Protein AF-0000000066914346 (afdb_homodimer)

Radius of gyration: 29.95 Å; Cα contacts (8 Å, |Δi|>4): 1404; chains: 2; bounding box: 81×107×75 Å

InterPro domains:
  IPR000387 Tyrosine-specific protein phosphatases domain [PS50056] (264-328)
  IPR003595 Protein-tyrosine phosphatase, catalytic [SM00404] (246-338)
  IPR016130 Protein-tyrosine phosphatase, active site [PS00383] (281-291)
  IPR020422 Dual specificity protein phosphatase domain [PS50054] (185-341)
  IPR020422 Dual specificity protein phosphatase domain [SM00195] (200-335)
  IPR029021 Protein-tyrosine phosphatase-like [G3DSA:3.90.190.10] (10-159)
  IPR029021 Protein-tyrosine phosphatase-like [G3DSA:3.90.190.10] (182-338)
  IPR029021 Protein-tyrosine phosphatase-like [SSF52799] (26-168)
  IPR029021 Protein-tyrosine phosphatase-like [SSF52799] (183-325)
  IPR029260 Dual specificity/tyrosine protein phosphatase, N-terminal [PF14671] (24-157)
  IPR050561 Protein Tyrosine Phosphatase [PTHR23339] (77-336)

Secondary structure (DSSP, 8-state):
-----HHHHHHHTTTEEEEEEEETTEEEEEESS--PPPTT-SEEEEEGGGT-----SSS---PPPHHHHHHHHHHHHHHHHH-TTSEEEEEEES-HHHHHHHHHHHHHHHHHTS---HHHHHHHHHTTSS-----BPPTT--TTSPPB-HHHHHHHHHHHHHTTS--TTT--HHHHHHHHSGGGT-EEEEETTTEEEEPPP-SS--BTTBPP--HHHHHHHHHHHT--EEEE-S---S-THHHHTTT-EEEE----TTSPPPHHHHHHHHHHHHH-SSEEEESSSSSHHHHHHHHHHHHHHH---HHHHHHHHHHHSTT-S-THHHHHHHHHHHHHHH--HHHHHTT-GGGG--------------------------------------B---------/-----HHHHHHHTTTEEEEEEEETTEEEEEESS--PPPTT-SEEEEEHHHH-----SSS---PPPHHHHHHHHHHHHHHHHH-TTSEEEEEEES-HHHHHHHHHHHHHHHHHTS---HHHHHHHHHTTSS-----BPPTT--TTSPPB-HHHHHHHHHHHHHTTS--TTT--HHHHHHHHSGGGT-EEEEETTTEEEEPPP-SS--BTTBPP--HHHHHHHHHHHT--EEEE-S---S-THHHHTTT-EEEE----TTSPPPHHHHHHHHHHHHH-SSEEEESSSSSHHHHHHHHHHHHHHH---HHHHHHHHHHHSTT-S-THHHHHHHHHHHHHHH--HHHHHTT-GGGG------------------------------------B-----------

Organism: Strongyloides stercoralis (NCBI:txid6248)

pLDDT: mean 84.62, std 23.32, range [18.34, 98.88]

Solvent-accessible surface area (backbone atoms only — not comparable to full-atom values): 44022 Å² total; per-residue (Å²): 128,85,72,68,58,75,62,57,47,62,78,35,49,92,39,44,76,44,78,38,77,73,50,95,51,35,30,41,33,30,19,72,56,93,70,77,56,53,75,82,42,54,47,37,60,45,47,46,65,56,65,46,70,65,86,46,50,52,81,17,72,46,65,57,29,50,62,49,44,50,53,43,45,49,35,52,50,38,53,54,66,73,41,77,83,28,34,38,30,50,25,32,52,79,36,67,70,45,45,39,45,48,49,48,53,54,42,47,45,40,38,72,76,66,65,45,54,67,70,59,44,51,45,56,76,48,63,79,71,77,67,82,66,67,56,40,46,38,34,63,66,47,86,85,27,56,62,47,40,66,67,37,50,51,34,8,56,50,52,29,49,74,71,57,44,40,46,97,86,71,47,60,56,33,63,40,56,52,25,40,32,70,67,58,48,25,27,28,58,60,34,67,77,37,36,27,35,21,32,48,63,35,81,74,49,66,53,89,80,24,48,31,46,18,50,83,37,45,33,52,49,34,58,53,67,55,40,39,29,36,40,35,30,43,86,84,85,70,67,67,61,59,36,39,56,76,64,20,43,79,44,79,55,66,55,66,85,67,42,70,77,56,54,62,52,54,28,51,50,47,41,48,58,71,75,45,70,12,36,37,28,20,21,73,72,24,21,35,59,28,36,47,54,53,39,51,43,45,21,42,75,66,65,46,59,40,58,31,44,51,27,28,44,23,26,58,42,70,57,31,36,22,34,58,30,46,48,48,42,52,67,42,34,70,41,48,41,63,59,48,71,65,40,33,76,65,57,48,47,74,62,64,57,74,80,72,79,74,76,75,77,79,78,70,76,75,70,79,78,70,79,67,80,76,69,82,71,76,76,77,71,72,76,57,65,54,70,73,61,17,44,70,80,80,77,78,79,80,74,136,129,85,70,68,58,74,63,57,48,63,78,34,50,90,40,44,76,44,80,38,76,73,50,95,52,33,31,42,33,30,20,72,55,93,71,76,56,52,74,82,42,51,48,38,60,46,47,47,65,54,66,44,69,66,86,44,48,53,78,17,75,47,65,58,29,51,62,50,43,50,55,44,45,47,35,51,52,40,51,53,66,72,41,76,83,28,35,39,30,49,26,34,53,81,37,68,68,46,44,41,45,48,50,48,52,56,41,46,43,40,40,72,76,66,65,45,56,67,68,60,45,50,43,56,75,47,63,80,70,76,65,82,67,67,57,41,46,40,34,63,67,47,86,85,27,57,61,46,40,66,67,37,48,52,34,9,56,50,52,30,49,75,72,56,43,41,46,97,86,71,46,59,54,33,62,41,56,52,25,41,32,71,66,57,48,25,27,29,60,61,35,68,77,38,36,28,36,20,33,46,63,35,81,74,50,65,54,87,81,25,50,31,45,19,50,82,37,45,34,52,50,35,57,52,68,55,43,39,30,36,39,34,31,42,85,84,84,71,68,66,60,59,35,39,57,78,63,20,43,78,44,81,57,66,57,64,86,67,41,69,76,56,56,63,52,52,28,50,50,46,40,48,58,72,73,46,71,12,34,36,29,20,21,74,73,22,23,33,61,28,36,47,54,53,40,52,44,46,21,41,76,68,64,45,58,38,59,32,43,49,26,28,43,23,25,60,42,70,58,33,36,24,34,58,30,48,49,48,42,51,70,41,35,70,41,48,43,63,58,46,72,64,39,33,76,65,58,48,47,73,61,66,56,74,80,72,78,73,76,73,77,80,79,70,76,76,70,78,77,71,78,69,77,77,68,82,71,76,78,79,71,73,76,56,66,53,71,70,62,13,45,74,80,79,78,77,79,78,74,135

Structure (mmCIF, N/CA/C/O backbone):
data_AF-0000000066914346-model_v1
#
loop_
_entity.id
_entity.type
_entity.pdbx_description
1 polymer protein-tyrosine-phosphatase
#
loop_
_atom_site.group_PDB
_atom_site.id
_atom_site.type_symbol
_atom_site.label_atom_id
_atom_site.label_alt_id
_atom_site.label_comp_id
_atom_site.label_asym_id
_atom_site.label_entity_id
_atom_site.label_seq_id
_atom_site.pdbx_PDB_ins_code
_atom_site.Cartn_x
_atom_site.Cartn_y
_atom_site.Cartn_z
_atom_site.occupancy
_atom_site.B_iso_or_equiv
_atom_site.auth_seq_id
_atom_site.auth_comp_id
_atom_site.auth_asym_id
_atom_site.auth_atom_id
_atom_site.pdbx_PDB_model_num
ATOM 1 N N . MET A 1 1 ? -37.125 17.734 10.055 1 25.98 1 MET A N 1
ATOM 2 C CA . MET A 1 1 ? -36.719 16.469 10.648 1 25.98 1 MET A CA 1
ATOM 3 C C . MET A 1 1 ? -37.25 15.289 9.828 1 25.98 1 MET A C 1
ATOM 5 O O . MET A 1 1 ? -38.438 14.977 9.875 1 25.98 1 MET A O 1
ATOM 9 N N . ARG A 1 2 ? -36.719 15.102 8.688 1 34.88 2 ARG A N 1
ATOM 10 C CA . ARG A 1 2 ? -37.312 14.07 7.848 1 34.88 2 ARG A CA 1
ATOM 11 C C . ARG A 1 2 ? -37.344 12.727 8.57 1 34.88 2 ARG A C 1
ATOM 13 O O . ARG A 1 2 ? -36.344 12.297 9.133 1 34.88 2 ARG A O 1
ATOM 20 N N . HIS A 1 3 ? -38.5 12.328 8.891 1 36.78 3 HIS A N 1
ATOM 21 C CA . HIS A 1 3 ? -38.938 11.117 9.578 1 36.78 3 HIS A CA 1
ATOM 22 C C . HIS A 1 3 ? -38.312 9.875 8.93 1 36.78 3 HIS A C 1
ATOM 24 O O . HIS A 1 3 ? -38.312 9.758 7.699 1 36.78 3 HIS A O 1
ATOM 30 N N . LEU A 1 4 ? -37.344 9.32 9.648 1 48.59 4 LEU A N 1
ATOM 31 C CA . LEU A 1 4 ? -36.969 7.973 9.234 1 48.59 4 LEU A CA 1
ATOM 32 C C . LEU A 1 4 ? -38.188 7.172 8.797 1 48.59 4 LEU A C 1
ATOM 34 O O . LEU A 1 4 ? -39.25 7.293 9.391 1 48.59 4 LEU A O 1
ATOM 38 N N . PRO A 1 5 ? -38.125 6.711 7.668 1 46.81 5 PRO A N 1
ATOM 39 C CA . PRO A 1 5 ? -39.281 5.852 7.391 1 46.81 5 PRO A CA 1
ATOM 40 C C . PRO A 1 5 ? -39.656 4.945 8.562 1 46.81 5 PRO A C 1
ATOM 42 O O . PRO A 1 5 ? -38.781 4.555 9.336 1 46.81 5 PRO A O 1
ATOM 45 N N . LYS A 1 6 ? -40.812 4.824 8.938 1 43.81 6 LYS A N 1
ATOM 46 C CA . LYS A 1 6 ? -41.406 3.998 9.992 1 43.81 6 LYS A CA 1
ATOM 47 C C . LYS A 1 6 ? -40.625 2.701 10.172 1 43.81 6 LYS A C 1
ATOM 49 O O . LYS A 1 6 ? -40.375 2.264 11.297 1 43.81 6 LYS A O 1
ATOM 54 N N . ARG A 1 7 ? -40.125 2.164 9.164 1 45.09 7 ARG A N 1
ATOM 55 C CA . ARG A 1 7 ? -39.562 0.82 9.188 1 45.09 7 ARG A CA 1
ATOM 56 C C . ARG A 1 7 ? -38.094 0.853 9.625 1 45.09 7 ARG A C 1
ATOM 58 O O . ARG A 1 7 ? -37.594 -0.137 10.141 1 45.09 7 ARG A O 1
ATOM 65 N N . ILE A 1 8 ? -37.438 1.872 9.383 1 55.59 8 ILE A N 1
ATOM 66 C CA . ILE A 1 8 ? -36.094 1.991 9.953 1 55.59 8 ILE A CA 1
ATOM 67 C C . ILE A 1 8 ? -36.188 1.985 11.477 1 55.59 8 ILE A C 1
ATOM 69 O O . ILE A 1 8 ? -35.312 1.458 12.164 1 55.59 8 ILE A O 1
ATOM 73 N N . THR A 1 9 ? -37.344 2.428 11.953 1 52.31 9 THR A N 1
ATOM 74 C CA . THR A 1 9 ? -37.625 2.414 13.383 1 52.31 9 THR A CA 1
ATOM 75 C C . THR A 1 9 ? -37.625 0.985 13.922 1 52.31 9 THR A C 1
ATOM 77 O O . THR A 1 9 ? -37.25 0.741 15.062 1 52.31 9 THR A O 1
ATOM 80 N N . GLU A 1 10 ? -38.188 0.129 13.164 1 52.47 10 GLU A N 1
ATOM 81 C CA . GLU A 1 10 ? -38.281 -1.245 13.648 1 52.47 10 GLU A CA 1
ATOM 82 C C . GLU A 1 10 ? -36.906 -1.889 13.766 1 52.47 10 GLU A C 1
ATOM 84 O O . GLU A 1 10 ? -36.625 -2.646 14.703 1 52.47 10 GLU A O 1
ATOM 89 N N . VAL A 1 11 ? -36.188 -1.912 12.766 1 53.28 11 VAL A N 1
ATOM 90 C CA . VAL A 1 11 ? -34.844 -2.51 12.805 1 53.28 11 VAL A CA 1
ATOM 91 C C . VAL A 1 11 ? -34 -1.811 13.867 1 53.28 11 VAL A C 1
ATOM 93 O O . VAL A 1 11 ? -33.219 -2.457 14.578 1 53.28 11 VAL A O 1
ATOM 96 N N . THR A 1 12 ? -34.219 -0.454 14.047 1 54.03 12 THR A N 1
ATOM 97 C CA . THR A 1 12 ? -33.438 0.45 14.883 1 54.03 12 THR A CA 1
ATOM 98 C C . THR A 1 12 ? -33.906 0.385 16.328 1 54.03 12 THR A C 1
ATOM 100 O O . THR A 1 12 ? -33.344 1.046 17.203 1 54.03 12 THR A O 1
ATOM 103 N N . ASN A 1 13 ? -35 -0.116 16.453 1 55.69 13 ASN A N 1
ATOM 104 C CA . ASN A 1 13 ? -35.531 0.028 17.812 1 55.69 13 ASN A CA 1
ATOM 105 C C . ASN A 1 13 ? -34.469 -0.352 18.859 1 55.69 13 ASN A C 1
ATOM 107 O O . ASN A 1 13 ? -34.188 0.417 19.781 1 55.69 13 ASN A O 1
ATOM 111 N N . GLN A 1 14 ? -34.344 -1.681 19.109 1 55.19 14 GLN A N 1
ATOM 112 C CA . GLN A 1 14 ? -33.781 -2.014 20.422 1 55.19 14 GLN A CA 1
ATOM 113 C C . GLN A 1 14 ? -32.281 -1.701 20.469 1 55.19 14 GLN A C 1
ATOM 115 O O . GLN A 1 14 ? -31.75 -1.419 21.547 1 55.19 14 GLN A O 1
ATOM 120 N N . ALA A 1 15 ? -31.609 -1.451 19.281 1 63.91 15 ALA A N 1
ATOM 121 C CA . ALA A 1 15 ? -30.172 -1.398 19.469 1 63.91 15 ALA A CA 1
ATOM 122 C C . ALA A 1 15 ? -29.594 -0.084 18.938 1 63.91 15 ALA A C 1
ATOM 124 O O . ALA A 1 15 ? -28.391 0.178 19.078 1 63.91 15 ALA A O 1
ATOM 125 N N . VAL A 1 16 ? -30.641 0.809 18.531 1 75.56 16 VAL A N 1
ATOM 126 C CA . VAL A 1 16 ? -30.109 2.016 17.906 1 75.56 16 VAL A CA 1
ATOM 127 C C . VAL A 1 16 ? -30.078 3.152 18.938 1 75.56 16 VAL A C 1
ATOM 129 O O . VAL A 1 16 ? -31.078 3.412 19.609 1 75.56 16 VAL A O 1
ATOM 132 N N . HIS A 1 17 ? -28.969 3.793 19.047 1 78.31 17 HIS A N 1
ATOM 133 C CA . HIS A 1 17 ? -28.781 4.953 19.906 1 78.31 17 HIS A CA 1
ATOM 134 C C . HIS A 1 17 ? -29.031 6.25 19.141 1 78.31 17 HIS A C 1
ATOM 136 O O . HIS A 1 17 ? -29.578 7.207 19.703 1 78.31 17 HIS A O 1
ATOM 142 N N . GLU A 1 18 ? -28.656 6.258 17.906 1 86.06 18 GLU A N 1
ATOM 143 C CA . GLU A 1 18 ? -28.766 7.461 17.094 1 86.06 18 GLU A CA 1
ATOM 144 C C . GLU A 1 18 ? -28.844 7.117 15.609 1 86.06 18 GLU A C 1
ATOM 146 O O . GLU A 1 18 ? -28.203 6.16 15.156 1 86.06 18 GLU A O 1
ATOM 151 N N . VAL A 1 19 ? -29.719 7.82 14.891 1 91 19 VAL A N 1
ATOM 152 C CA . VAL A 1 19 ? -29.75 7.723 13.438 1 91 19 VAL A CA 1
ATOM 153 C C . VAL A 1 19 ? -29.844 9.117 12.828 1 91 19 VAL A C 1
ATOM 155 O O . VAL A 1 19 ? -30.703 9.914 13.188 1 91 19 VAL A O 1
ATOM 158 N N . ILE A 1 20 ? -28.922 9.43 12.016 1 94.31 20 ILE A N 1
ATOM 159 C CA . ILE A 1 20 ? -28.875 10.695 11.289 1 94.31 20 ILE A CA 1
ATOM 160 C C . ILE A 1 20 ? -29.016 10.43 9.789 1 94.31 20 ILE A C 1
ATOM 162 O O . ILE A 1 20 ? -28.25 9.648 9.219 1 94.31 20 ILE A O 1
ATOM 166 N N . THR A 1 21 ? -30 11.055 9.109 1 95.25 21 THR A N 1
ATOM 167 C CA . THR A 1 21 ? -30.125 10.953 7.656 1 95.25 21 THR A CA 1
ATOM 168 C C . THR A 1 21 ? -29.094 11.836 6.965 1 95.25 21 THR A C 1
ATOM 170 O O . THR A 1 21 ? -29.109 13.062 7.121 1 95.25 21 THR A O 1
ATOM 173 N N . LEU A 1 22 ? -28.219 11.234 6.254 1 97.44 22 LEU A N 1
ATOM 174 C CA . LEU A 1 22 ? -27.203 11.977 5.523 1 97.44 22 LEU A CA 1
ATOM 175 C C . LEU A 1 22 ? -27.734 12.438 4.168 1 97.44 22 LEU A C 1
ATOM 177 O O . LEU A 1 22 ? -27.594 13.609 3.814 1 97.44 22 LEU A O 1
ATOM 181 N N . MET A 1 23 ? -28.312 11.617 3.434 1 96.81 23 MET A N 1
ATOM 182 C CA . MET A 1 23 ? -28.969 11.773 2.139 1 96.81 23 MET A CA 1
ATOM 183 C C . MET A 1 23 ? -29.938 10.625 1.885 1 96.81 23 MET A C 1
ATOM 185 O O . MET A 1 23 ? -30.047 9.695 2.691 1 96.81 23 MET A O 1
ATOM 189 N N . PRO A 1 24 ? -30.703 10.656 0.828 1 96.31 24 PRO A N 1
ATOM 190 C CA . PRO A 1 24 ? -31.656 9.57 0.604 1 96.31 24 PRO A CA 1
ATOM 191 C C . PRO A 1 24 ? -31 8.195 0.601 1 96.31 24 PRO A C 1
ATOM 193 O O . PRO A 1 24 ? -30.062 7.953 -0.162 1 96.31 24 PRO A O 1
ATOM 196 N N . ARG A 1 25 ? -31.375 7.316 1.498 1 96.44 25 ARG A N 1
ATOM 197 C CA . ARG A 1 25 ? -31.016 5.91 1.614 1 96.44 25 ARG A CA 1
ATOM 198 C C . ARG A 1 25 ? -29.656 5.746 2.285 1 96.44 25 ARG A C 1
ATOM 200 O O . ARG A 1 25 ? -29.125 4.641 2.344 1 96.44 25 ARG A O 1
ATOM 207 N N . LEU A 1 26 ? -28.984 6.809 2.703 1 97.88 26 LEU A N 1
ATOM 208 C CA . LEU A 1 26 ? -27.703 6.73 3.385 1 97.88 26 LEU A CA 1
ATOM 209 C C . LEU A 1 26 ? -27.766 7.387 4.762 1 97.88 26 LEU A C 1
ATOM 211 O O . LEU A 1 26 ? -28.203 8.531 4.883 1 97.88 26 LEU A O 1
ATOM 215 N N . TYR A 1 27 ? -27.344 6.656 5.797 1 96.25 27 TYR A N 1
ATOM 216 C CA . TYR A 1 27 ? -27.516 7.086 7.18 1 96.25 27 TYR A CA 1
ATOM 217 C C . TYR A 1 27 ? -26.219 6.938 7.969 1 96.25 27 TYR A C 1
ATOM 219 O O . TYR A 1 27 ? -25.375 6.109 7.633 1 96.25 27 TYR A O 1
ATOM 227 N N . PHE A 1 28 ? -26.062 7.82 8.953 1 96.81 28 PHE A N 1
ATOM 228 C CA . PHE A 1 28 ? -25.109 7.652 10.047 1 96.81 28 PHE A CA 1
ATOM 229 C C . PHE A 1 28 ? -25.812 7.145 11.297 1 96.81 28 PHE A C 1
ATOM 231 O O . PHE A 1 28 ? -26.797 7.73 11.742 1 96.81 28 PHE A O 1
ATOM 238 N N . SER A 1 29 ? -25.25 5.969 11.883 1 93.88 29 SER A N 1
ATOM 239 C CA . SER A 1 29 ? -25.969 5.438 13.039 1 93.88 29 SER A CA 1
ATOM 240 C C . SER A 1 29 ? -24.984 4.902 14.086 1 93.88 29 SER A C 1
ATOM 242 O O . SER A 1 29 ? -23.875 4.5 13.75 1 93.88 29 SER A O 1
ATOM 244 N N . VAL A 1 30 ? -25.406 4.973 15.328 1 94.12 30 VAL A N 1
ATOM 245 C CA . VAL A 1 30 ? -24.688 4.422 16.484 1 94.12 30 VAL A CA 1
ATOM 246 C C . VAL A 1 30 ? -25.531 3.316 17.125 1 94.12 30 VAL A C 1
ATOM 248 O O . VAL A 1 30 ? -26.703 3.527 17.453 1 94.12 30 VAL A O 1
ATOM 251 N N . PHE A 1 31 ? -24.891 2.127 17.25 1 92.25 31 PHE A N 1
ATOM 252 C CA . PHE A 1 31 ? -25.609 0.979 17.797 1 92.25 31 PHE A CA 1
ATOM 253 C C . PHE A 1 31 ? -25 0.526 19.109 1 92.25 31 PHE A C 1
ATOM 255 O O . PHE A 1 31 ? -23.781 0.668 19.312 1 92.25 31 PHE A O 1
ATOM 262 N N . GLY A 1 32 ? -25.844 -0.033 19.969 1 89.12 32 GLY A N 1
ATOM 263 C CA . GLY A 1 32 ? -25.359 -0.619 21.203 1 89.12 32 GLY A CA 1
ATOM 264 C C . GLY A 1 32 ? -24.688 -1.965 21 1 89.12 32 GLY A C 1
ATOM 265 O O . GLY A 1 32 ? -23.812 -2.346 21.781 1 89.12 32 GLY A O 1
ATOM 266 N N . THR A 1 33 ? -25.188 -2.705 20.062 1 88.19 33 THR A N 1
ATOM 267 C CA . THR A 1 33 ? -24.641 -4.008 19.719 1 88.19 33 THR A CA 1
ATOM 268 C C . THR A 1 33 ? -24.453 -4.137 18.203 1 88.19 33 THR A C 1
ATOM 270 O O . THR A 1 33 ? -25.062 -3.393 17.438 1 88.19 33 THR A O 1
ATOM 273 N N . LYS A 1 34 ? -23.594 -5.043 17.891 1 87.62 34 LYS A N 1
ATOM 274 C CA . LYS A 1 34 ? -23.359 -5.273 16.469 1 87.62 34 LYS A CA 1
ATOM 275 C C . LYS A 1 34 ? -24.594 -5.879 15.797 1 87.62 34 LYS A C 1
ATOM 277 O O . LYS A 1 34 ? -25.219 -6.781 16.344 1 87.62 34 LYS A O 1
ATOM 282 N N . ILE A 1 35 ? -24.922 -5.242 14.68 1 84.88 35 ILE A N 1
ATOM 283 C CA . ILE A 1 35 ? -26.047 -5.727 13.883 1 84.88 35 ILE A CA 1
ATOM 284 C C . ILE A 1 35 ? -25.531 -6.238 12.539 1 84.88 35 ILE A C 1
ATOM 286 O O . ILE A 1 35 ? -24.625 -5.648 11.945 1 84.88 35 ILE A O 1
ATOM 290 N N . THR A 1 36 ? -26.094 -7.34 12.086 1 83.31 36 THR A N 1
ATOM 291 C CA . THR A 1 36 ? -25.672 -7.898 10.805 1 83.31 36 THR A CA 1
ATOM 292 C C . THR A 1 36 ? -26.688 -7.586 9.719 1 83.31 36 THR A C 1
ATOM 294 O O . THR A 1 36 ? -27.875 -7.453 9.992 1 83.31 36 THR A O 1
ATOM 297 N N . THR A 1 37 ? -26.219 -7.402 8.555 1 87.06 37 THR A N 1
ATOM 298 C CA . THR A 1 37 ? -27.078 -7.211 7.383 1 87.06 37 THR A CA 1
ATOM 299 C C . THR A 1 37 ? -27.906 -8.461 7.109 1 87.06 37 THR A C 1
ATOM 301 O O . THR A 1 37 ? -27.375 -9.57 7.082 1 87.06 37 THR A O 1
ATOM 304 N N . ASP A 1 38 ? -29.125 -8.227 6.961 1 82.88 38 ASP A N 1
ATOM 305 C CA . ASP A 1 38 ? -30.016 -9.367 6.75 1 82.88 38 ASP A CA 1
ATOM 306 C C . ASP A 1 38 ? -29.984 -9.828 5.293 1 82.88 38 ASP A C 1
ATOM 308 O O . ASP A 1 38 ? -29.453 -9.125 4.43 1 82.88 38 ASP A O 1
ATOM 312 N N . SER A 1 39 ? -30.578 -10.992 4.996 1 86.75 39 SER A N 1
ATOM 313 C CA . SER A 1 39 ? -30.5 -11.648 3.693 1 86.75 39 SER A CA 1
ATOM 314 C C . SER A 1 39 ? -31.328 -10.898 2.65 1 86.75 39 SER A C 1
ATOM 316 O O . SER A 1 39 ? -31.047 -11 1.451 1 86.75 39 SER A O 1
ATOM 318 N N . LYS A 1 40 ? -32.281 -10.133 3.072 1 88 40 LYS A N 1
ATOM 319 C CA . LYS A 1 40 ? -33.125 -9.398 2.133 1 88 40 LYS A CA 1
ATOM 320 C C . LYS A 1 40 ? -32.469 -8.086 1.71 1 88 40 LYS A C 1
ATOM 322 O O . LYS A 1 40 ? -32.906 -7.461 0.736 1 88 40 LYS A O 1
ATOM 327 N N . LEU A 1 41 ? -31.453 -7.637 2.371 1 90.62 41 LEU A N 1
ATOM 328 C CA . LEU A 1 41 ? -30.625 -6.469 2.088 1 90.62 41 LEU A CA 1
ATOM 329 C C . LEU A 1 41 ? -31.453 -5.191 2.141 1 90.62 41 LEU A C 1
ATOM 331 O O . LEU A 1 41 ? -31.156 -4.223 1.437 1 90.62 41 LEU A O 1
ATOM 335 N N . LYS A 1 42 ? -32.531 -5.223 2.875 1 90.75 42 LYS A N 1
ATOM 336 C CA . LYS A 1 42 ? -33.281 -3.984 3.053 1 90.75 42 LYS A CA 1
ATOM 337 C C . LYS A 1 42 ? -32.438 -2.936 3.779 1 90.75 42 LYS A C 1
ATOM 339 O O . LYS A 1 42 ? -32.5 -1.751 3.441 1 90.75 42 LYS A O 1
ATOM 344 N N . TYR A 1 43 ? -31.781 -3.42 4.777 1 92.44 43 TYR A N 1
ATOM 345 C CA . TYR A 1 43 ? -30.859 -2.592 5.547 1 92.44 43 TYR A CA 1
ATOM 346 C C . TYR A 1 43 ? -29.453 -3.166 5.508 1 92.44 43 TYR A C 1
ATOM 348 O O . TYR A 1 43 ? -29.234 -4.328 5.863 1 92.44 43 TYR A O 1
ATOM 356 N N . ILE A 1 44 ? -28.531 -2.4 5.039 1 95.06 44 ILE A N 1
ATOM 357 C CA . ILE A 1 44 ? -27.141 -2.795 4.973 1 95.06 44 ILE A CA 1
ATOM 358 C C . ILE A 1 44 ? -26.328 -1.99 5.984 1 95.06 44 ILE A C 1
ATOM 360 O O . ILE A 1 44 ? -26.391 -0.758 6 1 95.06 44 ILE A O 1
ATOM 364 N N . PHE A 1 45 ? -25.609 -2.656 6.824 1 94.94 45 PHE A N 1
ATOM 365 C CA . PHE A 1 45 ? -24.859 -2.01 7.887 1 94.94 45 PHE A CA 1
ATOM 366 C C . PHE A 1 45 ? -23.359 -2.133 7.637 1 94.94 45 PHE A C 1
ATOM 368 O O . PHE A 1 45 ? -22.828 -3.24 7.547 1 94.94 45 PHE A O 1
ATOM 375 N N . LEU A 1 46 ? -22.672 -1.033 7.469 1 96.44 46 LEU A N 1
ATOM 376 C CA . LEU A 1 46 ? -21.219 -0.977 7.34 1 96.44 46 LEU A CA 1
ATOM 377 C C . LEU A 1 46 ? -20.578 -0.413 8.602 1 96.44 46 LEU A C 1
ATOM 379 O O . LEU A 1 46 ? -20.484 0.806 8.758 1 96.44 46 LEU A O 1
ATOM 383 N N . PHE A 1 47 ? -20.203 -1.256 9.508 1 95.31 47 PHE A N 1
ATOM 384 C CA . PHE A 1 47 ? -19.484 -0.825 10.703 1 95.31 47 PHE A CA 1
ATOM 385 C C . PHE A 1 47 ? -18.062 -0.376 10.352 1 95.31 47 PHE A C 1
ATOM 387 O O . PHE A 1 47 ? -17.297 -1.138 9.766 1 95.31 47 PHE A O 1
ATOM 394 N N . ILE A 1 48 ? -17.719 0.812 10.766 1 96.12 48 ILE A N 1
ATOM 395 C CA . ILE A 1 48 ? -16.469 1.396 10.289 1 96.12 48 ILE A CA 1
ATOM 396 C C . ILE A 1 48 ? -15.281 0.581 10.812 1 96.12 48 ILE A C 1
ATOM 398 O O . ILE A 1 48 ? -14.242 0.486 10.148 1 96.12 48 ILE A O 1
ATOM 402 N N . ASN A 1 49 ? -15.43 -0.04 11.969 1 92.38 49 ASN A N 1
ATOM 403 C CA . ASN A 1 49 ? -14.328 -0.781 12.57 1 92.38 49 ASN A CA 1
ATOM 404 C C . ASN A 1 49 ? -14 -2.043 11.781 1 92.38 49 ASN A C 1
ATOM 406 O O . ASN A 1 49 ? -12.938 -2.639 11.961 1 92.38 49 ASN A O 1
ATOM 410 N N . ASP A 1 50 ? -14.922 -2.461 10.906 1 90.88 50 ASP A N 1
ATOM 411 C CA . ASP A 1 50 ? -14.656 -3.604 10.039 1 90.88 50 ASP A CA 1
ATOM 412 C C . ASP A 1 50 ? -13.789 -3.197 8.844 1 90.88 50 ASP A C 1
ATOM 414 O O . ASP A 1 50 ? -13.188 -4.051 8.195 1 90.88 50 ASP A O 1
ATOM 418 N N . HIS A 1 51 ? -13.75 -1.902 8.586 1 92.88 51 HIS A N 1
ATOM 419 C CA . HIS A 1 51 ? -13.211 -1.482 7.293 1 92.88 51 HIS A CA 1
ATOM 420 C C . HIS A 1 51 ? -12.094 -0.462 7.465 1 92.88 51 HIS A C 1
ATOM 422 O O . HIS A 1 51 ? -11.406 -0.12 6.504 1 92.88 51 HIS A O 1
ATOM 428 N N . THR A 1 52 ? -11.961 0.08 8.648 1 92.19 52 THR A N 1
ATOM 429 C CA . THR A 1 52 ? -10.953 1.107 8.891 1 92.19 52 THR A CA 1
ATOM 430 C C . THR A 1 52 ? -10.141 0.782 10.141 1 92.19 52 THR A C 1
ATOM 432 O O . THR A 1 52 ? -10.57 -0.015 10.977 1 92.19 52 THR A O 1
ATOM 435 N N . GLN A 1 53 ? -8.992 1.383 10.109 1 88.19 53 GLN A N 1
ATOM 436 C CA . GLN A 1 53 ? -8.117 1.224 11.266 1 88.19 53 GLN A CA 1
ATOM 437 C C . GLN A 1 53 ? -7.305 2.49 11.523 1 88.19 53 GLN A C 1
ATOM 439 O O . GLN A 1 53 ? -6.93 3.193 10.578 1 88.19 53 GLN A O 1
ATOM 444 N N . TYR A 1 54 ? -7.121 2.783 12.797 1 92.69 54 TYR A N 1
ATOM 445 C CA . TYR A 1 54 ? -6.219 3.836 13.25 1 92.69 54 TYR A CA 1
ATOM 446 C C . TYR A 1 54 ? -5.254 3.311 14.312 1 92.69 54 TYR A C 1
ATOM 448 O O . TYR A 1 54 ? -5.68 2.707 15.297 1 92.69 54 TYR A O 1
ATOM 456 N N . VAL A 1 55 ? -4.008 3.492 14.062 1 88.5 55 VAL A N 1
ATOM 457 C CA . VAL A 1 55 ? -2.996 3.074 15.023 1 88.5 55 VAL A CA 1
ATOM 458 C C . VAL A 1 55 ? -2.584 4.262 15.891 1 88.5 55 VAL A C 1
ATOM 460 O O . VAL A 1 55 ? -1.924 5.188 15.414 1 88.5 55 VAL A O 1
ATOM 463 N N . PRO A 1 56 ? -2.885 4.207 17.188 1 92.5 56 PRO A N 1
ATOM 464 C CA . PRO A 1 56 ? -2.611 5.348 18.062 1 92.5 56 PRO A CA 1
ATOM 465 C C . PRO A 1 56 ? -1.128 5.496 18.391 1 92.5 56 PRO A C 1
ATOM 467 O O . PRO A 1 56 ? -0.401 4.5 18.438 1 92.5 56 PRO A O 1
ATOM 470 N N . PHE A 1 57 ? -0.71 6.703 18.594 1 92.81 57 PHE A N 1
ATOM 471 C CA . PHE A 1 57 ? 0.621 7.008 19.094 1 92.81 57 PHE A CA 1
ATOM 472 C C . PHE A 1 57 ? 0.609 7.094 20.625 1 92.81 57 PHE A C 1
ATOM 474 O O . PHE A 1 57 ? 1.598 6.754 21.281 1 92.81 57 PHE A O 1
ATOM 481 N N . ALA A 1 58 ? -0.346 7.559 21.141 1 93.44 58 ALA A N 1
ATOM 482 C CA . ALA A 1 58 ? -0.657 7.656 22.562 1 93.44 58 ALA A CA 1
ATOM 483 C C . ALA A 1 58 ? -2.148 7.449 22.812 1 93.44 58 ALA A C 1
ATOM 485 O O . ALA A 1 58 ? -2.689 6.379 22.547 1 93.44 58 ALA A O 1
ATOM 486 N N . ASP A 1 59 ? -2.859 8.508 23.203 1 93.44 59 ASP A N 1
ATOM 487 C CA . ASP A 1 59 ? -4.293 8.391 23.453 1 93.44 59 ASP A CA 1
ATOM 488 C C . ASP A 1 59 ? -5.102 8.859 22.25 1 93.44 59 ASP A C 1
ATOM 490 O O . ASP A 1 59 ? -6.336 8.859 22.281 1 93.44 59 ASP A O 1
ATOM 494 N N . ASP A 1 60 ? -4.371 9.305 21.219 1 95.5 60 ASP A N 1
ATOM 495 C CA . ASP A 1 60 ? -5.066 9.711 20 1 95.5 60 ASP A CA 1
ATOM 496 C C . ASP A 1 60 ? -5.781 8.523 19.359 1 95.5 60 ASP A C 1
ATOM 498 O O . ASP A 1 60 ? -5.402 7.367 19.578 1 95.5 60 ASP A O 1
ATOM 502 N N . PHE A 1 61 ? -6.828 8.797 18.578 1 96.25 61 PHE A N 1
ATOM 503 C CA . PHE A 1 61 ? -7.66 7.703 18.078 1 96.25 61 PHE A CA 1
ATOM 504 C C . PHE A 1 61 ? -8.156 8 16.672 1 96.25 61 PHE A C 1
ATOM 506 O O . PHE A 1 61 ? -9.008 7.289 16.141 1 96.25 61 PHE A O 1
ATOM 513 N N . GLY A 1 62 ? -7.633 9.039 16.062 1 96.44 62 GLY A N 1
ATOM 514 C CA . GLY A 1 62 ? -8.039 9.469 14.742 1 96.44 62 GLY A CA 1
ATOM 515 C C . GLY A 1 62 ? -7.594 10.883 14.414 1 96.44 62 GLY A C 1
ATOM 516 O O . GLY A 1 62 ? -6.797 11.477 15.148 1 96.44 62 GLY A O 1
ATOM 517 N N . PRO A 1 63 ? -8.195 11.445 13.398 1 97.94 63 PRO A N 1
ATOM 518 C CA . PRO A 1 63 ? -9.117 10.812 12.445 1 97.94 63 PRO A CA 1
ATOM 519 C C . PRO A 1 63 ? -8.438 9.734 11.602 1 97.94 63 PRO A C 1
ATOM 521 O O . PRO A 1 63 ? -7.211 9.633 11.594 1 97.94 63 PRO A O 1
ATOM 524 N N . ILE A 1 64 ? -9.266 8.891 10.938 1 97.12 64 ILE A N 1
ATOM 525 C CA . ILE A 1 64 ? -8.766 7.914 9.984 1 97.12 64 ILE A CA 1
ATOM 526 C C . ILE A 1 64 ? -8.023 8.625 8.852 1 97.12 64 ILE A C 1
ATOM 528 O O . ILE A 1 64 ? -8.492 9.656 8.352 1 97.12 64 ILE A O 1
ATOM 532 N N . ASP A 1 65 ? -6.906 8.125 8.523 1 95.62 65 ASP A N 1
ATOM 533 C CA . ASP A 1 65 ? -6.07 8.797 7.535 1 95.62 65 ASP A CA 1
ATOM 534 C C . ASP A 1 65 ? -6.766 8.836 6.176 1 95.62 65 ASP A C 1
ATOM 536 O O . ASP A 1 65 ? -7.754 8.133 5.949 1 95.62 65 ASP A O 1
ATOM 540 N N . ILE A 1 66 ? -6.234 9.594 5.277 1 96.25 66 ILE A N 1
ATOM 541 C CA . ILE A 1 66 ? -6.879 9.938 4.012 1 96.25 66 ILE A CA 1
ATOM 542 C C . ILE A 1 66 ? -7.078 8.672 3.178 1 96.25 66 ILE A C 1
ATOM 544 O O . ILE A 1 66 ? -8.133 8.484 2.57 1 96.25 66 ILE A O 1
ATOM 548 N N . THR A 1 67 ? -6.109 7.801 3.143 1 92.69 67 THR A N 1
ATOM 549 C CA . THR A 1 67 ? -6.234 6.605 2.316 1 92.69 67 THR A CA 1
ATOM 550 C C . THR A 1 67 ? -7.27 5.652 2.904 1 92.69 67 THR A C 1
ATOM 552 O O . THR A 1 67 ? -8.07 5.062 2.17 1 92.69 67 THR A O 1
ATOM 555 N N . GLY A 1 68 ? -7.23 5.469 4.227 1 92.62 68 GLY A N 1
ATOM 556 C CA . GLY A 1 68 ? -8.266 4.688 4.879 1 92.62 68 GLY A CA 1
ATOM 557 C C . GLY A 1 68 ? -9.664 5.238 4.645 1 92.62 68 GLY A C 1
ATOM 558 O O . GLY A 1 68 ? -10.609 4.477 4.438 1 92.62 68 GLY A O 1
ATOM 559 N N . THR A 1 69 ? -9.742 6.516 4.676 1 96.44 69 THR A N 1
ATOM 560 C CA . THR A 1 69 ? -11.016 7.176 4.426 1 96.44 69 THR A CA 1
ATOM 561 C C . THR A 1 69 ? -11.492 6.906 3 1 96.44 69 THR A C 1
ATOM 563 O O . THR A 1 69 ? -12.633 6.492 2.789 1 96.44 69 THR A O 1
ATOM 566 N N . ILE A 1 70 ? -10.656 7.113 2.049 1 94.38 70 ILE A N 1
ATOM 567 C CA . ILE A 1 70 ? -11.031 6.969 0.646 1 94.38 70 ILE A CA 1
ATOM 568 C C . ILE A 1 70 ? -11.461 5.527 0.375 1 94.38 70 ILE A C 1
ATOM 570 O O . ILE A 1 70 ? -12.477 5.293 -0.285 1 94.38 70 ILE A O 1
ATOM 574 N N . LYS A 1 71 ? -10.766 4.598 0.896 1 91.88 71 LYS A N 1
ATOM 575 C CA . LYS A 1 71 ? -11.094 3.189 0.699 1 91.88 71 LYS A CA 1
ATOM 576 C C . LYS A 1 71 ? -12.469 2.857 1.273 1 91.88 71 LYS A C 1
ATOM 578 O O . LYS A 1 71 ? -13.258 2.166 0.635 1 91.88 71 LYS A O 1
ATOM 583 N N . PHE A 1 72 ? -12.648 3.307 2.457 1 96.38 72 PHE A N 1
ATOM 584 C CA . PHE A 1 72 ? -13.945 3.061 3.068 1 96.38 72 PHE A CA 1
ATOM 585 C C . PHE A 1 72 ? -15.062 3.713 2.256 1 96.38 72 PHE A C 1
ATOM 587 O O . PHE A 1 72 ? -16.125 3.117 2.055 1 96.38 72 PHE A O 1
ATOM 594 N N . LEU A 1 73 ? -14.844 4.895 1.792 1 97.5 73 LEU A N 1
ATOM 595 C CA . LEU A 1 73 ? -15.867 5.609 1.034 1 97.5 73 LEU A CA 1
ATOM 596 C C . LEU A 1 73 ? -16.141 4.918 -0.299 1 97.5 73 LEU A C 1
ATOM 598 O O . LEU A 1 73 ? -17.266 4.934 -0.795 1 97.5 73 LEU A O 1
ATOM 602 N N . GLN A 1 74 ? -15.141 4.34 -0.849 1 94.75 74 GLN A N 1
ATOM 603 C CA . GLN A 1 74 ? -15.344 3.564 -2.068 1 94.75 74 GLN A CA 1
ATOM 604 C C . GLN A 1 74 ? -16.281 2.387 -1.824 1 94.75 74 GLN A C 1
ATOM 606 O O . GLN A 1 74 ? -17.109 2.061 -2.676 1 94.75 74 GLN A O 1
ATOM 611 N N . ILE A 1 75 ? -16.141 1.763 -0.704 1 96.75 75 ILE A N 1
ATOM 612 C CA . ILE A 1 75 ? -17.031 0.669 -0.331 1 96.75 75 ILE A CA 1
ATOM 613 C C . ILE A 1 75 ? -18.469 1.189 -0.193 1 96.75 75 ILE A C 1
ATOM 615 O O . ILE A 1 75 ? -19.406 0.603 -0.74 1 96.75 75 ILE A O 1
ATOM 619 N N . VAL A 1 76 ? -18.578 2.262 0.522 1 98.25 76 VAL A N 1
ATOM 620 C CA . VAL A 1 76 ? -19.891 2.865 0.721 1 98.25 76 VAL A CA 1
ATOM 621 C C . VAL A 1 76 ? -20.531 3.178 -0.632 1 98.25 76 VAL A C 1
ATOM 623 O O . VAL A 1 76 ? -21.688 2.826 -0.879 1 98.25 76 VAL A O 1
ATOM 626 N N . LYS A 1 77 ? -19.781 3.809 -1.489 1 97.62 77 LYS A N 1
ATOM 627 C CA . LYS A 1 77 ? -20.281 4.207 -2.799 1 97.62 77 LYS A CA 1
ATOM 628 C C . LYS A 1 77 ? -20.672 2.992 -3.631 1 97.62 77 LYS A C 1
ATOM 630 O O . LYS A 1 77 ? -21.719 2.986 -4.273 1 97.62 77 LYS A O 1
ATOM 635 N N . ALA A 1 78 ? -19.844 1.985 -3.619 1 96.44 78 ALA A N 1
ATOM 636 C CA . ALA A 1 78 ? -20.109 0.768 -4.379 1 96.44 78 ALA A CA 1
ATOM 637 C C . ALA A 1 78 ? -21.391 0.092 -3.893 1 96.44 78 ALA A C 1
ATOM 639 O O . ALA A 1 78 ? -22.234 -0.299 -4.699 1 96.44 78 ALA A O 1
ATOM 640 N N . MET A 1 79 ? -21.531 -0.015 -2.57 1 96.88 79 MET A N 1
ATOM 641 C CA . MET A 1 79 ? -22.719 -0.637 -1.985 1 96.88 79 MET A CA 1
ATOM 642 C C . MET A 1 79 ? -23.969 0.19 -2.273 1 96.88 79 MET A C 1
ATOM 644 O O . MET A 1 79 ? -25.016 -0.359 -2.615 1 96.88 79 MET A O 1
ATOM 648 N N . TYR A 1 80 ? -23.781 1.461 -2.16 1 97.56 80 TYR A N 1
ATOM 649 C CA . TYR A 1 80 ? -24.875 2.381 -2.414 1 97.56 80 TYR A CA 1
ATOM 650 C C . TYR A 1 80 ? -25.375 2.264 -3.854 1 97.56 80 TYR A C 1
ATOM 652 O O . TYR A 1 80 ? -26.578 2.279 -4.109 1 97.56 80 TYR A O 1
ATOM 660 N N . ASN A 1 81 ? -24.453 2.148 -4.816 1 96.75 81 ASN A N 1
ATOM 661 C CA . ASN A 1 81 ? -24.766 2.102 -6.242 1 96.75 81 ASN A CA 1
ATOM 662 C C . ASN A 1 81 ? -25.344 0.745 -6.645 1 96.75 81 ASN A C 1
ATOM 664 O O . ASN A 1 81 ? -26.234 0.667 -7.484 1 96.75 81 ASN A O 1
ATOM 668 N N . LYS A 1 82 ? -24.844 -0.267 -6.094 1 96.19 82 LYS A N 1
ATOM 669 C CA . LYS A 1 82 ? -25.219 -1.617 -6.492 1 96.19 82 LYS A CA 1
ATOM 670 C C . LYS A 1 82 ? -26.609 -1.975 -5.953 1 96.19 82 LYS A C 1
ATOM 672 O O . LYS A 1 82 ? -27.406 -2.602 -6.648 1 96.19 82 LYS A O 1
ATOM 677 N N . PHE A 1 83 ? -26.875 -1.577 -4.727 1 96.81 83 PHE A N 1
ATOM 678 C CA . PHE A 1 83 ? -28.125 -1.96 -4.082 1 96.81 83 PHE A CA 1
ATOM 679 C C . PHE A 1 83 ? -29.078 -0.766 -3.973 1 96.81 83 PHE A C 1
ATOM 681 O O . PHE A 1 83 ? -29.266 -0.223 -2.885 1 96.81 83 PHE A O 1
ATOM 688 N N . THR A 1 84 ? -29.812 -0.485 -5 1 95.56 84 THR A N 1
ATOM 689 C CA . THR A 1 84 ? -30.578 0.748 -5.188 1 95.56 84 THR A CA 1
ATOM 690 C C . THR A 1 84 ? -31.844 0.732 -4.348 1 95.56 84 THR A C 1
ATOM 692 O O . THR A 1 84 ? -32.469 1.775 -4.133 1 95.56 84 THR A O 1
ATOM 695 N N . ASN A 1 85 ? -32.219 -0.42 -3.824 1 94.5 85 ASN A N 1
ATOM 696 C CA . ASN A 1 85 ? -33.438 -0.518 -3.049 1 94.5 85 ASN A CA 1
ATOM 697 C C . ASN A 1 85 ? -33.156 -0.669 -1.558 1 94.5 85 ASN A C 1
ATOM 699 O O . ASN A 1 85 ? -34.062 -0.88 -0.762 1 94.5 85 ASN A O 1
ATOM 703 N N . SER A 1 86 ? -31.875 -0.558 -1.208 1 95.75 86 SER A N 1
ATOM 704 C CA . SER A 1 86 ? -31.469 -0.774 0.179 1 95.75 86 SER A CA 1
ATOM 705 C C . SER A 1 86 ? -31.188 0.547 0.883 1 95.75 86 SER A C 1
ATOM 707 O O . SER A 1 86 ? -30.922 1.56 0.231 1 95.75 86 SER A O 1
ATOM 709 N N . HIS A 1 87 ? -31.406 0.525 2.193 1 95.19 87 HIS A N 1
ATOM 710 C CA . HIS A 1 87 ? -30.922 1.587 3.07 1 95.19 87 HIS A CA 1
ATOM 711 C C . HIS A 1 87 ? -29.562 1.244 3.652 1 95.19 87 HIS A C 1
ATOM 713 O O . HIS A 1 87 ? -29.391 0.19 4.27 1 95.19 87 HIS A O 1
ATOM 719 N N . LEU A 1 88 ? -28.625 2.078 3.369 1 96.81 88 LEU A N 1
ATOM 720 C CA . LEU A 1 88 ? -27.234 1.836 3.773 1 96.81 88 LEU A CA 1
ATOM 721 C C . LEU A 1 88 ? -26.891 2.654 5.012 1 96.81 88 LEU A C 1
ATOM 723 O O . LEU A 1 88 ? -27.172 3.852 5.07 1 96.81 88 LEU A O 1
ATOM 727 N N . PHE A 1 89 ? -26.266 2.033 6.031 1 95.94 89 PHE A N 1
ATOM 728 C CA . PHE A 1 89 ? -25.891 2.678 7.285 1 95.94 89 PHE A CA 1
ATOM 729 C C . PHE A 1 89 ? -24.391 2.658 7.473 1 95.94 89 PHE A C 1
ATOM 731 O O . PHE A 1 89 ? -23.766 1.589 7.508 1 95.94 89 PHE A O 1
ATOM 738 N N . ILE A 1 90 ? -23.75 3.84 7.516 1 97.88 90 ILE A N 1
ATOM 739 C CA . ILE A 1 90 ? -22.422 3.973 8.078 1 97.88 90 ILE A CA 1
ATOM 740 C C . ILE A 1 90 ? -22.5 3.979 9.602 1 97.88 90 ILE A C 1
ATOM 742 O O . ILE A 1 90 ? -23.062 4.898 10.195 1 97.88 90 ILE A O 1
ATOM 746 N N . CYS A 1 91 ? -21.953 2.996 10.258 1 95.12 91 CYS A N 1
ATOM 747 C CA . CYS A 1 91 ? -22.328 2.906 11.656 1 95.12 91 CYS A CA 1
ATOM 748 C C . CYS A 1 91 ? -21.156 2.48 12.523 1 95.12 91 CYS A C 1
ATOM 750 O O . CYS A 1 91 ? -20.109 2.09 12 1 95.12 91 CYS A O 1
ATOM 752 N N . CYS A 1 92 ? -21.25 2.66 13.805 1 96 92 CYS A N 1
ATOM 753 C CA . CYS A 1 92 ? -20.297 2.258 14.844 1 96 92 CYS A CA 1
ATOM 754 C C . CYS A 1 92 ? -21.031 1.823 16.109 1 96 92 CYS A C 1
ATOM 756 O O . CYS A 1 92 ? -22.25 1.959 16.203 1 96 92 CYS A O 1
ATOM 758 N N . LEU A 1 93 ? -20.266 1.184 16.969 1 93.62 93 LEU A N 1
ATOM 759 C CA . LEU A 1 93 ? -20.797 0.898 18.297 1 93.62 93 LEU A CA 1
ATOM 760 C C . LEU A 1 93 ? -20.781 2.146 19.172 1 93.62 93 LEU A C 1
ATOM 762 O O . LEU A 1 93 ? -20.219 3.172 18.781 1 93.62 93 LEU A O 1
ATOM 766 N N . ASN A 1 94 ? -21.391 1.985 20.328 1 91.75 94 ASN A N 1
ATOM 767 C CA . ASN A 1 94 ? -21.547 3.148 21.203 1 91.75 94 ASN A CA 1
ATOM 768 C C . ASN A 1 94 ? -20.25 3.457 21.953 1 9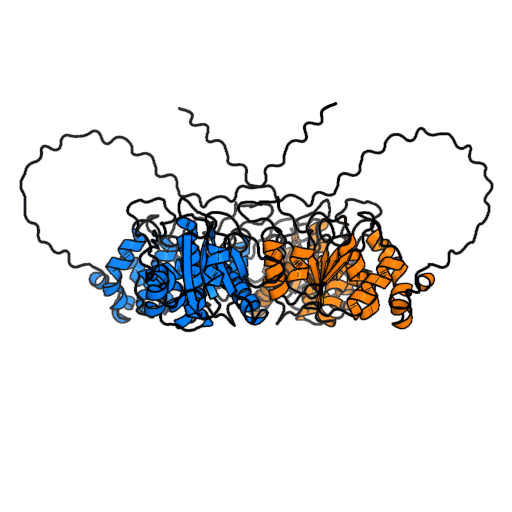1.75 94 ASN A C 1
ATOM 770 O O . ASN A 1 94 ? -20.156 3.189 23.156 1 91.75 94 ASN A O 1
ATOM 774 N N . SER A 1 95 ? -19.312 4.004 21.266 1 94.12 95 SER A N 1
ATOM 775 C CA . SER A 1 95 ? -18.047 4.527 21.734 1 94.12 95 SER A CA 1
ATOM 776 C C . SER A 1 95 ? -17.828 5.973 21.297 1 94.12 95 SER A C 1
ATOM 778 O O . SER A 1 95 ? -18.047 6.301 20.125 1 94.12 95 SER A O 1
ATOM 780 N N . GLU A 1 96 ? -17.453 6.77 22.25 1 95.62 96 GLU A N 1
ATOM 781 C CA . GLU A 1 96 ? -17.266 8.18 21.938 1 95.62 96 GLU A CA 1
ATOM 782 C C . GLU A 1 96 ? -16.219 8.359 20.828 1 95.62 96 GLU A C 1
ATOM 784 O O . GLU A 1 96 ? -16.391 9.219 19.953 1 95.62 96 GLU A O 1
ATOM 789 N N . LYS A 1 97 ? -15.164 7.57 20.906 1 96.94 97 LYS A N 1
ATOM 790 C CA . LYS A 1 97 ? -14.094 7.656 19.922 1 96.94 97 LYS A CA 1
ATOM 791 C C . LYS A 1 97 ? -14.586 7.227 18.531 1 96.94 97 LYS A C 1
ATOM 793 O O . LYS A 1 97 ? -14.344 7.922 17.547 1 96.94 97 LYS A O 1
ATOM 798 N N . GLU A 1 98 ? -15.344 6.148 18.484 1 96.19 98 GLU A N 1
ATOM 799 C CA . GLU A 1 98 ? -15.836 5.637 17.219 1 96.19 98 GLU A CA 1
ATOM 800 C C . GLU A 1 98 ? -16.922 6.539 16.641 1 96.19 98 GLU A C 1
ATOM 802 O O . GLU A 1 98 ? -17.031 6.688 15.414 1 96.19 98 GLU A O 1
ATOM 807 N N . ARG A 1 99 ? -17.656 7.098 17.547 1 96.81 99 ARG A N 1
ATOM 808 C CA . ARG A 1 99 ? -18.719 8.008 17.125 1 96.81 99 ARG A CA 1
ATOM 809 C C . ARG A 1 99 ? -18.141 9.188 16.344 1 96.81 99 ARG A C 1
ATOM 811 O O . ARG A 1 99 ? -18.656 9.555 15.281 1 96.81 99 ARG A O 1
ATOM 818 N N . LEU A 1 100 ? -17.078 9.781 16.844 1 98.38 100 LEU A N 1
ATOM 819 C CA . LEU A 1 100 ? -16.453 10.906 16.156 1 98.38 100 LEU A CA 1
ATOM 820 C C . LEU A 1 100 ? -15.844 10.469 14.836 1 98.38 100 LEU A C 1
ATOM 822 O O . LEU A 1 100 ? -16.031 11.125 13.812 1 98.38 100 LEU A O 1
ATOM 826 N N . ASN A 1 101 ? -15.141 9.359 14.82 1 98.62 101 ASN A N 1
ATOM 827 C CA . ASN A 1 101 ? -14.562 8.844 13.578 1 98.62 101 ASN A CA 1
ATOM 828 C C . ASN A 1 101 ? -15.641 8.547 12.539 1 98.62 101 ASN A C 1
ATOM 830 O O . ASN A 1 101 ? -15.453 8.82 11.352 1 98.62 101 ASN A O 1
ATOM 834 N N . THR A 1 102 ? -16.719 7.98 12.992 1 98.5 102 THR A N 1
ATOM 835 C CA . THR A 1 102 ? -17.812 7.664 12.078 1 98.5 102 THR A CA 1
ATOM 836 C C . THR A 1 102 ? -18.422 8.938 11.5 1 98.5 102 THR A C 1
ATOM 838 O O . THR A 1 102 ? -18.719 9.008 10.305 1 98.5 102 THR A O 1
ATOM 841 N N . ALA A 1 103 ? -18.578 9.906 12.375 1 98.44 103 ALA A N 1
ATOM 842 C CA . ALA A 1 103 ? -19.109 11.195 11.914 1 98.44 103 ALA A CA 1
ATOM 843 C C . ALA A 1 103 ? -18.188 11.82 10.867 1 98.44 103 ALA A C 1
ATOM 845 O O . ALA A 1 103 ? -18.656 12.352 9.859 1 98.44 103 ALA A O 1
ATOM 846 N N . VAL A 1 104 ? -16.906 11.734 11.102 1 98.88 104 VAL A N 1
ATOM 847 C CA . VAL A 1 104 ? -15.938 12.297 10.164 1 98.88 104 VAL A CA 1
ATOM 848 C C . VAL A 1 104 ? -16.016 11.562 8.828 1 98.88 104 VAL A C 1
ATOM 850 O O . VAL A 1 104 ? -16.016 12.188 7.766 1 98.88 104 VAL A O 1
ATOM 853 N N . LEU A 1 105 ? -16.141 10.234 8.852 1 98.81 105 LEU A N 1
ATOM 854 C CA . LEU A 1 105 ? -16.234 9.445 7.629 1 98.81 105 LEU A CA 1
ATOM 855 C C . LEU A 1 105 ? -17.531 9.75 6.879 1 98.81 105 LEU A C 1
ATOM 857 O O . LEU A 1 105 ? -17.516 9.906 5.656 1 98.81 105 LEU A O 1
ATOM 861 N N . ALA A 1 106 ? -18.594 9.867 7.605 1 98.75 106 ALA A N 1
ATOM 862 C CA . ALA A 1 106 ? -19.875 10.219 7 1 98.75 106 ALA A CA 1
ATOM 863 C C . ALA A 1 106 ? -19.828 11.609 6.363 1 98.75 106 ALA A C 1
ATOM 865 O O . ALA A 1 106 ? -20.281 11.797 5.234 1 98.75 106 ALA A O 1
ATOM 866 N N . GLY A 1 107 ? -19.266 12.523 7.117 1 98.81 107 GLY A N 1
ATOM 867 C CA . GLY A 1 107 ? -19.109 13.867 6.586 1 98.81 107 GLY A CA 1
ATOM 868 C C . GLY A 1 107 ? -18.203 13.93 5.371 1 98.81 107 GLY A C 1
ATOM 869 O O . GLY A 1 107 ? -18.484 14.664 4.422 1 98.81 107 GLY A O 1
ATOM 870 N N . ALA A 1 108 ? -17.125 13.172 5.402 1 98.81 108 ALA A N 1
ATOM 871 C CA . ALA A 1 108 ? -16.203 13.109 4.266 1 98.81 108 ALA A CA 1
ATOM 872 C C . ALA A 1 108 ? -16.922 12.625 3.008 1 98.81 108 ALA A C 1
ATOM 874 O O . ALA A 1 108 ? -16.672 13.125 1.91 1 98.81 108 ALA A O 1
ATOM 875 N N . TYR A 1 109 ? -17.828 11.609 3.162 1 98.69 109 TYR A N 1
ATOM 876 C CA . TYR A 1 109 ? -18.594 11.125 2.016 1 98.69 109 TYR A CA 1
ATOM 877 C C . TYR A 1 109 ? -19.391 12.258 1.39 1 98.69 109 TYR A C 1
ATOM 879 O O . TYR A 1 109 ? -19.391 12.438 0.169 1 98.69 109 TYR A O 1
ATOM 887 N N . LEU A 1 110 ? -20.078 13.047 2.219 1 98.75 110 LEU A N 1
ATOM 888 C CA . LEU A 1 110 ? -20.938 14.133 1.745 1 98.75 110 LEU A CA 1
ATOM 889 C C . LEU A 1 110 ? -20.109 15.227 1.082 1 98.75 110 LEU A C 1
ATOM 891 O O . LEU A 1 110 ? -20.5 15.781 0.059 1 98.75 110 LEU A O 1
ATOM 895 N N . ILE A 1 111 ? -18.953 15.484 1.647 1 98.56 111 ILE A N 1
ATOM 896 C CA . ILE A 1 111 ? -18.094 16.531 1.127 1 98.56 111 ILE A CA 1
ATOM 897 C C . ILE A 1 111 ? -17.484 16.094 -0.198 1 98.56 111 ILE A C 1
ATOM 899 O O . ILE A 1 111 ? -17.5 16.844 -1.181 1 98.56 111 ILE A O 1
ATOM 903 N N . LEU A 1 112 ? -17 14.891 -0.273 1 97.44 112 LEU A N 1
ATOM 904 C CA . LEU A 1 112 ? -16.141 14.477 -1.384 1 97.44 112 LEU A CA 1
ATOM 905 C C . LEU A 1 112 ? -16.984 13.93 -2.537 1 97.44 112 LEU A C 1
ATOM 907 O O . LEU A 1 112 ? -16.656 14.156 -3.705 1 97.44 112 LEU A O 1
ATOM 911 N N . TYR A 1 113 ? -18 13.164 -2.256 1 97.06 113 TYR A N 1
ATOM 912 C CA . TYR A 1 113 ? -18.781 12.539 -3.32 1 97.06 113 TYR A CA 1
ATOM 913 C C . TYR A 1 113 ? -20 13.383 -3.672 1 97.06 113 TYR A C 1
ATOM 915 O O . TYR A 1 113 ? -20.375 13.484 -4.84 1 97.06 113 TYR A O 1
ATOM 923 N N . GLU A 1 114 ? -20.625 14.016 -2.68 1 97.44 114 GLU A N 1
ATOM 924 C CA . GLU A 1 114 ? -21.859 14.766 -2.926 1 97.44 114 GLU A CA 1
ATOM 925 C C . GLU A 1 114 ? -21.578 16.25 -3.068 1 97.44 114 GLU A C 1
ATOM 927 O O . GLU A 1 114 ? -22.484 17.047 -3.359 1 97.44 114 GLU A O 1
ATOM 932 N N . ARG A 1 115 ? -20.391 16.766 -2.799 1 96.88 115 ARG A N 1
ATOM 933 C CA . ARG A 1 115 ? -19.922 18.125 -2.982 1 96.88 115 ARG A CA 1
ATOM 934 C C . ARG A 1 115 ? -20.734 19.109 -2.135 1 96.88 115 ARG A C 1
ATOM 936 O O . ARG A 1 115 ? -21.062 20.203 -2.586 1 96.88 115 ARG A O 1
ATOM 943 N N . MET A 1 116 ? -21.125 18.656 -0.979 1 97.94 116 MET A N 1
ATOM 944 C CA . MET A 1 116 ? -21.828 19.516 -0.039 1 97.94 116 MET A CA 1
ATOM 945 C C . MET A 1 116 ? -20.859 20.453 0.687 1 97.94 116 MET A C 1
ATOM 947 O O . MET A 1 116 ? -19.734 20.062 0.975 1 97.94 116 MET A O 1
ATOM 951 N N . ASN A 1 117 ? -21.328 21.609 0.965 1 97.62 117 ASN A N 1
ATOM 952 C CA . ASN A 1 117 ? -20.484 22.531 1.711 1 97.62 117 ASN A CA 1
ATOM 953 C C . ASN A 1 117 ? -20.328 22.109 3.166 1 97.62 117 ASN A C 1
ATOM 955 O O . ASN A 1 117 ? -21.234 21.5 3.738 1 97.62 117 ASN A O 1
ATOM 959 N N . ILE A 1 118 ? -19.219 22.453 3.732 1 98.25 118 ILE A N 1
ATOM 960 C CA . ILE A 1 118 ? -18.828 21.953 5.043 1 98.25 118 ILE A CA 1
ATOM 961 C C . ILE A 1 118 ? -19.844 22.406 6.094 1 98.25 118 ILE A C 1
ATOM 963 O O . ILE A 1 118 ? -20.125 21.672 7.051 1 98.25 118 ILE A O 1
ATOM 967 N N . ASP A 1 119 ? -20.375 23.609 6.031 1 98.12 119 ASP A N 1
ATOM 968 C CA . ASP A 1 119 ? -21.344 24.094 7.012 1 98.12 119 ASP A CA 1
ATOM 969 C C . ASP A 1 119 ? -22.625 23.25 7 1 98.12 119 ASP A C 1
ATOM 971 O O . ASP A 1 119 ? -23.172 22.938 8.055 1 98.12 119 ASP A O 1
ATOM 975 N N . ASP A 1 120 ? -23.094 22.906 5.812 1 98.31 120 ASP A N 1
ATOM 976 C CA . ASP A 1 120 ? -24.266 22.047 5.684 1 98.31 120 ASP A CA 1
ATOM 977 C C . ASP A 1 120 ? -23.984 20.656 6.262 1 98.31 120 ASP A C 1
ATOM 979 O O . ASP A 1 120 ? -24.828 20.094 6.965 1 98.31 120 ASP A O 1
ATOM 983 N N . VAL A 1 121 ? -22.844 20.141 5.957 1 98.56 121 VAL A N 1
ATOM 984 C CA . VAL A 1 121 ? -22.453 18.812 6.449 1 98.56 121 VAL A CA 1
ATOM 985 C C . VAL A 1 121 ? -22.406 18.828 7.977 1 98.56 121 VAL A C 1
ATOM 987 O O . VAL A 1 121 ? -22.922 17.922 8.633 1 98.56 121 VAL A O 1
ATOM 990 N N . TYR A 1 122 ? -21.766 19.875 8.492 1 97.88 122 TYR A N 1
ATOM 991 C CA . TYR A 1 122 ? -21.656 20.016 9.945 1 97.88 122 TYR A CA 1
ATOM 992 C C . TYR A 1 122 ? -23.047 20.094 10.586 1 97.88 122 TYR A C 1
ATOM 994 O O . TYR A 1 122 ? -23.281 19.469 11.625 1 97.88 122 TYR A O 1
ATOM 1002 N N . ASN A 1 123 ? -23.938 20.781 9.977 1 97.19 123 ASN A N 1
ATOM 1003 C CA . ASN A 1 123 ? -25.297 20.906 10.484 1 97.19 123 ASN A CA 1
ATOM 1004 C C . ASN A 1 123 ? -26.031 19.578 10.469 1 97.19 123 ASN A C 1
ATOM 1006 O O . ASN A 1 123 ? -26.766 19.25 11.406 1 97.19 123 ASN A O 1
ATOM 1010 N N . ILE A 1 124 ? -25.828 18.828 9.461 1 97.25 124 ILE A N 1
ATOM 1011 C CA . ILE A 1 124 ? -26.469 17.516 9.352 1 97.25 124 ILE A CA 1
ATOM 1012 C C . ILE A 1 124 ? -25.984 16.609 10.484 1 97.25 124 ILE A C 1
ATOM 1014 O O . ILE A 1 124 ? -26.797 15.938 11.125 1 97.25 124 ILE A O 1
ATOM 1018 N N . LEU A 1 125 ? -24.734 16.688 10.773 1 97.44 125 LEU A N 1
ATOM 1019 C CA . LEU A 1 125 ? -24.125 15.758 11.719 1 97.44 125 LEU A CA 1
ATOM 1020 C C . LEU A 1 125 ? -24.406 16.188 13.156 1 97.44 125 LEU A C 1
ATOM 1022 O O . LEU A 1 125 ? -24.203 15.406 14.094 1 97.44 125 LEU A O 1
ATOM 1026 N N . THR A 1 126 ? -24.906 17.453 13.32 1 95.25 126 THR A N 1
ATOM 1027 C CA . THR A 1 126 ? -25.062 17.938 14.68 1 95.25 126 THR A CA 1
ATOM 1028 C C . THR A 1 126 ? -26.516 18.328 14.961 1 95.25 126 THR A C 1
ATOM 1030 O O . THR A 1 126 ? -26.859 18.703 16.078 1 95.25 126 THR A O 1
ATOM 1033 N N . ASN A 1 127 ? -27.391 18.297 14.031 1 86.56 127 ASN A N 1
ATOM 1034 C CA . ASN A 1 127 ? -28.734 18.859 14.109 1 86.56 127 ASN A CA 1
ATOM 1035 C C . ASN A 1 127 ? -29.641 18.047 15.031 1 86.56 127 ASN A C 1
ATOM 1037 O O . ASN A 1 127 ? -30.625 18.562 15.57 1 86.56 127 ASN A O 1
ATOM 1041 N N . SER A 1 128 ? -29.391 16.766 15.211 1 75.5 128 SER A N 1
ATOM 1042 C CA . SER A 1 128 ? -30.297 15.938 16 1 75.5 128 SER A CA 1
ATOM 1043 C C . SER A 1 128 ? -30.344 16.406 17.453 1 75.5 128 SER A C 1
ATOM 1045 O O . SER A 1 128 ? -31.312 16.125 18.172 1 75.5 128 SER A O 1
ATOM 1047 N N . GLY A 1 129 ? -29.422 17.141 17.906 1 74.44 129 GLY A N 1
ATOM 1048 C CA . GLY A 1 129 ? -29.344 17.625 19.281 1 74.44 129 GLY A CA 1
ATOM 1049 C C . GLY A 1 129 ? -29.031 16.516 20.281 1 74.44 129 GLY A C 1
ATOM 1050 O O . GLY A 1 129 ? -28.703 16.797 21.438 1 74.44 129 GLY A O 1
ATOM 1051 N N . THR A 1 130 ? -29.094 15.273 19.891 1 80.75 130 THR A N 1
ATOM 1052 C CA . THR A 1 130 ? -28.906 14.172 20.828 1 80.75 130 THR A CA 1
ATOM 1053 C C . THR A 1 130 ? -27.516 13.586 20.703 1 80.75 130 THR A C 1
ATOM 1055 O O . THR A 1 130 ? -27.031 12.906 21.609 1 80.75 130 THR A O 1
ATOM 1058 N N . ILE A 1 131 ? -26.906 13.914 19.656 1 87.5 131 ILE A N 1
ATOM 1059 C CA . ILE A 1 131 ? -25.594 13.312 19.469 1 87.5 131 ILE A CA 1
ATOM 1060 C C . ILE A 1 131 ? -24.516 14.305 19.859 1 87.5 131 ILE A C 1
ATOM 1062 O O . ILE A 1 131 ? -24.609 15.508 19.594 1 87.5 131 ILE A O 1
ATOM 1066 N N . ASN A 1 132 ? -23.578 13.859 20.625 1 92.06 132 ASN A N 1
ATOM 1067 C CA . ASN A 1 132 ? -22.422 14.656 21.047 1 92.06 132 ASN A CA 1
ATOM 1068 C C . ASN A 1 132 ? -21.109 14.047 20.578 1 92.06 132 ASN A C 1
ATOM 1070 O O . ASN A 1 132 ? -20.984 12.82 20.484 1 92.06 132 ASN A O 1
ATOM 1074 N N . TYR A 1 133 ? -20.25 14.906 20.25 1 96.81 133 TYR A N 1
ATOM 1075 C CA . TYR A 1 133 ? -18.938 14.469 19.812 1 96.81 133 TYR A CA 1
ATOM 1076 C C . TYR A 1 133 ? -17.844 15 20.734 1 96.81 133 TYR A C 1
ATOM 1078 O O . TYR A 1 133 ? -17.891 16.156 21.172 1 96.81 133 TYR A O 1
ATOM 1086 N N . ILE A 1 134 ? -16.906 14.195 21.031 1 97.44 134 ILE A N 1
ATOM 1087 C CA . ILE A 1 134 ? -15.688 14.648 21.688 1 97.44 134 ILE A CA 1
ATOM 1088 C C . ILE A 1 134 ? -14.75 15.266 20.656 1 97.44 134 ILE A C 1
ATOM 1090 O O . ILE A 1 134 ? -15.172 15.594 19.547 1 97.44 134 ILE A O 1
ATOM 1094 N N . ASN A 1 135 ? -13.492 15.586 21.109 1 97.56 135 ASN A N 1
ATOM 1095 C CA . ASN A 1 135 ? -12.477 16.125 20.203 1 97.56 135 ASN A CA 1
ATOM 1096 C C . ASN A 1 135 ? -11.328 15.133 20 1 97.56 135 ASN A C 1
ATOM 1098 O O . ASN A 1 135 ? -11.062 14.305 20.875 1 97.56 135 ASN A O 1
ATOM 1102 N N . PHE A 1 136 ? -10.781 15.156 18.859 1 97.69 136 PHE A N 1
ATOM 1103 C CA . PHE A 1 136 ? -9.57 14.375 18.656 1 97.69 136 PHE A CA 1
ATOM 1104 C C . PHE A 1 136 ? -8.43 14.898 19.5 1 97.69 136 PHE A C 1
ATOM 1106 O O . PHE A 1 136 ? -8.266 16.109 19.672 1 97.69 136 PHE A O 1
ATOM 1113 N N . LEU A 1 137 ? -7.625 13.977 19.922 1 95.06 137 LEU A N 1
ATOM 1114 C CA . LEU A 1 137 ? -6.523 14.297 20.828 1 95.06 137 LEU A CA 1
ATOM 1115 C C . LEU A 1 137 ? -5.203 14.367 20.062 1 95.06 137 LEU A C 1
ATOM 1117 O O . LEU A 1 137 ? -5.043 13.719 19.031 1 95.06 137 LEU A O 1
ATOM 1121 N N . ASP A 1 138 ? -4.355 15.125 20.641 1 88.75 138 ASP A N 1
ATOM 1122 C CA . ASP A 1 138 ? -2.979 15.219 20.172 1 88.75 138 ASP A CA 1
ATOM 1123 C C . ASP A 1 138 ? -2.219 13.922 20.406 1 88.75 138 ASP A C 1
ATOM 1125 O O . ASP A 1 138 ? -2.482 13.211 21.375 1 88.75 138 ASP A O 1
ATOM 1129 N N . ALA A 1 139 ? -1.202 13.664 19.562 1 92.06 139 ALA A N 1
ATOM 1130 C CA . ALA A 1 139 ? -0.469 12.398 19.641 1 92.06 139 ALA A CA 1
ATOM 1131 C C . ALA A 1 139 ? 0.555 12.43 20.766 1 92.06 139 ALA A C 1
ATOM 1133 O O . ALA A 1 139 ? 1.167 11.414 21.094 1 92.06 139 ALA A O 1
ATOM 1134 N N . SER A 1 140 ? 0.939 13.547 21.484 1 88.75 140 SER A N 1
ATOM 1135 C CA . SER A 1 140 ? 1.938 13.672 22.547 1 88.75 140 SER A CA 1
ATOM 1136 C C . SER A 1 140 ? 1.321 13.438 23.922 1 88.75 140 SER A C 1
ATOM 1138 O O . SER A 1 140 ? 2.037 13.352 24.922 1 88.75 140 SER A O 1
ATOM 1140 N N . ASN A 1 141 ? 0.26 13.234 24.25 1 80.62 141 ASN A N 1
ATOM 1141 C CA . ASN A 1 141 ? -0.427 13.125 25.531 1 80.62 141 ASN A CA 1
ATOM 1142 C C . ASN A 1 141 ? -0.382 14.445 26.297 1 80.62 141 ASN A C 1
ATOM 1144 O O . ASN A 1 141 ? -0.572 14.469 27.516 1 80.62 141 ASN A O 1
ATOM 1148 N N . ASP A 1 142 ? 0.004 15.508 25.703 1 87.38 142 ASP A N 1
ATOM 1149 C CA . ASP A 1 142 ? -0.02 16.844 26.312 1 87.38 142 ASP A CA 1
ATOM 1150 C C . ASP A 1 142 ? -1.454 17.312 26.531 1 87.38 142 ASP A C 1
ATOM 1152 O O . ASP A 1 142 ? -2.184 17.578 25.578 1 87.38 142 ASP A O 1
ATOM 1156 N N . SER A 1 143 ? -1.838 17.438 27.75 1 84.75 143 SER A N 1
ATOM 1157 C CA . SER A 1 143 ? -3.209 17.797 28.094 1 84.75 143 SER A CA 1
ATOM 1158 C C . SER A 1 143 ? -3.543 19.203 27.625 1 84.75 143 SER A C 1
ATOM 1160 O O . SER A 1 143 ? -4.715 19.547 27.422 1 84.75 143 SER A O 1
ATOM 1162 N N . GLY A 1 144 ? -2.566 20.078 27.5 1 87.44 144 GLY A N 1
ATOM 1163 C CA . GLY A 1 144 ? -2.791 21.453 27.078 1 87.44 144 GLY A CA 1
ATOM 1164 C C . GLY A 1 144 ? -2.793 21.625 25.562 1 87.44 144 GLY A C 1
ATOM 1165 O O . GLY A 1 144 ? -3.025 22.719 25.062 1 87.44 144 GLY A O 1
ATOM 1166 N N . ALA A 1 145 ? -2.58 20.547 24.906 1 92.56 145 ALA A N 1
ATOM 1167 C CA . ALA A 1 145 ? -2.516 20.625 23.453 1 92.56 145 ALA A CA 1
ATOM 1168 C C . ALA A 1 145 ? -3.891 20.906 22.859 1 92.56 145 ALA A C 1
ATOM 1170 O O . ALA A 1 145 ? -4.914 20.547 23.438 1 92.56 145 ALA A O 1
ATOM 1171 N N . TRP A 1 146 ? -3.867 21.625 21.75 1 94.88 146 TRP A N 1
ATOM 1172 C CA . TRP A 1 146 ? -5.086 21.891 21 1 94.88 146 TRP A CA 1
ATOM 1173 C C . TRP A 1 146 ? -5.805 20.609 20.625 1 94.88 146 TRP A C 1
ATOM 1175 O O . TRP A 1 146 ? -5.172 19.625 20.219 1 94.88 146 TRP A O 1
ATOM 1185 N N . LYS A 1 147 ? -7.078 20.609 20.875 1 96.56 147 LYS A N 1
ATOM 1186 C CA . LYS A 1 147 ? -7.922 19.469 20.5 1 96.56 147 LYS A CA 1
ATOM 1187 C C . LYS A 1 147 ? -8.734 19.766 19.25 1 96.56 147 LYS A C 1
ATOM 1189 O O . LYS A 1 147 ? -9.312 20.859 19.125 1 96.56 147 LYS A O 1
ATOM 1194 N N . MET A 1 148 ? -8.781 18.859 18.344 1 97.75 148 MET A N 1
ATOM 1195 C CA . MET A 1 148 ? -9.398 19.094 17.047 1 97.75 148 MET A CA 1
ATOM 1196 C C . MET A 1 148 ? -10.867 18.672 17.062 1 97.75 148 MET A C 1
ATOM 1198 O O . MET A 1 148 ? -11.164 17.5 17.281 1 97.75 148 MET A O 1
ATOM 1202 N N . ASP A 1 149 ? -11.734 19.562 16.797 1 97.94 149 ASP A N 1
ATOM 1203 C CA . ASP A 1 149 ? -13.156 19.25 16.797 1 97.94 149 ASP A CA 1
ATOM 1204 C C . ASP A 1 149 ? -13.609 18.703 15.453 1 97.94 149 ASP A C 1
ATOM 1206 O O . ASP A 1 149 ? -12.812 18.625 14.516 1 97.94 149 ASP A O 1
ATOM 1210 N N . LEU A 1 150 ? -14.844 18.297 15.398 1 98.62 150 LEU A N 1
ATOM 1211 C CA . LEU A 1 150 ? -15.422 17.656 14.219 1 98.62 150 LEU A CA 1
ATOM 1212 C C . LEU A 1 150 ? -15.305 18.562 13 1 98.62 150 LEU A C 1
ATOM 1214 O O . LEU A 1 150 ? -14.859 18.125 11.938 1 98.62 150 LEU A O 1
ATOM 1218 N N . LYS A 1 151 ? -15.641 19.828 13.148 1 98.5 151 LYS A N 1
ATOM 1219 C CA . LYS A 1 151 ? -15.633 20.75 12.008 1 98.5 151 LYS A CA 1
ATOM 1220 C C . LYS A 1 151 ? -14.219 20.938 11.469 1 98.5 151 LYS A C 1
ATOM 1222 O O . LYS A 1 151 ? -14.016 20.969 10.258 1 98.5 151 LYS A O 1
ATOM 1227 N N . SER A 1 152 ? -13.289 21.094 12.375 1 98.31 152 SER A N 1
ATOM 1228 C CA . SER A 1 152 ? -11.898 21.219 11.961 1 98.31 152 SER A CA 1
ATOM 1229 C C . SER A 1 152 ? -11.438 19.984 11.195 1 98.31 152 SER A C 1
ATOM 1231 O O . SER A 1 152 ? -10.773 20.094 10.172 1 98.31 152 SER A O 1
ATOM 1233 N N . ALA A 1 153 ? -11.797 18.812 11.695 1 98.75 153 ALA A N 1
ATOM 1234 C CA . ALA A 1 153 ? -11.422 17.578 11.016 1 98.75 153 ALA A CA 1
ATOM 1235 C C . ALA A 1 153 ? -11.984 17.531 9.602 1 98.75 153 ALA A C 1
ATOM 1237 O O . ALA A 1 153 ? -11.273 17.172 8.656 1 98.75 153 ALA A O 1
ATOM 1238 N N . LEU A 1 154 ? -13.211 17.922 9.43 1 98.88 154 LEU A N 1
ATOM 1239 C CA . LEU A 1 154 ? -13.859 17.922 8.125 1 98.88 154 LEU A CA 1
ATOM 1240 C C . LEU A 1 154 ? -13.18 18.922 7.195 1 98.88 154 LEU A C 1
ATOM 1242 O O . LEU A 1 154 ? -13.094 18.703 5.988 1 98.88 154 LEU A O 1
ATOM 1246 N N . SER A 1 155 ? -12.711 20 7.801 1 98.75 155 SER A N 1
ATOM 1247 C CA . SER A 1 155 ? -12.07 21.031 6.992 1 98.75 155 SER A CA 1
ATOM 1248 C C . SER A 1 155 ? -10.797 20.5 6.332 1 98.75 155 SER A C 1
ATOM 1250 O O . SER A 1 155 ? -10.383 21 5.285 1 98.75 155 SER A O 1
ATOM 1252 N N . GLY A 1 156 ? -10.156 19.5 6.93 1 98.56 156 GLY A N 1
ATOM 1253 C CA . GLY A 1 156 ? -9.008 18.859 6.309 1 98.56 156 GLY A CA 1
ATOM 1254 C C . GLY A 1 156 ? -9.32 18.281 4.945 1 98.56 156 GLY A C 1
ATOM 1255 O O . GLY A 1 156 ? -8.516 18.391 4.02 1 98.56 156 GLY A O 1
ATOM 1256 N N . PHE A 1 157 ? -10.477 17.656 4.844 1 98.25 157 PHE A N 1
ATOM 1257 C CA . PHE A 1 157 ? -10.898 17.094 3.562 1 98.25 157 PHE A CA 1
ATOM 1258 C C . PHE A 1 157 ? -11.164 18.203 2.551 1 98.25 157 PHE A C 1
ATOM 1260 O O . PHE A 1 157 ? -10.82 18.062 1.375 1 98.25 157 PHE A O 1
ATOM 1267 N N . VAL A 1 158 ? -11.742 19.281 3.016 1 98.19 158 VAL A N 1
ATOM 1268 C CA . VAL A 1 158 ? -12.094 20.391 2.141 1 98.19 158 VAL A CA 1
ATOM 1269 C C . VAL A 1 158 ? -10.82 21 1.54 1 98.19 158 VAL A C 1
ATOM 1271 O O . VAL A 1 158 ? -10.711 21.141 0.32 1 98.19 158 VAL A O 1
ATOM 1274 N N . VAL A 1 159 ? -9.859 21.281 2.34 1 97.81 159 VAL A N 1
ATOM 1275 C CA . VAL A 1 159 ? -8.656 21.953 1.866 1 97.81 159 VAL A CA 1
ATOM 1276 C C . VAL A 1 159 ? -7.824 20.984 1.019 1 97.81 159 VAL A C 1
ATOM 1278 O O . VAL A 1 159 ? -7.254 21.375 -0.002 1 97.81 159 VAL A O 1
ATOM 1281 N N . GLY A 1 160 ? -7.746 19.703 1.487 1 97 160 GLY A N 1
ATOM 1282 C CA . GLY A 1 160 ? -7.027 18.719 0.689 1 97 160 GLY A CA 1
ATOM 1283 C C . GLY A 1 160 ? -7.578 18.578 -0.717 1 97 160 GLY A C 1
ATOM 1284 O O . GLY A 1 160 ? -6.812 18.469 -1.68 1 97 160 GLY A O 1
ATOM 1285 N N . PHE A 1 161 ? -8.867 18.578 -0.788 1 95.38 161 PHE A N 1
ATOM 1286 C CA . PHE A 1 161 ? -9.539 18.422 -2.072 1 95.38 161 PHE A CA 1
ATOM 1287 C C . PHE A 1 161 ? -9.445 19.688 -2.9 1 95.38 161 PHE A C 1
ATOM 1289 O O . PHE A 1 161 ? -9.117 19.641 -4.086 1 95.38 161 PHE A O 1
ATOM 1296 N N . GLN A 1 162 ? -9.703 20.812 -2.297 1 95.75 162 GLN A N 1
ATOM 1297 C CA . GLN A 1 162 ? -9.758 22.109 -2.965 1 95.75 162 GLN A CA 1
ATOM 1298 C C . GLN A 1 162 ? -8.406 22.469 -3.58 1 95.75 162 GLN A C 1
ATOM 1300 O O . GLN A 1 162 ? -8.344 22.969 -4.707 1 95.75 162 GLN A O 1
ATOM 1305 N N . TYR A 1 163 ? -7.359 22.203 -2.883 1 96.19 163 TYR A N 1
ATOM 1306 C CA . TYR A 1 163 ? -6.039 22.625 -3.332 1 96.19 163 TYR A CA 1
ATOM 1307 C C . TYR A 1 163 ? -5.285 21.469 -3.975 1 96.19 163 TYR A C 1
ATOM 1309 O O . TYR A 1 163 ? -4.074 21.547 -4.188 1 96.19 163 TYR A O 1
ATOM 1317 N N . GLN A 1 164 ? -5.977 20.312 -4.16 1 94.06 164 GLN A N 1
ATOM 1318 C CA . GLN A 1 164 ? -5.484 19.172 -4.906 1 94.06 164 GLN A CA 1
ATOM 1319 C C . GLN A 1 164 ? -4.273 18.547 -4.223 1 94.06 164 GLN A C 1
ATOM 1321 O O . GLN A 1 164 ? -3.309 18.156 -4.883 1 94.06 164 GLN A O 1
ATOM 1326 N N . PHE A 1 165 ? -4.379 18.672 -2.881 1 95.62 165 PHE A N 1
ATOM 1327 C CA . PHE A 1 165 ? -3.4 17.859 -2.162 1 95.62 165 PHE A CA 1
ATOM 1328 C C . PHE A 1 165 ? -3.674 16.375 -2.357 1 95.62 165 PHE A C 1
ATOM 1330 O O . PHE A 1 165 ? -2.777 15.547 -2.189 1 95.62 165 PHE A O 1
ATOM 1337 N N . PHE A 1 166 ? -4.949 16.016 -2.617 1 91.69 166 PHE A N 1
ATOM 1338 C CA . PHE A 1 166 ? -5.379 14.703 -3.07 1 91.69 166 PHE A CA 1
ATOM 1339 C C . PHE A 1 166 ? -6.566 14.82 -4.016 1 91.69 166 PHE A C 1
ATOM 1341 O O . PHE A 1 166 ? -7.16 15.891 -4.148 1 91.69 166 PHE A O 1
ATOM 1348 N N . SER A 1 167 ? -6.746 13.766 -4.742 1 88.19 167 SER A N 1
ATOM 1349 C CA . SER A 1 167 ? -7.953 13.648 -5.555 1 88.19 167 SER A CA 1
ATOM 1350 C C . SER A 1 167 ? -8.523 12.234 -5.5 1 88.19 167 SER A C 1
ATOM 1352 O O . SER A 1 167 ? -7.797 11.281 -5.227 1 88.19 167 SER A O 1
ATOM 1354 N N . LEU A 1 168 ? -9.789 12.148 -5.668 1 83.62 168 LEU A N 1
ATOM 1355 C CA . LEU A 1 168 ? -10.43 10.836 -5.648 1 83.62 168 LEU A CA 1
ATOM 1356 C C . LEU A 1 168 ? -10.047 10.023 -6.879 1 83.62 168 LEU A C 1
ATOM 1358 O O . LEU A 1 168 ? -10.078 8.789 -6.848 1 83.62 168 LEU A O 1
ATOM 1362 N N . SER A 1 169 ? -9.625 10.672 -7.941 1 75.81 169 SER A N 1
ATOM 1363 C CA . SER A 1 169 ? -9.344 10 -9.203 1 75.81 169 SER A CA 1
ATOM 1364 C C . SER A 1 169 ? -7.844 9.789 -9.398 1 75.81 169 SER A C 1
ATOM 1366 O O . SER A 1 169 ? -7.426 8.852 -10.078 1 75.81 169 SER A O 1
ATOM 1368 N N . SER A 1 170 ? -7.059 10.664 -8.852 1 68.88 170 SER A N 1
ATOM 1369 C CA . SER A 1 170 ? -5.648 10.648 -9.234 1 68.88 170 SER A CA 1
ATOM 1370 C C . SER A 1 170 ? -4.746 10.484 -8.016 1 68.88 170 SER A C 1
ATOM 1372 O O . SER A 1 170 ? -3.523 10.422 -8.148 1 68.88 170 SER A O 1
ATOM 1374 N N . PHE A 1 171 ? -5.359 10.391 -6.918 1 72.88 171 PHE A N 1
ATOM 1375 C CA . PHE A 1 171 ? -4.523 10.266 -5.734 1 72.88 171 PHE A CA 1
ATOM 1376 C C . PHE A 1 171 ? -3.742 8.961 -5.758 1 72.88 171 PHE A C 1
ATOM 1378 O O . PHE A 1 171 ? -4.324 7.887 -5.934 1 72.88 171 PHE A O 1
ATOM 1385 N N . ASN A 1 172 ? -2.402 9.148 -5.664 1 71.62 172 ASN A N 1
ATOM 1386 C CA . ASN A 1 172 ? -1.564 7.957 -5.625 1 71.62 172 ASN A CA 1
ATOM 1387 C C . ASN A 1 172 ? -1.57 7.312 -4.238 1 71.62 172 ASN A C 1
ATOM 1389 O O . ASN A 1 172 ? -0.62 7.473 -3.473 1 71.62 172 ASN A O 1
ATOM 1393 N N . ILE A 1 173 ? -2.635 6.602 -3.955 1 73.88 173 ILE A N 1
ATOM 1394 C CA . ILE A 1 173 ? -2.867 5.969 -2.66 1 73.88 173 ILE A CA 1
ATOM 1395 C C . ILE A 1 173 ? -1.703 5.039 -2.326 1 73.88 173 ILE A C 1
ATOM 1397 O O . ILE A 1 173 ? -1.274 4.961 -1.172 1 73.88 173 ILE A O 1
ATOM 1401 N N . TYR A 1 174 ? -1.191 4.535 -3.357 1 70.62 174 TYR A N 1
ATOM 1402 C CA . TYR A 1 174 ? -0.127 3.557 -3.16 1 70.62 174 TYR A CA 1
ATOM 1403 C C . TYR A 1 174 ? 1.126 4.219 -2.6 1 70.62 174 TYR A C 1
ATOM 1405 O O . TYR A 1 174 ? 1.658 3.787 -1.575 1 70.62 174 TYR A O 1
ATOM 1413 N N . GLU A 1 175 ? 1.539 5.168 -3.35 1 76.94 175 GLU A N 1
ATOM 1414 C CA . GLU A 1 175 ? 2.748 5.867 -2.926 1 76.94 175 GLU A CA 1
ATOM 1415 C C . GLU A 1 175 ? 2.605 6.406 -1.506 1 76.94 175 GLU A C 1
ATOM 1417 O O . GLU A 1 175 ? 3.529 6.293 -0.697 1 76.94 175 GLU A O 1
ATOM 1422 N N . HIS A 1 176 ? 1.452 6.82 -1.252 1 83.25 176 HIS A N 1
ATOM 1423 C CA . HIS A 1 176 ? 1.191 7.414 0.055 1 83.25 176 HIS A CA 1
ATOM 1424 C C . HIS A 1 176 ? 1.227 6.359 1.156 1 83.25 176 HIS A C 1
ATOM 1426 O O . HIS A 1 176 ? 1.92 6.531 2.162 1 83.25 176 HIS A O 1
ATOM 1432 N N . ASP A 1 177 ? 0.551 5.25 0.985 1 84.31 177 ASP A N 1
ATOM 1433 C CA . ASP A 1 177 ? 0.432 4.223 2.016 1 84.31 177 ASP A CA 1
ATOM 1434 C C . ASP A 1 177 ? 1.726 3.422 2.145 1 84.31 177 ASP A C 1
ATOM 1436 O O . ASP A 1 177 ? 2.199 3.17 3.254 1 84.31 177 ASP A O 1
ATOM 1440 N N . HIS A 1 178 ? 2.238 3.025 1.022 1 84.69 178 HIS A N 1
ATOM 1441 C CA . HIS A 1 178 ? 3.41 2.158 1.02 1 84.69 178 HIS A CA 1
ATOM 1442 C C . HIS A 1 178 ? 4.609 2.848 1.664 1 84.69 178 HIS A C 1
ATOM 1444 O O . HIS A 1 178 ? 5.176 2.34 2.635 1 84.69 178 HIS A O 1
ATOM 1450 N N . TYR A 1 179 ? 4.934 3.957 1.169 1 90.06 179 TYR A N 1
ATOM 1451 C CA . TYR A 1 179 ? 6.137 4.633 1.652 1 90.06 179 TYR A CA 1
ATOM 1452 C C . TYR A 1 179 ? 5.879 5.301 2.996 1 90.06 179 TYR A C 1
ATOM 1454 O O . TYR A 1 179 ? 6.82 5.695 3.689 1 90.06 179 TYR A O 1
ATOM 1462 N N . GLY A 1 180 ? 4.605 5.406 3.316 1 91.19 180 GLY A N 1
ATOM 1463 C CA . GLY A 1 180 ? 4.262 5.938 4.625 1 91.19 180 GLY A CA 1
ATOM 1464 C C . GLY A 1 180 ? 4.586 4.98 5.758 1 91.19 180 GLY A C 1
ATOM 1465 O O . GLY A 1 180 ? 4.668 5.391 6.918 1 91.19 180 GLY A O 1
ATOM 1466 N N . LEU A 1 181 ? 4.703 3.748 5.422 1 86.25 181 LEU A N 1
ATOM 1467 C CA . LEU A 1 181 ? 5.055 2.744 6.422 1 86.25 181 LEU A CA 1
ATOM 1468 C C . LEU A 1 181 ? 6.523 2.855 6.816 1 86.25 181 LEU A C 1
ATOM 1470 O O . LEU A 1 181 ? 7.379 3.102 5.965 1 86.25 181 LEU A O 1
ATOM 1474 N N . VAL A 1 182 ? 6.754 2.568 8.023 1 86.31 182 VAL A N 1
ATOM 1475 C CA . VAL A 1 182 ? 8.109 2.664 8.555 1 86.31 182 VAL A CA 1
ATOM 1476 C C . VAL A 1 182 ? 9.031 1.708 7.805 1 86.31 182 VAL A C 1
ATOM 1478 O O . VAL A 1 182 ? 10.188 2.033 7.535 1 86.31 182 VAL A O 1
ATOM 1481 N N . GLN A 1 183 ? 8.531 0.622 7.316 1 83.31 183 GLN A N 1
ATOM 1482 C CA . GLN A 1 183 ? 9.312 -0.419 6.664 1 83.31 183 GLN A CA 1
ATOM 1483 C C . GLN A 1 183 ? 9.766 0.026 5.277 1 83.31 183 GLN A C 1
ATOM 1485 O O . GLN A 1 183 ? 10.727 -0.524 4.727 1 83.31 183 GLN A O 1
ATOM 1490 N N . TYR A 1 184 ? 9.117 1.024 4.773 1 86.25 184 TYR A N 1
ATOM 1491 C CA . TYR A 1 184 ? 9.367 1.308 3.363 1 86.25 184 TYR A CA 1
ATOM 1492 C C . TYR A 1 184 ? 9.828 2.75 3.172 1 86.25 184 TYR A C 1
ATOM 1494 O O . TYR A 1 184 ? 9.93 3.229 2.039 1 86.25 184 TYR A O 1
ATOM 1502 N N . GLY A 1 185 ? 10.086 3.432 4.297 1 89.44 185 GLY A N 1
ATOM 1503 C CA . GLY A 1 185 ? 10.648 4.762 4.145 1 89.44 185 GLY A CA 1
ATOM 1504 C C . GLY A 1 185 ? 10.141 5.75 5.18 1 89.44 185 GLY A C 1
ATOM 1505 O O . GLY A 1 185 ? 10.82 6.727 5.504 1 89.44 185 GLY A O 1
ATOM 1506 N N . ASP A 1 186 ? 8.906 5.535 5.656 1 93.75 186 ASP A N 1
ATOM 1507 C CA . ASP A 1 186 ? 8.266 6.422 6.621 1 93.75 186 ASP A CA 1
ATOM 1508 C C . ASP A 1 186 ? 8.188 7.852 6.086 1 93.75 186 ASP A C 1
ATOM 1510 O O . ASP A 1 186 ? 8.641 8.789 6.738 1 93.75 186 ASP A O 1
ATOM 1514 N N . LEU A 1 187 ? 7.648 7.969 4.91 1 96.81 187 LEU A N 1
ATOM 1515 C CA . LEU A 1 187 ? 7.551 9.258 4.238 1 96.81 187 LEU A CA 1
ATOM 1516 C C . LEU A 1 187 ? 6.188 9.422 3.578 1 96.81 187 LEU A C 1
ATOM 1518 O O . LEU A 1 187 ? 5.578 8.445 3.143 1 96.81 187 LEU A O 1
ATOM 1522 N N . ASN A 1 188 ? 5.656 10.648 3.574 1 97.31 188 ASN A N 1
ATOM 1523 C CA . ASN A 1 188 ? 4.395 10.992 2.926 1 97.31 188 ASN A CA 1
ATOM 1524 C C . ASN A 1 188 ? 4.484 12.336 2.211 1 97.31 188 ASN A C 1
ATOM 1526 O O . ASN A 1 188 ? 5 13.312 2.768 1 97.31 188 ASN A O 1
ATOM 1530 N N . TRP A 1 189 ? 3.986 12.375 1.004 1 96.69 189 TRP A N 1
ATOM 1531 C CA . TRP A 1 189 ? 3.715 13.672 0.396 1 96.69 189 TRP A CA 1
ATOM 1532 C C . TRP A 1 189 ? 2.564 14.383 1.108 1 96.69 189 TRP A C 1
ATOM 1534 O O . TRP A 1 189 ? 1.463 13.836 1.211 1 96.69 189 TRP A O 1
ATOM 1544 N N . ILE A 1 190 ? 2.842 15.516 1.665 1 97.88 190 ILE A N 1
ATOM 1545 C CA . ILE A 1 190 ? 1.786 16.344 2.238 1 97.88 190 ILE A CA 1
ATOM 1546 C C . ILE A 1 190 ? 1.165 17.219 1.15 1 97.88 190 ILE A C 1
ATOM 1548 O O . ILE A 1 190 ? -0.058 17.359 1.085 1 97.88 190 ILE A O 1
ATOM 1552 N N . ILE A 1 191 ? 1.981 17.828 0.433 1 97.44 191 ILE A N 1
ATOM 1553 C CA . ILE A 1 191 ? 1.643 18.4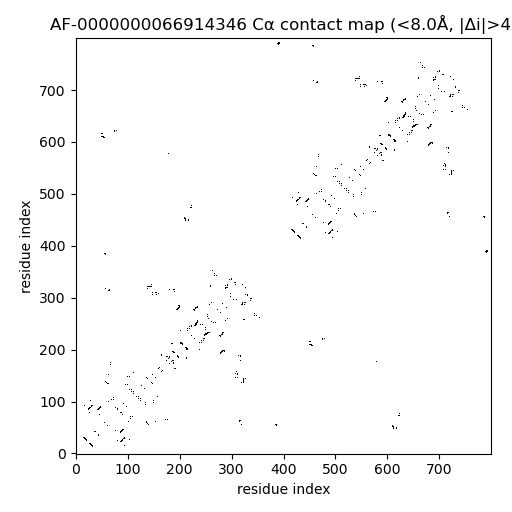84 -0.821 1 97.44 191 ILE A CA 1
ATOM 1554 C C . ILE A 1 191 ? 2.363 17.797 -1.979 1 97.44 191 ILE A C 1
ATOM 1556 O O . ILE A 1 191 ? 3.586 17.906 -2.107 1 97.44 191 ILE A O 1
ATOM 1560 N N . PRO A 1 192 ? 1.605 17.094 -2.818 1 95.25 192 PRO A N 1
ATOM 1561 C CA . PRO A 1 192 ? 2.229 16.297 -3.873 1 95.25 192 PRO A CA 1
ATOM 1562 C C . PRO A 1 192 ? 3.246 17.094 -4.691 1 95.25 192 PRO A C 1
ATOM 1564 O O . PRO A 1 192 ? 2.957 18.203 -5.133 1 95.25 192 PRO A O 1
ATOM 1567 N N . ASP A 1 193 ? 4.504 16.516 -4.848 1 94.81 193 ASP A N 1
ATOM 1568 C CA . ASP A 1 193 ? 5.602 17.016 -5.676 1 94.81 193 ASP A CA 1
ATOM 1569 C C . ASP A 1 193 ? 6.18 18.297 -5.105 1 94.81 193 ASP A C 1
ATOM 1571 O O . ASP A 1 193 ? 6.941 19 -5.781 1 94.81 193 ASP A O 1
ATOM 1575 N N . LYS A 1 194 ? 5.758 18.703 -3.928 1 98.12 194 LYS A N 1
ATOM 1576 C CA . LYS A 1 194 ? 6.246 19.969 -3.375 1 98.12 194 LYS A CA 1
ATOM 1577 C C . LYS A 1 194 ? 6.812 19.766 -1.973 1 98.12 194 LYS A C 1
ATOM 1579 O O . LYS A 1 194 ? 7.945 20.172 -1.692 1 98.12 194 LYS A O 1
ATOM 1584 N N . LEU A 1 195 ? 6.02 19.188 -1.065 1 98.69 195 LEU A N 1
ATOM 1585 C CA . LEU A 1 195 ? 6.465 19.016 0.312 1 98.69 195 LEU A CA 1
ATOM 1586 C C . LEU A 1 195 ? 6.223 17.594 0.79 1 98.69 195 LEU A C 1
ATOM 1588 O O . LEU A 1 195 ? 5.082 17.125 0.798 1 98.69 195 LEU A O 1
ATOM 1592 N N . MET A 1 196 ? 7.293 16.969 1.189 1 98.44 196 MET A N 1
ATOM 1593 C CA . MET A 1 196 ? 7.273 15.617 1.74 1 98.44 196 MET A CA 1
ATOM 1594 C C . MET A 1 196 ? 7.754 15.609 3.188 1 98.44 196 MET A C 1
ATOM 1596 O O . MET A 1 196 ? 8.727 16.297 3.527 1 98.44 196 MET A O 1
ATOM 1600 N N . ALA A 1 197 ? 6.965 14.938 4.043 1 98.69 197 ALA A N 1
ATOM 1601 C CA . ALA A 1 197 ? 7.402 14.703 5.418 1 98.69 197 ALA A CA 1
ATOM 1602 C C . ALA A 1 197 ? 7.98 13.297 5.574 1 98.69 197 ALA A C 1
ATOM 1604 O O . ALA A 1 197 ? 7.434 12.328 5.039 1 98.69 197 ALA A O 1
ATOM 1605 N N . PHE A 1 198 ? 9.102 13.188 6.266 1 97.88 198 PHE A N 1
ATOM 1606 C CA . PHE A 1 198 ? 9.641 11.852 6.512 1 97.88 198 PHE A CA 1
ATOM 1607 C C . PHE A 1 198 ? 10.422 11.812 7.824 1 97.88 198 PHE A C 1
ATOM 1609 O O . PHE A 1 198 ? 10.688 12.859 8.422 1 97.88 198 PHE A O 1
ATOM 1616 N N . ALA A 1 199 ? 10.648 10.648 8.336 1 96.44 199 ALA A N 1
ATOM 1617 C CA . ALA A 1 199 ? 11.422 10.445 9.562 1 96.44 199 ALA A CA 1
ATOM 1618 C C . ALA A 1 199 ? 12.922 10.508 9.281 1 96.44 199 ALA A C 1
ATOM 1620 O O . ALA A 1 199 ? 13.359 10.273 8.148 1 96.44 199 ALA A O 1
ATOM 1621 N N . LYS A 1 200 ? 13.617 10.742 10.297 1 95.5 200 LYS A N 1
ATOM 1622 C CA . LYS A 1 200 ? 15.07 10.844 10.18 1 95.5 200 LYS A CA 1
ATOM 1623 C C . LYS A 1 200 ? 15.672 9.555 9.625 1 95.5 200 LYS A C 1
ATOM 1625 O O . LYS A 1 200 ? 15.344 8.461 10.086 1 95.5 200 LYS A O 1
ATOM 1630 N N . PRO A 1 201 ? 16.547 9.711 8.609 1 94.38 201 PRO A N 1
ATOM 1631 C CA . PRO A 1 201 ? 17.266 8.531 8.133 1 94.38 201 PRO A CA 1
ATOM 1632 C C . PRO A 1 201 ? 18.047 7.828 9.234 1 94.38 201 PRO A C 1
ATOM 1634 O O . PRO A 1 201 ? 18.609 8.484 10.109 1 94.38 201 PRO A O 1
ATOM 1637 N N . SER A 1 202 ? 18.062 6.531 9.203 1 89 202 SER A N 1
ATOM 1638 C CA . SER A 1 202 ? 18.766 5.758 10.211 1 89 202 SER A CA 1
ATOM 1639 C C . SER A 1 202 ? 19.422 4.523 9.602 1 89 202 SER A C 1
ATOM 1641 O O . SER A 1 202 ? 18.859 3.885 8.719 1 89 202 SER A O 1
ATOM 1643 N N . GLU A 1 203 ? 20.625 4.172 10.109 1 84.62 203 GLU A N 1
ATOM 1644 C CA . GLU A 1 203 ? 21.328 2.971 9.68 1 84.62 203 GLU A CA 1
ATOM 1645 C C . GLU A 1 203 ? 20.953 1.771 10.547 1 84.62 203 GLU A C 1
ATOM 1647 O O . GLU A 1 203 ? 21.234 0.627 10.188 1 84.62 203 GLU A O 1
ATOM 1652 N N . GLU A 1 204 ? 20.453 1.854 11.609 1 70.81 204 GLU A N 1
ATOM 1653 C CA . GLU A 1 204 ? 20.359 0.822 12.633 1 70.81 204 GLU A CA 1
ATOM 1654 C C . GLU A 1 204 ? 19 0.131 12.602 1 70.81 204 GLU A C 1
ATOM 1656 O O . GLU A 1 204 ? 18.875 -1.013 13.047 1 70.81 204 GLU A O 1
ATOM 1661 N N . THR A 1 205 ? 18.156 0.62 11.992 1 62.47 205 THR A N 1
ATOM 1662 C CA . THR A 1 205 ? 16.859 0.063 12.344 1 62.47 205 THR A CA 1
ATOM 1663 C C . THR A 1 205 ? 16.406 -0.958 11.305 1 62.47 205 THR A C 1
ATOM 1665 O O . THR A 1 205 ? 16.234 -0.623 10.125 1 62.47 205 THR A O 1
ATOM 1668 N N . PHE A 1 206 ? 16.75 -2.322 11.727 1 63.16 206 PHE A N 1
ATOM 1669 C CA . PHE A 1 206 ? 16.062 -3.373 10.977 1 63.16 206 PHE A CA 1
ATOM 1670 C C . PHE A 1 206 ? 14.711 -3.695 11.609 1 63.16 206 PHE A C 1
ATOM 1672 O O . PHE A 1 206 ? 14.617 -3.873 12.828 1 63.16 206 PHE A O 1
ATOM 1679 N N . ILE A 1 207 ? 13.703 -3.377 10.914 1 62.47 207 ILE A N 1
ATOM 1680 C CA . ILE A 1 207 ? 12.367 -3.729 11.375 1 62.47 207 ILE A CA 1
ATOM 1681 C C . ILE A 1 207 ? 11.883 -4.988 10.656 1 62.47 207 ILE A C 1
ATOM 1683 O O . ILE A 1 207 ? 11.648 -4.969 9.445 1 62.47 207 ILE A O 1
ATOM 1687 N N . ASP A 1 208 ? 11.664 -6.109 11.32 1 62.22 208 ASP A N 1
ATOM 1688 C CA . ASP A 1 208 ? 11.016 -7.328 10.852 1 62.22 208 ASP A CA 1
ATOM 1689 C C . ASP A 1 208 ? 11.539 -7.738 9.477 1 62.22 208 ASP A C 1
ATOM 1691 O O . ASP A 1 208 ? 10.758 -7.98 8.555 1 62.22 208 ASP A O 1
ATOM 1695 N N . HIS A 1 209 ? 12.836 -7.621 9.203 1 68.69 209 HIS A N 1
ATOM 1696 C CA . HIS A 1 209 ? 13.445 -8.133 7.977 1 68.69 209 HIS A CA 1
ATOM 1697 C C . HIS A 1 209 ? 13.523 -7.043 6.91 1 68.69 209 HIS A C 1
ATOM 1699 O O . HIS A 1 209 ? 13.93 -7.312 5.773 1 68.69 209 HIS A O 1
ATOM 1705 N N . TYR A 1 210 ? 13.141 -5.895 7.398 1 78.12 210 TYR A N 1
ATOM 1706 C CA . TYR A 1 210 ? 13.227 -4.816 6.418 1 78.12 210 TYR A CA 1
ATOM 1707 C C . TYR A 1 210 ? 14.5 -3.998 6.621 1 78.12 210 TYR A C 1
ATOM 1709 O O . TYR A 1 210 ? 14.922 -3.771 7.754 1 78.12 210 TYR A O 1
ATOM 1717 N N . PRO A 1 211 ? 15.031 -3.635 5.531 1 82.88 211 PRO A N 1
ATOM 1718 C CA . PRO A 1 211 ? 16.219 -2.787 5.648 1 82.88 211 PRO A CA 1
ATOM 1719 C C . PRO A 1 211 ? 15.922 -1.444 6.312 1 82.88 211 PRO A C 1
ATOM 1721 O O . PRO A 1 211 ? 14.789 -0.972 6.277 1 82.88 211 PRO A O 1
ATOM 1724 N N . PRO A 1 212 ? 16.938 -0.929 6.98 1 87.81 212 PRO A N 1
ATOM 1725 C CA . PRO A 1 212 ? 16.75 0.397 7.574 1 87.81 212 PRO A CA 1
ATOM 1726 C C . PRO A 1 212 ? 16.516 1.482 6.527 1 87.81 212 PRO A C 1
ATOM 1728 O O . PRO A 1 212 ? 16.891 1.315 5.363 1 87.81 212 PRO A O 1
ATOM 1731 N N . ASN A 1 213 ? 15.859 2.512 6.988 1 92.56 213 ASN A N 1
ATOM 1732 C CA . ASN A 1 213 ? 15.711 3.688 6.141 1 92.56 213 ASN A CA 1
ATOM 1733 C C . ASN A 1 213 ? 16.969 4.543 6.141 1 92.56 213 ASN A C 1
ATOM 1735 O O . ASN A 1 213 ? 16.953 5.691 6.594 1 92.56 213 ASN A O 1
ATOM 1739 N N . SER A 1 214 ? 18.031 3.953 5.586 1 92.88 214 SER A N 1
ATOM 1740 C CA . SER A 1 214 ? 19.344 4.609 5.5 1 92.88 214 SER A CA 1
ATOM 1741 C C . SER A 1 214 ? 19.391 5.594 4.336 1 92.88 214 SER A C 1
ATOM 1743 O O . SER A 1 214 ? 18.562 5.531 3.43 1 92.88 214 SER A O 1
ATOM 1745 N N . PRO A 1 215 ? 20.391 6.512 4.391 1 93.31 215 PRO A N 1
ATOM 1746 C CA . PRO A 1 215 ? 20.562 7.387 3.229 1 93.31 215 PRO A CA 1
ATOM 1747 C C . PRO A 1 215 ? 20.781 6.609 1.934 1 93.31 215 PRO A C 1
ATOM 1749 O O . PRO A 1 215 ? 20.328 7.035 0.867 1 93.31 215 PRO A O 1
ATOM 1752 N N . ALA A 1 216 ? 21.453 5.469 2.033 1 90.94 216 ALA A N 1
ATOM 1753 C CA . ALA A 1 216 ? 21.703 4.645 0.853 1 90.94 216 ALA A CA 1
ATOM 1754 C C . ALA A 1 216 ? 20.391 4.195 0.207 1 90.94 216 ALA A C 1
ATOM 1756 O O . ALA A 1 216 ? 20.312 4.07 -1.017 1 90.94 216 ALA A O 1
ATOM 1757 N N . ARG A 1 217 ? 19.422 3.955 0.997 1 93.12 217 ARG A N 1
ATOM 1758 C CA . ARG A 1 217 ? 18.094 3.559 0.525 1 93.12 217 ARG A CA 1
ATOM 1759 C C . ARG A 1 217 ? 17.297 4.773 0.088 1 93.12 217 ARG A C 1
ATOM 1761 O O . ARG A 1 217 ? 16.703 4.773 -0.993 1 93.12 217 ARG A O 1
ATOM 1768 N N . LEU A 1 218 ? 17.344 5.82 0.856 1 96.5 218 LEU A N 1
ATOM 1769 C CA . LEU A 1 218 ? 16.438 6.953 0.686 1 96.5 218 LEU A CA 1
ATOM 1770 C C . LEU A 1 218 ? 16.906 7.855 -0.452 1 96.5 218 LEU A C 1
ATOM 1772 O O . LEU A 1 218 ? 16.094 8.43 -1.17 1 96.5 218 LEU A O 1
ATOM 1776 N N . ALA A 1 219 ? 18.203 7.988 -0.654 1 96.69 219 ALA A N 1
ATOM 1777 C CA . ALA A 1 219 ? 18.703 8.945 -1.637 1 96.69 219 ALA A CA 1
ATOM 1778 C C . ALA A 1 219 ? 18.234 8.578 -3.045 1 96.69 219 ALA A C 1
ATOM 1780 O O . ALA A 1 219 ? 17.641 9.406 -3.74 1 96.69 219 ALA A O 1
ATOM 1781 N N . PRO A 1 220 ? 18.438 7.297 -3.469 1 96.12 220 PRO A N 1
ATOM 1782 C CA . PRO A 1 220 ? 17.922 6.93 -4.789 1 96.12 220 PRO A CA 1
ATOM 1783 C C . PRO A 1 220 ? 16.406 7.074 -4.887 1 96.12 220 PRO A C 1
ATOM 1785 O O . PRO A 1 220 ? 15.883 7.434 -5.949 1 96.12 220 PRO A O 1
ATOM 1788 N N . LEU A 1 221 ? 15.742 6.766 -3.799 1 95.81 221 LEU A N 1
ATOM 1789 C CA . LEU A 1 221 ? 14.297 6.93 -3.768 1 95.81 221 LEU A CA 1
ATOM 1790 C C . LEU A 1 221 ? 13.906 8.391 -3.973 1 95.81 221 LEU A C 1
ATOM 1792 O O . LEU A 1 221 ? 12.977 8.688 -4.723 1 95.81 221 LEU A O 1
ATOM 1796 N N . PHE A 1 222 ? 14.641 9.312 -3.322 1 97.88 222 PHE A N 1
ATOM 1797 C CA . PHE A 1 222 ? 14.359 10.742 -3.43 1 97.88 222 PHE A CA 1
ATOM 1798 C C . PHE A 1 222 ? 14.672 11.25 -4.832 1 97.88 222 PHE A C 1
ATOM 1800 O O . PHE A 1 222 ? 13.969 12.117 -5.355 1 97.88 222 PHE A O 1
ATOM 1807 N N . VAL A 1 223 ? 15.742 10.711 -5.445 1 97.06 223 VAL A N 1
ATOM 1808 C CA . VAL A 1 223 ? 16.016 11.023 -6.844 1 97.06 223 VAL A CA 1
ATOM 1809 C C . VAL A 1 223 ? 14.828 10.617 -7.711 1 97.06 223 VAL A C 1
ATOM 1811 O O . VAL A 1 223 ? 14.375 11.391 -8.555 1 97.06 223 VAL A O 1
ATOM 1814 N N . THR A 1 224 ? 14.297 9.445 -7.43 1 95.31 224 THR A N 1
ATOM 1815 C CA . THR A 1 224 ? 13.164 8.898 -8.172 1 95.31 224 THR A CA 1
ATOM 1816 C C . THR A 1 224 ? 11.938 9.789 -8.008 1 95.31 224 THR A C 1
ATOM 1818 O O . THR A 1 224 ? 11.172 9.977 -8.953 1 95.31 224 THR A O 1
ATOM 1821 N N . PHE A 1 225 ? 11.766 10.383 -6.789 1 95.44 225 PHE A N 1
ATOM 1822 C CA . PHE A 1 225 ? 10.602 11.203 -6.477 1 95.44 225 PHE A CA 1
ATOM 1823 C C . PHE A 1 225 ? 10.812 12.641 -6.93 1 95.44 225 PHE A C 1
ATOM 1825 O O . PHE A 1 225 ? 9.891 13.461 -6.848 1 95.44 225 PHE A O 1
ATOM 1832 N N . GLY A 1 226 ? 12.039 13.016 -7.363 1 96.81 226 GLY A N 1
ATOM 1833 C CA . GLY A 1 226 ? 12.328 14.359 -7.832 1 96.81 226 GLY A CA 1
ATOM 1834 C C . GLY A 1 226 ? 12.562 15.344 -6.707 1 96.81 226 GLY A C 1
ATOM 1835 O O . GLY A 1 226 ? 12.336 16.547 -6.871 1 96.81 226 GLY A O 1
ATOM 1836 N N . VAL A 1 227 ? 12.961 14.859 -5.57 1 98.12 227 VAL A N 1
ATOM 1837 C CA . VAL A 1 227 ? 13.273 15.719 -4.438 1 98.12 227 VAL A CA 1
ATOM 1838 C C . VAL A 1 227 ? 14.523 16.547 -4.746 1 98.12 227 VAL A C 1
ATOM 1840 O O . VAL A 1 227 ? 15.531 16.016 -5.195 1 98.12 227 VAL A O 1
ATOM 1843 N N . THR A 1 228 ? 14.398 17.859 -4.461 1 98.56 228 THR A N 1
ATOM 1844 C CA . THR A 1 228 ? 15.508 18.734 -4.797 1 98.56 228 THR A CA 1
ATOM 1845 C C . THR A 1 228 ? 16.234 19.203 -3.537 1 98.56 228 THR A C 1
ATOM 1847 O O . THR A 1 228 ? 17.359 19.672 -3.604 1 98.56 228 THR A O 1
ATOM 1850 N N . ALA A 1 229 ? 15.562 19.078 -2.414 1 98.81 229 ALA A N 1
ATOM 1851 C CA . ALA A 1 229 ? 16.188 19.562 -1.177 1 98.81 229 ALA A CA 1
ATOM 1852 C C . ALA A 1 229 ? 15.633 18.797 0.031 1 98.81 229 ALA A C 1
ATOM 1854 O O . ALA A 1 229 ? 14.484 18.359 0.027 1 98.81 229 ALA A O 1
ATOM 1855 N N . ILE A 1 230 ? 16.531 18.672 1.018 1 98.69 230 ILE A N 1
ATOM 1856 C CA . ILE A 1 230 ? 16.156 18.141 2.324 1 98.69 230 ILE A CA 1
ATOM 1857 C C . ILE A 1 230 ? 16.312 19.219 3.385 1 98.69 230 ILE A C 1
ATOM 1859 O O . ILE A 1 230 ? 17.297 19.953 3.391 1 98.69 230 ILE A O 1
ATOM 1863 N N . VAL A 1 231 ? 15.289 19.391 4.223 1 98.75 231 VAL A N 1
ATOM 1864 C CA . VAL A 1 231 ? 15.375 20.266 5.395 1 98.75 231 VAL A CA 1
ATOM 1865 C C . VAL A 1 231 ? 15.344 19.422 6.664 1 98.75 231 VAL A C 1
ATOM 1867 O O . VAL A 1 231 ? 14.359 18.719 6.926 1 98.75 231 VAL A O 1
ATOM 1870 N N . GLN A 1 232 ? 16.375 19.5 7.359 1 98.19 232 GLN A N 1
ATOM 1871 C CA . GLN A 1 232 ? 16.5 18.797 8.633 1 98.19 232 GLN A CA 1
ATOM 1872 C C . GLN A 1 232 ? 16.266 19.734 9.805 1 98.19 232 GLN A C 1
ATOM 1874 O O . GLN A 1 232 ? 16.859 20.812 9.883 1 98.19 232 GLN A O 1
ATOM 1879 N N . THR A 1 233 ? 15.383 19.281 10.773 1 97.81 233 THR A N 1
ATOM 1880 C CA . THR A 1 233 ? 15.031 20.203 11.852 1 97.81 233 THR A CA 1
ATOM 1881 C C . THR A 1 233 ? 15.516 19.656 13.195 1 97.81 233 THR A C 1
ATOM 1883 O O . THR A 1 233 ? 15.219 20.234 14.242 1 97.81 233 THR A O 1
ATOM 1886 N N . ASN A 1 234 ? 16.141 18.469 13.273 1 95.69 234 ASN A N 1
ATOM 1887 C CA . ASN A 1 234 ? 16.734 17.891 14.469 1 95.69 234 ASN A CA 1
ATOM 1888 C C . ASN A 1 234 ? 18.25 17.781 14.336 1 95.69 234 ASN A C 1
ATOM 1890 O O . ASN A 1 234 ? 18.844 18.281 13.383 1 95.69 234 ASN A O 1
ATOM 1894 N N . GLU A 1 235 ? 18.859 17.203 15.344 1 90.38 235 GLU A N 1
ATOM 1895 C CA . GLU A 1 235 ? 20.297 17 15.281 1 90.38 235 GLU A CA 1
ATOM 1896 C C . GLU A 1 235 ? 20.672 15.969 14.227 1 90.38 235 GLU A C 1
ATOM 1898 O O . GLU A 1 235 ? 19.969 14.984 14.031 1 90.38 235 GLU A O 1
ATOM 1903 N N . ARG A 1 236 ? 21.797 16.203 13.609 1 81 236 ARG A N 1
ATOM 1904 C CA . ARG A 1 236 ? 22.266 15.367 12.516 1 81 236 ARG A CA 1
ATOM 1905 C C . ARG A 1 236 ? 22.891 14.078 13.039 1 81 236 ARG A C 1
ATOM 1907 O O . ARG A 1 236 ? 23.656 14.109 14.008 1 81 236 ARG A O 1
ATOM 1914 N N . ASP A 1 237 ? 22.5 13 12.352 1 86.56 237 ASP A N 1
ATOM 1915 C CA . ASP A 1 237 ? 23.109 11.719 12.703 1 86.56 237 ASP A CA 1
ATOM 1916 C C . ASP A 1 237 ? 23.5 10.938 11.453 1 86.56 237 ASP A C 1
ATOM 1918 O O . ASP A 1 237 ? 23.688 9.727 11.508 1 86.56 237 ASP A O 1
ATOM 1922 N N . TYR A 1 238 ? 23.5 11.562 10.297 1 92.88 238 TYR A N 1
ATOM 1923 C CA . TYR A 1 238 ? 23.953 10.945 9.055 1 92.88 238 TYR A CA 1
ATOM 1924 C C . TYR A 1 238 ? 24.781 11.93 8.227 1 92.88 238 TYR A C 1
ATOM 1926 O O . TYR A 1 238 ? 24.812 13.125 8.523 1 92.88 238 TYR A O 1
ATOM 1934 N N . ASP A 1 239 ? 25.547 11.453 7.246 1 93.31 239 ASP A N 1
ATOM 1935 C CA . ASP A 1 239 ? 26.359 12.281 6.371 1 93.31 239 ASP A CA 1
ATOM 1936 C C . ASP A 1 239 ? 25.516 12.922 5.27 1 93.31 239 ASP A C 1
ATOM 1938 O O . ASP A 1 239 ? 24.953 12.219 4.43 1 93.31 239 ASP A O 1
ATOM 1942 N N . THR A 1 240 ? 25.469 14.266 5.234 1 94.94 240 THR A N 1
ATOM 1943 C CA . THR A 1 240 ? 24.656 14.977 4.258 1 94.94 240 THR A CA 1
ATOM 1944 C C . THR A 1 240 ? 25.125 14.688 2.838 1 94.94 240 THR A C 1
ATOM 1946 O O . THR A 1 240 ? 24.359 14.82 1.88 1 94.94 240 THR A O 1
ATOM 1949 N N . LEU A 1 241 ? 26.359 14.258 2.695 1 94.81 241 LEU A N 1
ATOM 1950 C CA . LEU A 1 241 ? 26.922 13.961 1.382 1 94.81 241 LEU A CA 1
ATOM 1951 C C . LEU A 1 241 ? 26.188 12.781 0.736 1 94.81 241 LEU A C 1
ATOM 1953 O O . LEU A 1 241 ? 26.156 12.672 -0.491 1 94.81 241 LEU A O 1
ATOM 1957 N N . ASP A 1 242 ? 25.609 12.008 1.59 1 94.19 242 ASP A N 1
ATOM 1958 C CA . ASP A 1 242 ? 24.875 10.852 1.086 1 94.19 242 ASP A CA 1
ATOM 1959 C C . ASP A 1 242 ? 23.703 11.281 0.209 1 94.19 242 ASP A C 1
ATOM 1961 O O . ASP A 1 242 ? 23.234 10.516 -0.629 1 94.19 242 ASP A O 1
ATOM 1965 N N . PHE A 1 243 ? 23.266 12.539 0.374 1 96.75 243 PHE A N 1
ATOM 1966 C CA . PHE A 1 243 ? 22.172 13.078 -0.427 1 96.75 243 PHE A CA 1
ATOM 1967 C C . PHE A 1 243 ? 22.703 14.117 -1.42 1 96.75 243 PHE A C 1
ATOM 1969 O O . PHE A 1 243 ? 22.297 14.125 -2.584 1 96.75 243 PHE A O 1
ATOM 1976 N N . THR A 1 244 ? 23.625 14.922 -0.998 1 97.19 244 THR A N 1
ATOM 1977 C CA . THR A 1 244 ? 24.031 16.062 -1.812 1 97.19 244 THR A CA 1
ATOM 1978 C C . THR A 1 244 ? 24.797 15.594 -3.049 1 97.19 244 THR A C 1
ATOM 1980 O O . THR A 1 244 ? 24.75 16.25 -4.098 1 97.19 244 THR A O 1
ATOM 1983 N N . LYS A 1 245 ? 25.469 14.516 -2.961 1 94.62 245 LYS A N 1
ATOM 1984 C CA . LYS A 1 245 ? 26.172 14 -4.125 1 94.62 245 LYS A CA 1
ATOM 1985 C C . LYS A 1 245 ? 25.219 13.672 -5.262 1 94.62 245 LYS A C 1
ATOM 1987 O O . LYS A 1 245 ? 25.609 13.68 -6.434 1 94.62 245 LYS A O 1
ATOM 1992 N N . PHE A 1 246 ? 24 13.398 -4.945 1 95.81 246 PHE A N 1
ATOM 1993 C CA . PHE A 1 246 ? 23 13.078 -5.953 1 95.81 246 PHE A CA 1
ATOM 1994 C C . PHE A 1 246 ? 22.266 14.336 -6.398 1 95.81 246 PHE A C 1
ATOM 1996 O O . PHE A 1 246 ? 21.219 14.258 -7.062 1 95.81 246 PHE A O 1
ATOM 2003 N N . GLY A 1 247 ? 22.656 15.539 -5.949 1 95.38 247 GLY A N 1
ATOM 2004 C CA . GLY A 1 247 ? 22.062 16.797 -6.375 1 95.38 247 GLY A CA 1
ATOM 2005 C C . GLY A 1 247 ? 20.922 17.25 -5.484 1 95.38 247 GLY A C 1
ATOM 2006 O O . GLY A 1 247 ? 20.156 18.141 -5.852 1 95.38 247 GLY A O 1
ATOM 2007 N N . ILE A 1 248 ? 20.812 16.641 -4.355 1 97.88 248 ILE A N 1
ATOM 2008 C CA . ILE A 1 248 ? 19.781 17.016 -3.398 1 97.88 248 ILE A CA 1
ATOM 2009 C C . ILE A 1 248 ? 20.359 17.953 -2.348 1 97.88 248 ILE A C 1
ATOM 2011 O O . ILE A 1 248 ? 21.172 17.531 -1.513 1 97.88 248 ILE A O 1
ATOM 2015 N N . LYS A 1 249 ? 19.922 19.188 -2.367 1 98.5 249 LYS A N 1
ATOM 2016 C CA . LYS A 1 249 ? 20.438 20.156 -1.401 1 98.5 249 LYS A CA 1
ATOM 2017 C C . LYS A 1 249 ? 20.016 19.797 0.019 1 98.5 249 LYS A C 1
ATOM 2019 O O . LYS A 1 249 ? 19.016 19.109 0.218 1 98.5 249 LYS A O 1
ATOM 2024 N N . HIS A 1 250 ? 20.875 20.203 0.943 1 98.12 250 HIS A N 1
ATOM 2025 C CA . HIS A 1 250 ? 20.594 19.875 2.336 1 98.12 250 HIS A CA 1
ATOM 2026 C C . HIS A 1 250 ? 20.656 21.109 3.221 1 98.12 250 HIS A C 1
ATOM 2028 O O . HIS A 1 250 ? 21.672 21.812 3.229 1 98.12 250 HIS A O 1
ATOM 2034 N N . TYR A 1 251 ? 19.562 21.422 3.926 1 98.19 251 TYR A N 1
ATOM 2035 C CA . TYR A 1 251 ? 19.469 22.562 4.836 1 98.19 251 TYR A CA 1
ATOM 2036 C C . TYR A 1 251 ? 19.234 22.094 6.27 1 98.19 251 TYR A C 1
ATOM 2038 O O . TYR A 1 251 ? 18.578 21.078 6.492 1 98.19 251 TYR A O 1
ATOM 2046 N N . THR A 1 252 ? 19.781 22.828 7.191 1 97.12 252 THR A N 1
ATOM 2047 C CA . THR A 1 252 ? 19.609 22.5 8.602 1 97.12 252 THR A CA 1
ATOM 2048 C C . THR A 1 252 ? 18.953 23.656 9.352 1 97.12 252 THR A C 1
ATOM 2050 O O . THR A 1 252 ? 19.469 24.781 9.359 1 97.12 252 THR A O 1
ATOM 2053 N N . LEU A 1 253 ? 17.797 23.391 9.914 1 97.5 253 LEU A N 1
ATOM 2054 C CA . LEU A 1 253 ? 17.062 24.297 10.781 1 97.5 253 LEU A CA 1
ATOM 2055 C C . LEU A 1 253 ? 16.75 23.625 12.125 1 97.5 253 LEU A C 1
ATOM 2057 O O . LEU A 1 253 ? 15.594 23.391 12.445 1 97.5 253 LEU A O 1
ATOM 2061 N N . THR A 1 254 ? 17.734 23.484 12.969 1 96.81 254 THR A N 1
ATOM 2062 C CA . THR A 1 254 ? 17.594 22.703 14.188 1 96.81 254 THR A CA 1
ATOM 2063 C C . THR A 1 254 ? 16.984 23.531 15.312 1 96.81 254 THR A C 1
ATOM 2065 O O . THR A 1 254 ? 17.469 24.641 15.594 1 96.81 254 THR A O 1
ATOM 2068 N N . PHE A 1 255 ? 15.922 23.094 15.906 1 96.56 255 PHE A N 1
ATOM 2069 C CA . PHE A 1 255 ? 15.344 23.688 17.094 1 96.56 255 PHE A CA 1
ATOM 2070 C C . PHE A 1 255 ? 14.773 22.625 18.031 1 96.56 255 PHE A C 1
ATOM 2072 O O . PHE A 1 255 ? 14.742 21.453 17.672 1 96.56 255 PHE A O 1
ATOM 2079 N N . GLU A 1 256 ? 14.359 22.953 19.203 1 95.62 256 GLU A N 1
ATOM 2080 C CA . GLU A 1 256 ? 14.039 22.031 20.281 1 95.62 256 GLU A CA 1
ATOM 2081 C C . GLU A 1 256 ? 12.812 21.203 19.953 1 95.62 256 GLU A C 1
ATOM 2083 O O . GLU A 1 256 ? 11.812 21.719 19.438 1 95.62 256 GLU A O 1
ATOM 2088 N N . ASP A 1 257 ? 12.883 19.875 20.281 1 93.12 257 ASP A N 1
ATOM 2089 C CA . ASP A 1 257 ? 11.789 18.938 20.062 1 93.12 257 ASP A CA 1
ATOM 2090 C C . ASP A 1 257 ? 10.523 19.391 20.781 1 93.12 257 ASP A C 1
ATOM 2092 O O . ASP A 1 257 ? 10.594 19.969 21.875 1 93.12 257 ASP A O 1
ATOM 2096 N N . MET A 1 258 ? 9.344 19.203 20.125 1 91.88 258 MET A N 1
ATOM 2097 C CA . MET A 1 258 ? 8.023 19.422 20.688 1 91.88 258 MET A CA 1
ATOM 2098 C C . MET A 1 258 ? 7.77 20.906 20.938 1 91.88 258 MET A C 1
ATOM 2100 O O . MET A 1 258 ? 6.863 21.266 21.688 1 91.88 258 MET A O 1
ATOM 2104 N N . THR A 1 259 ? 8.617 21.75 20.328 1 94.31 259 THR A N 1
ATOM 2105 C CA . THR A 1 259 ? 8.445 23.188 20.453 1 94.31 259 THR A CA 1
ATOM 2106 C C . THR A 1 259 ? 8.164 23.828 19.094 1 94.31 259 THR A C 1
ATOM 2108 O O . THR A 1 259 ? 8.234 23.156 18.062 1 94.31 259 THR A O 1
ATOM 2111 N N . GLU A 1 260 ? 7.715 25.094 19.156 1 95.75 260 GLU A N 1
ATOM 2112 C CA . GLU A 1 260 ? 7.512 25.859 17.922 1 95.75 260 GLU A CA 1
ATOM 2113 C C . GLU A 1 260 ? 8.836 26.391 17.375 1 95.75 260 GLU A C 1
ATOM 2115 O O . GLU A 1 260 ? 9.797 26.578 18.125 1 95.75 260 GLU A O 1
ATOM 2120 N N . PRO A 1 261 ? 8.906 26.609 16.094 1 97.75 261 PRO A N 1
ATOM 2121 C CA . PRO A 1 261 ? 10.141 27.141 15.508 1 97.75 261 PRO A CA 1
ATOM 2122 C C . PRO A 1 261 ? 10.352 28.625 15.82 1 97.75 261 PRO A C 1
ATOM 2124 O O . PRO A 1 261 ? 9.383 29.375 15.922 1 97.75 261 PRO A O 1
ATOM 2127 N N . PRO A 1 262 ? 11.602 29.047 15.945 1 96.94 262 PRO A N 1
ATOM 2128 C CA . PRO A 1 262 ? 11.859 30.484 15.961 1 96.94 262 PRO A CA 1
ATOM 2129 C C . PRO A 1 262 ? 11.438 31.172 14.672 1 96.94 262 PRO A C 1
ATOM 2131 O O . PRO A 1 262 ? 11.422 30.547 13.602 1 96.94 262 PRO A O 1
ATOM 2134 N N . SER A 1 263 ? 11.156 32.469 14.797 1 97.25 263 SER A N 1
ATOM 2135 C CA . SER A 1 263 ? 10.664 33.25 13.664 1 97.25 263 SER A CA 1
ATOM 2136 C C . SER A 1 263 ? 11.648 33.219 12.5 1 97.25 263 SER A C 1
ATOM 2138 O O . SER A 1 263 ? 11.242 33.156 11.336 1 97.25 263 SER A O 1
ATOM 2140 N N . GLU A 1 264 ? 12.867 33.188 12.828 1 97.25 264 GLU A N 1
ATOM 2141 C CA . GLU A 1 264 ? 13.906 33.156 11.805 1 97.25 264 GLU A CA 1
ATOM 2142 C C . GLU A 1 264 ? 13.82 31.875 10.977 1 97.25 264 GLU A C 1
ATOM 2144 O O . GLU A 1 264 ? 14.023 31.906 9.758 1 97.25 264 GLU A O 1
ATOM 2149 N N . TYR A 1 265 ? 13.547 30.781 11.609 1 97.94 265 TYR A N 1
ATOM 2150 C CA . TYR A 1 265 ? 13.5 29.5 10.922 1 97.94 265 TYR A CA 1
ATOM 2151 C C . TYR A 1 265 ? 12.234 29.391 10.078 1 97.94 265 TYR A C 1
ATOM 2153 O O . TYR A 1 265 ? 12.234 28.734 9.031 1 97.94 265 TYR A O 1
ATOM 2161 N N . VAL A 1 266 ? 11.172 30.016 10.547 1 98.62 266 VAL A N 1
ATOM 2162 C CA . VAL A 1 266 ? 9.961 30.062 9.734 1 98.62 266 VAL A CA 1
ATOM 2163 C C . VAL A 1 266 ? 10.266 30.766 8.406 1 98.62 266 VAL A C 1
ATOM 2165 O O . VAL A 1 266 ? 9.953 30.234 7.34 1 98.62 266 VAL A O 1
ATOM 2168 N N . LEU A 1 267 ? 10.922 31.938 8.477 1 98.62 267 LEU A N 1
ATOM 2169 C CA . LEU A 1 267 ? 11.227 32.719 7.289 1 98.62 267 LEU A CA 1
ATOM 2170 C C . LEU A 1 267 ? 12.211 31.984 6.391 1 98.62 267 LEU A C 1
ATOM 2172 O O . LEU A 1 267 ? 12.062 31.984 5.164 1 98.62 267 LEU A O 1
ATOM 2176 N N . GLN A 1 268 ? 13.195 31.344 6.98 1 98.62 268 GLN A N 1
ATOM 2177 C CA . GLN A 1 268 ? 14.172 30.594 6.203 1 98.62 268 GLN A CA 1
ATOM 2178 C C . GLN A 1 268 ? 13.508 29.422 5.48 1 98.62 268 GLN A C 1
ATOM 2180 O O . GLN A 1 268 ? 13.82 29.141 4.32 1 98.62 268 GLN A O 1
ATOM 2185 N N . PHE A 1 269 ? 12.711 28.719 6.219 1 98.81 269 PHE A N 1
ATOM 2186 C CA . PHE A 1 269 ? 12.008 27.594 5.605 1 98.81 269 PHE A CA 1
ATOM 2187 C C . PHE A 1 269 ? 11.164 28.062 4.43 1 98.81 269 PHE A C 1
ATOM 2189 O O . PHE A 1 269 ? 11.156 27.438 3.369 1 98.81 269 PHE A O 1
ATOM 2196 N N . LEU A 1 270 ? 10.406 29.141 4.641 1 98.81 270 LEU A N 1
ATOM 2197 C CA . LEU A 1 270 ? 9.57 29.688 3.568 1 98.81 270 LEU A CA 1
ATOM 2198 C C . LEU A 1 270 ? 10.422 30.094 2.377 1 98.81 270 LEU A C 1
ATOM 2200 O O . LEU A 1 270 ? 10.016 29.938 1.226 1 98.81 270 LEU A O 1
ATOM 2204 N N . LYS A 1 271 ? 11.578 30.641 2.627 1 98.69 271 LYS A N 1
ATOM 2205 C CA . LYS A 1 271 ? 12.5 31 1.554 1 98.69 271 LYS A CA 1
ATOM 2206 C C . LYS A 1 271 ? 12.938 29.766 0.772 1 98.69 271 LYS A C 1
ATOM 2208 O O . LYS A 1 271 ? 12.938 29.766 -0.46 1 98.69 271 LYS A O 1
ATOM 2213 N N . ILE A 1 272 ? 13.312 28.703 1.488 1 98.69 272 ILE A N 1
ATOM 2214 C CA . ILE A 1 272 ? 13.703 27.453 0.86 1 98.69 272 ILE A CA 1
ATOM 2215 C C . ILE A 1 272 ? 12.562 26.922 -0.008 1 98.69 272 ILE A C 1
ATOM 2217 O O . ILE A 1 272 ? 12.781 26.5 -1.143 1 98.69 272 ILE A O 1
ATOM 2221 N N . CYS A 1 273 ? 11.328 27 0.533 1 98.56 273 CYS A N 1
ATOM 2222 C CA . CYS A 1 273 ? 10.156 26.531 -0.193 1 98.56 273 CYS A CA 1
ATOM 2223 C C . CYS A 1 273 ? 9.945 27.328 -1.47 1 98.56 273 CYS A C 1
ATOM 2225 O O . CYS A 1 273 ? 9.469 26.797 -2.473 1 98.56 273 CYS A O 1
ATOM 2227 N N . ASN A 1 274 ? 10.266 28.594 -1.399 1 97.25 274 ASN A N 1
ATOM 2228 C CA . ASN A 1 274 ? 10.109 29.453 -2.568 1 97.25 274 ASN A CA 1
ATOM 2229 C C . ASN A 1 274 ? 11.156 29.156 -3.631 1 97.25 274 ASN A C 1
ATOM 2231 O O . ASN A 1 274 ? 10.898 29.297 -4.828 1 97.25 274 ASN A O 1
ATOM 2235 N N . GLU A 1 275 ? 12.305 28.734 -3.258 1 97.62 275 GLU A N 1
ATOM 2236 C CA . GLU A 1 275 ? 13.438 28.562 -4.16 1 97.62 275 GLU A CA 1
ATOM 2237 C C . GLU A 1 275 ? 13.492 27.141 -4.711 1 97.62 275 GLU A C 1
ATOM 2239 O O . GLU A 1 275 ? 13.953 26.922 -5.836 1 97.62 275 GLU A O 1
ATOM 2244 N N . GLU A 1 276 ? 13.117 26.141 -3.895 1 98.12 276 GLU A N 1
ATOM 2245 C CA . GLU A 1 276 ? 13.234 24.734 -4.27 1 98.12 276 GLU A CA 1
ATOM 2246 C C . GLU A 1 276 ? 11.906 24.188 -4.77 1 98.12 276 GLU A C 1
ATOM 2248 O O . GLU A 1 276 ? 10.844 24.562 -4.273 1 98.12 276 GLU A O 1
ATOM 2253 N N . LYS A 1 277 ? 11.992 23.344 -5.68 1 97.62 277 LYS A N 1
ATOM 2254 C CA . LYS A 1 277 ? 10.797 22.781 -6.32 1 97.62 277 LYS A CA 1
ATOM 2255 C C . LYS A 1 277 ? 10.133 21.734 -5.434 1 97.62 277 LYS A C 1
ATOM 2257 O O . LYS A 1 277 ? 8.914 21.75 -5.254 1 97.62 277 LYS A O 1
ATOM 2262 N N . SER A 1 278 ? 10.891 20.781 -4.938 1 98.5 278 SER A N 1
ATOM 2263 C CA . SER A 1 278 ? 10.391 19.641 -4.164 1 98.5 278 SER A CA 1
ATOM 2264 C C . SER A 1 278 ? 11.25 19.391 -2.932 1 98.5 278 SER A C 1
ATOM 2266 O O . SER A 1 278 ? 12.438 19.078 -3.049 1 98.5 278 SER A O 1
ATOM 2268 N N . ILE A 1 279 ? 10.625 19.484 -1.764 1 98.88 279 ILE A N 1
ATOM 2269 C CA . ILE A 1 279 ? 11.383 19.531 -0.522 1 98.88 279 ILE A CA 1
ATOM 2270 C C . ILE A 1 279 ? 10.93 18.391 0.398 1 98.88 279 ILE A C 1
ATOM 2272 O O . ILE A 1 279 ? 9.727 18.219 0.619 1 98.88 279 ILE A O 1
ATOM 2276 N N . ALA A 1 280 ? 11.859 17.594 0.87 1 98.81 280 ALA A N 1
ATOM 2277 C CA . ALA A 1 280 ? 11.609 16.641 1.943 1 98.81 280 ALA A CA 1
ATOM 2278 C C . ALA A 1 280 ? 12.055 17.188 3.291 1 98.81 280 ALA A C 1
ATOM 2280 O O . ALA A 1 280 ? 13.203 17.641 3.441 1 98.81 280 ALA A O 1
ATOM 2281 N N . VAL A 1 281 ? 11.125 17.219 4.266 1 98.81 281 VAL A N 1
ATOM 2282 C CA . VAL A 1 281 ? 11.391 17.797 5.578 1 98.81 281 VAL A CA 1
ATOM 2283 C C . VAL A 1 281 ? 11.352 16.688 6.641 1 98.81 281 VAL A C 1
ATOM 2285 O O . VAL A 1 281 ? 10.453 15.844 6.633 1 98.81 281 VAL A O 1
ATOM 2288 N N . HIS A 1 282 ? 12.398 16.688 7.484 1 98 282 HIS A N 1
ATOM 2289 C CA . HIS A 1 282 ? 12.336 15.68 8.539 1 98 282 HIS A CA 1
ATOM 2290 C C . HIS A 1 282 ? 12.844 16.234 9.859 1 98 282 HIS A C 1
ATOM 2292 O O . HIS A 1 282 ? 13.547 17.25 9.891 1 98 282 HIS A O 1
ATOM 2298 N N . CYS A 1 283 ? 12.367 15.727 10.906 1 96.94 283 CYS A N 1
ATOM 2299 C CA . CYS A 1 283 ? 12.961 15.781 12.242 1 96.94 283 CYS A CA 1
ATOM 2300 C C . CYS A 1 283 ? 13.297 14.383 12.742 1 96.94 283 CYS A C 1
ATOM 2302 O O . CYS A 1 283 ? 13.914 13.586 12.031 1 96.94 283 CYS A O 1
ATOM 2304 N N . LYS A 1 284 ? 12.938 14.039 13.984 1 94.19 284 LYS A N 1
ATOM 2305 C CA . LYS A 1 284 ? 13.18 12.68 14.445 1 94.19 284 LYS A CA 1
ATOM 2306 C C . LYS A 1 284 ? 12.141 11.711 13.898 1 94.19 284 LYS A C 1
ATOM 2308 O O . LYS A 1 284 ? 12.484 10.695 13.289 1 94.19 284 LYS A O 1
ATOM 2313 N N . SER A 1 285 ? 10.883 12.023 14.039 1 94.44 285 SER A N 1
ATOM 2314 C CA . SER A 1 285 ? 9.781 11.164 13.609 1 94.44 285 SER A CA 1
ATOM 2315 C C . SER A 1 285 ? 9.07 11.75 12.391 1 94.44 285 SER A C 1
ATOM 2317 O O . SER A 1 285 ? 8.203 11.094 11.805 1 94.44 285 SER A O 1
ATOM 2319 N N . GLY A 1 286 ? 9.453 12.945 11.977 1 96.75 286 GLY A N 1
ATOM 2320 C CA . GLY A 1 286 ? 8.805 13.586 10.844 1 96.75 286 GLY A CA 1
ATOM 2321 C C . GLY A 1 286 ? 7.375 14.008 11.141 1 96.75 286 GLY A C 1
ATOM 2322 O O . GLY A 1 286 ? 6.523 14.008 10.25 1 96.75 286 GLY A O 1
ATOM 2323 N N . LEU A 1 287 ? 7.078 14.383 12.43 1 97.12 287 LEU A N 1
ATOM 2324 C CA . LEU A 1 287 ? 5.699 14.664 12.812 1 97.12 287 LEU A CA 1
ATOM 2325 C C . LEU A 1 287 ? 5.566 16.094 13.352 1 97.12 287 LEU A C 1
ATOM 2327 O O . LEU A 1 287 ? 4.949 16.938 12.711 1 97.12 287 LEU A O 1
ATOM 2331 N N . GLY A 1 288 ? 6.168 16.391 14.477 1 96.88 288 GLY A N 1
ATOM 2332 C CA . GLY A 1 288 ? 5.977 17.641 15.18 1 96.88 288 GLY A CA 1
ATOM 2333 C C . GLY A 1 288 ? 6.617 18.828 14.484 1 96.88 288 GLY A C 1
ATOM 2334 O O . GLY A 1 288 ? 5.941 19.578 13.766 1 96.88 288 GLY A O 1
ATOM 2335 N N . ARG A 1 289 ? 7.988 18.938 14.617 1 97.69 289 ARG A N 1
ATOM 2336 C CA . ARG A 1 289 ? 8.727 20.047 14.023 1 97.69 289 ARG A CA 1
ATOM 2337 C C . ARG A 1 289 ? 8.5 20.109 12.516 1 97.69 289 ARG A C 1
ATOM 2339 O O . ARG A 1 289 ? 8.258 21.172 11.961 1 97.69 289 ARG A O 1
ATOM 2346 N N . THR A 1 290 ? 8.484 18.875 11.906 1 98.44 290 THR A N 1
ATOM 2347 C CA . THR A 1 290 ? 8.273 18.734 10.469 1 98.44 290 THR A CA 1
ATOM 2348 C C . THR A 1 290 ? 6.902 19.281 10.078 1 98.44 290 THR A C 1
ATOM 2350 O O . THR A 1 290 ? 6.805 20.141 9.195 1 98.44 290 THR A O 1
ATOM 2353 N N . GLY A 1 291 ? 5.898 18.812 10.789 1 98.56 291 GLY A N 1
ATOM 2354 C CA . GLY A 1 291 ? 4.543 19.234 10.484 1 98.56 291 GLY A CA 1
ATOM 2355 C C . GLY A 1 291 ? 4.328 20.719 10.695 1 98.56 291 GLY A C 1
ATOM 2356 O O . GLY A 1 291 ? 3.617 21.375 9.914 1 98.56 291 GLY A O 1
ATOM 2357 N N . THR A 1 292 ? 4.938 21.281 11.688 1 98.62 292 THR A N 1
ATOM 2358 C CA . THR A 1 292 ? 4.766 22.688 12.016 1 98.62 292 THR A CA 1
ATOM 2359 C C . THR A 1 292 ? 5.277 23.578 10.883 1 98.62 292 THR A C 1
ATOM 2361 O O . THR A 1 292 ? 4.59 24.516 10.453 1 98.62 292 THR A O 1
ATOM 2364 N N . LEU A 1 293 ? 6.418 23.266 10.367 1 98.88 293 LEU A N 1
ATOM 2365 C CA . LEU A 1 293 ? 6.977 24.062 9.281 1 98.88 293 LEU A CA 1
ATOM 2366 C C . LEU A 1 293 ? 6.145 23.906 8.008 1 98.88 293 LEU A C 1
ATOM 2368 O O . LEU A 1 293 ? 5.922 24.891 7.289 1 98.88 293 LEU A O 1
ATOM 2372 N N . ILE A 1 294 ? 5.699 22.719 7.754 1 98.88 294 ILE A N 1
ATOM 2373 C CA . ILE A 1 294 ? 4.883 22.484 6.57 1 98.88 294 ILE A CA 1
ATOM 2374 C C . ILE A 1 294 ? 3.59 23.281 6.664 1 98.88 294 ILE A C 1
ATOM 2376 O O . ILE A 1 294 ? 3.162 23.906 5.68 1 98.88 294 ILE A O 1
ATOM 2380 N N . VAL A 1 295 ? 3.012 23.344 7.82 1 98.88 295 VAL A N 1
ATOM 2381 C CA . VAL A 1 295 ? 1.791 24.125 8.016 1 98.88 295 VAL A CA 1
ATOM 2382 C C . VAL A 1 295 ? 2.084 25.609 7.805 1 98.88 295 VAL A C 1
ATOM 2384 O O . VAL A 1 295 ? 1.273 26.328 7.223 1 98.88 295 VAL A O 1
ATOM 2387 N N . CYS A 1 296 ? 3.244 26.094 8.297 1 98.88 296 CYS A N 1
ATOM 2388 C CA . CYS A 1 296 ? 3.615 27.484 8.047 1 98.88 296 CYS A CA 1
ATOM 2389 C C . CYS A 1 296 ? 3.598 27.797 6.559 1 98.88 296 CYS A C 1
ATOM 2391 O O . CYS A 1 296 ? 3.086 28.844 6.141 1 98.88 296 CYS A O 1
ATOM 2393 N N . TYR A 1 297 ? 4.125 26.938 5.805 1 98.88 297 TYR A N 1
ATOM 2394 C CA . TYR A 1 297 ? 4.121 27.125 4.359 1 98.88 297 TYR A CA 1
ATOM 2395 C C . TYR A 1 297 ? 2.695 27.156 3.818 1 98.88 297 TYR A C 1
ATOM 2397 O O . TYR A 1 297 ? 2.354 27.984 2.982 1 98.88 297 TYR A O 1
ATOM 2405 N N . MET A 1 298 ? 1.882 26.172 4.242 1 98.75 298 MET A N 1
ATOM 2406 C CA . MET A 1 298 ? 0.506 26.078 3.764 1 98.75 298 MET A CA 1
ATOM 2407 C C . MET A 1 298 ? -0.262 27.375 4.066 1 98.75 298 MET A C 1
ATOM 2409 O O . MET A 1 298 ? -0.998 27.875 3.217 1 98.75 298 MET A O 1
ATOM 2413 N N . ILE A 1 299 ? -0.09 27.875 5.273 1 98.75 299 ILE A N 1
ATOM 2414 C CA . ILE A 1 299 ? -0.737 29.109 5.672 1 98.75 299 ILE A CA 1
ATOM 2415 C C . ILE A 1 299 ? -0.277 30.25 4.758 1 98.75 299 ILE A C 1
ATOM 2417 O O . ILE A 1 299 ? -1.101 31 4.223 1 98.75 299 ILE A O 1
ATOM 2421 N N . TRP A 1 300 ? 0.993 30.359 4.59 1 98.75 300 TRP A N 1
ATOM 2422 C CA . TRP A 1 300 ? 1.561 31.469 3.824 1 98.75 300 TRP A CA 1
ATOM 2423 C C . TRP A 1 300 ? 1.146 31.375 2.359 1 98.75 300 TRP A C 1
ATOM 2425 O O . TRP A 1 300 ? 0.7 32.375 1.777 1 98.75 300 TRP A O 1
ATOM 2435 N N . LYS A 1 301 ? 1.247 30.203 1.763 1 98.56 301 LYS A N 1
ATOM 2436 C CA . LYS A 1 301 ? 1.076 30.031 0.323 1 98.56 301 LYS A CA 1
ATOM 2437 C C . LYS A 1 301 ? -0.4 30.047 -0.062 1 98.56 301 LYS A C 1
ATOM 2439 O O . LYS A 1 301 ? -0.775 30.641 -1.072 1 98.56 301 LYS A O 1
ATOM 2444 N N . PHE A 1 302 ? -1.263 29.422 0.792 1 98.12 302 PHE A N 1
ATOM 2445 C CA . PHE A 1 302 ? -2.639 29.188 0.369 1 98.12 302 PHE A CA 1
ATOM 2446 C C . PHE A 1 302 ? -3.609 30 1.215 1 98.12 302 PHE A C 1
ATOM 2448 O O . PHE A 1 302 ? -4.812 30.016 0.952 1 98.12 302 PHE A O 1
ATOM 2455 N N . LYS A 1 303 ? -3.115 30.672 2.209 1 98.06 303 LYS A N 1
ATOM 2456 C CA . LYS A 1 303 ? -3.93 31.5 3.09 1 98.06 303 LYS A CA 1
ATOM 2457 C C . LYS A 1 303 ? -5.047 30.688 3.74 1 98.06 303 LYS A C 1
ATOM 2459 O O . LYS A 1 303 ? -6.188 31.156 3.822 1 98.06 303 LYS A O 1
ATOM 2464 N N . ILE A 1 304 ? -4.688 29.469 4.141 1 97.75 304 ILE A N 1
ATOM 2465 C CA . ILE A 1 304 ? -5.609 28.547 4.789 1 97.75 304 ILE A CA 1
ATOM 2466 C C . ILE A 1 304 ? -5.473 28.656 6.309 1 97.75 304 ILE A C 1
ATOM 2468 O O . ILE A 1 304 ? -4.363 28.781 6.832 1 97.75 304 ILE A O 1
ATOM 2472 N N . LYS A 1 305 ? -6.59 28.625 6.98 1 98.06 305 LYS A N 1
ATOM 2473 C CA . LYS A 1 305 ? -6.559 28.641 8.438 1 98.06 305 LYS A CA 1
ATOM 2474 C C . LYS A 1 305 ? -5.73 27.484 8.992 1 98.06 305 LYS A C 1
ATOM 2476 O O . LYS A 1 305 ? -5.73 26.391 8.43 1 98.06 305 LYS A O 1
ATOM 2481 N N . ALA A 1 306 ? -5.105 27.75 10.148 1 98.5 306 ALA A N 1
ATOM 2482 C CA . ALA A 1 306 ? -4.184 26.797 10.75 1 98.5 306 ALA A CA 1
ATOM 2483 C C . ALA A 1 306 ? -4.895 25.484 11.078 1 98.5 306 ALA A C 1
ATOM 2485 O O . ALA A 1 306 ? -4.344 24.406 10.867 1 98.5 306 ALA A O 1
ATOM 2486 N N . GLU A 1 307 ? -6.125 25.594 11.57 1 98.31 307 GLU A N 1
ATOM 2487 C CA . GLU A 1 307 ? -6.883 24.406 11.961 1 98.31 307 GLU A CA 1
ATOM 2488 C C . GLU A 1 307 ? -7.082 23.453 10.781 1 98.31 307 GLU A C 1
ATOM 2490 O O . GLU A 1 307 ? -6.914 22.25 10.922 1 98.31 307 GLU A O 1
ATOM 2495 N N . ALA A 1 308 ? -7.367 24.016 9.656 1 98.69 308 ALA A N 1
ATOM 2496 C CA . ALA A 1 308 ? -7.602 23.219 8.453 1 98.69 308 ALA A CA 1
ATOM 2497 C C . ALA A 1 308 ? -6.301 22.609 7.938 1 98.69 308 ALA A C 1
ATOM 2499 O O . ALA A 1 308 ? -6.289 21.469 7.457 1 98.69 308 ALA A O 1
ATOM 2500 N N . CYS A 1 309 ? -5.238 23.359 8.055 1 98.69 309 CYS A N 1
ATOM 2501 C CA . CYS A 1 309 ? -3.936 22.844 7.645 1 98.69 309 CYS A CA 1
ATOM 2502 C C . CYS A 1 309 ? -3.521 21.656 8.508 1 98.69 309 CYS A C 1
ATOM 2504 O O . CYS A 1 309 ? -3.059 20.641 7.984 1 98.69 309 CYS A O 1
ATOM 2506 N N . ILE A 1 310 ? -3.68 21.828 9.805 1 98.62 310 ILE A N 1
ATOM 2507 C CA . ILE A 1 310 ? -3.318 20.781 10.742 1 98.62 310 ILE A CA 1
ATOM 2508 C C . ILE A 1 310 ? -4.188 19.547 10.492 1 98.62 310 ILE A C 1
ATOM 2510 O O . ILE A 1 310 ? -3.691 18.422 10.5 1 98.62 310 ILE A O 1
ATOM 2514 N N . ALA A 1 311 ? -5.477 19.781 10.258 1 98.69 311 ALA A N 1
ATOM 2515 C CA . ALA A 1 311 ? -6.391 18.688 9.984 1 98.69 311 ALA A CA 1
ATOM 2516 C C . ALA A 1 311 ? -5.953 17.906 8.742 1 98.69 311 ALA A C 1
ATOM 2518 O O . ALA A 1 311 ? -5.891 16.672 8.766 1 98.69 311 ALA A O 1
ATOM 2519 N N . TRP A 1 312 ? -5.586 18.609 7.691 1 98.5 312 TRP A N 1
ATOM 2520 C CA . TRP A 1 312 ? -5.117 17.938 6.484 1 98.5 312 TRP A CA 1
ATOM 2521 C C . TRP A 1 312 ? -3.842 17.156 6.758 1 98.5 312 TRP A C 1
ATOM 2523 O O . TRP A 1 312 ? -3.707 16 6.328 1 98.5 312 TRP A O 1
ATOM 2533 N N . LEU A 1 313 ? -2.998 17.797 7.391 1 98.44 313 LEU A N 1
ATOM 2534 C CA . LEU A 1 313 ? -1.729 17.141 7.688 1 98.44 313 LEU A CA 1
ATOM 2535 C C . LEU A 1 313 ? -1.951 15.852 8.469 1 98.44 313 LEU A C 1
ATOM 2537 O O . LEU A 1 313 ? -1.287 14.844 8.219 1 98.44 313 LEU A O 1
ATOM 2541 N N . ARG A 1 314 ? -2.877 15.867 9.406 1 98.19 314 ARG A N 1
ATOM 2542 C CA . ARG A 1 314 ? -3.143 14.688 10.227 1 98.19 314 ARG A CA 1
ATOM 2543 C C . ARG A 1 314 ? -3.889 13.625 9.438 1 98.19 314 ARG A C 1
ATOM 2545 O O . ARG A 1 314 ? -3.832 12.438 9.773 1 98.19 314 ARG A O 1
ATOM 2552 N N . LEU A 1 315 ? -4.602 14.023 8.383 1 97.81 315 LEU A N 1
ATOM 2553 C CA . LEU A 1 315 ? -5.156 13.047 7.457 1 97.81 315 LEU A CA 1
ATOM 2554 C C . LEU A 1 315 ? -4.059 12.406 6.613 1 97.81 315 LEU A C 1
ATOM 2556 O O . LEU A 1 315 ? -4.074 11.195 6.375 1 97.81 315 LEU A O 1
ATOM 2560 N N . ALA A 1 316 ? -3.119 13.188 6.234 1 97.38 316 ALA A N 1
ATOM 2561 C CA . ALA A 1 316 ? -2.068 12.75 5.316 1 97.38 316 ALA A CA 1
ATOM 2562 C C . ALA A 1 316 ? -0.968 12 6.062 1 97.38 316 ALA A C 1
ATOM 2564 O O . ALA A 1 316 ? -0.36 11.078 5.52 1 97.38 316 ALA A O 1
ATOM 2565 N N . ARG A 1 317 ? -0.703 12.406 7.223 1 97.56 317 ARG A N 1
ATOM 2566 C CA . ARG A 1 317 ? 0.329 11.844 8.086 1 97.56 317 ARG A CA 1
ATOM 2567 C C . ARG A 1 317 ? -0.094 11.891 9.547 1 97.56 317 ARG A C 1
ATOM 2569 O O . ARG A 1 317 ? 0.295 12.797 10.281 1 97.56 317 ARG A O 1
ATOM 2576 N N . PRO A 1 318 ? -0.796 10.891 9.992 1 97.06 318 PRO A N 1
ATOM 2577 C CA . PRO A 1 318 ? -1.338 10.859 11.359 1 97.06 318 PRO A CA 1
ATOM 2578 C C . PRO A 1 318 ? -0.279 11.148 12.422 1 97.06 318 PRO A C 1
ATOM 2580 O O . PRO A 1 318 ? 0.855 10.672 12.305 1 97.06 318 PRO A O 1
ATOM 2583 N N . GLY A 1 319 ? -0.713 11.914 13.438 1 96.25 319 GLY A N 1
ATOM 2584 C CA . GLY A 1 319 ? 0.164 12.219 14.555 1 96.25 319 GLY A CA 1
ATOM 2585 C C . GLY A 1 319 ? 0.946 13.508 14.367 1 96.25 319 GLY A C 1
ATOM 2586 O O . GLY A 1 319 ? 1.701 13.914 15.25 1 96.25 319 GLY A O 1
ATOM 2587 N N . SER A 1 320 ? 0.716 14.227 13.312 1 97.44 320 SER A N 1
ATOM 2588 C CA . SER A 1 320 ? 1.498 15.414 12.984 1 97.44 320 SER A CA 1
ATOM 2589 C C . SER A 1 320 ? 1.098 16.594 13.852 1 97.44 320 SER A C 1
ATOM 2591 O O . SER A 1 320 ? -0.064 16.719 14.25 1 97.44 320 SER A O 1
ATOM 2593 N N . VAL A 1 321 ? 2.072 17.516 14.039 1 97.19 321 VAL A N 1
ATOM 2594 C CA . VAL A 1 321 ? 1.912 18.734 14.828 1 97.19 321 VAL A CA 1
ATOM 2595 C C . VAL A 1 321 ? 1.503 18.375 16.25 1 97.19 321 VAL A C 1
ATOM 2597 O O . VAL A 1 321 ? 0.366 17.969 16.5 1 97.19 321 VAL A O 1
ATOM 2600 N N . LEU A 1 322 ? 2.363 18.641 17.141 1 91.94 322 LEU A N 1
ATOM 2601 C CA . LEU A 1 322 ? 2.225 18.094 18.484 1 91.94 322 LEU A CA 1
ATOM 2602 C C . LEU A 1 322 ? 2.299 19.203 19.531 1 91.94 322 LEU A C 1
ATOM 2604 O O . LEU A 1 322 ? 2.857 20.281 19.266 1 91.94 322 LEU A O 1
ATOM 2608 N N . THR A 1 323 ? 1.759 18.906 20.656 1 91.38 323 THR A N 1
ATOM 2609 C CA . THR A 1 323 ? 1.931 19.688 21.859 1 91.38 323 THR A CA 1
ATOM 2610 C C . THR A 1 323 ? 1.48 21.125 21.641 1 91.38 323 THR A C 1
ATOM 2612 O O . THR A 1 323 ? 0.326 21.375 21.281 1 91.38 323 THR A O 1
ATOM 2615 N N . VAL A 1 324 ? 2.416 22.062 21.938 1 93 324 VAL A N 1
ATOM 2616 C CA . VAL A 1 324 ? 2.102 23.484 21.891 1 93 324 VAL A CA 1
ATOM 2617 C C . VAL A 1 324 ? 2.086 23.969 20.453 1 93 324 VAL A C 1
ATOM 2619 O O . VAL A 1 324 ? 1.593 25.062 20.156 1 93 324 VAL A O 1
ATOM 2622 N N . GLN A 1 325 ? 2.537 23.188 19.562 1 96 325 GLN A N 1
ATOM 2623 C CA . GLN A 1 325 ? 2.756 23.594 18.172 1 96 325 GLN A CA 1
ATOM 2624 C C . GLN A 1 325 ? 1.444 23.969 17.5 1 96 325 GLN A C 1
ATOM 2626 O O . GLN A 1 325 ? 1.378 24.969 16.781 1 96 325 GLN A O 1
ATOM 2631 N N . ALA A 1 326 ? 0.444 23.219 17.766 1 96.94 326 ALA A N 1
ATOM 2632 C CA . ALA A 1 326 ? -0.844 23.484 17.125 1 96.94 326 ALA A CA 1
ATOM 2633 C C . ALA A 1 326 ? -1.398 24.844 17.578 1 96.94 326 ALA A C 1
ATOM 2635 O O . ALA A 1 326 ? -1.817 25.656 16.75 1 96.94 326 ALA A O 1
ATOM 2636 N N . ALA A 1 327 ? -1.396 25.047 18.859 1 96.44 327 ALA A N 1
ATOM 2637 C CA . ALA A 1 327 ? -1.89 26.312 19.391 1 96.44 327 ALA A CA 1
ATOM 2638 C C . ALA A 1 327 ? -1.071 27.484 18.875 1 96.44 327 ALA A C 1
ATOM 2640 O O . ALA A 1 327 ? -1.618 28.547 18.578 1 96.44 327 ALA A O 1
ATOM 2641 N N . TRP A 1 328 ? 0.171 27.281 18.812 1 97.5 328 TRP A N 1
ATOM 2642 C CA . TRP A 1 328 ? 1.053 28.312 18.297 1 97.5 328 TRP A CA 1
ATOM 2643 C C . TRP A 1 328 ? 0.692 28.656 16.859 1 97.5 328 TRP A C 1
ATOM 2645 O O . TRP A 1 328 ? 0.6 29.844 16.5 1 97.5 328 TRP A O 1
ATOM 2655 N N . LEU A 1 329 ? 0.488 27.656 16 1 98.44 329 LEU A N 1
ATOM 2656 C CA . LEU A 1 329 ? 0.132 27.859 14.609 1 98.44 329 LEU A CA 1
ATOM 2657 C C . LEU A 1 329 ? -1.168 28.641 14.484 1 98.44 329 LEU A C 1
ATOM 2659 O O . LEU A 1 329 ? -1.279 29.547 13.648 1 98.44 329 LEU A O 1
ATOM 2663 N N . ILE A 1 330 ? -2.115 28.281 15.312 1 97.88 330 ILE A N 1
ATOM 2664 C CA . ILE A 1 330 ? -3.41 28.953 15.305 1 97.88 330 ILE A CA 1
ATOM 2665 C C . ILE A 1 330 ? -3.234 30.422 15.672 1 97.88 330 ILE A C 1
ATOM 2667 O O . ILE A 1 330 ? -3.807 31.297 15.031 1 97.88 330 ILE A O 1
ATOM 2671 N N . LYS A 1 331 ? -2.418 30.656 16.641 1 97.31 331 LYS A N 1
ATOM 2672 C CA . LYS A 1 331 ? -2.137 32.031 17.094 1 97.31 331 LYS A CA 1
ATOM 2673 C C . LYS A 1 331 ? -1.391 32.812 16.016 1 97.31 331 LYS A C 1
ATOM 2675 O O . LYS A 1 331 ? -1.668 33.969 15.797 1 97.31 331 LYS A O 1
ATOM 2680 N N . MET A 1 332 ? -0.489 32.188 15.297 1 98 332 MET A N 1
ATOM 2681 C CA . MET A 1 332 ? 0.432 32.875 14.375 1 98 332 MET A CA 1
ATOM 2682 C C . MET A 1 332 ? -0.197 33.031 13 1 98 332 MET A C 1
ATOM 2684 O O . MET A 1 332 ? 0.346 33.719 12.141 1 98 332 MET A O 1
ATOM 2688 N N . TYR A 1 333 ? -1.371 32.438 12.766 1 98.06 333 TYR A N 1
ATOM 2689 C CA . TYR A 1 333 ? -2.004 32.406 11.453 1 98.06 333 TYR A CA 1
ATOM 2690 C C . TYR A 1 333 ? -2.072 33.781 10.82 1 98.06 333 TYR A C 1
ATOM 2692 O O . TYR A 1 333 ? -1.598 33.969 9.703 1 98.06 333 TYR A O 1
ATOM 2700 N N . PRO A 1 334 ? -2.594 34.844 11.5 1 97.88 334 PRO A N 1
ATOM 2701 C CA . PRO A 1 334 ? -2.721 36.125 10.828 1 97.88 334 PRO A CA 1
ATOM 2702 C C . PRO A 1 334 ? -1.374 36.719 10.414 1 97.88 334 PRO A C 1
ATOM 2704 O O . PRO A 1 334 ? -1.272 37.375 9.367 1 97.88 334 PRO A O 1
ATOM 2707 N N . LEU A 1 335 ? -0.355 36.5 11.195 1 98.31 335 LEU A N 1
ATOM 2708 C CA . LEU A 1 335 ? 0.965 37.062 10.914 1 98.31 335 LEU A CA 1
ATOM 2709 C C . LEU A 1 335 ? 1.626 36.312 9.75 1 98.31 335 LEU A C 1
ATOM 2711 O O . LEU A 1 335 ? 2.17 36.969 8.844 1 98.31 335 LEU A O 1
ATOM 2715 N N . ILE A 1 336 ? 1.54 35 9.75 1 98.56 336 ILE A N 1
ATOM 2716 C CA . ILE A 1 336 ? 2.17 34.188 8.711 1 98.56 336 ILE A CA 1
ATOM 2717 C C . ILE A 1 336 ? 1.46 34.438 7.379 1 98.56 336 ILE A C 1
ATOM 2719 O O . ILE A 1 336 ? 2.107 34.594 6.34 1 98.56 336 ILE A O 1
ATOM 2723 N N . ALA A 1 337 ? 0.138 34.469 7.418 1 98.44 337 ALA A N 1
ATOM 2724 C CA . ALA A 1 337 ? -0.664 34.688 6.215 1 98.44 337 ALA A CA 1
ATOM 2725 C C . ALA A 1 337 ? -0.359 36.031 5.578 1 98.44 337 ALA A C 1
ATOM 2727 O O . ALA A 1 337 ? -0.495 36.219 4.363 1 98.44 337 ALA A O 1
ATOM 2728 N N . ALA A 1 338 ? 0.123 37 6.352 1 98.12 338 ALA A N 1
ATOM 2729 C CA . ALA A 1 338 ? 0.314 38.344 5.879 1 98.12 338 ALA A CA 1
ATOM 2730 C C . ALA A 1 338 ? 1.729 38.562 5.348 1 98.12 338 ALA A C 1
ATOM 2732 O O . ALA A 1 338 ? 2.027 39.594 4.734 1 98.12 338 ALA A O 1
ATOM 2733 N N . LEU A 1 339 ? 2.588 37.594 5.559 1 98.31 339 LEU A N 1
ATOM 2734 C CA . LEU A 1 339 ? 3.967 37.75 5.105 1 98.31 339 LEU A CA 1
ATOM 2735 C C . LEU A 1 339 ? 4.023 37.969 3.6 1 98.31 339 LEU A C 1
ATOM 2737 O O . LEU A 1 339 ? 3.297 37.312 2.84 1 98.31 339 LEU A O 1
ATOM 2741 N N . THR A 1 340 ? 4.875 38.969 3.162 1 98.06 340 THR A N 1
ATOM 2742 C CA . THR A 1 340 ? 5.164 39.188 1.749 1 98.06 340 THR A CA 1
ATOM 2743 C C . THR A 1 340 ? 6.457 38.469 1.348 1 98.06 340 THR A C 1
ATOM 2745 O O . THR A 1 340 ? 7.23 38.062 2.207 1 98.06 340 THR A O 1
ATOM 2748 N N . LEU A 1 341 ? 6.645 38.312 0.057 1 97.62 341 LEU A N 1
ATOM 2749 C CA . LEU A 1 341 ? 7.887 37.75 -0.44 1 97.62 341 LEU A CA 1
ATOM 2750 C C . LEU A 1 341 ? 9.094 38.562 0.017 1 97.62 341 LEU A C 1
ATOM 2752 O O . LEU A 1 341 ? 10.164 38 0.274 1 97.62 341 LEU A O 1
ATOM 2756 N N . GLU A 1 342 ? 8.93 39.844 0.092 1 97.5 342 GLU A N 1
ATOM 2757 C CA . GLU A 1 342 ? 10 40.719 0.547 1 97.5 342 GLU A CA 1
ATOM 2758 C C . GLU A 1 342 ? 10.352 40.469 2.008 1 97.5 342 GLU A C 1
ATOM 2760 O O . GLU A 1 342 ? 11.523 40.5 2.383 1 97.5 342 GLU A O 1
ATOM 2765 N N . ASP A 1 343 ? 9.312 40.219 2.811 1 98.06 343 ASP A N 1
ATOM 2766 C CA . ASP A 1 343 ? 9.555 39.875 4.211 1 98.06 343 ASP A CA 1
ATOM 2767 C C . ASP A 1 343 ? 10.398 38.625 4.34 1 98.06 343 ASP A C 1
ATOM 2769 O O . ASP A 1 343 ? 11.305 38.562 5.172 1 98.06 343 ASP A O 1
ATOM 2773 N N . ILE A 1 344 ? 10.086 37.625 3.5 1 98.12 344 ILE A N 1
ATOM 2774 C CA . ILE A 1 344 ? 10.75 36.312 3.525 1 98.12 344 ILE A CA 1
ATOM 2775 C C . ILE A 1 344 ? 12.18 36.438 3.023 1 98.12 344 ILE A C 1
ATOM 2777 O O . ILE A 1 344 ? 13.125 36 3.684 1 98.12 344 ILE A O 1
ATOM 2781 N N . GLU A 1 345 ? 12.398 37.188 1.93 1 96.88 345 GLU A N 1
ATOM 2782 C CA . GLU A 1 345 ? 13.711 37.344 1.312 1 96.88 345 GLU A CA 1
ATOM 2783 C C . GLU A 1 345 ? 14.656 38.125 2.217 1 96.88 345 GLU A C 1
ATOM 2785 O O . GLU A 1 345 ? 15.852 37.875 2.256 1 96.88 345 GLU A O 1
ATOM 2790 N N . ASN A 1 346 ? 14.055 39.062 2.971 1 96.31 346 ASN A N 1
ATOM 2791 C CA . ASN A 1 346 ? 14.867 39.938 3.801 1 96.31 346 ASN A CA 1
ATOM 2792 C C . ASN A 1 346 ? 14.938 39.438 5.242 1 96.31 346 ASN A C 1
ATOM 2794 O O . ASN A 1 346 ? 15.523 40.125 6.105 1 96.31 346 ASN A O 1
ATOM 2798 N N . ASN A 1 347 ? 14.359 38.344 5.492 1 95.62 347 ASN A N 1
ATOM 2799 C CA . ASN A 1 347 ? 14.336 37.75 6.832 1 95.62 347 ASN A CA 1
ATOM 2800 C C . ASN A 1 347 ? 13.789 38.75 7.859 1 95.62 347 ASN A C 1
ATOM 2802 O O . ASN A 1 347 ? 14.43 39 8.875 1 95.62 347 ASN A O 1
ATOM 2806 N N . ASN A 1 348 ? 12.656 39.344 7.594 1 95.94 348 ASN A N 1
ATOM 2807 C CA . ASN A 1 348 ? 12.039 40.312 8.469 1 95.94 348 ASN A CA 1
ATOM 2808 C C . ASN A 1 348 ? 11.328 39.656 9.648 1 95.94 348 ASN A C 1
ATOM 2810 O O . ASN A 1 348 ? 10.102 39.594 9.695 1 95.94 348 ASN A O 1
ATOM 2814 N N . VAL A 1 349 ? 11.992 39.312 10.648 1 95.5 349 VAL A N 1
ATOM 2815 C CA . VAL A 1 349 ? 11.516 38.531 11.789 1 95.5 349 VAL A CA 1
ATOM 2816 C C . VAL A 1 349 ? 10.484 39.344 12.57 1 95.5 349 VAL A C 1
ATOM 2818 O O . VAL A 1 349 ? 9.617 38.781 13.25 1 95.5 349 VAL A O 1
ATOM 2821 N N . GLY A 1 350 ? 10.523 40.656 12.5 1 94.88 350 GLY A N 1
ATOM 2822 C CA . GLY A 1 350 ? 9.602 41.531 13.195 1 94.88 350 GLY A CA 1
ATOM 2823 C C . GLY A 1 350 ? 8.156 41.312 12.789 1 94.88 350 GLY A C 1
ATOM 2824 O O . GLY A 1 350 ? 7.238 41.594 13.57 1 94.88 350 GLY A O 1
ATOM 2825 N N . LYS A 1 351 ? 7.941 40.781 11.625 1 95.56 351 LYS A N 1
ATOM 2826 C CA . LYS A 1 351 ? 6.598 40.562 11.094 1 95.56 351 LYS A CA 1
ATOM 2827 C C . LYS A 1 351 ? 5.918 39.375 11.797 1 95.56 351 LYS A C 1
ATOM 2829 O O . LYS A 1 351 ? 4.703 39.219 11.703 1 95.56 351 LYS A O 1
ATOM 2834 N N . LEU A 1 352 ? 6.707 38.625 12.531 1 96.25 352 LEU A N 1
ATOM 2835 C CA . LEU A 1 352 ? 6.156 37.438 13.203 1 96.25 352 LEU A CA 1
ATOM 2836 C C . LEU A 1 352 ? 6.129 37.656 14.719 1 96.25 352 LEU A C 1
ATOM 2838 O O . LEU A 1 352 ? 5.93 36.688 15.469 1 96.25 352 LEU A O 1
ATOM 2842 N N . LYS A 1 353 ? 6.352 38.844 15.203 1 89.62 353 LYS A N 1
ATOM 2843 C CA . LYS A 1 353 ? 6.285 39.156 16.625 1 89.62 353 LYS A CA 1
ATOM 2844 C C . LYS A 1 353 ? 4.875 39.594 17.031 1 89.62 353 LYS A C 1
ATOM 2846 O O . LYS A 1 353 ? 4.223 40.344 16.297 1 89.62 353 LYS A O 1
ATOM 2851 N N . THR A 1 354 ? 4.27 38.781 17.859 1 76.25 354 THR A N 1
ATOM 2852 C CA . THR A 1 354 ? 2.943 39.125 18.359 1 76.25 354 THR A CA 1
ATOM 2853 C C . THR A 1 354 ? 3.01 40.375 19.266 1 76.25 354 THR A C 1
ATOM 2855 O O . THR A 1 354 ? 3.99 40.562 19.984 1 76.25 354 THR A O 1
ATOM 2858 N N . ALA A 1 355 ? 2.24 41.469 19.016 1 56.34 355 ALA A N 1
ATOM 2859 C CA . ALA A 1 355 ? 2.18 42.656 19.844 1 56.34 355 ALA A CA 1
ATOM 2860 C C . ALA A 1 355 ? 2.02 42.312 21.312 1 56.34 355 ALA A C 1
ATOM 2862 O O . ALA A 1 355 ? 1.141 41.531 21.672 1 56.34 355 ALA A O 1
ATOM 2863 N N . THR A 1 356 ? 3.051 42.094 21.969 1 49.41 356 THR A N 1
ATOM 2864 C CA . THR A 1 356 ? 2.936 41.969 23.422 1 49.41 356 THR A CA 1
ATOM 2865 C C . THR A 1 356 ? 1.982 43.031 23.984 1 49.41 356 THR A C 1
ATOM 2867 O O . THR A 1 356 ? 2.197 44.219 23.797 1 49.41 356 THR A O 1
ATOM 2870 N N . THR A 1 357 ? 0.65 42.812 24.125 1 41.78 357 THR A N 1
ATOM 2871 C CA . THR A 1 357 ? -0.112 43.688 24.984 1 41.78 357 THR A CA 1
ATOM 2872 C C . THR A 1 357 ? 0.588 43.906 26.328 1 41.78 357 THR A C 1
ATOM 2874 O O . THR A 1 357 ? 0.744 42.938 27.094 1 41.78 357 THR A O 1
ATOM 2877 N N . THR A 1 358 ? 1.48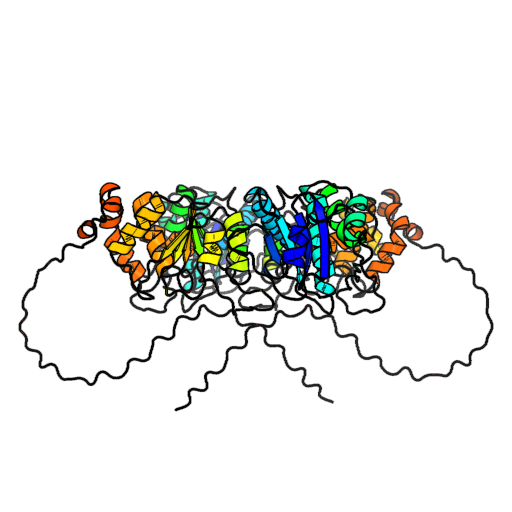5 44.719 26.516 1 38.03 358 THR A N 1
ATOM 2878 C CA . THR A 1 358 ? 2.105 45.188 27.75 1 38.03 358 THR A CA 1
ATOM 2879 C C . THR A 1 358 ? 1.046 45.594 28.781 1 38.03 358 THR A C 1
ATOM 2881 O O . THR A 1 358 ? 0.708 46.781 28.891 1 38.03 358 THR A O 1
ATOM 2884 N N . GLN A 1 359 ? -0.273 45.188 28.828 1 34.72 359 GLN A N 1
ATOM 2885 C CA . GLN A 1 359 ? -0.941 45.719 30.016 1 34.72 359 GLN A CA 1
ATOM 2886 C C . GLN A 1 359 ? -0.325 45.125 31.297 1 34.72 359 GLN A C 1
ATOM 2888 O O . GLN A 1 359 ? -0.545 43.969 31.625 1 34.72 359 GLN A O 1
ATOM 2893 N N . GLY A 1 360 ? 0.924 45.406 31.609 1 32.97 360 GLY A N 1
ATOM 2894 C CA . GLY A 1 360 ? 1.604 45.125 32.875 1 32.97 360 GLY A CA 1
ATOM 2895 C C . GLY A 1 360 ? 0.873 45.656 34.094 1 32.97 360 GLY A C 1
ATOM 2896 O O . GLY A 1 360 ? 0.991 46.844 34.406 1 32.97 360 GLY A O 1
ATOM 2897 N N . ARG A 1 361 ? -0.514 45.438 34.344 1 34.19 361 ARG A N 1
ATOM 2898 C CA . ARG A 1 361 ? -0.928 45.812 35.688 1 34.19 361 ARG A CA 1
ATOM 2899 C C . ARG A 1 361 ? -0.067 45.125 36.75 1 34.19 361 ARG A C 1
ATOM 2901 O O . ARG A 1 361 ? 0.076 43.875 36.719 1 34.19 361 ARG A O 1
ATOM 2908 N N . LYS A 1 362 ? 0.79 45.844 37.469 1 34.44 362 LYS A N 1
ATOM 2909 C CA . LYS A 1 362 ? 1.687 45.656 38.594 1 34.44 362 LYS A CA 1
ATOM 2910 C C . LYS A 1 362 ? 0.926 45.094 39.812 1 34.44 362 LYS A C 1
ATOM 2912 O O . LYS A 1 362 ? 0.261 45.875 40.5 1 34.44 362 LYS A O 1
ATOM 2917 N N . SER A 1 363 ? 0.093 44.062 39.781 1 27 363 SER A N 1
ATOM 2918 C CA . SER A 1 363 ? -0.356 43.656 41.094 1 27 363 SER A CA 1
ATOM 2919 C C . SER A 1 363 ? 0.814 43.188 41.969 1 27 363 SER A C 1
ATOM 2921 O O . SER A 1 363 ? 1.603 42.344 41.531 1 27 363 SER A O 1
ATOM 2923 N N . SER A 1 364 ? 1.299 43.969 42.969 1 27.55 364 SER A N 1
ATOM 2924 C CA . SER A 1 364 ? 2.371 44 43.938 1 27.55 364 SER A CA 1
ATOM 2925 C C . SER A 1 364 ? 2.264 42.812 44.906 1 27.55 364 SER A C 1
ATOM 2927 O O . SER A 1 364 ? 2.979 42.75 45.906 1 27.55 364 SER A O 1
ATOM 2929 N N . PHE A 1 365 ? 1.243 42.031 44.844 1 26.5 365 PHE A N 1
ATOM 2930 C CA . PHE A 1 365 ? 1.264 41.312 46.094 1 26.5 365 PHE A CA 1
ATOM 2931 C C . PHE A 1 365 ? 2.504 40.438 46.219 1 26.5 365 PHE A C 1
ATOM 2933 O O . PHE A 1 365 ? 2.842 39.719 45.281 1 26.5 365 PHE A O 1
ATOM 2940 N N . PRO A 1 366 ? 3.4 40.812 47.125 1 25.52 366 PRO A N 1
ATOM 2941 C CA . PRO A 1 366 ? 4.68 40.125 47.375 1 25.52 366 PRO A CA 1
ATOM 2942 C C . PRO A 1 366 ? 4.508 38.656 47.75 1 25.52 366 PRO A C 1
ATOM 2944 O O . PRO A 1 366 ? 3.895 38.375 48.781 1 25.52 366 PRO A O 1
ATOM 2947 N N . ILE A 1 367 ? 3.863 37.906 46.969 1 22.39 367 ILE A N 1
ATOM 2948 C CA . ILE A 1 367 ? 3.752 36.594 47.594 1 22.39 367 ILE A CA 1
ATOM 2949 C C . ILE A 1 367 ? 5.145 36 47.844 1 22.39 367 ILE A C 1
ATOM 2951 O O . ILE A 1 367 ? 6.012 36.062 46.969 1 22.39 367 ILE A O 1
ATOM 2955 N N . LYS A 1 368 ? 5.469 35.906 49.094 1 25.81 368 LYS A N 1
ATOM 2956 C CA . LYS A 1 368 ? 6.645 35.25 49.688 1 25.81 368 LYS A CA 1
ATOM 2957 C C . LYS A 1 368 ? 6.914 33.938 49 1 25.81 368 LYS A C 1
ATOM 2959 O O . LYS A 1 368 ? 6.008 33.094 48.844 1 25.81 368 LYS A O 1
ATOM 2964 N N . SER A 1 369 ? 7.965 33.844 48 1 20.55 369 SER A N 1
ATOM 2965 C CA . SER A 1 369 ? 8.516 32.75 47.188 1 20.55 369 SER A CA 1
ATOM 2966 C C . SER A 1 369 ? 8.781 31.516 48.031 1 20.55 369 SER A C 1
ATOM 2968 O O . SER A 1 369 ? 9.703 31.484 48.844 1 20.55 369 SER A O 1
ATOM 2970 N N . THR A 1 370 ? 7.719 31.094 48.75 1 23.77 370 THR A N 1
ATOM 2971 C CA . THR A 1 370 ? 8.172 29.875 49.438 1 23.77 370 THR A CA 1
ATOM 2972 C C . THR A 1 370 ? 8.844 28.922 48.438 1 23.77 370 THR A C 1
ATOM 2974 O O . THR A 1 370 ? 8.305 28.656 47.375 1 23.77 370 THR A O 1
ATOM 2977 N N . THR A 1 371 ? 10.109 28.734 48.625 1 22.64 371 THR A N 1
ATOM 2978 C CA . THR A 1 371 ? 11.133 27.922 47.969 1 22.64 371 THR A CA 1
ATOM 2979 C C . THR A 1 371 ? 10.664 26.484 47.781 1 22.64 371 THR A C 1
ATOM 2981 O O . THR A 1 371 ? 10.547 25.734 48.75 1 22.64 371 THR A O 1
ATOM 2984 N N . ILE A 1 372 ? 9.43 26.359 47.25 1 23.53 372 ILE A N 1
ATOM 2985 C CA . ILE A 1 372 ? 9.133 24.922 47.188 1 23.53 372 ILE A CA 1
ATOM 2986 C C . ILE A 1 372 ? 10.164 24.203 46.344 1 23.53 372 ILE A C 1
ATOM 2988 O O . ILE A 1 372 ? 10.562 24.703 45.281 1 23.53 372 ILE A O 1
ATOM 2992 N N . SER A 1 373 ? 10.914 23.328 47 1 22.73 373 SER A N 1
ATOM 2993 C CA . SER A 1 373 ? 11.922 22.406 46.5 1 22.73 373 SER A CA 1
ATOM 2994 C C . SER A 1 373 ? 11.438 21.672 45.25 1 22.73 373 SER A C 1
ATOM 2996 O O . SER A 1 373 ? 10.305 21.188 45.219 1 22.73 373 SER A O 1
ATOM 2998 N N . THR A 1 374 ? 11.891 22.141 44.094 1 22.31 374 THR A N 1
ATOM 2999 C CA . THR A 1 374 ? 11.617 21.766 42.719 1 22.31 374 THR A CA 1
ATOM 3000 C C . THR A 1 374 ? 11.836 20.266 42.531 1 22.31 374 THR A C 1
ATOM 3002 O O . THR A 1 374 ? 12.961 19.781 42.625 1 22.31 374 THR A O 1
ATOM 3005 N N . SER A 1 375 ? 10.938 19.5 43.125 1 21.03 375 SER A N 1
ATOM 3006 C CA . SER A 1 375 ? 11.156 18.078 42.844 1 21.03 375 SER A CA 1
ATOM 3007 C C . SER A 1 375 ? 11.281 17.812 41.375 1 21.03 375 SER A C 1
ATOM 3009 O O . SER A 1 375 ? 10.688 18.531 40.562 1 21.03 375 SER A O 1
ATOM 3011 N N . LYS A 1 376 ? 12.328 16.969 41.031 1 24.77 376 LYS A N 1
ATOM 3012 C CA . LYS A 1 376 ? 12.875 16.453 39.781 1 24.77 376 LYS A CA 1
ATOM 3013 C C . LYS A 1 376 ? 11.781 15.898 38.875 1 24.77 376 LYS A C 1
ATOM 3015 O O . LYS A 1 376 ? 11.094 14.938 39.25 1 24.77 376 LYS A O 1
ATOM 3020 N N . GLY A 1 377 ? 10.984 16.781 38.219 1 22.64 377 GLY A N 1
ATOM 3021 C CA . GLY A 1 377 ? 9.945 16.328 37.312 1 22.64 377 GLY A CA 1
ATOM 3022 C C . GLY A 1 377 ? 10.414 15.258 36.344 1 22.64 377 GLY A C 1
ATOM 3023 O O . GLY A 1 377 ? 11.586 15.242 35.969 1 22.64 377 GLY A O 1
ATOM 3024 N N . SER A 1 378 ? 9.75 14.148 36.438 1 25.92 378 SER A N 1
ATOM 3025 C CA . SER A 1 378 ? 10.023 12.93 35.688 1 25.92 378 SER A CA 1
ATOM 3026 C C . SER A 1 378 ? 10.117 13.211 34.188 1 25.92 378 SER A C 1
ATOM 3028 O O . SER A 1 378 ? 9.367 14.031 33.656 1 25.92 378 SER A O 1
ATOM 3030 N N . PRO A 1 379 ? 11.289 12.977 33.594 1 26.08 379 PRO A N 1
ATOM 3031 C CA . PRO A 1 379 ? 11.602 13.141 32.188 1 26.08 379 PRO A CA 1
ATOM 3032 C C . PRO A 1 379 ? 10.508 12.594 31.266 1 26.08 379 PRO A C 1
ATOM 3034 O O . PRO A 1 379 ? 9.922 11.547 31.547 1 26.08 379 PRO A O 1
ATOM 3037 N N . ILE A 1 380 ? 9.82 13.438 30.688 1 27.77 380 ILE A N 1
ATOM 3038 C CA . ILE A 1 380 ? 8.812 13.102 29.688 1 27.77 380 ILE A CA 1
ATOM 3039 C C . ILE A 1 380 ? 9.359 12.047 28.734 1 27.77 380 ILE A C 1
ATOM 3041 O O . ILE A 1 380 ? 10.414 12.234 28.141 1 27.77 380 ILE A O 1
ATOM 3045 N N . LYS A 1 381 ? 8.992 10.852 28.875 1 30.91 381 LYS A N 1
ATOM 3046 C CA . LYS A 1 381 ? 9.344 9.734 28 1 30.91 381 LYS A CA 1
ATOM 3047 C C . LYS A 1 381 ? 9.086 10.078 26.531 1 30.91 381 LYS A C 1
ATOM 3049 O O . LYS A 1 381 ? 8.047 10.633 26.188 1 30.91 381 LYS A O 1
ATOM 3054 N N . PRO A 1 382 ? 10.078 10.234 25.781 1 30.39 382 PRO A N 1
ATOM 3055 C CA . PRO A 1 382 ? 9.922 10.477 24.344 1 30.39 382 PRO A CA 1
ATOM 3056 C C . PRO A 1 382 ? 8.82 9.617 23.734 1 30.39 382 PRO A C 1
ATOM 3058 O O . PRO A 1 382 ? 8.617 8.469 24.141 1 30.39 382 PRO A O 1
ATOM 3061 N N . LEU A 1 383 ? 7.863 10.258 23.203 1 34.06 383 LEU A N 1
ATOM 3062 C CA . LEU A 1 383 ? 6.738 9.586 22.562 1 34.06 383 LEU A CA 1
ATOM 3063 C C . LEU A 1 383 ? 7.219 8.516 21.594 1 34.06 383 LEU A C 1
ATOM 3065 O O . LEU A 1 383 ? 7.891 8.82 20.594 1 34.06 383 LEU A O 1
ATOM 3069 N N . GLU A 1 384 ? 7.547 7.469 22.156 1 34.75 384 GLU A N 1
ATOM 3070 C CA . GLU A 1 384 ? 7.906 6.418 21.203 1 34.75 384 GLU A CA 1
ATOM 3071 C C . GLU A 1 384 ? 6.75 6.113 20.25 1 34.75 384 GLU A C 1
ATOM 3073 O O . GLU A 1 384 ? 5.602 5.988 20.688 1 34.75 384 GLU A O 1
ATOM 3078 N N . LYS A 1 385 ? 6.891 6.559 19.125 1 39.16 385 LYS A N 1
ATOM 3079 C CA . LYS A 1 385 ? 5.898 6.148 18.141 1 39.16 385 LYS A CA 1
ATOM 3080 C C . LYS A 1 385 ? 5.445 4.711 18.375 1 39.16 385 LYS A C 1
ATOM 3082 O O . LYS A 1 385 ? 6.266 3.834 18.656 1 39.16 385 LYS A O 1
ATOM 3087 N N . PRO A 1 386 ? 4.188 4.531 18.812 1 29.3 386 PRO A N 1
ATOM 3088 C CA . PRO A 1 386 ? 3.682 3.186 19.094 1 29.3 386 PRO A CA 1
ATOM 3089 C C . PRO A 1 386 ? 4.297 2.125 18.188 1 29.3 386 PRO A C 1
ATOM 3091 O O . PRO A 1 386 ? 4.297 2.281 16.953 1 29.3 386 PRO A O 1
ATOM 3094 N N . ARG A 1 387 ? 5.289 1.483 18.844 1 29.23 387 ARG A N 1
ATOM 3095 C CA . ARG A 1 387 ? 5.914 0.348 18.172 1 29.23 387 ARG A CA 1
ATOM 3096 C C . ARG A 1 387 ? 4.883 -0.728 17.844 1 29.23 387 ARG A C 1
ATOM 3098 O O . ARG A 1 387 ? 4.109 -1.143 18.703 1 29.23 387 ARG A O 1
ATOM 3105 N N . THR A 1 388 ? 4.504 -0.838 16.797 1 25.3 388 THR A N 1
ATOM 3106 C CA . THR A 1 388 ? 3.6 -1.906 16.391 1 25.3 388 THR A CA 1
ATOM 3107 C C . THR A 1 388 ? 4.09 -3.258 16.906 1 25.3 388 THR A C 1
ATOM 3109 O O . THR A 1 388 ? 5.238 -3.637 16.656 1 25.3 388 THR A O 1
ATOM 3112 N N . ARG A 1 389 ? 3.57 -3.682 18.094 1 24.38 389 ARG A N 1
ATOM 3113 C CA . ARG A 1 389 ? 3.809 -4.941 18.781 1 24.38 389 ARG A CA 1
ATOM 3114 C C . ARG A 1 389 ? 3.91 -6.102 17.797 1 24.38 389 ARG A C 1
ATOM 3116 O O . ARG A 1 389 ? 2.988 -6.34 17.016 1 24.38 389 ARG A O 1
ATOM 3123 N N . LEU A 1 390 ? 5.105 -6.488 17.75 1 24.36 390 LEU A N 1
ATOM 3124 C CA . LEU A 1 390 ? 5.512 -7.602 16.891 1 24.36 390 LEU A CA 1
ATOM 3125 C C . LEU A 1 390 ? 5.035 -8.93 17.469 1 24.36 390 LEU A C 1
ATOM 3127 O O . LEU A 1 390 ? 4.914 -9.078 18.688 1 24.36 390 LEU A O 1
ATOM 3131 N N . ARG A 1 391 ? 4.57 -9.914 16.688 1 22.67 391 ARG A N 1
ATOM 3132 C CA . ARG A 1 391 ? 4.051 -11.25 16.969 1 22.67 391 ARG A CA 1
ATOM 3133 C C . ARG A 1 391 ? 5.047 -12.062 17.781 1 22.67 391 ARG A C 1
ATOM 3135 O O . ARG A 1 391 ? 6.18 -12.281 17.359 1 22.67 391 ARG A O 1
ATOM 3142 N N . LYS A 1 392 ? 4.918 -12.07 19.172 1 23.03 392 LYS A N 1
ATOM 3143 C CA . LYS A 1 392 ? 5.672 -13.062 19.938 1 23.03 392 LYS A CA 1
ATOM 3144 C C . LYS A 1 392 ? 5.371 -14.477 19.438 1 23.03 392 LYS A C 1
ATOM 3146 O O . LYS A 1 392 ? 4.207 -14.859 19.297 1 23.03 392 LYS A O 1
ATOM 3151 N N . ALA A 1 393 ? 6.41 -15.266 19.141 1 21.84 393 ALA A N 1
ATOM 3152 C CA . ALA A 1 393 ? 6.426 -16.688 18.781 1 21.84 393 ALA A CA 1
ATOM 3153 C C . ALA A 1 393 ? 6.105 -17.562 20 1 21.84 393 ALA A C 1
ATOM 3155 O O . ALA A 1 393 ? 6.762 -17.453 21.031 1 21.84 393 ALA A O 1
ATOM 3156 N N . LYS A 1 394 ? 4.859 -17.922 20.281 1 22.34 394 LYS A N 1
ATOM 3157 C CA . LYS A 1 394 ? 4.531 -18.922 21.297 1 22.34 394 LYS A CA 1
ATOM 3158 C C . LYS A 1 394 ? 5.504 -20.094 21.25 1 22.34 394 LYS A C 1
ATOM 3160 O O . LYS A 1 394 ? 5.836 -20.578 20.172 1 22.34 394 LYS A O 1
ATOM 3165 N N . ASN A 1 395 ? 6.191 -20.297 22.406 1 21.27 395 ASN A N 1
ATOM 3166 C CA . ASN A 1 395 ? 6.992 -21.453 22.812 1 21.27 395 ASN A CA 1
ATOM 3167 C C . ASN A 1 395 ? 6.172 -22.734 22.797 1 21.27 395 ASN A C 1
ATOM 3169 O O . ASN A 1 395 ? 5.129 -22.828 23.438 1 21.27 395 ASN A O 1
ATOM 3173 N N . ALA A 1 396 ? 6.234 -23.609 21.828 1 23.83 396 ALA A N 1
ATOM 3174 C CA . ALA A 1 396 ? 5.738 -24.969 21.891 1 23.83 396 ALA A CA 1
ATOM 3175 C C . ALA A 1 396 ? 6.383 -25.734 23.047 1 23.83 396 ALA A C 1
ATOM 3177 O O . ALA A 1 396 ? 7.598 -25.938 23.062 1 23.83 396 ALA A O 1
ATOM 3178 N N . SER A 1 397 ? 5.922 -25.469 24.344 1 19.88 397 SER A N 1
ATOM 3179 C CA . SER A 1 397 ? 6.219 -26.578 25.25 1 19.88 397 SER A CA 1
ATOM 3180 C C . SER A 1 397 ? 5.895 -27.922 24.594 1 19.88 397 SER A C 1
ATOM 3182 O O . SER A 1 397 ? 4.781 -28.125 24.109 1 19.88 397 SER A O 1
ATOM 3184 N N . ILE A 1 398 ? 6.902 -28.719 24.141 1 21.88 398 ILE A N 1
ATOM 3185 C CA . ILE A 1 398 ? 7.086 -30.109 23.719 1 21.88 398 ILE A CA 1
ATOM 3186 C C . ILE A 1 398 ? 6.637 -31.047 24.828 1 21.88 398 ILE A C 1
ATOM 3188 O O . ILE A 1 398 ? 7.355 -31.25 25.812 1 21.88 398 ILE A O 1
ATOM 3192 N N . GLY A 1 399 ? 5.543 -30.719 25.641 1 18.34 399 GLY A N 1
ATOM 3193 C CA . GLY A 1 399 ? 5.352 -31.844 26.562 1 18.34 399 GLY A CA 1
ATOM 3194 C C . GLY A 1 399 ? 5.27 -33.188 25.859 1 18.34 399 GLY A C 1
ATOM 3195 O O . GLY A 1 399 ? 5.047 -33.25 24.641 1 18.34 399 GLY A O 1
ATOM 3196 N N . SER A 1 400 ? 5.148 -34.438 26.766 1 20.39 400 SER A N 1
ATOM 3197 C CA . SER A 1 400 ? 4.945 -35.875 26.781 1 20.39 400 SER A CA 1
ATOM 3198 C C . SER A 1 400 ? 3.654 -36.25 26.062 1 20.39 400 SER A C 1
ATOM 3200 O O . SER A 1 400 ? 2.67 -35.531 26.109 1 20.39 400 SER A O 1
ATOM 3202 N N . MET B 1 1 ? 32.781 -10.469 -25.984 1 26.52 1 MET B N 1
ATOM 3203 C CA . MET B 1 1 ? 33.031 -10.18 -24.562 1 26.52 1 MET B CA 1
ATOM 3204 C C . MET B 1 1 ? 33.344 -8.703 -24.359 1 26.52 1 MET B C 1
ATOM 3206 O O . MET B 1 1 ? 34.438 -8.242 -24.672 1 26.52 1 MET B O 1
ATOM 3210 N N . ARG B 1 2 ? 32.375 -7.891 -24.516 1 34.97 2 ARG B N 1
ATOM 3211 C CA . ARG B 1 2 ? 32.719 -6.473 -24.453 1 34.97 2 ARG B CA 1
ATOM 3212 C C . ARG B 1 2 ? 33.375 -6.121 -23.125 1 34.97 2 ARG B C 1
ATOM 3214 O O . ARG B 1 2 ? 32.875 -6.5 -22.062 1 34.97 2 ARG B O 1
ATOM 3221 N N . HIS B 1 3 ? 34.625 -5.848 -23.219 1 36.88 3 HIS B N 1
ATOM 3222 C CA . HIS B 1 3 ? 35.562 -5.484 -22.172 1 36.88 3 HIS B CA 1
ATOM 3223 C C . HIS B 1 3 ? 35.031 -4.348 -21.312 1 36.88 3 HIS B C 1
ATOM 3225 O O . HIS B 1 3 ? 34.469 -3.375 -21.828 1 36.88 3 HIS B O 1
ATOM 3231 N N . LEU B 1 4 ? 34.656 -4.715 -20.078 1 48.5 4 LEU B N 1
ATOM 3232 C CA . LEU B 1 4 ? 34.469 -3.637 -19.125 1 48.5 4 LEU B CA 1
ATOM 3233 C C . LEU B 1 4 ? 35.5 -2.533 -19.328 1 48.5 4 LEU B C 1
ATOM 3235 O O . LEU B 1 4 ? 36.656 -2.814 -19.609 1 48.5 4 LEU B O 1
ATOM 3239 N N . PRO B 1 5 ? 35.031 -1.424 -19.531 1 46.72 5 PRO B N 1
ATOM 3240 C CA . PRO B 1 5 ? 36.094 -0.407 -19.594 1 46.72 5 PRO B CA 1
ATOM 3241 C C . PRO B 1 5 ? 37.156 -0.6 -18.516 1 46.72 5 PRO B C 1
ATOM 3243 O O . PRO B 1 5 ? 36.875 -1.109 -17.438 1 46.72 5 PRO B O 1
ATOM 3246 N N . LYS B 1 6 ? 38.375 -0.529 -18.797 1 43.81 6 LYS B N 1
ATOM 3247 C CA . LYS B 1 6 ? 39.562 -0.642 -17.953 1 43.81 6 LYS B CA 1
ATOM 3248 C C . LYS B 1 6 ? 39.281 -0.113 -16.547 1 43.81 6 LYS B C 1
ATOM 3250 O O . LYS B 1 6 ? 39.719 -0.712 -15.562 1 43.81 6 LYS B O 1
ATOM 3255 N N . ARG B 1 7 ? 38.531 0.868 -16.438 1 45.16 7 ARG B N 1
ATOM 3256 C CA . ARG B 1 7 ? 38.375 1.586 -15.18 1 45.16 7 ARG B CA 1
ATOM 3257 C C . ARG B 1 7 ? 37.344 0.911 -14.289 1 45.16 7 ARG B C 1
ATOM 3259 O O . ARG B 1 7 ? 37.375 1.048 -13.062 1 45.16 7 ARG B O 1
ATOM 3266 N N . ILE B 1 8 ? 36.406 0.289 -14.82 1 55.47 8 ILE B N 1
ATOM 3267 C CA . ILE B 1 8 ? 35.531 -0.504 -13.984 1 55.47 8 ILE B CA 1
ATOM 3268 C C . ILE B 1 8 ? 36.312 -1.599 -13.273 1 55.47 8 ILE B C 1
ATOM 3270 O O . ILE B 1 8 ? 36 -1.955 -12.133 1 55.47 8 ILE B O 1
ATOM 3274 N N . THR B 1 9 ? 37.375 -1.985 -13.898 1 52.22 9 THR B N 1
ATOM 3275 C CA . THR B 1 9 ? 38.312 -2.961 -13.32 1 52.22 9 THR B CA 1
ATOM 3276 C C . THR B 1 9 ? 38.906 -2.432 -12.023 1 52.22 9 THR B C 1
ATOM 3278 O O . THR B 1 9 ? 39.156 -3.195 -11.094 1 52.22 9 THR B O 1
ATOM 3281 N N . GLU B 1 10 ? 39.219 -1.212 -12.039 1 52.41 10 GLU B N 1
ATOM 3282 C CA . GLU B 1 10 ? 39.875 -0.655 -10.852 1 52.41 10 GLU B CA 1
ATOM 3283 C C . GLU B 1 10 ? 38.906 -0.629 -9.664 1 52.41 10 GLU B C 1
ATOM 3285 O O . GLU B 1 10 ? 39.312 -0.896 -8.531 1 52.41 10 GLU B O 1
ATOM 3290 N N . VAL B 1 11 ? 37.812 -0.018 -9.805 1 53.25 11 VAL B N 1
ATOM 3291 C CA . VAL B 1 11 ? 36.875 0.046 -8.703 1 53.25 11 VAL B CA 1
ATOM 3292 C C . VAL B 1 11 ? 36.469 -1.366 -8.273 1 53.25 11 VAL B C 1
ATOM 3294 O O . VAL B 1 11 ? 36.312 -1.639 -7.082 1 53.25 11 VAL B O 1
ATOM 3297 N N . THR B 1 12 ? 36.406 -2.336 -9.273 1 54.12 12 THR B N 1
ATOM 3298 C CA . THR B 1 12 ? 35.906 -3.701 -9.133 1 54.12 12 THR B CA 1
ATOM 3299 C C . THR B 1 12 ? 37.031 -4.621 -8.617 1 54.12 12 THR B C 1
ATOM 3301 O O . THR B 1 12 ? 36.781 -5.809 -8.383 1 54.12 12 THR B O 1
ATOM 3304 N N . ASN B 1 13 ? 38.125 -4.18 -8.727 1 55.62 13 ASN B N 1
ATOM 3305 C CA . ASN B 1 13 ? 39.156 -5.152 -8.438 1 55.62 13 ASN B CA 1
ATOM 3306 C C . ASN B 1 13 ? 38.906 -5.883 -7.121 1 55.62 13 ASN B C 1
ATOM 3308 O O . ASN B 1 13 ? 38.938 -7.113 -7.074 1 55.62 13 ASN B O 1
ATOM 3312 N N . GLN B 1 14 ? 39.156 -5.184 -6.004 1 55.06 14 GLN B N 1
ATOM 3313 C CA . GLN B 1 14 ? 39.406 -6.02 -4.832 1 55.06 14 GLN B CA 1
ATOM 3314 C C . GLN B 1 14 ? 38.094 -6.617 -4.312 1 55.06 14 GLN B C 1
ATOM 3316 O O . GLN B 1 14 ? 38.094 -7.699 -3.721 1 55.06 14 GLN B O 1
ATOM 3321 N N . ALA B 1 15 ? 36.906 -6.082 -4.766 1 63.91 15 ALA B N 1
ATOM 3322 C CA . ALA B 1 15 ? 35.75 -6.59 -4.023 1 63.91 15 ALA B CA 1
ATOM 3323 C C . ALA B 1 15 ? 34.719 -7.195 -4.969 1 63.91 15 ALA B C 1
ATOM 3325 O O . ALA B 1 15 ? 33.719 -7.746 -4.52 1 63.91 15 ALA B O 1
ATOM 3326 N N . VAL B 1 16 ? 35.219 -7.242 -6.324 1 75.88 16 VAL B N 1
ATOM 3327 C CA . VAL B 1 16 ? 34.188 -7.695 -7.25 1 75.88 16 VAL B CA 1
ATOM 3328 C C . VAL B 1 16 ? 34.375 -9.18 -7.562 1 75.88 16 VAL B C 1
ATOM 3330 O O . VAL B 1 16 ? 35.5 -9.602 -7.91 1 75.88 16 VAL B O 1
ATOM 3333 N N . HIS B 1 17 ? 33.344 -9.93 -7.43 1 78.44 17 HIS B N 1
ATOM 3334 C CA . HIS B 1 17 ? 33.312 -11.352 -7.762 1 78.44 17 HIS B CA 1
ATOM 3335 C C . HIS B 1 17 ? 32.875 -11.578 -9.203 1 78.44 17 HIS B C 1
ATOM 3337 O O . HIS B 1 17 ? 33.375 -12.469 -9.883 1 78.44 17 HIS B O 1
ATOM 3343 N N . GLU B 1 18 ? 31.969 -10.766 -9.625 1 86 18 GLU B N 1
ATOM 3344 C CA . GLU B 1 18 ? 31.391 -10.922 -10.961 1 86 18 GLU B CA 1
ATOM 3345 C C . GLU B 1 18 ? 30.828 -9.602 -11.477 1 86 18 GLU B C 1
ATOM 3347 O O . GLU B 1 18 ? 30.297 -8.805 -10.703 1 86 18 GLU B O 1
ATOM 3352 N N . VAL B 1 19 ? 31.078 -9.328 -12.766 1 90.94 19 VAL B N 1
ATOM 3353 C CA . VAL B 1 19 ? 30.438 -8.195 -13.422 1 90.94 19 VAL B CA 1
ATOM 3354 C C . VAL B 1 19 ? 29.891 -8.633 -14.789 1 90.94 19 VAL B C 1
ATOM 3356 O O . VAL B 1 19 ? 30.625 -9.211 -15.594 1 90.94 19 VAL B O 1
ATOM 3359 N N . ILE B 1 20 ? 28.656 -8.445 -14.977 1 94.31 20 ILE B N 1
ATOM 3360 C CA . ILE B 1 20 ? 28 -8.742 -16.234 1 94.31 20 ILE B CA 1
ATOM 3361 C C . ILE B 1 20 ? 27.469 -7.445 -16.859 1 94.31 20 ILE B C 1
ATOM 3363 O O . ILE B 1 20 ? 26.719 -6.707 -16.203 1 94.31 20 ILE B O 1
ATOM 3367 N N . THR B 1 21 ? 27.828 -7.129 -18.109 1 95.19 21 THR B N 1
ATOM 3368 C CA . THR B 1 21 ? 27.266 -5.977 -18.812 1 95.19 21 THR B CA 1
ATOM 3369 C C . THR B 1 21 ? 25.859 -6.277 -19.312 1 95.19 21 THR B C 1
ATOM 3371 O O . THR B 1 21 ? 25.656 -7.18 -20.125 1 95.19 21 THR B O 1
ATOM 3374 N N . LEU B 1 22 ? 24.922 -5.566 -18.812 1 97.38 22 LEU B N 1
ATOM 3375 C CA . LEU B 1 22 ? 23.531 -5.746 -19.234 1 97.38 22 LEU B CA 1
ATOM 3376 C C . LEU B 1 22 ? 23.234 -4.93 -20.484 1 97.38 22 LEU B C 1
ATOM 3378 O O . LEU B 1 22 ? 22.688 -5.457 -21.453 1 97.38 22 LEU B O 1
ATOM 3382 N N . MET B 1 23 ? 23.578 -3.73 -20.531 1 96.81 23 MET B N 1
ATOM 3383 C CA . MET B 1 23 ? 23.484 -2.729 -21.594 1 96.81 23 MET B CA 1
ATOM 3384 C C . MET B 1 23 ? 24.453 -1.582 -21.328 1 96.81 23 MET B C 1
ATOM 3386 O O . MET B 1 23 ? 25.141 -1.557 -20.312 1 96.81 23 MET B O 1
ATOM 3390 N N . PRO B 1 24 ? 24.578 -0.662 -22.234 1 96.25 24 PRO B N 1
ATOM 3391 C CA . PRO B 1 24 ? 25.547 0.419 -22.016 1 96.25 24 PRO B CA 1
ATOM 3392 C C . PRO B 1 24 ? 25.312 1.157 -20.703 1 96.25 24 PRO B C 1
ATOM 3394 O O . PRO B 1 24 ? 24.203 1.654 -20.453 1 96.25 24 PRO B O 1
ATOM 3397 N N . ARG B 1 25 ? 26.25 1.145 -19.797 1 96.38 25 ARG B N 1
ATOM 3398 C CA . ARG B 1 25 ? 26.328 1.882 -18.531 1 96.38 25 ARG B CA 1
ATOM 3399 C C . ARG B 1 25 ? 25.531 1.183 -17.438 1 96.38 25 ARG B C 1
ATOM 3401 O O . ARG B 1 25 ? 25.344 1.729 -16.359 1 96.38 25 ARG B O 1
ATOM 3408 N N . LEU B 1 26 ? 24.906 0.041 -17.688 1 97.88 26 LEU B N 1
ATOM 3409 C CA . LEU B 1 26 ? 24.156 -0.706 -16.688 1 97.88 26 LEU B CA 1
ATOM 3410 C C . LEU B 1 26 ? 24.719 -2.113 -16.531 1 97.88 26 LEU B C 1
ATOM 3412 O O . LEU B 1 26 ? 24.875 -2.842 -17.516 1 97.88 26 LEU B O 1
ATOM 3416 N N . TYR B 1 27 ? 25.016 -2.498 -15.281 1 96.19 27 TYR B N 1
ATOM 3417 C CA . TYR B 1 27 ? 25.719 -3.742 -15 1 96.19 27 TYR B CA 1
ATOM 3418 C C . TYR B 1 27 ? 25.031 -4.523 -13.883 1 96.19 27 TYR B C 1
ATOM 3420 O O . TYR B 1 27 ? 24.344 -3.938 -13.047 1 96.19 27 TYR B O 1
ATOM 3428 N N . PHE B 1 28 ? 25.156 -5.848 -13.969 1 96.81 28 PHE B N 1
ATOM 3429 C CA . PHE B 1 28 ? 24.906 -6.754 -12.859 1 96.81 28 PHE B CA 1
ATOM 3430 C C . PHE B 1 28 ? 26.219 -7.176 -12.195 1 96.81 28 PHE B C 1
ATOM 3432 O O . PHE B 1 28 ? 27.141 -7.641 -12.875 1 96.81 28 PHE B O 1
ATOM 3439 N N . SER B 1 29 ? 26.281 -6.969 -10.781 1 93.81 29 SER B N 1
ATOM 3440 C CA . SER B 1 29 ? 27.562 -7.309 -10.156 1 93.81 29 SER B CA 1
ATOM 3441 C C . SER B 1 29 ? 27.344 -7.949 -8.789 1 93.81 29 SER B C 1
ATOM 3443 O O . SER B 1 29 ? 26.328 -7.715 -8.141 1 93.81 29 SER B O 1
ATOM 3445 N N . VAL B 1 30 ? 28.266 -8.82 -8.422 1 94.06 30 VAL B N 1
ATOM 3446 C CA . VAL B 1 30 ? 28.344 -9.461 -7.113 1 94.06 30 VAL B CA 1
ATOM 3447 C C . VAL B 1 30 ? 29.625 -9.023 -6.395 1 94.06 30 VAL B C 1
ATOM 3449 O O . VAL B 1 30 ? 30.719 -9.141 -6.938 1 94.06 30 VAL B O 1
ATOM 3452 N N . PHE B 1 31 ? 29.422 -8.492 -5.164 1 92.19 31 PHE B N 1
ATOM 3453 C CA . PHE B 1 31 ? 30.562 -7.98 -4.402 1 92.19 31 PHE B CA 1
ATOM 3454 C C . PHE B 1 31 ? 30.766 -8.797 -3.129 1 92.19 31 PHE B C 1
ATOM 3456 O O . PHE B 1 31 ? 29.797 -9.32 -2.561 1 92.19 31 PHE B O 1
ATOM 3463 N N . GLY B 1 32 ? 32.031 -8.859 -2.703 1 89.06 32 GLY B N 1
ATOM 3464 C CA . GLY B 1 32 ? 32.312 -9.5 -1.436 1 89.06 32 GLY B CA 1
ATOM 3465 C C . GLY B 1 32 ? 31.969 -8.648 -0.233 1 89.06 32 GLY B C 1
ATOM 3466 O O . GLY B 1 32 ? 31.672 -9.172 0.842 1 89.06 32 GLY B O 1
ATOM 3467 N N . THR B 1 33 ? 32.125 -7.363 -0.401 1 88.25 33 THR B N 1
ATOM 3468 C CA . THR B 1 33 ? 31.797 -6.406 0.647 1 88.25 33 THR B CA 1
ATOM 3469 C C . THR B 1 33 ? 30.953 -5.266 0.086 1 88.25 33 THR B C 1
ATOM 3471 O O . THR B 1 33 ? 30.922 -5.039 -1.125 1 88.25 33 THR B O 1
ATOM 3474 N N . LYS B 1 34 ? 30.281 -4.645 0.99 1 87.69 34 LYS B N 1
ATOM 3475 C CA . LYS B 1 34 ? 29.469 -3.51 0.57 1 87.69 34 LYS B CA 1
ATOM 3476 C C . LYS B 1 34 ? 30.344 -2.354 0.09 1 87.69 34 LYS B C 1
ATOM 3478 O O . LYS B 1 34 ? 31.359 -2.033 0.713 1 87.69 34 LYS B O 1
ATOM 3483 N N . ILE B 1 35 ? 29.938 -1.876 -1.073 1 85 35 ILE B N 1
ATOM 3484 C CA . ILE B 1 35 ? 30.625 -0.724 -1.654 1 85 35 ILE B CA 1
ATOM 3485 C C . ILE B 1 35 ? 29.672 0.469 -1.697 1 85 35 ILE B C 1
ATOM 3487 O O . ILE B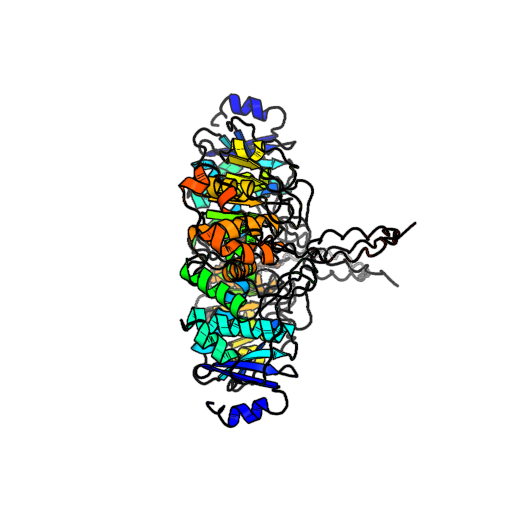 1 35 ? 28.484 0.312 -1.974 1 85 35 ILE B O 1
ATOM 3491 N N . THR B 1 36 ? 30.188 1.642 -1.385 1 83.44 36 THR B N 1
ATOM 3492 C CA . THR B 1 36 ? 29.359 2.838 -1.402 1 83.44 36 THR B CA 1
ATOM 3493 C C . THR B 1 36 ? 29.625 3.668 -2.652 1 83.44 36 THR B C 1
ATOM 3495 O O . THR B 1 36 ? 30.75 3.66 -3.18 1 83.44 36 THR B O 1
ATOM 3498 N N . THR B 1 37 ? 28.641 4.285 -3.133 1 87.06 37 THR B N 1
ATOM 3499 C CA . THR B 1 37 ? 28.75 5.219 -4.25 1 87.06 37 THR B CA 1
ATOM 3500 C C . THR B 1 37 ? 29.609 6.418 -3.865 1 87.06 37 THR B C 1
ATOM 3502 O O . THR B 1 37 ? 29.406 7.027 -2.812 1 87.06 37 THR B O 1
ATOM 3505 N N . ASP B 1 38 ? 30.531 6.652 -4.691 1 82.75 38 ASP B N 1
ATOM 3506 C CA . ASP B 1 38 ? 31.453 7.746 -4.379 1 82.75 38 ASP B CA 1
ATOM 3507 C C . ASP B 1 38 ? 30.828 9.094 -4.75 1 82.75 38 ASP B C 1
ATOM 3509 O O . ASP B 1 38 ? 29.812 9.148 -5.434 1 82.75 38 ASP B O 1
ATOM 3513 N N . SER B 1 39 ? 31.484 10.195 -4.344 1 86.75 39 SER B N 1
ATOM 3514 C CA . SER B 1 39 ? 30.953 11.547 -4.473 1 86.75 39 SER B CA 1
ATOM 3515 C C . SER B 1 39 ? 30.984 12.016 -5.922 1 86.75 39 SER B C 1
ATOM 3517 O O . SER B 1 39 ? 30.203 12.898 -6.312 1 86.75 39 SER B O 1
ATOM 3519 N N . LYS B 1 40 ? 31.797 11.445 -6.727 1 88.06 40 LYS B N 1
ATOM 3520 C CA . LYS B 1 40 ? 31.891 11.859 -8.125 1 88.06 40 LYS B CA 1
ATOM 3521 C C . LYS B 1 40 ? 30.844 11.164 -8.977 1 88.06 40 LYS B C 1
ATOM 3523 O O . LYS B 1 40 ? 30.594 11.57 -10.117 1 88.06 40 LYS B O 1
ATOM 3528 N N . LEU B 1 41 ? 30.188 10.156 -8.5 1 90.75 41 LEU B N 1
ATOM 3529 C CA . LEU B 1 41 ? 29.078 9.422 -9.094 1 90.75 41 LEU B CA 1
ATOM 3530 C C . LEU B 1 41 ? 29.516 8.75 -10.391 1 90.75 41 LEU B C 1
ATOM 3532 O O . LEU B 1 41 ? 28.703 8.57 -11.305 1 90.75 41 LEU B O 1
ATOM 3536 N N . LYS B 1 42 ? 30.781 8.477 -10.508 1 90.81 42 LYS B N 1
ATOM 3537 C CA . LYS B 1 42 ? 31.219 7.727 -11.688 1 90.81 42 LYS B CA 1
ATOM 3538 C C . LYS B 1 42 ? 30.609 6.324 -11.695 1 90.81 42 LYS B C 1
ATOM 3540 O O . LYS B 1 42 ? 30.219 5.82 -12.75 1 90.81 42 LYS B O 1
ATOM 3545 N N . TYR B 1 43 ? 30.656 5.758 -10.539 1 92.44 43 TYR B N 1
ATOM 3546 C CA . TYR B 1 43 ? 30.047 4.449 -10.328 1 92.44 43 TYR B CA 1
ATOM 3547 C C . TYR B 1 43 ? 28.953 4.52 -9.258 1 92.44 43 TYR B C 1
ATOM 3549 O O . TYR B 1 43 ? 29.219 4.953 -8.133 1 92.44 43 TYR B O 1
ATOM 3557 N N . ILE B 1 44 ? 27.781 4.156 -9.617 1 95.12 44 ILE B N 1
ATOM 3558 C CA . ILE B 1 44 ? 26.641 4.137 -8.695 1 95.12 44 ILE B CA 1
ATOM 3559 C C . ILE B 1 44 ? 26.25 2.691 -8.398 1 95.12 44 ILE B C 1
ATOM 3561 O O . ILE B 1 44 ? 26.016 1.902 -9.32 1 95.12 44 ILE B O 1
ATOM 3565 N N . PHE B 1 45 ? 26.203 2.348 -7.16 1 94.94 45 PHE B N 1
ATOM 3566 C CA . PHE B 1 45 ? 25.906 0.979 -6.75 1 94.94 45 PHE B CA 1
ATOM 3567 C C . PHE B 1 45 ? 24.547 0.895 -6.07 1 94.94 45 PHE B C 1
ATOM 3569 O O . PHE B 1 45 ? 24.312 1.548 -5.051 1 94.94 45 PHE B O 1
ATOM 3576 N N . LEU B 1 46 ? 23.625 0.156 -6.629 1 96.5 46 LEU B N 1
ATOM 3577 C CA . LEU B 1 46 ? 22.312 -0.116 -6.051 1 96.5 46 LEU B CA 1
ATOM 3578 C C . LEU B 1 46 ? 22.234 -1.549 -5.535 1 96.5 46 LEU B C 1
ATOM 3580 O O . LEU B 1 46 ? 21.938 -2.471 -6.293 1 96.5 46 LEU B O 1
ATOM 3584 N N . PHE B 1 47 ? 22.531 -1.754 -4.289 1 95.31 47 PHE B N 1
ATOM 3585 C CA . PHE B 1 47 ? 22.391 -3.068 -3.672 1 95.31 47 PHE B CA 1
ATOM 3586 C C . PHE B 1 47 ? 20.922 -3.428 -3.508 1 95.31 47 PHE B C 1
ATOM 3588 O O . PHE B 1 47 ? 20.156 -2.686 -2.879 1 95.31 47 PHE B O 1
ATOM 3595 N N . ILE B 1 48 ? 20.547 -4.586 -3.996 1 96.12 48 ILE B N 1
ATOM 3596 C CA . ILE B 1 48 ? 19.125 -4.906 -4.066 1 96.12 48 ILE B CA 1
ATOM 3597 C C . ILE B 1 48 ? 18.547 -5.031 -2.654 1 96.12 48 ILE B C 1
ATOM 3599 O O . ILE B 1 48 ? 17.375 -4.723 -2.42 1 96.12 48 ILE B O 1
ATOM 3603 N N . ASN B 1 49 ? 19.359 -5.434 -1.7 1 92.44 49 ASN B N 1
ATOM 3604 C CA . ASN B 1 49 ? 18.875 -5.652 -0.34 1 92.44 49 ASN B CA 1
ATOM 3605 C C . ASN B 1 49 ? 18.531 -4.34 0.349 1 92.44 49 ASN B C 1
ATOM 3607 O O . ASN B 1 49 ? 17.844 -4.332 1.379 1 92.44 49 ASN B O 1
ATOM 3611 N N . ASP B 1 50 ? 19 -3.223 -0.219 1 91 50 ASP B N 1
ATOM 3612 C CA . ASP B 1 50 ? 18.625 -1.915 0.314 1 91 50 ASP B CA 1
ATOM 3613 C C . ASP B 1 50 ? 17.234 -1.506 -0.156 1 91 50 ASP B C 1
ATOM 3615 O O . ASP B 1 50 ? 16.609 -0.62 0.432 1 91 50 ASP B O 1
ATOM 3619 N N . HIS B 1 51 ? 16.766 -2.164 -1.204 1 92.94 51 HIS B N 1
ATOM 3620 C CA . HIS B 1 51 ? 15.602 -1.618 -1.89 1 92.94 51 HIS B CA 1
ATOM 3621 C C . HIS B 1 51 ? 14.492 -2.662 -2.012 1 92.94 51 HIS B C 1
ATOM 3623 O O . HIS B 1 51 ? 13.367 -2.338 -2.404 1 92.94 51 HIS B O 1
ATOM 3629 N N . THR B 1 52 ? 14.82 -3.893 -1.767 1 92.25 52 THR B N 1
ATOM 3630 C CA . THR B 1 52 ? 13.844 -4.965 -1.918 1 92.25 52 THR B CA 1
ATOM 3631 C C . THR B 1 52 ? 13.82 -5.852 -0.678 1 92.25 52 THR B C 1
ATOM 3633 O O . THR B 1 52 ? 14.766 -5.852 0.113 1 92.25 52 THR B O 1
ATOM 3636 N N . GLN B 1 53 ? 12.688 -6.492 -0.594 1 88.25 53 GLN B N 1
ATOM 3637 C CA . GLN B 1 53 ? 12.531 -7.438 0.508 1 88.25 53 GLN B CA 1
ATOM 3638 C C . GLN B 1 53 ? 11.664 -8.625 0.093 1 88.25 53 GLN B C 1
ATOM 3640 O O . GLN B 1 53 ? 10.742 -8.477 -0.703 1 88.25 53 GLN B O 1
ATOM 3645 N N . TYR B 1 54 ? 12.047 -9.781 0.603 1 92.69 54 TYR B N 1
ATOM 3646 C CA . TYR B 1 54 ? 11.25 -11 0.485 1 92.69 54 TYR B CA 1
ATOM 3647 C C . TYR B 1 54 ? 11.055 -11.656 1.846 1 92.69 54 TYR B C 1
ATOM 3649 O O . TYR B 1 54 ? 12.023 -11.891 2.574 1 92.69 54 TYR B O 1
ATOM 3657 N N . VAL B 1 55 ? 9.836 -11.891 2.176 1 88.69 55 VAL B N 1
ATOM 3658 C CA . VAL B 1 55 ? 9.531 -12.555 3.436 1 88.69 55 VAL B CA 1
ATOM 3659 C C . VAL B 1 55 ? 9.32 -14.047 3.189 1 88.69 55 VAL B C 1
ATOM 3661 O O . VAL B 1 55 ? 8.32 -14.453 2.584 1 88.69 55 VAL B O 1
ATOM 3664 N N . PRO B 1 56 ? 10.203 -14.891 3.719 1 92.56 56 PRO B N 1
ATOM 3665 C CA . PRO B 1 56 ? 10.117 -16.328 3.445 1 92.56 56 PRO B CA 1
ATOM 3666 C C . PRO B 1 56 ? 8.977 -17 4.203 1 92.56 56 PRO B C 1
ATOM 3668 O O . PRO B 1 56 ? 8.617 -16.578 5.301 1 92.56 56 PRO B O 1
ATOM 3671 N N . PHE B 1 57 ? 8.43 -18.016 3.617 1 92.75 57 PHE B N 1
ATOM 3672 C CA . PHE B 1 57 ? 7.473 -18.906 4.277 1 92.75 57 PHE B CA 1
ATOM 3673 C C . PHE B 1 57 ? 8.188 -20.062 4.961 1 92.75 57 PHE B C 1
ATOM 3675 O O . PHE B 1 57 ? 7.742 -20.531 6.008 1 92.75 57 PHE B O 1
ATOM 3682 N N . ALA B 1 58 ? 9.133 -20.531 4.418 1 93.44 58 ALA B N 1
ATOM 3683 C CA . ALA B 1 58 ? 10.055 -21.547 4.906 1 93.44 58 ALA B CA 1
ATOM 3684 C C . ALA B 1 58 ? 11.484 -21.266 4.469 1 93.44 58 ALA B C 1
ATOM 3686 O O . ALA B 1 58 ? 12.062 -20.25 4.859 1 93.44 58 ALA B O 1
ATOM 3687 N N . ASP B 1 59 ? 12.016 -22.047 3.541 1 93.44 59 ASP B N 1
ATOM 3688 C CA . ASP B 1 59 ? 13.383 -21.828 3.072 1 93.44 59 ASP B CA 1
ATOM 3689 C C . ASP B 1 59 ? 13.391 -21.062 1.75 1 93.44 59 ASP B C 1
ATOM 3691 O O . ASP B 1 59 ? 14.453 -20.797 1.191 1 93.44 59 ASP B O 1
ATOM 3695 N N . ASP B 1 60 ? 12.18 -20.781 1.27 1 95.56 60 ASP B N 1
ATOM 3696 C CA . ASP B 1 60 ? 12.094 -19.984 0.047 1 95.56 60 ASP B CA 1
ATOM 3697 C C . ASP B 1 60 ? 12.672 -18.578 0.259 1 95.56 60 ASP B C 1
ATOM 3699 O O . ASP B 1 60 ? 12.711 -18.078 1.385 1 95.56 60 ASP B O 1
ATOM 3703 N N . PHE B 1 61 ? 13.141 -17.953 -0.82 1 96.25 61 PHE B N 1
ATOM 3704 C CA . PHE B 1 61 ? 13.867 -16.688 -0.663 1 96.25 61 PHE B CA 1
ATOM 3705 C C . PHE B 1 61 ? 13.547 -15.734 -1.811 1 96.25 61 PHE B C 1
ATOM 3707 O O . PHE B 1 61 ? 14.195 -14.695 -1.954 1 96.25 61 PHE B O 1
ATOM 3714 N N . GLY B 1 62 ? 12.578 -16.078 -2.607 1 96.5 62 GLY B N 1
ATOM 3715 C CA . GLY B 1 62 ? 12.195 -15.297 -3.771 1 96.5 62 GLY B CA 1
ATOM 3716 C C . GLY B 1 62 ? 11.344 -16.078 -4.758 1 96.5 62 GLY B C 1
ATOM 3717 O O . GLY B 1 62 ? 10.875 -17.172 -4.453 1 96.5 62 GLY B O 1
ATOM 3718 N N . PRO B 1 63 ? 11.242 -15.547 -5.949 1 97.94 63 PRO B N 1
ATOM 3719 C CA . PRO B 1 63 ? 11.719 -14.234 -6.387 1 97.94 63 PRO B CA 1
ATOM 3720 C C . PRO B 1 63 ? 10.992 -13.086 -5.695 1 97.94 63 PRO B C 1
ATOM 3722 O O . PRO B 1 63 ? 9.969 -13.297 -5.047 1 97.94 63 PRO B O 1
ATOM 3725 N N . ILE B 1 64 ? 11.578 -11.867 -5.805 1 97.12 64 ILE B N 1
ATOM 3726 C CA . ILE B 1 64 ? 10.922 -10.656 -5.324 1 97.12 64 ILE B CA 1
ATOM 3727 C C . ILE B 1 64 ? 9.594 -10.461 -6.059 1 97.12 64 ILE B C 1
ATOM 3729 O O . ILE B 1 64 ? 9.516 -10.648 -7.273 1 97.12 64 ILE B O 1
ATOM 3733 N N . ASP B 1 65 ? 8.609 -10.156 -5.316 1 95.69 65 ASP B N 1
ATOM 3734 C CA . ASP B 1 65 ? 7.273 -10.055 -5.898 1 95.69 65 ASP B CA 1
ATOM 3735 C C . ASP B 1 65 ? 7.211 -8.93 -6.934 1 95.69 65 ASP B C 1
ATOM 3737 O O . ASP B 1 65 ? 8.109 -8.094 -6.996 1 95.69 65 ASP B O 1
ATOM 3741 N N . ILE B 1 66 ? 6.152 -8.883 -7.676 1 96.31 66 ILE B N 1
ATOM 3742 C CA . ILE B 1 66 ? 6.023 -8.031 -8.852 1 96.31 66 ILE B CA 1
ATOM 3743 C C . ILE B 1 66 ? 6.094 -6.566 -8.438 1 96.31 66 ILE B C 1
ATOM 3745 O O . ILE B 1 66 ? 6.75 -5.762 -9.102 1 96.31 66 ILE B O 1
ATOM 3749 N N . THR B 1 67 ? 5.461 -6.199 -7.359 1 92.75 67 THR B N 1
ATOM 3750 C CA . THR B 1 67 ? 5.457 -4.797 -6.953 1 92.75 67 THR B CA 1
ATOM 3751 C C . THR B 1 67 ? 6.836 -4.375 -6.453 1 92.75 67 THR B C 1
ATOM 3753 O O . THR B 1 67 ? 7.301 -3.275 -6.758 1 92.75 67 THR B O 1
ATOM 3756 N N . GLY B 1 68 ? 7.469 -5.238 -5.652 1 92.75 68 GLY B N 1
ATOM 3757 C CA . GLY B 1 68 ? 8.844 -4.977 -5.254 1 92.75 68 GLY B CA 1
ATOM 3758 C C . GLY B 1 68 ? 9.789 -4.832 -6.426 1 92.75 68 GLY B C 1
ATOM 3759 O O . GLY B 1 68 ? 10.672 -3.973 -6.422 1 92.75 68 GLY B O 1
ATOM 3760 N N . THR B 1 69 ? 9.57 -5.648 -7.379 1 96.5 69 THR B N 1
ATOM 3761 C CA . THR B 1 69 ? 10.383 -5.598 -8.586 1 96.5 69 THR B CA 1
ATOM 3762 C C . THR B 1 69 ? 10.172 -4.277 -9.328 1 96.5 69 THR B C 1
ATOM 3764 O O . THR B 1 69 ? 11.141 -3.592 -9.664 1 96.5 69 THR B O 1
ATOM 3767 N N . ILE B 1 70 ? 8.969 -3.91 -9.555 1 94.44 70 ILE B N 1
ATOM 3768 C CA . ILE B 1 70 ? 8.656 -2.705 -10.312 1 94.44 70 ILE B CA 1
ATOM 3769 C C . ILE B 1 70 ? 9.227 -1.482 -9.602 1 94.44 70 ILE B C 1
ATOM 3771 O O . ILE B 1 70 ? 9.828 -0.614 -10.234 1 94.44 70 ILE B O 1
ATOM 3775 N N . LYS B 1 71 ? 9.086 -1.433 -8.336 1 91.94 71 LYS B N 1
ATOM 3776 C CA . LYS B 1 71 ? 9.602 -0.306 -7.559 1 91.94 71 LYS B CA 1
ATOM 3777 C C . LYS B 1 71 ? 11.117 -0.195 -7.684 1 91.94 71 LYS B C 1
ATOM 3779 O O . LYS B 1 71 ? 11.648 0.9 -7.871 1 91.94 71 LYS B O 1
ATOM 3784 N N . PHE B 1 72 ? 11.734 -1.294 -7.508 1 96.38 72 PHE B N 1
ATOM 3785 C CA . PHE B 1 72 ? 13.188 -1.281 -7.645 1 96.38 72 PHE B CA 1
ATOM 3786 C C . PHE B 1 72 ? 13.594 -0.851 -9.047 1 96.38 72 PHE B C 1
ATOM 3788 O O . PHE B 1 72 ? 14.539 -0.077 -9.219 1 96.38 72 PHE B O 1
ATOM 3795 N N . LEU B 1 73 ? 12.914 -1.318 -10.039 1 97.5 73 LEU B N 1
ATOM 3796 C CA . LEU B 1 73 ? 13.258 -0.989 -11.414 1 97.5 73 LEU B CA 1
ATOM 3797 C C . LEU B 1 73 ? 13.016 0.49 -11.695 1 97.5 73 LEU B C 1
ATOM 3799 O O . LEU B 1 73 ? 13.734 1.1 -12.492 1 97.5 73 LEU B O 1
ATOM 3803 N N . GLN B 1 74 ? 12.047 1.031 -11.07 1 94.81 74 GLN B N 1
ATOM 3804 C CA . GLN B 1 74 ? 11.82 2.467 -11.203 1 94.81 74 GLN B CA 1
ATOM 3805 C C . GLN B 1 74 ? 13.008 3.264 -10.672 1 94.81 74 GLN B C 1
ATOM 3807 O O . GLN B 1 74 ? 13.383 4.285 -11.25 1 94.81 74 GLN B O 1
ATOM 3812 N N . ILE B 1 75 ? 13.562 2.812 -9.602 1 96.75 75 ILE B N 1
ATOM 3813 C CA . ILE B 1 75 ? 14.75 3.449 -9.047 1 96.75 75 ILE B CA 1
ATOM 3814 C C . ILE B 1 75 ? 15.906 3.344 -10.031 1 96.75 75 ILE B C 1
ATOM 3816 O O . ILE B 1 75 ? 16.578 4.336 -10.32 1 96.75 75 ILE B O 1
ATOM 3820 N N . VAL B 1 76 ? 16.094 2.164 -10.523 1 98.25 76 VAL B N 1
ATOM 3821 C CA . VAL B 1 76 ? 17.156 1.936 -11.484 1 98.25 76 VAL B CA 1
ATOM 3822 C C . VAL B 1 76 ? 16.984 2.867 -12.68 1 98.25 76 VAL B C 1
ATOM 3824 O O . VAL B 1 76 ? 17.938 3.541 -13.094 1 98.25 76 VAL B O 1
ATOM 3827 N N . LYS B 1 77 ? 15.797 2.912 -13.203 1 97.62 77 LYS B N 1
ATOM 3828 C CA . LYS B 1 77 ? 15.508 3.727 -14.375 1 97.62 77 LYS B CA 1
ATOM 3829 C C . LYS B 1 77 ? 15.734 5.211 -14.086 1 97.62 77 LYS B C 1
ATOM 3831 O O . LYS B 1 77 ? 16.328 5.926 -14.898 1 97.62 77 LYS B O 1
ATOM 3836 N N . ALA B 1 78 ? 15.266 5.652 -12.953 1 96.5 78 ALA B N 1
ATOM 3837 C CA . ALA B 1 78 ? 15.414 7.055 -12.57 1 96.5 78 ALA B CA 1
ATOM 3838 C C . ALA B 1 78 ? 16.891 7.43 -12.445 1 96.5 78 ALA B C 1
ATOM 3840 O O . ALA B 1 78 ? 17.312 8.469 -12.961 1 96.5 78 ALA B O 1
ATOM 3841 N N . MET B 1 79 ? 17.656 6.566 -11.789 1 96.94 79 MET B N 1
ATOM 3842 C CA . MET B 1 79 ? 19.094 6.812 -11.609 1 96.94 79 MET B CA 1
ATOM 3843 C C . MET B 1 79 ? 19.812 6.781 -12.945 1 96.94 79 MET B C 1
ATOM 3845 O O . MET B 1 79 ? 20.672 7.625 -13.211 1 96.94 79 MET B O 1
ATOM 3849 N N . TYR B 1 80 ? 19.422 5.836 -13.719 1 97.56 80 TYR B N 1
ATOM 3850 C CA . TYR B 1 80 ? 20.016 5.688 -15.039 1 97.56 80 TYR B CA 1
ATOM 3851 C C . TYR B 1 80 ? 19.781 6.922 -15.898 1 97.56 80 TYR B C 1
ATOM 3853 O O . TYR B 1 80 ? 20.688 7.379 -16.609 1 97.56 80 TYR B O 1
ATOM 3861 N N . ASN B 1 81 ? 18.578 7.492 -15.859 1 96.81 81 ASN B N 1
ATOM 3862 C CA . ASN B 1 81 ? 18.188 8.633 -16.672 1 96.81 81 ASN B CA 1
ATOM 3863 C C . ASN B 1 81 ? 18.797 9.93 -16.156 1 96.81 81 ASN B C 1
ATOM 3865 O O . ASN B 1 81 ? 19.172 10.805 -16.938 1 96.81 81 ASN B O 1
ATOM 3869 N N . LYS B 1 82 ? 18.859 10.062 -14.898 1 96.19 82 LYS B N 1
ATOM 3870 C CA . LYS B 1 82 ? 19.312 11.312 -14.297 1 96.19 82 LYS B CA 1
ATOM 3871 C C . LYS B 1 82 ? 20.812 11.469 -14.422 1 96.19 82 LYS B C 1
ATOM 3873 O O . LYS B 1 82 ? 21.312 12.57 -14.688 1 96.19 82 LYS B O 1
ATOM 3878 N N . PHE B 1 83 ? 21.531 10.375 -14.242 1 96.88 83 PHE B N 1
ATOM 3879 C CA . PHE B 1 83 ? 23 10.438 -14.234 1 96.88 83 PHE B CA 1
ATOM 3880 C C . PHE B 1 83 ? 23.562 9.812 -15.5 1 96.88 83 PHE B C 1
ATOM 3882 O O . PHE B 1 83 ? 24.125 8.719 -15.461 1 96.88 83 PHE B O 1
ATOM 3889 N N . THR B 1 84 ? 23.656 10.555 -16.562 1 95.56 84 THR B N 1
ATOM 3890 C CA . THR B 1 84 ? 23.922 10.078 -17.906 1 95.56 84 THR B CA 1
ATOM 3891 C C . THR B 1 84 ? 25.406 9.773 -18.094 1 95.56 84 THR B C 1
ATOM 3893 O O . THR B 1 84 ? 25.797 9.086 -19.031 1 95.56 84 THR B O 1
ATOM 3896 N N . ASN B 1 85 ? 26.234 10.219 -17.172 1 94.5 85 ASN B N 1
ATOM 3897 C CA . ASN B 1 85 ? 27.672 9.992 -17.297 1 94.5 85 ASN B CA 1
ATOM 3898 C C . ASN B 1 85 ? 28.156 8.938 -16.312 1 94.5 85 ASN B C 1
ATOM 3900 O O . ASN B 1 85 ? 29.375 8.719 -16.188 1 94.5 85 ASN B O 1
ATOM 3904 N N . SER B 1 86 ? 27.219 8.312 -15.617 1 95.81 86 SER B N 1
ATOM 3905 C CA . SER B 1 86 ? 27.578 7.344 -14.586 1 95.81 86 SER B CA 1
ATOM 3906 C C . SER B 1 86 ? 27.359 5.914 -15.062 1 95.81 86 SER B C 1
ATOM 3908 O O . SER B 1 86 ? 26.594 5.68 -16 1 95.81 86 SER B O 1
ATOM 3910 N N . HIS B 1 87 ? 28.172 5.023 -14.5 1 95.19 87 HIS B N 1
ATOM 3911 C CA . HIS B 1 87 ? 27.938 3.59 -14.617 1 95.19 87 HIS B CA 1
ATOM 3912 C C . HIS B 1 87 ? 27.141 3.066 -13.438 1 95.19 87 HIS B C 1
ATOM 3914 O O . HIS B 1 87 ? 27.531 3.254 -12.281 1 95.19 87 HIS B O 1
ATOM 3920 N N . LEU B 1 88 ? 26.016 2.514 -13.742 1 96.81 88 LEU B N 1
ATOM 3921 C CA . LEU B 1 88 ? 25.094 2.053 -12.711 1 96.81 88 LEU B CA 1
ATOM 3922 C C . LEU B 1 88 ? 25.188 0.541 -12.531 1 96.81 88 LEU B C 1
ATOM 3924 O O . LEU B 1 88 ? 25.188 -0.206 -13.516 1 96.81 88 LEU B O 1
ATOM 3928 N N . PHE B 1 89 ? 25.297 0.062 -11.281 1 95.94 89 PHE B N 1
ATOM 3929 C CA . PHE B 1 89 ? 25.422 -1.354 -10.953 1 95.94 89 PHE B CA 1
ATOM 3930 C C . PHE B 1 89 ? 24.219 -1.825 -10.125 1 95.94 89 PHE B C 1
ATOM 3932 O O . PHE B 1 89 ? 23.969 -1.307 -9.039 1 95.94 89 PHE B O 1
ATOM 3939 N N . ILE B 1 90 ? 23.438 -2.766 -10.68 1 97.88 90 ILE B N 1
ATOM 3940 C CA . ILE B 1 90 ? 22.531 -3.572 -9.867 1 97.88 90 ILE B CA 1
ATOM 3941 C C . ILE B 1 90 ? 23.328 -4.672 -9.156 1 97.88 90 ILE B C 1
ATOM 3943 O O . ILE B 1 90 ? 23.875 -5.566 -9.797 1 97.88 90 ILE B O 1
ATOM 3947 N N . CYS B 1 91 ? 23.391 -4.633 -7.848 1 95.19 91 CYS B N 1
ATOM 3948 C CA . CYS B 1 91 ? 24.406 -5.512 -7.277 1 95.19 91 CYS B CA 1
ATOM 3949 C C . CYS B 1 91 ? 23.922 -6.133 -5.977 1 95.19 91 CYS B C 1
ATOM 3951 O O . CYS B 1 91 ? 22.875 -5.746 -5.449 1 95.19 91 CYS B O 1
ATOM 3953 N N . CYS B 1 92 ? 24.562 -7.172 -5.512 1 96 92 CYS B N 1
ATOM 3954 C CA . CYS B 1 92 ? 24.344 -7.887 -4.262 1 96 92 CYS B CA 1
ATOM 3955 C C . CYS B 1 92 ? 25.672 -8.367 -3.666 1 96 92 CYS B C 1
ATOM 3957 O O . CYS B 1 92 ? 26.719 -8.234 -4.293 1 96 92 CYS B O 1
ATOM 3959 N N . LEU B 1 93 ? 25.578 -8.766 -2.416 1 93.62 93 LEU B N 1
ATOM 3960 C CA . LEU B 1 93 ? 26.719 -9.43 -1.807 1 93.62 93 LEU B CA 1
ATOM 3961 C C . LEU B 1 93 ? 26.828 -10.875 -2.275 1 93.62 93 LEU B C 1
ATOM 3963 O O . LEU B 1 93 ? 25.922 -11.375 -2.953 1 93.62 93 LEU B O 1
ATOM 3967 N N . ASN B 1 94 ? 27.938 -11.477 -1.873 1 91.69 94 ASN B N 1
ATOM 3968 C CA . ASN B 1 94 ? 28.203 -12.82 -2.367 1 91.69 94 ASN B CA 1
ATOM 3969 C C . ASN B 1 94 ? 27.391 -13.875 -1.611 1 91.69 94 ASN B C 1
ATOM 3971 O O . ASN B 1 94 ? 27.938 -14.602 -0.78 1 91.69 94 ASN B O 1
ATOM 3975 N N . SER B 1 95 ? 26.141 -13.93 -1.895 1 94.12 95 SER B N 1
ATOM 3976 C CA . SER B 1 95 ? 25.156 -14.914 -1.441 1 94.12 95 SER B CA 1
ATOM 3977 C C . SER B 1 95 ? 24.438 -15.562 -2.619 1 94.12 95 SER B C 1
ATOM 3979 O O . SER B 1 95 ? 23.984 -14.875 -3.533 1 94.12 95 SER B O 1
ATOM 3981 N N . GLU B 1 96 ? 24.375 -16.859 -2.547 1 95.62 96 GLU B N 1
ATOM 3982 C CA . GLU B 1 96 ? 23.75 -17.578 -3.648 1 95.62 96 GLU B CA 1
ATOM 3983 C C . GLU B 1 96 ? 22.297 -17.141 -3.832 1 95.62 96 GLU B C 1
ATOM 3985 O O . GLU B 1 96 ? 21.812 -17 -4.961 1 95.62 96 GLU B O 1
ATOM 3990 N N . LYS B 1 97 ? 21.625 -16.922 -2.717 1 97 97 LYS B N 1
ATOM 3991 C CA . LYS B 1 97 ? 20.219 -16.5 -2.76 1 97 97 LYS B CA 1
ATOM 3992 C C . LYS B 1 97 ? 20.078 -15.102 -3.357 1 97 97 LYS B C 1
ATOM 3994 O O . LYS B 1 97 ? 19.25 -14.883 -4.242 1 97 97 LYS B O 1
ATOM 3999 N N . GLU B 1 98 ? 20.953 -14.203 -2.959 1 96.19 98 GLU B N 1
ATOM 4000 C CA . GLU B 1 98 ? 20.875 -12.828 -3.445 1 96.19 98 GLU B CA 1
ATOM 4001 C C . GLU B 1 98 ? 21.328 -12.734 -4.902 1 96.19 98 GLU B C 1
ATOM 4003 O O . GLU B 1 98 ? 20.812 -11.914 -5.664 1 96.19 98 GLU B O 1
ATOM 4008 N N . ARG B 1 99 ? 22.25 -13.586 -5.215 1 96.81 99 ARG B N 1
ATOM 4009 C CA . ARG B 1 99 ? 22.734 -13.617 -6.59 1 96.81 99 ARG B CA 1
ATOM 4010 C C . ARG B 1 99 ? 21.609 -13.938 -7.562 1 96.81 99 ARG B C 1
ATOM 4012 O O . ARG B 1 99 ? 21.469 -13.289 -8.602 1 96.81 99 ARG B O 1
ATOM 4019 N N . LEU B 1 100 ? 20.812 -14.938 -7.238 1 98.38 100 LEU B N 1
ATOM 4020 C CA . LEU B 1 100 ? 19.688 -15.305 -8.109 1 98.38 100 LEU B CA 1
ATOM 4021 C C . LEU B 1 100 ? 18.641 -14.195 -8.148 1 98.38 100 LEU B C 1
ATOM 4023 O O . LEU B 1 100 ? 18.172 -13.828 -9.227 1 98.38 100 LEU B O 1
ATOM 4027 N N . ASN B 1 101 ? 18.297 -13.641 -7.016 1 98.62 101 ASN B N 1
ATOM 4028 C CA . ASN B 1 101 ? 17.344 -12.539 -6.98 1 98.62 101 ASN B CA 1
ATOM 4029 C C . ASN B 1 101 ? 17.828 -11.336 -7.789 1 98.62 101 ASN B C 1
ATOM 4031 O O . ASN B 1 101 ? 17.047 -10.688 -8.477 1 98.62 101 ASN B O 1
ATOM 4035 N N . THR B 1 102 ? 19.109 -11.055 -7.656 1 98.5 102 THR B N 1
ATOM 4036 C CA . THR B 1 102 ? 19.672 -9.93 -8.391 1 98.5 102 THR B CA 1
ATOM 4037 C C . THR B 1 102 ? 19.625 -10.188 -9.898 1 98.5 102 THR B C 1
ATOM 4039 O O . THR B 1 102 ? 19.297 -9.289 -10.68 1 98.5 102 THR B O 1
ATOM 4042 N N . ALA B 1 103 ? 19.938 -11.414 -10.25 1 98.44 103 ALA B N 1
ATOM 4043 C CA . ALA B 1 103 ? 19.875 -11.789 -11.656 1 98.44 103 ALA B CA 1
ATOM 4044 C C . ALA B 1 103 ? 18.453 -11.633 -12.195 1 98.44 103 ALA B C 1
ATOM 4046 O O . ALA B 1 103 ? 18.25 -11.133 -13.305 1 98.44 103 ALA B O 1
ATOM 4047 N N . VAL B 1 104 ? 17.484 -12.039 -11.414 1 98.88 104 VAL B N 1
ATOM 4048 C CA . VAL B 1 104 ? 16.094 -11.938 -11.82 1 98.88 104 VAL B CA 1
ATOM 4049 C C . VAL B 1 104 ? 15.703 -10.469 -11.992 1 98.88 104 VAL B C 1
ATOM 4051 O O . VAL B 1 104 ? 15.055 -10.102 -12.969 1 98.88 104 VAL B O 1
ATOM 4054 N N . LEU B 1 105 ? 16.125 -9.617 -11.07 1 98.81 105 LEU B N 1
ATOM 4055 C CA . LEU B 1 105 ? 15.805 -8.195 -11.141 1 98.81 105 LEU B CA 1
ATOM 4056 C C . LEU B 1 105 ? 16.469 -7.551 -12.352 1 98.81 105 LEU B C 1
ATOM 4058 O O . LEU B 1 105 ? 15.852 -6.762 -13.062 1 98.81 105 LEU B O 1
ATOM 4062 N N . ALA B 1 106 ? 17.703 -7.895 -12.578 1 98.75 106 ALA B N 1
ATOM 4063 C CA . ALA B 1 106 ? 18.422 -7.387 -13.742 1 98.75 106 ALA B CA 1
ATOM 4064 C C . ALA B 1 106 ? 17.75 -7.832 -15.039 1 98.75 106 ALA B C 1
ATOM 4066 O O . ALA B 1 106 ? 17.562 -7.027 -15.953 1 98.75 106 ALA B O 1
ATOM 4067 N N . GLY B 1 107 ? 17.422 -9.109 -15.07 1 98.81 107 GLY B N 1
ATOM 4068 C CA . GLY B 1 107 ? 16.734 -9.625 -16.234 1 98.81 107 GLY B CA 1
ATOM 4069 C C . GLY B 1 107 ? 15.375 -8.984 -16.453 1 98.81 107 GLY B C 1
ATOM 4070 O O . GLY B 1 107 ? 14.984 -8.695 -17.594 1 98.81 107 GLY B O 1
ATOM 4071 N N . ALA B 1 108 ? 14.648 -8.758 -15.375 1 98.81 108 ALA B N 1
ATOM 4072 C CA . ALA B 1 108 ? 13.344 -8.102 -15.453 1 98.81 108 ALA B CA 1
ATOM 4073 C C . ALA B 1 108 ? 13.469 -6.707 -16.062 1 98.81 108 ALA B C 1
ATOM 4075 O O . ALA B 1 108 ? 12.609 -6.285 -16.844 1 98.81 108 ALA B O 1
ATOM 4076 N N . TYR B 1 109 ? 14.539 -5.965 -15.664 1 98.69 109 TYR B N 1
ATOM 4077 C CA . TYR B 1 109 ? 14.758 -4.641 -16.234 1 98.69 109 TYR B CA 1
ATOM 4078 C C . TYR B 1 109 ? 14.883 -4.723 -17.75 1 98.69 109 TYR B C 1
ATOM 4080 O O . TYR B 1 109 ? 14.258 -3.949 -18.484 1 98.69 109 TYR B O 1
ATOM 4088 N N . LEU B 1 110 ? 15.688 -5.676 -18.25 1 98.75 110 LEU B N 1
ATOM 4089 C CA . LEU B 1 110 ? 15.93 -5.832 -19.688 1 98.75 110 LEU B CA 1
ATOM 4090 C C . LEU B 1 110 ? 14.656 -6.246 -20.406 1 98.75 110 LEU B C 1
ATOM 4092 O O . LEU B 1 110 ? 14.383 -5.762 -21.516 1 98.75 110 LEU B O 1
ATOM 4096 N N . ILE B 1 111 ? 13.891 -7.09 -19.781 1 98.56 111 ILE B N 1
ATOM 4097 C CA . ILE B 1 111 ? 12.672 -7.586 -20.406 1 98.56 111 ILE B CA 1
ATOM 4098 C C . ILE B 1 111 ? 11.617 -6.477 -20.438 1 98.56 111 ILE B C 1
ATOM 4100 O O . ILE B 1 111 ? 11.008 -6.234 -21.484 1 98.56 111 ILE B O 1
ATOM 4104 N N . LEU B 1 112 ? 11.445 -5.758 -19.375 1 97.44 112 LEU B N 1
ATOM 4105 C CA . LEU B 1 112 ? 10.297 -4.879 -19.219 1 97.44 112 LEU B CA 1
ATOM 4106 C C . LEU B 1 112 ? 10.586 -3.494 -19.781 1 97.44 112 LEU B C 1
ATOM 4108 O O . LEU B 1 112 ? 9.703 -2.863 -20.375 1 97.44 112 LEU B O 1
ATOM 4112 N N . TYR B 1 113 ? 11.758 -2.973 -19.562 1 97.06 113 TYR B N 1
ATOM 4113 C CA . TYR B 1 113 ? 12.062 -1.613 -19.984 1 97.06 113 TYR B CA 1
ATOM 4114 C C . TYR B 1 113 ? 12.734 -1.614 -21.359 1 97.06 113 TYR B C 1
ATOM 4116 O O . TYR B 1 113 ? 12.477 -0.741 -22.188 1 97.06 113 TYR B O 1
ATOM 4124 N N . GLU B 1 114 ? 13.602 -2.607 -21.641 1 97.44 114 GLU B N 1
ATOM 4125 C CA . GLU B 1 114 ? 14.352 -2.625 -22.891 1 97.44 114 GLU B CA 1
ATOM 4126 C C . GLU B 1 114 ? 13.695 -3.547 -23.922 1 97.44 114 GLU B C 1
ATOM 4128 O O . GLU B 1 114 ? 14.148 -3.627 -25.062 1 97.44 114 GLU B O 1
ATOM 4133 N N . ARG B 1 115 ? 12.711 -4.324 -23.594 1 96.88 115 ARG B N 1
ATOM 4134 C CA . ARG B 1 115 ? 11.906 -5.184 -24.4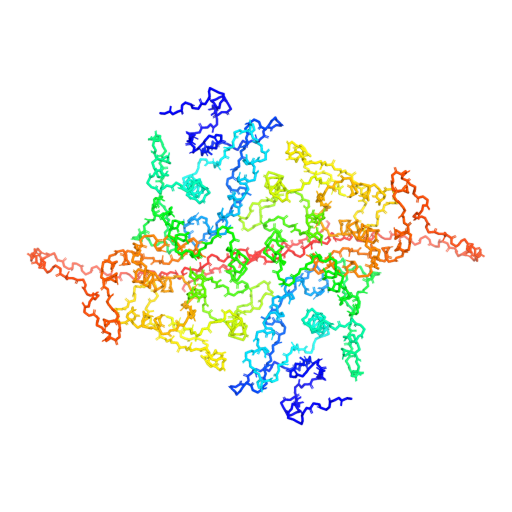53 1 96.88 115 ARG B CA 1
ATOM 4135 C C . ARG B 1 115 ? 12.773 -6.238 -25.141 1 96.88 115 ARG B C 1
ATOM 4137 O O . ARG B 1 115 ? 12.594 -6.531 -26.312 1 96.88 115 ARG B O 1
ATOM 4144 N N . MET B 1 116 ? 13.75 -6.707 -24.422 1 97.94 116 MET B N 1
ATOM 4145 C CA . MET B 1 116 ? 14.602 -7.781 -24.922 1 97.94 116 MET B CA 1
ATOM 4146 C C . MET B 1 116 ? 13.914 -9.133 -24.781 1 97.94 116 MET B C 1
ATOM 4148 O O . MET B 1 116 ? 13.18 -9.359 -23.828 1 97.94 116 MET B O 1
ATOM 4152 N N . ASN B 1 117 ? 14.164 -9.977 -25.703 1 97.69 117 ASN B N 1
ATOM 4153 C CA . ASN B 1 117 ? 13.586 -11.312 -25.625 1 97.69 117 ASN B CA 1
ATOM 4154 C C . ASN B 1 117 ? 14.242 -12.141 -24.516 1 97.69 117 ASN B C 1
ATOM 4156 O O . ASN B 1 117 ? 15.422 -11.953 -24.219 1 97.69 117 ASN B O 1
ATOM 4160 N N . ILE B 1 118 ? 13.484 -13.031 -23.969 1 98.25 118 ILE B N 1
ATOM 4161 C CA . ILE B 1 118 ? 13.883 -13.758 -22.766 1 98.25 118 ILE B CA 1
ATOM 4162 C C . ILE B 1 118 ? 15.141 -14.586 -23.047 1 98.25 118 ILE B C 1
ATOM 4164 O O . ILE B 1 118 ? 16 -14.742 -22.188 1 98.25 118 ILE B O 1
ATOM 4168 N N . ASP B 1 119 ? 15.297 -15.18 -24.203 1 98.12 119 ASP B N 1
ATOM 4169 C CA . ASP B 1 119 ? 16.469 -15.992 -24.547 1 98.12 119 ASP B CA 1
ATOM 4170 C C . ASP B 1 119 ? 17.734 -15.148 -24.531 1 98.12 119 ASP B C 1
ATOM 4172 O O . ASP B 1 119 ? 18.781 -15.578 -24.047 1 98.12 119 ASP B O 1
ATOM 4176 N N . ASP B 1 120 ? 17.656 -13.938 -25.078 1 98.31 120 ASP B N 1
ATOM 4177 C CA . ASP B 1 120 ? 18.797 -13.023 -25.078 1 98.31 120 ASP B CA 1
ATOM 4178 C C . ASP B 1 120 ? 19.156 -12.609 -23.656 1 98.31 120 ASP B C 1
ATOM 4180 O O . ASP B 1 120 ? 20.328 -12.57 -23.297 1 98.31 120 ASP B O 1
ATOM 4184 N N . VAL B 1 121 ? 18.156 -12.328 -22.891 1 98.56 121 VAL B N 1
ATOM 4185 C CA . VAL B 1 121 ? 18.359 -11.922 -21.5 1 98.56 121 VAL B CA 1
ATOM 4186 C C . VAL B 1 121 ? 19.031 -13.055 -20.734 1 98.56 121 VAL B C 1
ATOM 4188 O O . VAL B 1 121 ? 20 -12.828 -20 1 98.56 121 VAL B O 1
ATOM 4191 N N . TYR B 1 122 ? 18.5 -14.258 -20.938 1 97.88 122 TYR B N 1
ATOM 4192 C CA . TYR B 1 122 ? 19.078 -15.43 -20.266 1 97.88 122 TYR B CA 1
ATOM 4193 C C . TYR B 1 122 ? 20.531 -15.625 -20.672 1 97.88 122 TYR B C 1
ATOM 4195 O O . TYR B 1 122 ? 21.375 -15.922 -19.828 1 97.88 122 TYR B O 1
ATOM 4203 N N . ASN B 1 123 ? 20.844 -15.422 -21.891 1 97.19 123 ASN B N 1
ATOM 4204 C CA . ASN B 1 123 ? 22.203 -15.562 -22.391 1 97.19 123 ASN B CA 1
ATOM 4205 C C . ASN B 1 123 ? 23.141 -14.516 -21.766 1 97.19 123 ASN B C 1
ATOM 4207 O O . ASN B 1 123 ? 24.266 -14.82 -21.406 1 97.19 123 ASN B O 1
ATOM 4211 N N . ILE B 1 124 ? 22.656 -13.352 -21.625 1 97.19 124 ILE B N 1
ATOM 4212 C CA . ILE B 1 124 ? 23.438 -12.281 -21.031 1 97.19 124 ILE B CA 1
ATOM 4213 C C . ILE B 1 124 ? 23.781 -12.633 -19.594 1 97.19 124 ILE B C 1
ATOM 4215 O O . ILE B 1 124 ? 24.922 -12.484 -19.156 1 97.19 124 ILE B O 1
ATOM 4219 N N . LEU B 1 125 ? 22.844 -13.172 -18.906 1 97.44 125 LEU B N 1
ATOM 4220 C CA . LEU B 1 125 ? 22.984 -13.414 -17.469 1 97.44 125 LEU B CA 1
ATOM 4221 C C . LEU B 1 125 ? 23.797 -14.672 -17.203 1 97.44 125 LEU B C 1
ATOM 4223 O O . LEU B 1 125 ? 24.266 -14.891 -16.078 1 97.44 125 LEU B O 1
ATOM 4227 N N . THR B 1 126 ? 24.031 -15.484 -18.281 1 95.19 126 THR B N 1
ATOM 4228 C CA . THR B 1 126 ? 24.688 -16.766 -18.047 1 95.19 126 THR B CA 1
ATOM 4229 C C . THR B 1 126 ? 25.969 -16.875 -18.875 1 95.19 126 THR B C 1
ATOM 4231 O O . THR B 1 126 ? 26.703 -17.844 -18.766 1 95.19 126 THR B O 1
ATOM 4234 N N . ASN B 1 127 ? 26.266 -15.977 -19.734 1 86.44 127 ASN B N 1
ATOM 4235 C CA . ASN B 1 127 ? 27.312 -16.078 -20.75 1 86.44 127 ASN B CA 1
ATOM 4236 C C . ASN B 1 127 ? 28.703 -16.031 -20.125 1 86.44 127 ASN B C 1
ATOM 4238 O O . ASN B 1 127 ? 29.672 -16.531 -20.703 1 86.44 127 ASN B O 1
ATOM 4242 N N . SER B 1 128 ? 28.891 -15.383 -18.984 1 75.12 128 SER B N 1
ATOM 4243 C CA . SER B 1 128 ? 30.234 -15.227 -18.422 1 75.12 128 SER B CA 1
ATOM 4244 C C . SER B 1 128 ? 30.844 -16.578 -18.078 1 75.12 128 SER B C 1
ATOM 4246 O O . SER B 1 128 ? 32.062 -16.703 -17.969 1 75.12 128 SER B O 1
ATOM 4248 N N . GLY B 1 129 ? 30.094 -17.609 -17.953 1 74.5 129 GLY B N 1
ATOM 4249 C CA . GLY B 1 129 ? 30.562 -18.938 -17.594 1 74.5 129 GLY B CA 1
ATOM 4250 C C . GLY B 1 129 ? 31.016 -19.031 -16.141 1 74.5 129 GLY B C 1
ATOM 4251 O O . GLY B 1 129 ? 31.203 -20.125 -15.617 1 74.5 129 GLY B O 1
ATOM 4252 N N . THR B 1 130 ? 31.203 -17.938 -15.453 1 80.62 130 THR B N 1
ATOM 4253 C CA . THR B 1 130 ? 31.734 -17.953 -14.094 1 80.62 130 THR B CA 1
ATOM 4254 C C . THR B 1 130 ? 30.609 -17.812 -13.07 1 80.62 130 THR B C 1
ATOM 4256 O O . THR B 1 130 ? 30.781 -18.156 -11.898 1 80.62 130 THR B O 1
ATOM 4259 N N . ILE B 1 131 ? 29.547 -17.406 -13.539 1 87.5 131 ILE B N 1
ATOM 4260 C CA . ILE B 1 131 ? 28.469 -17.172 -12.578 1 87.5 131 ILE B CA 1
ATOM 4261 C C . ILE B 1 131 ? 27.5 -18.344 -12.586 1 87.5 131 ILE B C 1
ATOM 4263 O O . ILE B 1 131 ? 27.172 -18.891 -13.641 1 87.5 131 ILE B O 1
ATOM 4267 N N . ASN B 1 132 ? 27.172 -18.828 -11.438 1 92 132 ASN B N 1
ATOM 4268 C CA . ASN B 1 132 ? 26.203 -19.906 -11.266 1 92 132 ASN B CA 1
ATOM 4269 C C . ASN B 1 132 ? 25.016 -19.469 -10.43 1 92 132 ASN B C 1
ATOM 4271 O O . ASN B 1 132 ? 25.156 -18.656 -9.516 1 92 132 ASN B O 1
ATOM 4275 N N . TYR B 1 133 ? 23.922 -20 -10.812 1 96.81 133 TYR B N 1
ATOM 4276 C CA . TYR B 1 133 ? 22.703 -19.688 -10.078 1 96.81 133 TYR B CA 1
ATOM 4277 C C . TYR B 1 133 ? 22.094 -20.953 -9.492 1 96.81 133 TYR B C 1
ATOM 4279 O O . TYR B 1 133 ? 22.078 -22 -10.148 1 96.81 133 TYR B O 1
ATOM 4287 N N . ILE B 1 134 ? 21.625 -20.875 -8.32 1 97.44 134 ILE B N 1
ATOM 4288 C CA . ILE B 1 134 ? 20.797 -21.922 -7.75 1 97.44 134 ILE B CA 1
ATOM 4289 C C . ILE B 1 134 ? 19.359 -21.781 -8.273 1 97.44 134 ILE B C 1
ATOM 4291 O O . ILE B 1 134 ? 19.125 -21.094 -9.258 1 97.44 134 ILE B O 1
ATOM 4295 N N . ASN B 1 135 ? 18.422 -22.609 -7.684 1 97.56 135 ASN B N 1
ATOM 4296 C CA . ASN B 1 135 ? 17.016 -22.531 -8.039 1 97.56 135 ASN B CA 1
ATOM 4297 C C . ASN B 1 135 ? 16.172 -22.016 -6.871 1 97.56 135 ASN B C 1
ATOM 4299 O O . ASN B 1 135 ? 16.547 -22.172 -5.711 1 97.56 135 ASN B O 1
ATOM 4303 N N . PHE B 1 136 ? 15.156 -21.328 -7.195 1 97.69 136 PHE B N 1
ATOM 4304 C CA . PHE B 1 136 ? 14.211 -20.953 -6.152 1 97.69 136 PHE B CA 1
ATOM 4305 C C . PHE B 1 136 ? 13.523 -22.188 -5.57 1 97.69 136 PHE B C 1
ATOM 4307 O O . PHE B 1 136 ? 13.18 -23.109 -6.305 1 97.69 136 PHE B O 1
ATOM 4314 N N . LEU B 1 137 ? 13.25 -22.078 -4.309 1 95 137 LEU B N 1
ATOM 4315 C CA . LEU B 1 137 ? 12.664 -23.188 -3.578 1 95 137 LEU B CA 1
ATOM 4316 C C . LEU B 1 137 ? 11.164 -22.984 -3.379 1 95 137 LEU B C 1
ATOM 4318 O O . LEU B 1 137 ? 10.695 -21.844 -3.336 1 95 137 LEU B O 1
ATOM 4322 N N . ASP B 1 138 ? 10.539 -24.094 -3.246 1 88.94 138 ASP B N 1
ATOM 4323 C CA . ASP B 1 138 ? 9.117 -24.125 -2.9 1 88.94 138 ASP B CA 1
ATOM 4324 C C . ASP B 1 138 ? 8.891 -23.641 -1.474 1 88.94 138 ASP B C 1
ATOM 4326 O O . ASP B 1 138 ? 9.742 -23.828 -0.602 1 88.94 138 ASP B O 1
ATOM 4330 N N . ALA B 1 139 ? 7.676 -23.094 -1.214 1 92.12 139 ALA B N 1
ATOM 4331 C CA . ALA B 1 139 ? 7.383 -22.516 0.093 1 92.12 139 ALA B CA 1
ATOM 4332 C C . ALA B 1 139 ? 7.043 -23.594 1.111 1 92.12 139 ALA B C 1
ATOM 4334 O O . ALA B 1 139 ? 6.918 -23.312 2.307 1 92.12 139 ALA B O 1
ATOM 4335 N N . SER B 1 140 ? 6.785 -24.938 0.841 1 88.62 140 SER B N 1
ATOM 4336 C CA . SER B 1 140 ? 6.402 -26.016 1.737 1 88.62 140 SER B CA 1
ATOM 4337 C C . SER B 1 140 ? 7.629 -26.734 2.299 1 88.62 140 SER B C 1
ATOM 4339 O O . SER B 1 140 ? 7.508 -27.578 3.189 1 88.62 140 SER B O 1
ATOM 4341 N N . ASN B 1 141 ? 8.734 -26.578 2.131 1 81 141 ASN B N 1
ATOM 4342 C CA . ASN B 1 141 ? 9.945 -27.297 2.521 1 81 141 ASN B CA 1
ATOM 4343 C C . ASN B 1 141 ? 9.984 -28.703 1.94 1 81 141 ASN B C 1
ATOM 4345 O O . ASN B 1 141 ? 10.719 -29.562 2.426 1 81 141 ASN B O 1
ATOM 4349 N N . ASP B 1 142 ? 9.141 -29.047 1.06 1 87.12 142 ASP B N 1
ATOM 4350 C CA . ASP B 1 142 ? 9.141 -30.328 0.361 1 87.12 142 ASP B CA 1
ATOM 4351 C C . ASP B 1 142 ? 10.359 -30.469 -0.551 1 87.12 142 ASP B C 1
ATOM 4353 O O . ASP B 1 142 ? 10.461 -29.766 -1.562 1 87.12 142 ASP B O 1
ATOM 4357 N N . SER B 1 143 ? 11.242 -31.344 -0.228 1 84.56 143 SER B N 1
ATOM 4358 C CA . SER B 1 143 ? 12.484 -31.5 -0.971 1 84.56 143 SER B CA 1
ATOM 4359 C C . SER B 1 143 ? 12.227 -31.984 -2.393 1 84.56 143 SER B C 1
ATOM 4361 O O . SER B 1 143 ? 13.055 -31.797 -3.283 1 84.56 143 SER B O 1
ATOM 4363 N N . GLY B 1 144 ? 11.141 -32.688 -2.627 1 87.12 144 GLY B N 1
ATOM 4364 C CA . GLY B 1 144 ? 10.82 -33.219 -3.941 1 87.12 144 GLY B CA 1
ATOM 4365 C C . GLY B 1 144 ? 10.062 -32.219 -4.812 1 87.12 144 GLY B C 1
ATOM 4366 O O . GLY B 1 144 ? 9.773 -32.5 -5.977 1 87.12 144 GLY B O 1
ATOM 4367 N N . ALA B 1 145 ? 9.805 -31.109 -4.258 1 92.31 145 ALA B N 1
ATOM 4368 C CA . ALA B 1 145 ? 9.039 -30.109 -5 1 92.31 145 ALA B CA 1
ATOM 4369 C C . ALA B 1 145 ? 9.859 -29.547 -6.156 1 92.31 145 ALA B C 1
ATOM 4371 O O . ALA B 1 145 ? 11.086 -29.5 -6.086 1 92.31 145 ALA B O 1
ATOM 4372 N N . TRP B 1 146 ? 9.164 -29.203 -7.203 1 94.81 146 TRP B N 1
ATOM 4373 C CA . TRP B 1 146 ? 9.773 -28.547 -8.352 1 94.81 146 TRP B CA 1
ATOM 4374 C C . TRP B 1 146 ? 10.516 -27.281 -7.934 1 94.81 146 TRP B C 1
ATOM 4376 O O . TRP B 1 146 ? 10.008 -26.5 -7.125 1 94.81 146 TRP B O 1
ATOM 4386 N N . LYS B 1 147 ? 11.703 -27.141 -8.414 1 96.5 147 LYS B N 1
ATOM 4387 C CA . LYS B 1 147 ? 12.5 -25.953 -8.172 1 96.5 147 LYS B CA 1
ATOM 4388 C C . LYS B 1 147 ? 12.531 -25.047 -9.398 1 96.5 147 LYS B C 1
ATOM 4390 O O . LYS B 1 147 ? 12.711 -25.516 -10.523 1 96.5 147 LYS B O 1
ATOM 4395 N N . MET B 1 148 ? 12.352 -23.797 -9.195 1 97.75 148 MET B N 1
ATOM 4396 C CA . MET B 1 148 ? 12.211 -22.859 -10.305 1 97.75 148 MET B CA 1
ATOM 4397 C C . MET B 1 148 ? 13.562 -22.25 -10.672 1 97.75 148 MET B C 1
ATOM 4399 O O . MET B 1 148 ? 14.195 -21.578 -9.852 1 97.75 148 MET B O 1
ATOM 4403 N N . ASP B 1 149 ? 13.977 -22.422 -11.867 1 97.88 149 ASP B N 1
ATOM 4404 C CA . ASP B 1 149 ? 15.258 -21.906 -12.312 1 97.88 149 ASP B CA 1
ATOM 4405 C C . ASP B 1 149 ? 15.133 -20.453 -12.797 1 97.88 149 ASP B C 1
ATOM 4407 O O . ASP B 1 149 ? 14.031 -19.906 -12.828 1 97.88 149 ASP B O 1
ATOM 4411 N N . LEU B 1 150 ? 16.25 -19.875 -13.109 1 98.62 150 LEU B N 1
ATOM 4412 C CA . LEU B 1 150 ? 16.328 -18.469 -13.5 1 98.62 150 LEU B CA 1
ATOM 4413 C C . LEU B 1 150 ? 15.438 -18.188 -14.711 1 98.62 150 LEU B C 1
ATOM 4415 O O . LEU B 1 150 ? 14.664 -17.234 -14.703 1 98.62 150 LEU B O 1
ATOM 4419 N N . LYS B 1 151 ? 15.5 -19.031 -15.711 1 98.5 151 LYS B N 1
ATOM 4420 C CA . LYS B 1 151 ? 14.75 -18.797 -16.938 1 98.5 151 LYS B CA 1
ATOM 4421 C C . LYS B 1 151 ? 13.242 -18.859 -16.672 1 98.5 151 LYS B C 1
ATOM 4423 O O . LYS B 1 151 ? 12.484 -18.047 -17.203 1 98.5 151 LYS B O 1
ATOM 4428 N N . SER B 1 152 ? 12.836 -19.844 -15.906 1 98.25 152 SER B N 1
ATOM 4429 C CA . SER B 1 152 ? 11.43 -19.938 -15.531 1 98.25 152 SER B CA 1
ATOM 4430 C C . SER B 1 152 ? 10.969 -18.688 -14.797 1 98.25 152 SER B C 1
ATOM 4432 O O . SER B 1 152 ? 9.891 -18.156 -15.07 1 98.25 152 SER B O 1
ATOM 4434 N N . ALA B 1 153 ? 11.773 -18.203 -13.867 1 98.75 153 ALA B N 1
ATOM 4435 C CA . ALA B 1 153 ? 11.422 -17 -13.117 1 98.75 153 ALA B CA 1
ATOM 4436 C C . ALA B 1 153 ? 11.242 -15.812 -14.055 1 98.75 153 ALA B C 1
ATOM 4438 O O . ALA B 1 153 ? 10.273 -15.055 -13.922 1 98.75 153 ALA B O 1
ATOM 4439 N N . LEU B 1 154 ? 12.117 -15.656 -15 1 98.88 154 LEU B N 1
ATOM 4440 C CA . LEU B 1 154 ? 12.047 -14.562 -15.961 1 98.88 154 LEU B CA 1
ATOM 4441 C C . LEU B 1 154 ? 10.797 -14.688 -16.828 1 98.88 154 LEU B C 1
ATOM 4443 O O . LEU B 1 154 ? 10.203 -13.68 -17.219 1 98.88 154 LEU B O 1
ATOM 4447 N N . SER B 1 155 ? 10.438 -15.922 -17.078 1 98.75 155 SER B N 1
ATOM 4448 C CA . SER B 1 155 ? 9.273 -16.141 -17.938 1 98.75 155 SER B CA 1
ATOM 4449 C C . SER B 1 155 ? 8 -15.625 -17.281 1 98.75 155 SER B C 1
ATOM 4451 O O . SER B 1 155 ? 7.039 -15.273 -17.969 1 98.75 155 SER B O 1
ATOM 4453 N N . GLY B 1 156 ? 7.977 -15.562 -15.945 1 98.56 156 GLY B N 1
ATOM 4454 C CA . GLY B 1 156 ? 6.852 -14.961 -15.242 1 98.56 156 GLY B CA 1
ATOM 4455 C C . GLY B 1 156 ? 6.605 -13.516 -15.633 1 98.56 156 GLY B C 1
ATOM 4456 O O . GLY B 1 156 ? 5.457 -13.094 -15.789 1 98.56 156 GLY B O 1
ATOM 4457 N N . PHE B 1 157 ? 7.691 -12.766 -15.773 1 98.25 157 PHE B N 1
ATOM 4458 C CA . PHE B 1 157 ? 7.574 -11.375 -16.188 1 98.25 157 PHE B CA 1
ATOM 4459 C C . PHE B 1 157 ? 7.062 -11.289 -17.625 1 98.25 157 PHE B C 1
ATOM 4461 O O . PHE B 1 157 ? 6.238 -10.43 -17.953 1 98.25 157 PHE B O 1
ATOM 4468 N N . VAL B 1 158 ? 7.52 -12.188 -18.469 1 98.19 158 VAL B N 1
ATOM 4469 C CA . VAL B 1 158 ? 7.141 -12.18 -19.875 1 98.19 158 VAL B CA 1
ATOM 4470 C C . VAL B 1 158 ? 5.641 -12.422 -20 1 98.19 158 VAL B C 1
ATOM 4472 O O . VAL B 1 158 ? 4.938 -11.648 -20.656 1 98.19 158 VAL B O 1
ATOM 4475 N N . VAL B 1 159 ? 5.137 -13.422 -19.359 1 97.81 159 VAL B N 1
ATOM 4476 C CA . VAL B 1 159 ? 3.732 -13.781 -19.516 1 97.81 159 VAL B CA 1
ATOM 4477 C C . VAL B 1 159 ? 2.848 -12.742 -18.844 1 97.81 159 VAL B C 1
ATOM 4479 O O . VAL B 1 159 ? 1.791 -12.375 -19.359 1 97.81 159 VAL B O 1
ATOM 4482 N N . GLY B 1 160 ? 3.299 -12.273 -17.641 1 97 160 GLY B N 1
ATOM 4483 C CA . GLY B 1 160 ? 2.537 -11.227 -16.969 1 97 160 GLY B CA 1
ATOM 4484 C C . GLY B 1 160 ? 2.373 -9.984 -17.812 1 97 160 GLY B C 1
ATOM 4485 O O . GLY B 1 160 ? 1.291 -9.391 -17.859 1 97 160 GLY B O 1
ATOM 4486 N N . PHE B 1 161 ? 3.447 -9.641 -18.469 1 95.44 161 PHE B N 1
ATOM 4487 C CA . PHE B 1 161 ? 3.447 -8.445 -19.297 1 95.44 161 PHE B CA 1
ATOM 4488 C C . PHE B 1 161 ? 2.682 -8.68 -20.594 1 95.44 161 PHE B C 1
ATOM 4490 O O . PHE B 1 161 ? 1.848 -7.859 -20.984 1 95.44 161 PHE B O 1
ATOM 4497 N N . GLN B 1 162 ? 2.924 -9.773 -21.234 1 95.75 162 GLN B N 1
ATOM 4498 C CA . GLN B 1 162 ? 2.352 -10.109 -22.531 1 95.75 162 GLN B CA 1
ATOM 4499 C C . GLN B 1 162 ? 0.831 -10.195 -22.453 1 95.75 162 GLN B C 1
ATOM 4501 O O . GLN B 1 162 ? 0.13 -9.711 -23.344 1 95.75 162 GLN B O 1
ATOM 4506 N N . TYR B 1 163 ? 0.332 -10.773 -21.438 1 96.25 163 TYR B N 1
ATOM 4507 C CA . TYR B 1 163 ? -1.103 -11.023 -21.344 1 96.25 163 TYR B CA 1
ATOM 4508 C C . TYR B 1 163 ? -1.776 -9.984 -20.453 1 96.25 163 TYR B C 1
ATOM 4510 O O . TYR B 1 163 ? -2.926 -10.156 -20.031 1 96.25 163 TYR B O 1
ATOM 4518 N N . GLN B 1 164 ? -1.011 -8.953 -20.031 1 94.12 164 GLN B N 1
ATOM 4519 C CA . GLN B 1 164 ? -1.518 -7.777 -19.328 1 94.12 164 GLN B CA 1
ATOM 4520 C C . GLN B 1 164 ? -2.078 -8.156 -17.953 1 94.12 164 GLN B C 1
ATOM 4522 O O . GLN B 1 164 ? -3.119 -7.641 -17.547 1 94.12 164 GLN B O 1
ATOM 4527 N N . PHE B 1 165 ? -1.388 -9.188 -17.438 1 95.69 165 PHE B N 1
ATOM 4528 C CA . PHE B 1 165 ? -1.693 -9.414 -16.031 1 95.69 165 PHE B CA 1
ATOM 4529 C C . PHE B 1 165 ? -1.206 -8.258 -15.172 1 95.69 165 PHE B C 1
ATOM 4531 O O . PHE B 1 165 ? -1.695 -8.055 -14.055 1 95.69 165 PHE B O 1
ATOM 4538 N N . PHE B 1 166 ? -0.159 -7.555 -15.633 1 91.75 166 PHE B N 1
ATOM 4539 C CA . PHE B 1 166 ? 0.3 -6.277 -15.102 1 91.75 166 PHE B CA 1
ATOM 4540 C C . PHE B 1 166 ? 0.837 -5.387 -16.219 1 91.75 166 PHE B C 1
ATOM 4542 O O . PHE B 1 166 ? 1.03 -5.848 -17.344 1 91.75 166 PHE B O 1
ATOM 4549 N N . SER B 1 167 ? 0.878 -4.141 -15.906 1 88.44 167 SER B N 1
ATOM 4550 C CA . SER B 1 167 ? 1.551 -3.199 -16.797 1 88.44 167 SER B CA 1
ATOM 4551 C C . SER B 1 167 ? 2.391 -2.199 -16 1 88.44 167 SER B C 1
ATOM 4553 O O . SER B 1 167 ? 2.123 -1.949 -14.828 1 88.44 167 SER B O 1
ATOM 4555 N N . LEU B 1 168 ? 3.406 -1.714 -16.625 1 83.94 168 LEU B N 1
ATOM 4556 C CA . LEU B 1 168 ? 4.266 -0.737 -15.961 1 83.94 168 LEU B CA 1
ATOM 4557 C C . LEU B 1 168 ? 3.547 0.597 -15.797 1 83.94 168 LEU B C 1
ATOM 4559 O O . LEU B 1 168 ? 3.879 1.381 -14.906 1 83.94 168 LEU B O 1
ATOM 4563 N N . SER B 1 169 ? 2.525 0.858 -16.578 1 75.75 169 SER B N 1
ATOM 4564 C CA . SER B 1 169 ? 1.844 2.148 -16.578 1 75.75 169 SER B CA 1
ATOM 4565 C C . SER B 1 169 ? 0.525 2.082 -15.82 1 75.75 169 SER B C 1
ATOM 4567 O O . SER B 1 169 ? 0.07 3.086 -15.266 1 75.75 169 SER B O 1
ATOM 4569 N N . SER B 1 170 ? -0.089 0.941 -15.805 1 68.81 170 SER B N 1
ATOM 4570 C CA . SER B 1 170 ? -1.463 0.902 -15.312 1 68.81 170 SER B CA 1
ATOM 4571 C C . SER B 1 170 ? -1.611 -0.091 -14.164 1 68.81 170 SER B C 1
ATOM 4573 O O . SER B 1 170 ? -2.699 -0.245 -13.609 1 68.81 170 SER B O 1
ATOM 4575 N N . PHE B 1 171 ? -0.551 -0.674 -13.844 1 72.56 171 PHE B N 1
ATOM 4576 C CA . PHE B 1 171 ? -0.671 -1.656 -12.773 1 72.56 171 PHE B CA 1
ATOM 4577 C C . PHE B 1 171 ? -1.048 -0.981 -11.461 1 72.56 171 PHE B C 1
ATOM 4579 O O . PHE B 1 171 ? -0.388 -0.031 -11.031 1 72.56 171 PHE B O 1
ATOM 4586 N N . ASN B 1 172 ? -2.191 -1.481 -10.922 1 71.75 172 ASN B N 1
ATOM 4587 C CA . ASN B 1 172 ? -2.609 -0.939 -9.633 1 71.75 172 ASN B CA 1
ATOM 4588 C C . ASN B 1 172 ? -1.803 -1.538 -8.484 1 71.75 172 ASN B C 1
ATOM 4590 O O . ASN B 1 172 ? -2.285 -2.424 -7.777 1 71.75 172 ASN B O 1
ATOM 4594 N N . ILE B 1 173 ? -0.596 -1.049 -8.32 1 74.44 173 ILE B N 1
ATOM 4595 C CA . ILE B 1 173 ? 0.36 -1.537 -7.336 1 74.44 173 ILE B CA 1
ATOM 4596 C C . ILE B 1 173 ? -0.25 -1.45 -5.938 1 74.44 173 ILE B C 1
ATOM 4598 O O . ILE B 1 173 ? -0.05 -2.34 -5.109 1 74.44 173 ILE B O 1
ATOM 4602 N N . TYR B 1 174 ? -1.063 -0.484 -5.832 1 70.88 174 TYR B N 1
ATOM 4603 C CA . TYR B 1 174 ? -1.645 -0.249 -4.512 1 70.88 174 TYR B CA 1
ATOM 4604 C C . TYR B 1 174 ? -2.602 -1.372 -4.133 1 70.88 174 TYR B C 1
ATOM 4606 O O . TYR B 1 174 ? -2.473 -1.967 -3.059 1 70.88 174 TYR B O 1
ATOM 4614 N N . GLU B 1 175 ? -3.516 -1.522 -5 1 77.38 175 GLU B N 1
ATOM 4615 C CA . GLU B 1 175 ? -4.504 -2.561 -4.73 1 77.38 175 GLU B CA 1
ATOM 4616 C C . GLU B 1 175 ? -3.838 -3.912 -4.496 1 77.38 175 GLU B C 1
ATOM 4618 O O . GLU B 1 175 ? -4.207 -4.641 -3.574 1 77.38 175 GLU B O 1
ATOM 4623 N N . HIS B 1 176 ? -2.838 -4.102 -5.219 1 83.81 176 HIS B N 1
ATOM 4624 C CA . HIS B 1 176 ? -2.137 -5.379 -5.133 1 83.81 176 HIS B CA 1
ATOM 4625 C C . HIS B 1 176 ? -1.402 -5.516 -3.803 1 83.81 176 HIS B C 1
ATOM 4627 O O . HIS B 1 176 ? -1.552 -6.52 -3.105 1 83.81 176 HIS B O 1
ATOM 4633 N N . ASP B 1 177 ? -0.641 -4.523 -3.398 1 84.69 177 ASP B N 1
ATOM 4634 C CA . ASP B 1 177 ? 0.185 -4.59 -2.197 1 84.69 177 ASP B CA 1
ATOM 4635 C C . ASP B 1 177 ? -0.668 -4.473 -0.937 1 84.69 177 ASP B C 1
ATOM 4637 O O . ASP B 1 177 ? -0.485 -5.23 0.018 1 84.69 177 ASP B O 1
ATOM 4641 N N . HIS B 1 178 ? -1.549 -3.518 -0.95 1 84.94 178 HIS B N 1
ATOM 4642 C CA . HIS B 1 178 ? -2.342 -3.234 0.24 1 84.94 178 HIS B CA 1
ATOM 4643 C C . HIS B 1 178 ? -3.219 -4.426 0.614 1 84.94 178 HIS B C 1
ATOM 4645 O O . HIS B 1 178 ? -3.125 -4.945 1.729 1 84.94 178 HIS B O 1
ATOM 4651 N N . TYR B 1 179 ? -3.988 -4.84 -0.284 1 90.19 179 TYR B N 1
ATOM 4652 C CA . TYR B 1 179 ? -4.934 -5.906 0.024 1 90.19 179 TYR B CA 1
ATOM 4653 C C . TYR B 1 179 ? -4.234 -7.258 0.073 1 90.19 179 TYR B C 1
ATOM 4655 O O . TYR B 1 179 ? -4.797 -8.234 0.57 1 90.19 179 TYR B O 1
ATOM 4663 N N . GLY B 1 180 ? -3.023 -7.27 -0.446 1 91.38 180 GLY B N 1
ATOM 4664 C CA . GLY B 1 180 ? -2.236 -8.484 -0.35 1 91.38 180 GLY B CA 1
ATOM 4665 C C . GLY B 1 180 ? -1.754 -8.773 1.06 1 91.38 180 GLY B C 1
ATOM 4666 O O . GLY B 1 180 ? -1.366 -9.906 1.37 1 91.38 180 GLY B O 1
ATOM 4667 N N . LEU B 1 181 ? -1.728 -7.762 1.859 1 86.25 181 LEU B N 1
ATOM 4668 C CA . LEU B 1 181 ? -1.322 -7.93 3.252 1 86.25 181 LEU B CA 1
ATOM 4669 C C . LEU B 1 181 ? -2.41 -8.633 4.055 1 86.25 181 LEU B C 1
ATOM 4671 O O . LEU B 1 181 ? -3.6 -8.367 3.859 1 86.25 181 LEU B O 1
ATOM 4675 N N . VAL B 1 182 ? -1.965 -9.391 4.969 1 86.44 182 VAL B N 1
ATOM 4676 C CA . VAL B 1 182 ? -2.887 -10.164 5.797 1 86.44 182 VAL B CA 1
ATOM 4677 C C . VAL B 1 182 ? -3.807 -9.211 6.562 1 86.44 182 VAL B C 1
ATOM 4679 O O . VAL B 1 182 ? -4.992 -9.5 6.738 1 86.44 182 VAL B O 1
ATOM 4682 N N . GLN B 1 183 ? -3.359 -8.031 6.867 1 83.25 183 GLN B N 1
ATOM 4683 C CA . GLN B 1 183 ? -4.098 -7.07 7.676 1 83.25 183 GLN B CA 1
ATOM 4684 C C . GLN B 1 183 ? -5.242 -6.449 6.883 1 83.25 183 GLN B C 1
ATOM 4686 O O . GLN B 1 183 ? -6.191 -5.914 7.465 1 83.25 183 GLN B O 1
ATOM 4691 N N . TYR B 1 184 ? -5.156 -6.57 5.602 1 86.12 184 TYR B N 1
ATOM 4692 C CA . TYR B 1 184 ? -6.102 -5.781 4.82 1 86.12 184 TYR B CA 1
ATOM 4693 C C . TYR B 1 184 ? -6.91 -6.672 3.885 1 86.12 184 TYR B C 1
ATOM 4695 O O . TYR B 1 184 ? -7.637 -6.18 3.02 1 86.12 184 TYR B O 1
ATOM 4703 N N . GLY B 1 185 ? -6.766 -7.992 4.074 1 89.44 185 GLY B N 1
ATOM 4704 C CA . GLY B 1 185 ? -7.625 -8.867 3.295 1 89.44 185 GLY B CA 1
ATOM 4705 C C . GLY B 1 185 ? -6.93 -10.141 2.844 1 89.44 185 GLY B C 1
ATOM 4706 O O . GLY B 1 185 ? -7.582 -11.164 2.619 1 89.44 185 GLY B O 1
ATOM 4707 N N . ASP B 1 186 ? -5.613 -10.062 2.643 1 93.81 186 ASP B N 1
ATOM 4708 C CA . ASP B 1 186 ? -4.812 -11.188 2.166 1 93.81 186 ASP B CA 1
ATOM 4709 C C . ASP B 1 186 ? -5.324 -11.695 0.82 1 93.81 186 ASP B C 1
ATOM 4711 O O . ASP B 1 186 ? -5.617 -12.883 0.669 1 93.81 186 ASP B O 1
ATOM 4715 N N . LEU B 1 187 ? -5.453 -10.781 -0.094 1 96.88 187 LEU B N 1
ATOM 4716 C CA . LEU B 1 187 ? -5.984 -11.102 -1.415 1 96.88 187 LEU B CA 1
ATOM 4717 C C . LEU B 1 187 ? -5.176 -10.406 -2.506 1 96.88 187 LEU B C 1
ATOM 4719 O O . LEU B 1 187 ? -4.645 -9.312 -2.291 1 96.88 187 LEU B O 1
ATOM 4723 N N . ASN B 1 188 ? -5.008 -11.07 -3.648 1 97.31 188 ASN B N 1
ATOM 4724 C CA . ASN B 1 188 ? -4.324 -10.531 -4.816 1 97.31 188 ASN B CA 1
ATOM 4725 C C . ASN B 1 188 ? -5.051 -10.891 -6.109 1 97.31 188 ASN B C 1
ATOM 4727 O O . ASN B 1 188 ? -5.449 -12.039 -6.297 1 97.31 188 ASN B O 1
ATOM 4731 N N . TRP B 1 189 ? -5.203 -9.914 -6.969 1 96.75 189 TRP B N 1
ATOM 4732 C CA . TRP B 1 189 ? -5.555 -10.242 -8.344 1 96.75 189 TRP B CA 1
ATOM 4733 C C . TRP B 1 189 ? -4.406 -10.953 -9.047 1 96.75 189 TRP B C 1
ATOM 4735 O O . TRP B 1 189 ? -3.289 -10.43 -9.109 1 96.75 189 TRP B O 1
ATOM 4745 N N . ILE B 1 190 ? -4.648 -12.156 -9.484 1 97.88 190 ILE B N 1
ATOM 4746 C CA . ILE B 1 190 ? -3.672 -12.867 -10.305 1 97.88 190 ILE B CA 1
ATOM 4747 C C . ILE B 1 190 ? -3.861 -12.492 -11.773 1 97.88 190 ILE B C 1
ATOM 4749 O O . ILE B 1 190 ? -2.889 -12.258 -12.492 1 97.88 190 ILE B O 1
ATOM 4753 N N . ILE B 1 191 ? -5.027 -12.539 -12.18 1 97.5 191 ILE B N 1
ATOM 4754 C CA . ILE B 1 191 ? -5.488 -11.977 -13.438 1 97.5 191 ILE B CA 1
ATOM 4755 C C . ILE B 1 191 ? -6.488 -10.852 -13.172 1 97.5 191 ILE B C 1
ATOM 4757 O O . ILE B 1 191 ? -7.613 -11.109 -12.727 1 97.5 191 ILE B O 1
ATOM 4761 N N . PRO B 1 192 ? -6.078 -9.617 -13.43 1 95.25 192 PRO B N 1
ATOM 4762 C CA . PRO B 1 192 ? -6.922 -8.477 -13.07 1 95.25 192 PRO B CA 1
ATOM 4763 C C . PRO B 1 192 ? -8.359 -8.625 -13.57 1 95.25 192 PRO B C 1
ATOM 4765 O O . PRO B 1 192 ? -8.578 -8.953 -14.734 1 95.25 192 PRO B O 1
ATOM 4768 N N . ASP B 1 193 ? -9.367 -8.43 -12.641 1 94.75 193 ASP B N 1
ATOM 4769 C CA . ASP B 1 193 ? -10.805 -8.398 -12.883 1 94.75 193 ASP B CA 1
ATOM 4770 C C . ASP B 1 193 ? -11.328 -9.773 -13.273 1 94.75 193 ASP B C 1
ATOM 4772 O O . ASP B 1 193 ? -12.453 -9.906 -13.742 1 94.75 193 ASP B O 1
ATOM 4776 N N . LYS B 1 194 ? -10.5 -10.789 -13.188 1 98.12 194 LYS B N 1
ATOM 4777 C CA . LYS B 1 194 ? -10.945 -12.117 -13.602 1 98.12 194 LYS B CA 1
ATOM 4778 C C . LYS B 1 194 ? -10.719 -13.148 -12.5 1 98.12 194 LYS B C 1
ATOM 4780 O O . LYS B 1 194 ? -11.641 -13.867 -12.117 1 98.12 194 LYS B O 1
ATOM 4785 N N . LEU B 1 195 ? -9.492 -13.25 -12.008 1 98.69 195 LEU B N 1
ATOM 4786 C CA . LEU B 1 195 ? -9.18 -14.25 -10.992 1 98.69 195 LEU B CA 1
ATOM 4787 C C . LEU B 1 195 ? -8.414 -13.625 -9.828 1 98.69 195 LEU B C 1
ATOM 4789 O O . LEU B 1 195 ? -7.328 -13.07 -10.023 1 98.69 195 LEU B O 1
ATOM 4793 N N . MET B 1 196 ? -8.992 -13.766 -8.672 1 98.44 196 MET B N 1
ATOM 4794 C CA . MET B 1 196 ? -8.398 -13.297 -7.426 1 98.44 196 MET B CA 1
ATOM 4795 C C . MET B 1 196 ? -8.117 -14.461 -6.48 1 98.44 196 MET B C 1
ATOM 4797 O O . MET B 1 196 ? -8.938 -15.375 -6.355 1 98.44 196 MET B O 1
ATOM 4801 N N . ALA B 1 197 ? -6.891 -14.477 -5.938 1 98.69 197 ALA B N 1
ATOM 4802 C CA . ALA B 1 197 ? -6.562 -15.43 -4.879 1 98.69 197 ALA B CA 1
ATOM 4803 C C . ALA B 1 197 ? -6.652 -14.773 -3.504 1 98.69 197 ALA B C 1
ATOM 4805 O O . ALA B 1 197 ? -6.219 -13.633 -3.324 1 98.69 197 ALA B O 1
ATOM 4806 N N . PHE B 1 198 ? -7.254 -15.469 -2.545 1 97.88 198 PHE B N 1
ATOM 4807 C CA . PHE B 1 198 ? -7.285 -14.914 -1.196 1 97.88 198 PHE B CA 1
ATOM 4808 C C . PHE B 1 198 ? -7.312 -16.031 -0.155 1 97.88 198 PHE B C 1
ATOM 4810 O O . PHE B 1 198 ? -7.492 -17.203 -0.496 1 97.88 198 PHE B O 1
ATOM 4817 N N . ALA B 1 199 ? -6.996 -15.703 1.057 1 96.44 199 ALA B N 1
ATOM 4818 C CA . ALA B 1 199 ? -7.023 -16.641 2.172 1 96.44 199 ALA B CA 1
ATOM 4819 C C . ALA B 1 199 ? -8.445 -16.828 2.699 1 96.44 199 ALA B C 1
ATOM 4821 O O . ALA B 1 199 ? -9.305 -15.961 2.514 1 96.44 199 ALA B O 1
ATOM 4822 N N . LYS B 1 200 ? -8.609 -17.891 3.355 1 95.56 200 LYS B N 1
ATOM 4823 C CA . LYS B 1 200 ? -9.922 -18.203 3.91 1 95.56 200 LYS B CA 1
ATOM 4824 C C . LYS B 1 200 ? -10.398 -17.109 4.859 1 95.56 200 LYS B C 1
ATOM 4826 O O . LYS B 1 200 ? -9.648 -16.672 5.734 1 95.56 200 LYS B O 1
ATOM 4831 N N . PRO B 1 201 ? -11.656 -16.672 4.672 1 94.31 201 PRO B N 1
ATOM 4832 C CA . PRO B 1 201 ? -12.219 -15.727 5.637 1 94.31 201 PRO B CA 1
ATOM 4833 C C . PRO B 1 201 ? -12.211 -16.266 7.066 1 94.31 201 PRO B C 1
ATOM 4835 O O . PRO B 1 201 ? -12.422 -17.469 7.281 1 94.31 201 PRO B O 1
ATOM 4838 N N . SER B 1 202 ? -11.93 -15.406 8 1 88.94 202 SER B N 1
ATOM 4839 C CA . SER B 1 202 ? -11.883 -15.812 9.398 1 88.94 202 SER B CA 1
ATOM 4840 C C . SER B 1 202 ? -12.453 -14.727 10.305 1 88.94 202 SER B C 1
ATOM 4842 O O . SER B 1 202 ? -12.242 -13.539 10.062 1 88.94 202 SER B O 1
ATOM 4844 N N . GLU B 1 203 ? -13.141 -15.141 11.391 1 84.44 203 GLU B N 1
ATOM 4845 C CA . GLU B 1 203 ? -13.672 -14.211 12.383 1 84.44 203 GLU B CA 1
ATOM 4846 C C . GLU B 1 203 ? -12.664 -13.977 13.516 1 84.44 203 GLU B C 1
ATOM 4848 O O . GLU B 1 203 ? -12.812 -13.039 14.297 1 84.44 203 GLU B O 1
ATOM 4853 N N . GLU B 1 204 ? -11.758 -14.695 13.75 1 70.38 204 GLU B N 1
ATOM 4854 C CA . GLU B 1 204 ? -10.961 -14.758 14.969 1 70.38 204 GLU B CA 1
ATOM 4855 C C . GLU B 1 204 ? -9.672 -13.961 14.82 1 70.38 204 GLU B C 1
ATOM 4857 O O . GLU B 1 204 ? -9.102 -13.5 15.812 1 70.38 204 GLU B O 1
ATOM 4862 N N . THR B 1 205 ? -9.32 -13.68 13.758 1 62.69 205 THR B N 1
ATOM 4863 C CA . THR B 1 205 ? -7.914 -13.281 13.742 1 62.69 205 THR B CA 1
ATOM 4864 C C . THR B 1 205 ? -7.781 -11.758 13.742 1 62.69 205 THR B C 1
ATOM 4866 O O . THR B 1 205 ? -8.242 -11.094 12.812 1 62.69 205 THR B O 1
ATOM 4869 N N . PHE B 1 206 ? -7.566 -11.234 15.094 1 63.31 206 PHE B N 1
ATOM 4870 C CA . PHE B 1 206 ? -7.082 -9.859 15.156 1 63.31 206 PHE B CA 1
ATOM 4871 C C . PHE B 1 206 ? -5.562 -9.812 15.062 1 63.31 206 PHE B C 1
ATOM 4873 O O . PHE B 1 206 ? -4.871 -10.578 15.734 1 63.31 206 PHE B O 1
ATOM 4880 N N . ILE B 1 207 ? -5.109 -9.273 14.008 1 62.38 207 ILE B N 1
ATOM 4881 C CA . ILE B 1 207 ? -3.672 -9.078 13.852 1 62.38 207 ILE B CA 1
ATOM 4882 C C . ILE B 1 207 ? -3.307 -7.633 14.188 1 62.38 207 ILE B C 1
ATOM 4884 O O . ILE B 1 207 ? -3.674 -6.707 13.461 1 62.38 207 ILE B O 1
ATOM 4888 N N . ASP B 1 208 ? -2.551 -7.332 15.227 1 62.31 208 ASP B N 1
ATOM 4889 C CA . ASP B 1 208 ? -1.938 -6.051 15.578 1 62.31 208 ASP B CA 1
ATOM 4890 C C . ASP B 1 208 ? -2.943 -4.91 15.445 1 62.31 208 ASP B C 1
ATOM 4892 O O . ASP B 1 208 ? -2.66 -3.9 14.797 1 62.31 208 ASP B O 1
ATOM 4896 N N . HIS B 1 209 ? -4.207 -5.09 15.836 1 68.25 209 HIS B N 1
ATOM 4897 C CA . HIS B 1 209 ? -5.191 -4.016 15.898 1 68.25 209 HIS B CA 1
ATOM 4898 C C . HIS B 1 209 ? -6.023 -3.951 14.625 1 68.25 209 HIS B C 1
ATOM 4900 O O . HIS B 1 209 ? -6.848 -3.051 14.461 1 68.25 209 HIS B O 1
ATOM 4906 N N . TYR B 1 210 ? -5.73 -4.949 13.836 1 78 210 TYR B N 1
ATOM 4907 C CA . TYR B 1 210 ? -6.52 -4.949 12.609 1 78 210 TYR B CA 1
ATOM 4908 C C . TYR B 1 210 ? -7.688 -5.926 12.719 1 78 210 TYR B C 1
ATOM 4910 O O . TYR B 1 210 ? -7.551 -7.004 13.305 1 78 210 TYR B O 1
ATOM 4918 N N . PRO B 1 211 ? -8.75 -5.492 12.18 1 82.88 211 PRO B N 1
ATOM 4919 C CA . PRO B 1 211 ? -9.891 -6.406 12.188 1 82.88 211 PRO B CA 1
ATOM 4920 C C . PRO B 1 211 ? -9.633 -7.68 11.391 1 82.88 211 PRO B C 1
ATOM 4922 O O . PRO B 1 211 ? -8.805 -7.688 10.477 1 82.88 211 PRO B O 1
ATOM 4925 N N . PRO B 1 212 ? -10.305 -8.758 11.828 1 87.69 212 PRO B N 1
ATOM 4926 C CA . PRO B 1 212 ? -10.164 -9.992 11.062 1 87.69 212 PRO B CA 1
ATOM 4927 C C . PRO B 1 212 ? -10.719 -9.867 9.641 1 87.69 212 PRO B C 1
ATOM 4929 O O . PRO B 1 212 ? -11.547 -9 9.367 1 87.69 212 PRO B O 1
ATOM 4932 N N . ASN B 1 213 ? -10.18 -10.711 8.805 1 92.62 213 ASN B N 1
ATOM 4933 C CA . ASN B 1 213 ? -10.727 -10.805 7.457 1 92.62 213 ASN B CA 1
ATOM 4934 C C . ASN B 1 213 ? -11.992 -11.648 7.426 1 92.62 213 ASN B C 1
ATOM 4936 O O . ASN B 1 213 ? -12.023 -12.711 6.801 1 92.62 213 ASN B O 1
ATOM 4940 N N . SER B 1 214 ? -13.031 -11.109 8.086 1 92.81 214 SER B N 1
ATOM 4941 C CA . SER B 1 214 ? -14.328 -11.766 8.18 1 92.81 214 SER B CA 1
ATOM 4942 C C . SER B 1 214 ? -15.148 -11.562 6.91 1 92.81 214 SER B C 1
ATOM 4944 O O . SER B 1 214 ? -14.859 -10.664 6.113 1 92.81 214 SER B O 1
ATOM 4946 N N . PRO B 1 215 ? -16.188 -12.43 6.742 1 93.31 215 PRO B N 1
ATOM 4947 C CA . PRO B 1 215 ? -17.078 -12.188 5.613 1 93.31 215 PRO B CA 1
ATOM 4948 C C . PRO B 1 215 ? -17.719 -10.797 5.648 1 93.31 215 PRO B C 1
ATOM 4950 O O . PRO B 1 215 ? -17.922 -10.188 4.598 1 93.31 215 PRO B O 1
ATOM 4953 N N . ALA B 1 216 ? -17.953 -10.273 6.836 1 90.81 216 ALA B N 1
ATOM 4954 C CA . ALA B 1 216 ? -18.547 -8.945 6.977 1 90.81 216 ALA B CA 1
ATOM 4955 C C . ALA B 1 216 ? -17.641 -7.879 6.367 1 90.81 216 ALA B C 1
ATOM 4957 O O . ALA B 1 216 ? -18.109 -6.887 5.816 1 90.81 216 ALA B O 1
ATOM 4958 N N . ARG B 1 217 ? -16.391 -8.078 6.48 1 93.06 217 ARG B N 1
ATOM 4959 C CA . ARG B 1 217 ? -15.391 -7.168 5.914 1 93.06 217 ARG B CA 1
ATOM 4960 C C . ARG B 1 217 ? -15.188 -7.441 4.426 1 93.06 217 ARG B C 1
ATOM 4962 O O . ARG B 1 217 ? -15.188 -6.516 3.613 1 93.06 217 ARG B O 1
ATOM 4969 N N . LEU B 1 218 ? -15.109 -8.688 4.066 1 96.5 218 LEU B N 1
ATOM 4970 C CA . LEU B 1 218 ? -14.68 -9.078 2.729 1 96.5 218 LEU B CA 1
ATOM 4971 C C . LEU B 1 218 ? -15.82 -8.938 1.729 1 96.5 218 LEU B C 1
ATOM 4973 O O . LEU B 1 218 ? -15.602 -8.594 0.567 1 96.5 218 LEU B O 1
ATOM 4977 N N . ALA B 1 219 ? -17.047 -9.188 2.135 1 96.69 219 ALA B N 1
ATOM 4978 C CA . ALA B 1 219 ? -18.172 -9.203 1.19 1 96.69 219 ALA B CA 1
ATOM 4979 C C . ALA B 1 219 ? -18.359 -7.832 0.543 1 96.69 219 ALA B C 1
ATOM 4981 O O . ALA B 1 219 ? -18.359 -7.715 -0.685 1 96.69 219 ALA B O 1
ATOM 4982 N N . PRO B 1 220 ? -18.422 -6.738 1.365 1 96.06 220 PRO B N 1
ATOM 4983 C CA . PRO B 1 220 ? -18.531 -5.418 0.736 1 96.06 220 PRO B CA 1
ATOM 4984 C C . PRO B 1 220 ? -17.312 -5.09 -0.136 1 96.06 220 PRO B C 1
ATOM 4986 O O . PRO B 1 220 ? -17.453 -4.426 -1.166 1 96.06 220 PRO B O 1
ATOM 4989 N N . LEU B 1 221 ? -16.172 -5.531 0.316 1 95.81 221 LEU B N 1
ATOM 4990 C CA . LEU B 1 221 ? -14.953 -5.32 -0.472 1 95.81 221 LEU B CA 1
ATOM 4991 C C . LEU B 1 221 ? -15.062 -6.02 -1.823 1 95.81 221 LEU B C 1
ATOM 4993 O O . LEU B 1 221 ? -14.695 -5.449 -2.854 1 95.81 221 LEU B O 1
ATOM 4997 N N . PHE B 1 222 ? -15.594 -7.254 -1.83 1 97.88 222 PHE B N 1
ATOM 4998 C CA . PHE B 1 222 ? -15.734 -8.031 -3.055 1 97.88 222 PHE B CA 1
ATOM 4999 C C . PHE B 1 222 ? -16.781 -7.402 -3.973 1 97.88 222 PHE B C 1
ATOM 5001 O O . PHE B 1 222 ? -16.625 -7.414 -5.195 1 97.88 222 PHE B O 1
ATOM 5008 N N . VAL B 1 223 ? -17.859 -6.863 -3.375 1 97 223 VAL B N 1
ATOM 5009 C CA . VAL B 1 223 ? -18.828 -6.109 -4.164 1 97 223 VAL B CA 1
ATOM 5010 C C . VAL B 1 223 ? -18.125 -4.941 -4.855 1 97 223 VAL B C 1
ATOM 5012 O O . VAL B 1 223 ? -18.312 -4.715 -6.055 1 97 223 VAL B O 1
ATOM 5015 N N . THR B 1 224 ? -17.281 -4.266 -4.117 1 95.25 224 THR B N 1
ATOM 5016 C CA . THR B 1 224 ? -16.547 -3.111 -4.617 1 95.25 224 THR B CA 1
ATOM 5017 C C . THR B 1 224 ? -15.625 -3.516 -5.766 1 95.25 224 THR B C 1
ATOM 5019 O O . THR B 1 224 ? -15.469 -2.77 -6.734 1 95.25 224 THR B O 1
ATOM 5022 N N . PHE B 1 225 ? -15.031 -4.75 -5.68 1 95.44 225 PHE B N 1
ATOM 5023 C CA . PHE B 1 225 ? -14.086 -5.234 -6.676 1 95.44 225 PHE B CA 1
ATOM 5024 C C . PHE B 1 225 ? -14.805 -5.871 -7.852 1 95.44 225 PHE B C 1
ATOM 5026 O O . PHE B 1 225 ? -14.18 -6.246 -8.844 1 95.44 225 PHE B O 1
ATOM 5033 N N . GLY B 1 226 ? -16.141 -6.086 -7.754 1 96.81 226 GLY B N 1
ATOM 5034 C CA . GLY B 1 226 ? -16.922 -6.668 -8.836 1 96.81 226 GLY B CA 1
ATOM 5035 C C . GLY B 1 226 ? -16.828 -8.18 -8.891 1 96.81 226 GLY B C 1
ATOM 5036 O O . GLY B 1 226 ? -17 -8.781 -9.953 1 96.81 226 GLY B O 1
ATOM 5037 N N . VAL B 1 227 ? -16.516 -8.797 -7.789 1 98.12 227 VAL B N 1
ATOM 5038 C CA . VAL B 1 227 ? -16.438 -10.25 -7.715 1 98.12 227 VAL B CA 1
ATOM 5039 C C . VAL B 1 227 ? -17.844 -10.844 -7.887 1 98.12 227 VAL B C 1
ATOM 5041 O O . VAL B 1 227 ? -18.797 -10.406 -7.238 1 98.12 227 VAL B O 1
ATOM 5044 N N . THR B 1 228 ? -17.906 -11.859 -8.742 1 98.56 228 THR B N 1
ATOM 5045 C CA . THR B 1 228 ? -19.203 -12.438 -9.023 1 98.56 228 THR B CA 1
ATOM 5046 C C . THR B 1 228 ? -19.328 -13.828 -8.406 1 98.56 228 THR B C 1
ATOM 5048 O O . THR B 1 228 ? -20.438 -14.344 -8.25 1 98.56 228 THR B O 1
ATOM 5051 N N . ALA B 1 229 ? -18.203 -14.422 -8.086 1 98.81 229 ALA B N 1
ATOM 5052 C CA . ALA B 1 229 ? -18.25 -15.766 -7.523 1 98.81 229 ALA B CA 1
ATOM 5053 C C . ALA B 1 229 ? -17.047 -16.031 -6.633 1 98.81 229 ALA B C 1
ATOM 5055 O O . ALA B 1 229 ? -15.969 -15.484 -6.859 1 98.81 229 ALA B O 1
ATOM 5056 N N . ILE B 1 230 ? -17.312 -16.875 -5.629 1 98.69 230 ILE B N 1
ATOM 5057 C CA . ILE B 1 230 ? -16.25 -17.406 -4.777 1 98.69 230 ILE B CA 1
ATOM 5058 C C . ILE B 1 230 ? -16.125 -18.906 -4.973 1 98.69 230 ILE B C 1
ATOM 5060 O O . ILE B 1 230 ? -17.141 -19.609 -5.039 1 98.69 230 ILE B O 1
ATOM 5064 N N . VAL B 1 231 ? -14.914 -19.391 -5.164 1 98.75 231 VAL B N 1
ATOM 5065 C CA . VAL B 1 231 ? -14.633 -20.828 -5.18 1 98.75 231 VAL B CA 1
ATOM 5066 C C . VAL B 1 231 ? -13.805 -21.203 -3.951 1 98.75 231 VAL B C 1
ATOM 5068 O O . VAL B 1 231 ? -12.688 -20.719 -3.775 1 98.75 231 VAL B O 1
ATOM 5071 N N . GLN B 1 232 ? -14.367 -22.016 -3.18 1 98.19 232 GLN B N 1
ATOM 5072 C CA . GLN B 1 232 ? -13.711 -22.516 -1.978 1 98.19 232 GLN B CA 1
ATOM 5073 C C . GLN B 1 232 ? -13.172 -23.922 -2.197 1 98.19 232 GLN B C 1
ATOM 5075 O O . GLN B 1 232 ? -13.891 -24.812 -2.658 1 98.19 232 GLN B O 1
ATOM 5080 N N . THR B 1 233 ? -11.867 -24.141 -1.813 1 97.81 233 THR B N 1
ATOM 5081 C CA . THR B 1 233 ? -11.266 -25.438 -2.115 1 97.81 233 THR B CA 1
ATOM 5082 C C . THR B 1 233 ? -10.914 -26.172 -0.832 1 97.81 233 THR B C 1
ATOM 5084 O O . THR B 1 233 ? -10.289 -27.234 -0.876 1 97.81 233 THR B O 1
ATOM 5087 N N . ASN B 1 234 ? -11.133 -25.625 0.367 1 95.56 234 ASN B N 1
ATOM 5088 C CA . ASN B 1 234 ? -10.93 -26.266 1.662 1 95.56 234 ASN B CA 1
ATOM 5089 C C . ASN B 1 234 ? -12.25 -26.438 2.408 1 95.56 234 ASN B C 1
ATOM 5091 O O . ASN B 1 234 ? -13.32 -26.203 1.844 1 95.56 234 ASN B O 1
ATOM 5095 N N . GLU B 1 235 ? -12.156 -26.938 3.605 1 90.25 235 GLU B N 1
ATOM 5096 C CA . GLU B 1 235 ? -13.367 -27.094 4.406 1 90.25 235 GLU B CA 1
ATOM 5097 C C . GLU B 1 235 ? -13.945 -25.75 4.816 1 90.25 235 GLU B C 1
ATOM 5099 O O . GLU B 1 235 ? -13.203 -24.812 5.102 1 90.25 235 GLU B O 1
ATOM 5104 N N . ARG B 1 236 ? -15.25 -25.719 4.871 1 80.75 236 ARG B N 1
ATOM 5105 C CA . ARG B 1 236 ? -15.961 -24.469 5.16 1 80.75 236 ARG B CA 1
ATOM 5106 C C . ARG B 1 236 ? -15.969 -24.188 6.656 1 80.75 236 ARG B C 1
ATOM 5108 O O . ARG B 1 236 ? -16.172 -25.094 7.469 1 80.75 236 ARG B O 1
ATOM 5115 N N . ASP B 1 237 ? -15.711 -22.891 6.918 1 86.5 237 ASP B N 1
ATOM 5116 C CA . ASP B 1 237 ? -15.766 -22.469 8.312 1 86.5 237 ASP B CA 1
ATOM 5117 C C . ASP B 1 237 ? -16.516 -21.156 8.461 1 86.5 237 ASP B C 1
ATOM 5119 O O . ASP B 1 237 ? -16.391 -20.469 9.477 1 86.5 237 ASP B O 1
ATOM 5123 N N . TYR B 1 238 ? -17.203 -20.703 7.438 1 92.81 238 TYR B N 1
ATOM 5124 C CA . TYR B 1 238 ? -18.031 -19.5 7.492 1 92.81 238 TYR B CA 1
ATOM 5125 C C . TYR B 1 238 ? -19.359 -19.719 6.758 1 92.81 238 TYR B C 1
ATOM 5127 O O . TYR B 1 238 ? -19.516 -20.719 6.047 1 92.81 238 TYR B O 1
ATOM 5135 N N . ASP B 1 239 ? -20.359 -18.891 6.973 1 93.25 239 ASP B N 1
ATOM 5136 C CA . ASP B 1 239 ? -21.656 -18.969 6.32 1 93.25 239 ASP B CA 1
ATOM 5137 C C . ASP B 1 239 ? -21.609 -18.391 4.914 1 93.25 239 ASP B C 1
ATOM 5139 O O . ASP B 1 239 ? -21.359 -17.188 4.742 1 93.25 239 ASP B O 1
ATOM 5143 N N . THR B 1 240 ? -21.891 -19.219 3.885 1 94.81 240 THR B N 1
ATOM 5144 C CA . THR B 1 240 ? -21.828 -18.766 2.498 1 94.81 240 THR B CA 1
ATOM 5145 C C . THR B 1 240 ? -22.844 -17.656 2.238 1 94.81 240 THR B C 1
ATOM 5147 O O . THR B 1 240 ? -22.672 -16.859 1.312 1 94.81 240 THR B O 1
ATOM 5150 N N . LEU B 1 241 ? -23.844 -17.547 3.062 1 94.81 241 LEU B N 1
ATOM 5151 C CA . LEU B 1 241 ? -24.875 -16.531 2.904 1 94.81 241 LEU B CA 1
ATOM 5152 C C . LEU B 1 241 ? -24.297 -15.133 3.098 1 94.81 241 LEU B C 1
ATOM 5154 O O . LEU B 1 241 ? -24.812 -14.156 2.559 1 94.81 241 LEU B O 1
ATOM 5158 N N . ASP B 1 242 ? -23.219 -15.125 3.818 1 94.12 242 ASP B N 1
ATOM 5159 C CA . ASP B 1 242 ? -22.562 -13.844 4.07 1 94.12 242 ASP B CA 1
ATOM 5160 C C . ASP B 1 242 ? -22.078 -13.211 2.766 1 94.12 242 ASP B C 1
ATOM 5162 O O . ASP B 1 242 ? -21.891 -11.992 2.691 1 94.12 242 ASP B O 1
ATOM 5166 N N . PHE B 1 243 ? -21.938 -14.039 1.722 1 96.69 243 PHE B N 1
ATOM 5167 C CA . PHE B 1 243 ? -21.516 -13.547 0.416 1 96.69 243 PHE B CA 1
ATOM 5168 C C . PHE B 1 243 ? -22.656 -13.602 -0.583 1 96.69 243 PHE B C 1
ATOM 5170 O O . PHE B 1 243 ? -22.859 -12.664 -1.355 1 96.69 243 PHE B O 1
ATOM 5177 N N . THR B 1 244 ? -23.438 -14.648 -0.532 1 97.19 244 THR B N 1
ATOM 5178 C CA . THR B 1 244 ? -24.438 -14.875 -1.568 1 97.19 244 THR B CA 1
ATOM 5179 C C . THR B 1 244 ? -25.562 -13.844 -1.476 1 97.19 244 THR B C 1
ATOM 5181 O O . THR B 1 244 ? -26.172 -13.492 -2.486 1 97.19 244 THR B O 1
ATOM 5184 N N . LYS B 1 245 ? -25.828 -13.367 -0.333 1 94.56 245 LYS B N 1
ATOM 5185 C CA . LYS B 1 245 ? -26.859 -12.352 -0.19 1 94.56 245 LYS B CA 1
ATOM 5186 C C . LYS B 1 245 ? -26.5 -11.086 -0.971 1 94.56 245 LYS B C 1
ATOM 5188 O O . LYS B 1 245 ? -27.391 -10.328 -1.366 1 94.56 245 LYS B O 1
ATOM 5193 N N . PHE B 1 246 ? -25.266 -10.867 -1.188 1 95.81 246 PHE B N 1
ATOM 5194 C CA . PHE B 1 246 ? -24.812 -9.695 -1.928 1 95.81 246 PHE B CA 1
ATOM 5195 C C . PHE B 1 246 ? -24.688 -10.008 -3.414 1 95.81 246 PHE B C 1
ATOM 5197 O O . PHE B 1 246 ? -24.094 -9.234 -4.168 1 95.81 246 PHE B O 1
ATOM 5204 N N . GLY B 1 247 ? -25.094 -11.203 -3.879 1 95.25 247 GLY B N 1
ATOM 5205 C CA . GLY B 1 247 ? -25.078 -11.562 -5.289 1 95.25 247 GLY B CA 1
ATOM 5206 C C . GLY B 1 247 ? -23.797 -12.234 -5.715 1 95.25 247 GLY B C 1
ATOM 5207 O O . GLY B 1 247 ? -23.516 -12.359 -6.91 1 95.25 247 GLY B O 1
ATOM 5208 N N . ILE B 1 248 ? -23.031 -12.641 -4.773 1 97.88 248 ILE B N 1
ATOM 5209 C CA . ILE B 1 248 ? -21.781 -13.344 -5.062 1 97.88 248 ILE B CA 1
ATOM 5210 C C . ILE B 1 248 ? -22 -14.852 -4.953 1 97.88 248 ILE B C 1
ATOM 5212 O O . ILE B 1 248 ? -22.188 -15.383 -3.855 1 97.88 248 ILE B O 1
ATOM 5216 N N . LYS B 1 249 ? -21.922 -15.539 -6.062 1 98.5 249 LYS B N 1
ATOM 5217 C CA . LYS B 1 249 ? -22.125 -16.984 -6.047 1 98.5 249 LYS B CA 1
ATOM 5218 C C . LYS B 1 249 ? -21.016 -17.688 -5.277 1 98.5 249 LYS B C 1
ATOM 5220 O O . LYS B 1 249 ? -19.906 -17.156 -5.16 1 98.5 249 LYS B O 1
ATOM 5225 N N . HIS B 1 250 ? -21.406 -18.828 -4.727 1 98.06 250 HIS B N 1
ATOM 5226 C CA . HIS B 1 250 ? -20.422 -19.562 -3.936 1 98.06 250 HIS B CA 1
ATOM 5227 C C . HIS B 1 250 ? -20.359 -21.016 -4.367 1 98.06 250 HIS B C 1
ATOM 5229 O O . HIS B 1 250 ? -21.375 -21.719 -4.395 1 98.06 250 HIS B O 1
ATOM 5235 N N . TYR B 1 251 ? -19.156 -21.484 -4.766 1 98.19 251 TYR B N 1
ATOM 5236 C CA . TYR B 1 251 ? -18.906 -22.844 -5.191 1 98.19 251 TYR B CA 1
ATOM 5237 C C . TYR B 1 251 ? -17.922 -23.547 -4.254 1 98.19 251 TYR B C 1
ATOM 5239 O O . TYR B 1 251 ? -17.016 -22.891 -3.711 1 98.19 251 TYR B O 1
ATOM 5247 N N . THR B 1 252 ? -18.125 -24.812 -4.086 1 97.12 252 THR B N 1
ATOM 5248 C CA . THR B 1 252 ? -17.234 -25.594 -3.232 1 97.12 252 THR B CA 1
ATOM 5249 C C . THR B 1 252 ? -16.594 -26.734 -4.016 1 97.12 252 THR B C 1
ATOM 5251 O O . THR B 1 252 ? -17.281 -27.562 -4.586 1 97.12 252 THR B O 1
ATOM 5254 N N . LEU B 1 253 ? -15.273 -26.703 -4.082 1 97.5 253 LEU B N 1
ATOM 5255 C CA . LEU B 1 253 ? -14.445 -27.75 -4.664 1 97.5 253 LEU B CA 1
ATOM 5256 C C . LEU B 1 253 ? -13.398 -28.234 -3.668 1 97.5 253 LEU B C 1
ATOM 5258 O O . LEU B 1 253 ? -12.203 -28.047 -3.885 1 97.5 253 LEU B O 1
ATOM 5262 N N . THR B 1 254 ? -13.789 -28.984 -2.678 1 96.81 254 THR B N 1
ATOM 5263 C CA . THR B 1 254 ? -12.922 -29.328 -1.563 1 96.81 254 THR B CA 1
ATOM 5264 C C . THR B 1 254 ? -12.07 -30.547 -1.909 1 96.81 254 THR B C 1
ATOM 5266 O O . THR B 1 254 ? -12.594 -31.578 -2.355 1 96.81 254 THR B O 1
ATOM 5269 N N . PHE B 1 255 ? -10.781 -30.469 -1.792 1 96.56 255 PHE B N 1
ATOM 5270 C CA . PHE B 1 255 ? -9.859 -31.594 -1.923 1 96.56 255 PHE B CA 1
ATOM 5271 C C . PHE B 1 255 ? -8.695 -31.453 -0.952 1 96.56 255 PHE B C 1
ATOM 5273 O O . PHE B 1 255 ? -8.562 -30.438 -0.276 1 96.56 255 PHE B O 1
ATOM 5280 N N . GLU B 1 256 ? -7.863 -32.406 -0.821 1 95.56 256 GLU B N 1
ATOM 5281 C CA . GLU B 1 256 ? -6.867 -32.562 0.24 1 95.56 256 GLU B CA 1
ATOM 5282 C C . GLU B 1 256 ? -5.781 -31.484 0.106 1 95.56 256 GLU B C 1
ATOM 5284 O O . GLU B 1 256 ? -5.301 -31.219 -0.997 1 95.56 256 GLU B O 1
ATOM 5289 N N . ASP B 1 257 ? -5.379 -30.906 1.271 1 93.12 257 ASP B N 1
ATOM 5290 C CA . ASP B 1 257 ? -4.336 -29.875 1.327 1 93.12 257 ASP B CA 1
ATOM 5291 C C . ASP B 1 257 ? -3.023 -30.406 0.748 1 93.12 257 ASP B C 1
ATOM 5293 O O . ASP B 1 257 ? -2.699 -31.594 0.903 1 93.12 257 ASP B O 1
ATOM 5297 N N . MET B 1 258 ? -2.289 -29.516 0.01 1 91.94 258 MET B N 1
ATOM 5298 C CA . MET B 1 258 ? -0.943 -29.766 -0.501 1 91.94 258 MET B CA 1
ATOM 5299 C C . MET B 1 258 ? -0.96 -30.844 -1.579 1 91.94 258 MET B C 1
ATOM 5301 O O . MET B 1 258 ? 0.08 -31.422 -1.902 1 91.94 258 MET B O 1
ATOM 5305 N N . THR B 1 259 ? -2.158 -31.141 -2.094 1 94.31 259 THR B N 1
ATOM 5306 C CA . THR B 1 259 ? -2.285 -32.125 -3.164 1 94.31 259 THR B CA 1
ATOM 5307 C C . THR B 1 259 ? -2.838 -31.469 -4.43 1 94.31 259 THR B C 1
ATOM 5309 O O . THR B 1 259 ? -3.234 -30.297 -4.414 1 94.31 259 THR B O 1
ATOM 5312 N N . GLU B 1 260 ? -2.738 -32.219 -5.543 1 95.75 260 GLU B N 1
ATOM 5313 C CA . GLU B 1 260 ? -3.322 -31.781 -6.809 1 95.75 260 GLU B CA 1
ATOM 5314 C C . GLU B 1 260 ? -4.828 -32.031 -6.832 1 95.75 260 GLU B C 1
ATOM 5316 O O . GLU B 1 260 ? -5.332 -32.906 -6.145 1 95.75 260 GLU B O 1
ATOM 5321 N N . PRO B 1 261 ? -5.547 -31.25 -7.594 1 97.69 261 PRO B N 1
ATOM 5322 C CA . PRO B 1 261 ? -6.996 -31.438 -7.688 1 97.69 261 PRO B CA 1
ATOM 5323 C C . PRO B 1 261 ? -7.375 -32.656 -8.516 1 97.69 261 PRO B C 1
ATOM 5325 O O . PRO B 1 261 ? -6.676 -33 -9.477 1 97.69 261 PRO B O 1
ATOM 5328 N N . PRO B 1 262 ? -8.469 -33.312 -8.172 1 96.94 262 PRO B N 1
ATOM 5329 C CA . PRO B 1 262 ? -9.023 -34.312 -9.094 1 96.94 262 PRO B CA 1
ATOM 5330 C C . PRO B 1 262 ? -9.43 -33.719 -10.438 1 96.94 262 PRO B C 1
ATOM 5332 O O . PRO B 1 262 ? -9.773 -32.531 -10.508 1 96.94 262 PRO B O 1
ATOM 5335 N N . SER B 1 263 ? -9.438 -34.594 -11.461 1 97.19 263 SER B N 1
ATOM 5336 C CA . SER B 1 263 ? -9.742 -34.125 -12.82 1 97.19 263 SER B CA 1
ATOM 5337 C C . SER B 1 263 ? -11.11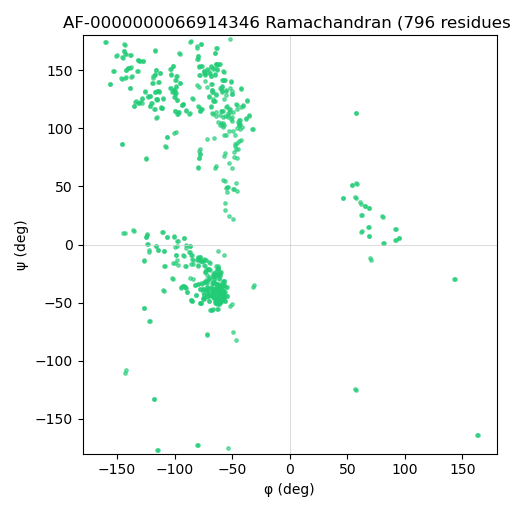7 -33.469 -12.891 1 97.19 263 SER B C 1
ATOM 5339 O O . SER B 1 263 ? -11.305 -32.5 -13.617 1 97.19 263 SER B O 1
ATOM 5341 N N . GLU B 1 264 ? -11.992 -34 -12.141 1 97.19 264 GLU B N 1
ATOM 5342 C CA . GLU B 1 264 ? -13.352 -33.469 -12.125 1 97.19 264 GLU B CA 1
ATOM 5343 C C . GLU B 1 264 ? -13.367 -32 -11.648 1 97.19 264 GLU B C 1
ATOM 5345 O O . GLU B 1 264 ? -14.117 -31.188 -12.172 1 97.19 264 GLU B O 1
ATOM 5350 N N . TYR B 1 265 ? -12.586 -31.703 -10.664 1 97.88 265 TYR B N 1
ATOM 5351 C CA . TYR B 1 265 ? -12.57 -30.359 -10.086 1 97.88 265 TYR B CA 1
ATOM 5352 C C . TYR B 1 265 ? -11.867 -29.391 -11.016 1 97.88 265 TYR B C 1
ATOM 5354 O O . TYR B 1 265 ? -12.211 -28.203 -11.055 1 97.88 265 TYR B O 1
ATOM 5362 N N . VAL B 1 266 ? -10.883 -29.891 -11.742 1 98.62 266 VAL B N 1
ATOM 5363 C CA . VAL B 1 266 ? -10.25 -29.047 -12.75 1 98.62 266 VAL B CA 1
ATOM 5364 C C . VAL B 1 266 ? -11.297 -28.594 -13.773 1 98.62 266 VAL B C 1
ATOM 5366 O O . VAL B 1 266 ? -11.414 -27.406 -14.062 1 98.62 266 VAL B O 1
ATOM 5369 N N . LEU B 1 267 ? -12.086 -29.562 -14.289 1 98.62 267 LEU B N 1
ATOM 5370 C CA . LEU B 1 267 ? -13.086 -29.266 -15.305 1 98.62 267 LEU B CA 1
ATOM 5371 C C . LEU B 1 267 ? -14.18 -28.359 -14.742 1 98.62 267 LEU B C 1
ATOM 5373 O O . LEU B 1 267 ? -14.633 -27.422 -15.406 1 98.62 267 LEU B O 1
ATOM 5377 N N . GLN B 1 268 ? -14.594 -28.609 -13.523 1 98.56 268 GLN B N 1
ATOM 5378 C CA . GLN B 1 268 ? -15.617 -27.781 -12.891 1 98.56 268 GLN B CA 1
ATOM 5379 C C . GLN B 1 268 ? -15.125 -26.344 -12.703 1 98.56 268 GLN B C 1
ATOM 5381 O O . GLN B 1 268 ? -15.875 -25.391 -12.938 1 98.56 268 GLN B O 1
ATOM 5386 N N . PHE B 1 269 ? -13.93 -26.25 -12.211 1 98.81 269 PHE B N 1
ATOM 5387 C CA . PHE B 1 269 ? -13.367 -24.922 -12.023 1 98.81 269 PHE B CA 1
ATOM 5388 C C . PHE B 1 269 ? -13.312 -24.172 -13.344 1 98.81 269 PHE B C 1
ATOM 5390 O O . PHE B 1 269 ? -13.664 -22.984 -13.406 1 98.81 269 PHE B O 1
ATOM 5397 N N . LEU B 1 270 ? -12.82 -24.844 -14.383 1 98.81 270 LEU B N 1
ATOM 5398 C CA . LEU B 1 270 ? -12.742 -24.203 -15.695 1 98.81 270 LEU B CA 1
ATOM 5399 C C . LEU B 1 270 ? -14.125 -23.797 -16.188 1 98.81 270 LEU B C 1
ATOM 5401 O O . LEU B 1 270 ? -14.281 -22.766 -16.828 1 98.81 270 LEU B O 1
ATOM 5405 N N . LYS B 1 271 ? -15.117 -24.594 -15.914 1 98.69 271 LYS B N 1
ATOM 5406 C CA . LYS B 1 271 ? -16.484 -24.25 -16.266 1 98.69 271 LYS B CA 1
ATOM 5407 C C . LYS B 1 271 ? -16.953 -23 -15.539 1 98.69 271 LYS B C 1
ATOM 5409 O O . LYS B 1 271 ? -17.516 -22.094 -16.156 1 98.69 271 LYS B O 1
ATOM 5414 N N . ILE B 1 272 ? -16.672 -22.922 -14.242 1 98.69 272 ILE B N 1
ATOM 5415 C CA . ILE B 1 272 ? -17.016 -21.75 -13.445 1 98.69 272 ILE B CA 1
ATOM 5416 C C . ILE B 1 272 ? -16.328 -20.516 -14.031 1 98.69 272 ILE B C 1
ATOM 5418 O O . ILE B 1 272 ? -16.953 -19.469 -14.172 1 98.69 272 ILE B O 1
ATOM 5422 N N . CYS B 1 273 ? -15.047 -20.672 -14.406 1 98.56 273 CYS B N 1
ATOM 5423 C CA . CYS B 1 273 ? -14.281 -19.578 -14.969 1 98.56 273 CYS B CA 1
ATOM 5424 C C . CYS B 1 273 ? -14.891 -19.109 -16.281 1 98.56 273 CYS B C 1
ATOM 5426 O O . CYS B 1 273 ? -14.836 -17.922 -16.625 1 98.56 273 CYS B O 1
ATOM 5428 N N . ASN B 1 274 ? -15.43 -20.047 -17.031 1 97.25 274 ASN B N 1
ATOM 5429 C CA . ASN B 1 274 ? -16.047 -19.703 -18.297 1 97.25 274 ASN B CA 1
ATOM 5430 C C . ASN B 1 274 ? -17.375 -18.969 -18.109 1 97.25 274 ASN B C 1
ATOM 5432 O O . ASN B 1 274 ? -17.75 -18.125 -18.922 1 97.25 274 ASN B O 1
ATOM 5436 N N . GLU B 1 275 ? -18.078 -19.25 -17.078 1 97.62 275 GLU B N 1
ATOM 5437 C CA . GLU B 1 275 ? -19.422 -18.734 -16.859 1 97.62 275 GLU B CA 1
ATOM 5438 C C . GLU B 1 275 ? -19.391 -17.422 -16.062 1 97.62 275 GLU B C 1
ATOM 5440 O O . GLU B 1 275 ? -20.266 -16.578 -16.25 1 97.62 275 GLU B O 1
ATOM 5445 N N . GLU B 1 276 ? -18.469 -17.297 -15.109 1 98.12 276 GLU B N 1
ATOM 5446 C CA . GLU B 1 276 ? -18.422 -16.141 -14.211 1 98.12 2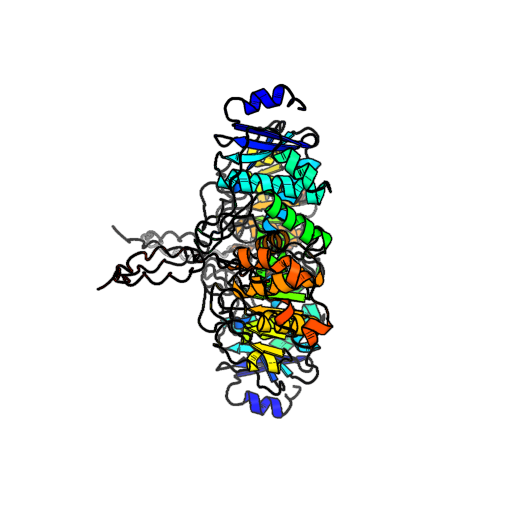76 GLU B CA 1
ATOM 5447 C C . GLU B 1 276 ? -17.406 -15.117 -14.68 1 98.12 276 GLU B C 1
ATOM 5449 O O . GLU B 1 276 ? -16.344 -15.477 -15.219 1 98.12 276 GLU B O 1
ATOM 5454 N N . LYS B 1 277 ? -17.703 -13.93 -14.477 1 97.62 277 LYS B N 1
ATOM 5455 C CA . LYS B 1 277 ? -16.875 -12.828 -14.953 1 97.62 277 LYS B CA 1
ATOM 5456 C C . LYS B 1 277 ? -15.641 -12.648 -14.07 1 97.62 277 LYS B C 1
ATOM 5458 O O . LYS B 1 277 ? -14.531 -12.492 -14.57 1 97.62 277 LYS B O 1
ATOM 5463 N N . SER B 1 278 ? -15.82 -12.578 -12.766 1 98.5 278 SER B N 1
ATOM 5464 C CA . SER B 1 278 ? -14.773 -12.297 -11.797 1 98.5 278 SER B CA 1
ATOM 5465 C C . SER B 1 278 ? -14.859 -13.234 -10.602 1 98.5 278 SER B C 1
ATOM 5467 O O . SER B 1 278 ? -15.852 -13.227 -9.867 1 98.5 278 SER B O 1
ATOM 5469 N N . ILE B 1 279 ? -13.797 -14 -10.391 1 98.88 279 ILE B N 1
ATOM 5470 C CA . ILE B 1 279 ? -13.867 -15.109 -9.445 1 98.88 279 ILE B CA 1
ATOM 5471 C C . ILE B 1 279 ? -12.781 -14.945 -8.383 1 98.88 279 ILE B C 1
ATOM 5473 O O . ILE B 1 279 ? -11.609 -14.711 -8.711 1 98.88 279 ILE B O 1
ATOM 5477 N N . ALA B 1 280 ? -13.164 -15 -7.121 1 98.81 280 ALA B N 1
ATOM 5478 C CA . ALA B 1 280 ? -12.227 -15.109 -6.008 1 98.81 280 ALA B CA 1
ATOM 5479 C C . ALA B 1 280 ? -12.094 -16.547 -5.539 1 98.81 280 ALA B C 1
ATOM 5481 O O . ALA B 1 280 ? -13.094 -17.203 -5.242 1 98.81 280 ALA B O 1
ATOM 5482 N N . VAL B 1 281 ? -10.852 -17.062 -5.527 1 98.81 281 VAL B N 1
ATOM 5483 C CA . VAL B 1 281 ? -10.586 -18.453 -5.168 1 98.81 281 VAL B CA 1
ATOM 5484 C C . VAL B 1 281 ? -9.797 -18.5 -3.861 1 98.81 281 VAL B C 1
ATOM 5486 O O . VAL B 1 281 ? -8.844 -17.75 -3.674 1 98.81 281 VAL B O 1
ATOM 5489 N N . HIS B 1 282 ? -10.289 -19.375 -2.941 1 97.94 282 HIS B N 1
ATOM 5490 C CA . HIS B 1 282 ? -9.5 -19.469 -1.719 1 97.94 282 HIS B CA 1
ATOM 5491 C C . HIS B 1 282 ? -9.43 -20.922 -1.23 1 97.94 282 HIS B C 1
ATOM 5493 O O . HIS B 1 282 ? -10.25 -21.75 -1.621 1 97.94 282 HIS B O 1
ATOM 5499 N N . CYS B 1 283 ? -8.414 -21.25 -0.565 1 96.88 283 CYS B N 1
ATOM 5500 C CA . CYS B 1 283 ? -8.305 -22.391 0.333 1 96.88 283 CYS B CA 1
ATOM 5501 C C . CYS B 1 283 ? -8.031 -21.938 1.762 1 96.88 283 CYS B C 1
ATOM 5503 O O . CYS B 1 283 ? -8.711 -21.047 2.279 1 96.88 283 CYS B O 1
ATOM 5505 N N . LYS B 1 284 ? -7.059 -22.547 2.455 1 94.12 284 LYS B N 1
ATOM 5506 C CA . LYS B 1 284 ? -6.734 -22.062 3.795 1 94.12 284 LYS B CA 1
ATOM 5507 C C . LYS B 1 284 ? -5.879 -20.797 3.734 1 94.12 284 LYS B C 1
ATOM 5509 O O . LYS B 1 284 ? -6.215 -19.781 4.348 1 94.12 284 LYS B O 1
ATOM 5514 N N . SER B 1 285 ? -4.816 -20.812 2.975 1 94.44 285 SER B N 1
ATOM 5515 C CA . SER B 1 285 ? -3.885 -19.688 2.871 1 94.44 285 SER B CA 1
ATOM 5516 C C . SER B 1 285 ? -3.992 -19 1.513 1 94.44 285 SER B C 1
ATOM 5518 O O . SER B 1 285 ? -3.381 -17.953 1.29 1 94.44 285 SER B O 1
ATOM 5520 N N . GLY B 1 286 ? -4.789 -19.562 0.608 1 96.81 286 GLY B N 1
ATOM 5521 C CA . GLY B 1 286 ? -4.914 -19 -0.725 1 96.81 286 GLY B CA 1
ATOM 5522 C C . GLY B 1 286 ? -3.66 -19.156 -1.562 1 96.81 286 GLY B C 1
ATOM 5523 O O . GLY B 1 286 ? -3.361 -18.312 -2.41 1 96.81 286 GLY B O 1
ATOM 5524 N N . LEU B 1 287 ? -2.887 -20.266 -1.341 1 97.19 287 LEU B N 1
ATOM 5525 C CA . LEU B 1 287 ? -1.6 -20.406 -2.014 1 97.19 287 LEU B CA 1
ATOM 5526 C C . LEU B 1 287 ? -1.562 -21.688 -2.846 1 97.19 287 LEU B C 1
ATOM 5528 O O . LEU B 1 287 ? -1.543 -21.625 -4.078 1 97.19 287 LEU B O 1
ATOM 5532 N N . GLY B 1 288 ? -1.614 -22.844 -2.229 1 96.88 288 GLY B N 1
ATOM 5533 C CA . GLY B 1 288 ? -1.406 -24.125 -2.889 1 96.88 288 GLY B CA 1
ATOM 5534 C C . GLY B 1 288 ? -2.557 -24.516 -3.791 1 96.88 288 GLY B C 1
ATOM 5535 O O . GLY B 1 288 ? -2.498 -24.328 -5.008 1 96.88 288 GLY B O 1
ATOM 5536 N N . ARG B 1 289 ? -3.684 -25.016 -3.16 1 97.69 289 ARG B N 1
ATOM 5537 C CA . ARG B 1 289 ? -4.855 -25.453 -3.91 1 97.69 289 ARG B CA 1
ATOM 5538 C C . ARG B 1 289 ? -5.391 -24.344 -4.801 1 97.69 289 ARG B C 1
ATOM 5540 O O . ARG B 1 289 ? -5.699 -24.562 -5.973 1 97.69 289 ARG B O 1
ATOM 5547 N N . THR B 1 290 ? -5.379 -23.109 -4.211 1 98.44 290 THR B N 1
ATOM 5548 C CA . THR B 1 290 ? -5.84 -21.922 -4.918 1 98.44 290 THR B CA 1
ATOM 5549 C C . THR B 1 290 ? -4.992 -21.672 -6.16 1 98.44 290 THR B C 1
ATOM 5551 O O . THR B 1 290 ? -5.523 -21.562 -7.27 1 98.44 290 THR B O 1
ATOM 5554 N N . GLY B 1 291 ? -3.689 -21.656 -5.934 1 98.56 291 GLY B N 1
ATOM 5555 C CA . GLY B 1 291 ? -2.779 -21.391 -7.039 1 98.56 291 GLY B CA 1
ATOM 5556 C C . GLY B 1 291 ? -2.842 -22.453 -8.125 1 98.56 291 GLY B C 1
ATOM 5557 O O . GLY B 1 291 ? -2.756 -22.141 -9.312 1 98.56 291 GLY B O 1
ATOM 5558 N N . THR B 1 292 ? -3.02 -23.672 -7.754 1 98.62 292 THR B N 1
ATOM 5559 C CA . THR B 1 292 ? -3.045 -24.781 -8.695 1 98.62 292 THR B CA 1
ATOM 5560 C C . THR B 1 292 ? -4.219 -24.641 -9.664 1 98.62 292 THR B C 1
ATOM 5562 O O . THR B 1 292 ? -4.055 -24.781 -10.875 1 98.62 292 THR B O 1
ATOM 5565 N N . LEU B 1 293 ? -5.359 -24.328 -9.156 1 98.88 293 LEU B N 1
ATOM 5566 C CA . LEU B 1 293 ? -6.531 -24.172 -10.008 1 98.88 293 LEU B CA 1
ATOM 5567 C C . LEU B 1 293 ? -6.391 -22.953 -10.914 1 98.88 293 LEU B C 1
ATOM 5569 O O . LEU B 1 293 ? -6.766 -23 -12.086 1 98.88 293 LEU B O 1
ATOM 5573 N N . ILE B 1 294 ? -5.855 -21.891 -10.383 1 98.88 294 ILE B N 1
ATOM 5574 C CA . ILE B 1 294 ? -5.668 -20.688 -11.18 1 98.88 294 ILE B CA 1
ATOM 5575 C C . ILE B 1 294 ? -4.715 -20.969 -12.336 1 98.88 294 ILE B C 1
ATOM 5577 O O . ILE B 1 294 ? -4.957 -20.547 -13.469 1 98.88 294 ILE B O 1
ATOM 5581 N N . VAL B 1 295 ? -3.68 -21.719 -12.078 1 98.88 295 VAL B N 1
ATOM 5582 C CA . VAL B 1 295 ? -2.73 -22.078 -13.125 1 98.88 295 VAL B CA 1
ATOM 5583 C C . VAL B 1 295 ? -3.42 -22.953 -14.172 1 98.88 295 VAL B C 1
ATOM 5585 O O . VAL B 1 295 ? -3.172 -22.797 -15.375 1 98.88 295 VAL B O 1
ATOM 5588 N N . CYS B 1 296 ? -4.293 -23.891 -13.742 1 98.81 296 CYS B N 1
ATOM 5589 C CA . CYS B 1 296 ? -5.047 -24.688 -14.703 1 98.81 296 CYS B CA 1
ATOM 5590 C C . CYS B 1 296 ? -5.809 -23.797 -15.672 1 98.81 296 CYS B C 1
ATOM 5592 O O . CYS B 1 296 ? -5.809 -24.047 -16.875 1 98.81 296 CYS B O 1
ATOM 5594 N N . TYR B 1 297 ? -6.426 -22.812 -15.164 1 98.88 297 TYR B N 1
ATOM 5595 C CA . TYR B 1 297 ? -7.148 -21.891 -16.016 1 98.88 297 TYR B CA 1
ATOM 5596 C C . TYR B 1 297 ? -6.199 -21.172 -16.969 1 98.88 297 TYR B C 1
ATOM 5598 O O . TYR B 1 297 ? -6.496 -21.031 -18.156 1 98.88 297 TYR B O 1
ATOM 5606 N N . MET B 1 298 ? -5.078 -20.672 -16.438 1 98.75 298 MET B N 1
ATOM 5607 C CA . MET B 1 298 ? -4.117 -19.938 -17.266 1 98.75 298 MET B CA 1
ATOM 5608 C C . MET B 1 298 ? -3.617 -20.812 -18.406 1 98.75 298 MET B C 1
ATOM 5610 O O . MET B 1 298 ? -3.514 -20.344 -19.547 1 98.75 298 MET B O 1
ATOM 5614 N N . ILE B 1 299 ? -3.312 -22.062 -18.109 1 98.75 299 ILE B N 1
ATOM 5615 C CA . ILE B 1 299 ? -2.865 -23 -19.125 1 98.75 299 ILE B CA 1
ATOM 5616 C C . ILE B 1 299 ? -3.951 -23.172 -20.188 1 98.75 299 ILE B C 1
ATOM 5618 O O . ILE B 1 299 ? -3.678 -23.062 -21.391 1 98.75 299 ILE B O 1
ATOM 5622 N N . TRP B 1 300 ? -5.133 -23.406 -19.75 1 98.75 300 TRP B N 1
ATOM 5623 C CA . TRP B 1 300 ? -6.234 -23.688 -20.656 1 98.75 300 TRP B CA 1
ATOM 5624 C C . TRP B 1 300 ? -6.559 -22.469 -21.516 1 98.75 300 TRP B C 1
ATOM 5626 O O . TRP B 1 300 ? -6.684 -22.578 -22.734 1 98.75 300 TRP B O 1
ATOM 5636 N N . LYS B 1 301 ? -6.648 -21.281 -20.891 1 98.56 301 LYS B N 1
ATOM 5637 C CA . LYS B 1 301 ? -7.145 -20.078 -21.547 1 98.56 301 LYS B CA 1
ATOM 5638 C C . LYS B 1 301 ? -6.078 -19.469 -22.453 1 98.56 301 LYS B C 1
ATOM 5640 O O . LYS B 1 301 ? -6.375 -19.031 -23.562 1 98.56 301 LYS B O 1
ATOM 5645 N N . PHE B 1 302 ? -4.793 -19.5 -22 1 98.12 302 PHE B N 1
ATOM 5646 C CA . PHE B 1 302 ? -3.77 -18.719 -22.688 1 98.12 302 PHE B CA 1
ATOM 5647 C C . PHE B 1 302 ? -2.734 -19.641 -23.328 1 98.12 302 PHE B C 1
ATOM 5649 O O . PHE B 1 302 ? -1.838 -19.172 -24.047 1 98.12 302 PHE B O 1
ATOM 5656 N N . LYS B 1 303 ? -2.84 -20.922 -23.094 1 98.06 303 LYS B N 1
ATOM 5657 C CA . LYS B 1 303 ? -1.925 -21.906 -23.656 1 98.06 303 LYS B CA 1
ATOM 5658 C C . LYS B 1 303 ? -0.48 -21.609 -23.266 1 98.06 303 LYS B C 1
ATOM 5660 O O . LYS B 1 303 ? 0.423 -21.688 -24.109 1 98.06 303 LYS B O 1
ATOM 5665 N N . ILE B 1 304 ? -0.312 -21.203 -22.016 1 97.81 304 ILE B N 1
ATOM 5666 C CA . ILE B 1 304 ? 0.993 -20.859 -21.453 1 97.81 304 ILE B CA 1
ATOM 5667 C C . ILE B 1 304 ? 1.569 -22.078 -20.719 1 97.81 304 ILE B C 1
ATOM 5669 O O . ILE B 1 304 ? 0.847 -22.797 -20.031 1 97.81 304 ILE B O 1
ATOM 5673 N N . LYS B 1 305 ? 2.842 -22.281 -20.891 1 98.06 305 LYS B N 1
ATOM 5674 C CA . LYS B 1 305 ? 3.498 -23.375 -20.172 1 98.06 305 LYS B CA 1
ATOM 5675 C C . LYS B 1 305 ? 3.324 -23.219 -18.672 1 98.06 305 LYS B C 1
ATOM 5677 O O . LYS B 1 305 ? 3.314 -22.109 -18.141 1 98.06 305 LYS B O 1
ATOM 5682 N N . ALA B 1 306 ? 3.287 -24.391 -17.984 1 98.5 306 ALA B N 1
ATOM 5683 C CA . ALA B 1 306 ? 3.012 -24.422 -16.562 1 98.5 306 ALA B CA 1
ATOM 5684 C C . ALA B 1 306 ? 4.074 -23.656 -15.773 1 98.5 306 ALA B C 1
ATOM 5686 O O . ALA B 1 306 ? 3.76 -22.922 -14.836 1 98.5 306 ALA B O 1
ATOM 5687 N N . GLU B 1 307 ? 5.332 -23.797 -16.188 1 98.31 307 GLU B N 1
ATOM 5688 C CA . GLU B 1 307 ? 6.438 -23.141 -15.484 1 98.31 307 GLU B CA 1
ATOM 5689 C C . GLU B 1 307 ? 6.27 -21.625 -15.469 1 98.31 307 GLU B C 1
ATOM 5691 O O . GLU B 1 307 ? 6.473 -20.984 -14.438 1 98.31 307 GLU B O 1
ATOM 5696 N N . ALA B 1 308 ? 5.848 -21.094 -16.578 1 98.69 308 ALA B N 1
ATOM 5697 C CA . ALA B 1 308 ? 5.66 -19.656 -16.688 1 98.69 308 ALA B CA 1
ATOM 5698 C C . ALA B 1 308 ? 4.453 -19.188 -15.891 1 98.69 308 ALA B C 1
ATOM 5700 O O . ALA B 1 308 ? 4.477 -18.109 -15.297 1 98.69 308 ALA B O 1
ATOM 5701 N N . CYS B 1 309 ? 3.428 -20 -15.875 1 98.69 309 CYS B N 1
ATOM 5702 C CA . CYS B 1 309 ? 2.244 -19.672 -15.086 1 98.69 309 CYS B CA 1
ATOM 5703 C C . CYS B 1 309 ? 2.572 -19.625 -13.602 1 98.69 309 CYS B C 1
ATOM 5705 O O . CYS B 1 309 ? 2.168 -18.703 -12.891 1 98.69 309 CYS B O 1
ATOM 5707 N N . ILE B 1 310 ? 3.283 -20.656 -13.164 1 98.62 310 ILE B N 1
ATOM 5708 C CA . ILE B 1 310 ? 3.664 -20.734 -11.758 1 98.62 310 ILE B CA 1
ATOM 5709 C C . ILE B 1 310 ? 4.57 -19.562 -11.391 1 98.62 310 ILE B C 1
ATOM 5711 O O . ILE B 1 310 ? 4.414 -18.953 -10.336 1 98.62 310 ILE B O 1
ATOM 5715 N N . ALA B 1 311 ? 5.504 -19.25 -12.297 1 98.69 311 ALA B N 1
ATOM 5716 C CA . ALA B 1 311 ? 6.406 -18.125 -12.07 1 98.69 311 ALA B CA 1
ATOM 5717 C C . ALA B 1 311 ? 5.629 -16.828 -11.898 1 98.69 311 ALA B C 1
ATOM 5719 O O . ALA B 1 311 ? 5.875 -16.062 -10.961 1 98.69 311 ALA B O 1
ATOM 5720 N N . TRP B 1 312 ? 4.652 -16.594 -12.758 1 98.5 312 TRP B N 1
ATOM 5721 C CA . TRP B 1 312 ? 3.836 -15.391 -12.641 1 98.5 312 TRP B CA 1
ATOM 5722 C C . TRP B 1 312 ? 3.062 -15.375 -11.328 1 98.5 312 TRP B C 1
ATOM 5724 O O . TRP B 1 312 ? 3.014 -14.359 -10.633 1 98.5 312 TRP B O 1
ATOM 5734 N N . LEU B 1 313 ? 2.502 -16.453 -11.086 1 98.44 313 LEU B N 1
ATOM 5735 C CA . LEU B 1 313 ? 1.715 -16.547 -9.859 1 98.44 313 LEU B CA 1
ATOM 5736 C C . LEU B 1 313 ? 2.576 -16.234 -8.641 1 98.44 313 LEU B C 1
ATOM 5738 O O . LEU B 1 313 ? 2.127 -15.547 -7.715 1 98.44 313 LEU B O 1
ATOM 5742 N N . ARG B 1 314 ? 3.797 -16.719 -8.625 1 98.19 314 ARG B N 1
ATOM 5743 C CA . ARG B 1 314 ? 4.688 -16.5 -7.484 1 98.19 314 ARG B CA 1
ATOM 5744 C C . ARG B 1 314 ? 5.195 -15.062 -7.449 1 98.19 314 ARG B C 1
ATOM 5746 O O . ARG B 1 314 ? 5.582 -14.562 -6.391 1 98.19 314 ARG B O 1
ATOM 5753 N N . LEU B 1 315 ? 5.211 -14.383 -8.594 1 97.81 315 LEU B N 1
ATOM 5754 C CA . LEU B 1 315 ? 5.477 -12.953 -8.609 1 97.81 315 LEU B CA 1
ATOM 5755 C C . LEU B 1 315 ? 4.293 -12.18 -8.039 1 97.81 315 LEU B C 1
ATOM 5757 O O . LEU B 1 315 ? 4.477 -11.219 -7.281 1 97.81 315 LEU B O 1
ATOM 5761 N N . ALA B 1 316 ? 3.125 -12.617 -8.352 1 97.38 316 ALA B N 1
ATOM 5762 C CA . ALA B 1 316 ? 1.9 -11.906 -7.984 1 97.38 316 ALA B CA 1
ATOM 5763 C C . ALA B 1 316 ? 1.49 -12.227 -6.547 1 97.38 316 ALA B C 1
ATOM 5765 O O . ALA B 1 316 ? 0.931 -11.375 -5.852 1 97.38 316 ALA B O 1
ATOM 5766 N N . ARG B 1 317 ? 1.717 -13.391 -6.145 1 97.56 317 ARG B N 1
ATOM 5767 C CA . ARG B 1 317 ? 1.375 -13.891 -4.816 1 97.56 317 ARG B CA 1
ATOM 5768 C C . ARG B 1 317 ? 2.414 -14.898 -4.328 1 97.56 317 ARG B C 1
ATOM 5770 O O . ARG B 1 317 ? 2.219 -16.109 -4.445 1 97.56 317 ARG B O 1
ATOM 5777 N N . PRO B 1 318 ? 3.455 -14.422 -3.719 1 97.06 318 PRO B N 1
ATOM 5778 C CA . PRO B 1 318 ? 4.566 -15.266 -3.281 1 97.06 318 PRO B CA 1
ATOM 5779 C C . PRO B 1 318 ? 4.105 -16.469 -2.457 1 97.06 318 PRO B C 1
ATOM 5781 O O . PRO B 1 318 ? 3.199 -16.344 -1.628 1 97.06 318 PRO B O 1
ATOM 5784 N N . GLY B 1 319 ? 4.77 -17.609 -2.729 1 96.31 319 GLY B N 1
ATOM 5785 C CA . GLY B 1 319 ? 4.484 -18.828 -1.981 1 96.31 319 GLY B CA 1
ATOM 5786 C C . GLY B 1 319 ? 3.43 -19.703 -2.643 1 96.31 319 GLY B C 1
ATOM 5787 O O . GLY B 1 319 ? 3.113 -20.781 -2.146 1 96.31 319 GLY B O 1
ATOM 5788 N N . SER B 1 320 ? 2.965 -19.344 -3.799 1 97.44 320 SER B N 1
ATOM 5789 C CA . SER B 1 320 ? 1.869 -20.047 -4.457 1 97.44 320 SER B CA 1
ATOM 5790 C C . SER B 1 320 ? 2.346 -21.359 -5.082 1 97.44 320 SER B C 1
ATOM 5792 O O . SER B 1 320 ? 3.492 -21.453 -5.527 1 97.44 320 SER B O 1
ATOM 5794 N N . VAL B 1 321 ? 1.393 -22.297 -5.203 1 97.12 321 VAL B N 1
ATOM 5795 C CA . VAL B 1 321 ? 1.615 -23.625 -5.781 1 97.12 321 VAL B CA 1
ATOM 5796 C C . VAL B 1 321 ? 2.719 -24.344 -5.012 1 97.12 321 VAL B C 1
ATOM 5798 O O . VAL B 1 321 ? 3.896 -24 -5.129 1 97.12 321 VAL B O 1
ATOM 5801 N N . LEU B 1 322 ? 2.35 -25.375 -4.352 1 91.75 322 LEU B N 1
ATOM 5802 C CA . LEU B 1 322 ? 3.232 -25.969 -3.359 1 91.75 322 LEU B CA 1
ATOM 5803 C C . LEU B 1 322 ? 3.412 -27.469 -3.625 1 91.75 322 LEU B C 1
ATOM 5805 O O . LEU B 1 322 ? 2.566 -28.094 -4.27 1 91.75 322 LEU B O 1
ATOM 5809 N N . THR B 1 323 ? 4.477 -27.953 -3.104 1 91.31 323 THR B N 1
ATOM 5810 C CA . THR B 1 323 ? 4.73 -29.391 -3 1 91.31 323 THR B CA 1
ATOM 5811 C C . THR B 1 323 ? 4.668 -30.047 -4.375 1 91.31 323 THR B C 1
ATOM 5813 O O . THR B 1 323 ? 5.426 -29.688 -5.277 1 91.31 323 THR B O 1
ATOM 5816 N N . VAL B 1 324 ? 3.789 -31.078 -4.469 1 92.81 324 VAL B N 1
ATOM 5817 C CA . VAL B 1 324 ? 3.703 -31.891 -5.676 1 92.81 324 VAL B CA 1
ATOM 5818 C C . VAL B 1 324 ? 2.916 -31.141 -6.746 1 92.81 324 VAL B C 1
ATOM 5820 O O . VAL B 1 324 ? 2.941 -31.516 -7.922 1 92.81 324 VAL B O 1
ATOM 5823 N N . GLN B 1 325 ? 2.293 -30.094 -6.398 1 95.94 325 GLN B N 1
ATOM 5824 C CA . GLN B 1 325 ? 1.358 -29.391 -7.27 1 95.94 325 GLN B CA 1
ATOM 5825 C C . GLN B 1 325 ? 2.066 -28.844 -8.508 1 95.94 325 GLN B C 1
ATOM 5827 O O . GLN B 1 325 ? 1.553 -28.953 -9.625 1 95.94 325 GLN B O 1
ATOM 5832 N N . ALA B 1 326 ? 3.217 -28.312 -8.297 1 96.88 326 ALA B N 1
ATOM 5833 C CA . ALA B 1 326 ? 3.949 -27.734 -9.422 1 96.88 326 ALA B CA 1
ATOM 5834 C C . ALA B 1 326 ? 4.324 -28.797 -10.445 1 96.88 326 ALA B C 1
ATOM 5836 O O . ALA B 1 326 ? 4.102 -28.625 -11.648 1 96.88 326 ALA B O 1
ATOM 5837 N N . ALA B 1 327 ? 4.883 -29.859 -9.961 1 96.31 327 ALA B N 1
ATOM 5838 C CA . ALA B 1 327 ? 5.262 -30.953 -10.852 1 96.31 327 ALA B CA 1
ATOM 5839 C C . ALA B 1 327 ? 4.047 -31.516 -11.586 1 96.31 327 ALA B C 1
ATOM 5841 O O . ALA B 1 327 ? 4.133 -31.875 -12.766 1 96.31 327 ALA B O 1
ATOM 5842 N N . TRP B 1 328 ? 3.014 -31.625 -10.875 1 97.44 328 TRP B N 1
ATOM 5843 C CA . TRP B 1 328 ? 1.777 -32.125 -11.469 1 97.44 328 TRP B CA 1
ATOM 5844 C C . TRP B 1 328 ? 1.323 -31.203 -12.602 1 97.44 328 TRP B C 1
ATOM 5846 O O . TRP B 1 328 ? 0.962 -31.672 -13.688 1 97.44 328 TRP B O 1
ATOM 5856 N N . LEU B 1 329 ? 1.321 -29.891 -12.383 1 98.44 329 LEU B N 1
ATOM 5857 C CA . LEU B 1 329 ? 0.913 -28.922 -13.391 1 98.44 329 LEU B CA 1
ATOM 5858 C C . LEU B 1 329 ? 1.778 -29.031 -14.641 1 98.44 329 LEU B C 1
ATOM 5860 O O . LEU B 1 329 ? 1.268 -28.969 -15.758 1 98.44 329 LEU B O 1
ATOM 5864 N N . ILE B 1 330 ? 3.068 -29.188 -14.414 1 97.81 330 ILE B N 1
ATOM 5865 C CA . ILE B 1 330 ? 4.008 -29.297 -15.523 1 97.81 330 ILE B CA 1
ATOM 5866 C C . ILE B 1 330 ? 3.695 -30.562 -16.328 1 97.81 330 ILE B C 1
ATOM 5868 O O . ILE B 1 330 ? 3.672 -30.531 -17.562 1 97.81 330 ILE B O 1
ATOM 5872 N N . LYS B 1 331 ? 3.402 -31.609 -15.641 1 97.31 331 LYS B N 1
ATOM 5873 C CA . LYS B 1 331 ? 3.059 -32.875 -16.281 1 97.31 331 LYS B CA 1
ATOM 5874 C C . LYS B 1 331 ? 1.734 -32.75 -17.031 1 97.31 331 LYS B C 1
ATOM 5876 O O . LYS B 1 331 ? 1.594 -33.312 -18.141 1 97.31 331 LYS B O 1
ATOM 5881 N N . MET B 1 332 ? 0.766 -32.062 -16.516 1 98 332 MET B N 1
ATOM 5882 C CA . MET B 1 332 ? -0.605 -32.031 -17.016 1 98 332 MET B CA 1
ATOM 5883 C C . MET B 1 332 ? -0.763 -30.984 -18.109 1 98 332 MET B C 1
ATOM 5885 O O . MET B 1 332 ? -1.792 -30.938 -18.797 1 98 332 MET B O 1
ATOM 5889 N N . TYR B 1 333 ? 0.258 -30.172 -18.375 1 98.06 333 TYR B N 1
ATOM 5890 C CA . TYR B 1 333 ? 0.187 -29.031 -19.281 1 98.06 333 TYR B CA 1
ATOM 5891 C C . TYR B 1 333 ? -0.376 -29.453 -20.625 1 98.06 333 TYR B C 1
ATOM 5893 O O . TYR B 1 333 ? -1.358 -28.875 -21.109 1 98.06 333 TYR B O 1
ATOM 5901 N N . PRO B 1 334 ? 0.148 -30.5 -21.328 1 97.88 334 PRO B N 1
ATOM 5902 C CA . PRO B 1 334 ? -0.362 -30.812 -22.656 1 97.88 334 PRO B CA 1
ATOM 5903 C C . PRO B 1 334 ? -1.839 -31.203 -22.656 1 97.88 334 PRO B C 1
ATOM 5905 O O . PRO B 1 334 ? -2.57 -30.875 -23.594 1 97.88 334 PRO B O 1
ATOM 5908 N N . LEU B 1 335 ? -2.279 -31.859 -21.609 1 98.31 335 LEU B N 1
ATOM 5909 C CA . LEU B 1 335 ? -3.662 -32.312 -21.531 1 98.31 335 LEU B CA 1
ATOM 5910 C C . LEU B 1 335 ? -4.605 -31.156 -21.25 1 98.31 335 LEU B C 1
ATOM 5912 O O . LEU B 1 335 ? -5.645 -31.016 -21.906 1 98.31 335 LEU B O 1
ATOM 5916 N N . ILE B 1 336 ? -4.234 -30.281 -20.328 1 98.56 336 ILE B N 1
ATOM 5917 C CA . ILE B 1 336 ? -5.078 -29.156 -19.953 1 98.56 336 ILE B CA 1
ATOM 5918 C C . ILE B 1 336 ? -5.16 -28.172 -21.125 1 98.56 336 ILE B C 1
ATOM 5920 O O . ILE B 1 336 ? -6.234 -27.656 -21.438 1 98.56 336 ILE B O 1
ATOM 5924 N N . ALA B 1 337 ? -4.027 -27.922 -21.766 1 98.44 337 ALA B N 1
ATOM 5925 C CA . ALA B 1 337 ? -3.963 -26.984 -22.891 1 98.44 337 ALA B CA 1
ATOM 5926 C C . ALA B 1 337 ? -4.84 -27.469 -24.047 1 98.44 337 ALA B C 1
ATOM 5928 O O . ALA B 1 337 ? -5.34 -26.641 -24.828 1 98.44 337 ALA B O 1
ATOM 5929 N N . ALA B 1 338 ? -5.09 -28.75 -24.125 1 98.12 338 ALA B N 1
ATOM 5930 C CA . ALA B 1 338 ? -5.793 -29.328 -25.266 1 98.12 338 ALA B CA 1
ATOM 5931 C C . ALA B 1 338 ? -7.293 -29.391 -25.016 1 98.12 338 ALA B C 1
ATOM 5933 O O . ALA B 1 338 ? -8.078 -29.672 -25.922 1 98.12 338 ALA B O 1
ATOM 5934 N N . LEU B 1 339 ? -7.707 -29.125 -23.797 1 98.31 339 LEU B N 1
ATOM 5935 C CA . LEU B 1 339 ? -9.125 -29.219 -23.469 1 98.31 339 LEU B CA 1
ATOM 5936 C C . LEU B 1 339 ? -9.938 -28.266 -24.359 1 98.31 339 LEU B C 1
ATOM 5938 O O . LEU B 1 339 ? -9.531 -27.141 -24.594 1 98.31 339 LEU B O 1
ATOM 5942 N N . THR B 1 340 ? -11.102 -28.781 -24.891 1 98.06 340 THR B N 1
ATOM 5943 C CA . THR B 1 340 ? -12.062 -27.953 -25.609 1 98.06 340 THR B CA 1
ATOM 5944 C C . THR B 1 340 ? -13.188 -27.5 -24.672 1 98.06 340 THR B C 1
ATOM 5946 O O . THR B 1 340 ? -13.336 -28.031 -23.578 1 98.06 340 THR B O 1
ATOM 5949 N N . LEU B 1 341 ? -13.93 -26.516 -25.109 1 97.56 341 LEU B N 1
ATOM 5950 C CA . LEU B 1 341 ? -15.086 -26.078 -24.344 1 97.56 341 LEU B CA 1
ATOM 5951 C C . LEU B 1 341 ? -16.078 -27.219 -24.141 1 97.56 341 LEU B C 1
ATOM 5953 O O . LEU B 1 341 ? -16.734 -27.297 -23.109 1 97.56 341 LEU B O 1
ATOM 5957 N N . GLU B 1 342 ? -16.203 -28.062 -25.125 1 97.5 342 GLU B N 1
ATOM 5958 C CA . GLU B 1 342 ? -17.094 -29.203 -25.047 1 97.5 342 GLU B CA 1
ATOM 5959 C C . GLU B 1 342 ? -16.641 -30.172 -23.953 1 97.5 342 GLU B C 1
ATOM 5961 O O . GLU B 1 342 ? -17.469 -30.734 -23.234 1 97.5 342 GLU B O 1
ATOM 5966 N N . ASP B 1 343 ? -15.32 -30.375 -23.891 1 98.06 343 ASP B N 1
ATOM 5967 C CA . ASP B 1 343 ? -14.789 -31.234 -22.844 1 98.06 343 ASP B CA 1
ATOM 5968 C C . ASP B 1 343 ? -15.148 -30.703 -21.453 1 98.06 343 ASP B C 1
ATOM 5970 O O . ASP B 1 343 ? -15.516 -31.484 -20.562 1 98.06 343 ASP B O 1
ATOM 5974 N N . ILE B 1 344 ? -15.047 -29.375 -21.266 1 98.12 344 ILE B N 1
ATOM 5975 C CA . ILE B 1 344 ? -15.297 -28.719 -20 1 98.12 344 ILE B CA 1
ATOM 5976 C C . ILE B 1 344 ? -16.781 -28.766 -19.672 1 98.12 344 ILE B C 1
ATOM 5978 O O . ILE B 1 344 ? -17.172 -29.188 -18.562 1 98.12 344 ILE B O 1
ATOM 5982 N N . GLU B 1 345 ? -17.656 -28.484 -20.656 1 96.88 345 GLU B N 1
ATOM 5983 C CA . GLU B 1 345 ? -19.109 -28.453 -20.453 1 96.88 345 GLU B CA 1
ATOM 5984 C C . GLU B 1 345 ? -19.656 -29.828 -20.141 1 96.88 345 GLU B C 1
ATOM 5986 O O . GLU B 1 345 ? -20.594 -29.969 -19.344 1 96.88 345 GLU B O 1
ATOM 5991 N N . ASN B 1 346 ? -19.016 -30.844 -20.719 1 96.38 346 ASN B N 1
ATOM 5992 C CA . ASN B 1 346 ? -19.516 -32.219 -20.578 1 96.38 346 ASN B CA 1
ATOM 5993 C C . ASN B 1 346 ? -18.781 -32.969 -19.469 1 96.38 346 ASN B C 1
ATOM 5995 O O . ASN B 1 346 ? -19.016 -34.156 -19.25 1 96.38 346 ASN B O 1
ATOM 5999 N N . ASN B 1 347 ? -17.906 -32.281 -18.797 1 95.56 347 ASN B N 1
ATOM 6000 C CA . ASN B 1 347 ? -17.125 -32.906 -17.734 1 95.56 347 ASN B CA 1
ATOM 6001 C C . ASN B 1 347 ? -16.406 -34.156 -18.219 1 95.56 347 ASN B C 1
ATOM 6003 O O . ASN B 1 347 ? -16.531 -35.219 -17.594 1 95.56 347 ASN B O 1
ATOM 6007 N N . ASN B 1 348 ? -15.695 -34.062 -19.297 1 96.06 348 ASN B N 1
ATOM 6008 C CA . ASN B 1 348 ? -14.977 -35.188 -19.891 1 96.06 348 ASN B CA 1
ATOM 6009 C C . ASN B 1 348 ? -13.672 -35.469 -19.156 1 96.06 348 ASN B C 1
ATOM 6011 O O . ASN B 1 348 ? -12.594 -35.188 -19.672 1 96.06 348 ASN B O 1
ATOM 6015 N N . VAL B 1 349 ? -13.68 -36.125 -18.094 1 95.62 349 VAL B N 1
ATOM 6016 C CA . VAL B 1 349 ? -12.555 -36.375 -17.188 1 95.62 349 VAL B CA 1
ATOM 6017 C C . VAL B 1 349 ? -11.5 -37.219 -17.891 1 95.62 349 VAL B C 1
ATOM 6019 O O . VAL B 1 349 ? -10.312 -37.156 -17.562 1 95.62 349 VAL B O 1
ATOM 6022 N N . GLY B 1 350 ? -11.867 -38.031 -18.859 1 94.88 350 GLY B N 1
ATOM 6023 C CA . GLY B 1 350 ? -10.961 -38.875 -19.594 1 94.88 350 GLY B CA 1
ATOM 6024 C C . GLY B 1 350 ? -9.867 -38.125 -20.328 1 94.88 350 GLY B C 1
ATOM 6025 O O . GLY B 1 350 ? -8.789 -38.656 -20.594 1 94.88 350 GLY B O 1
ATOM 6026 N N . LYS B 1 351 ? -10.125 -36.875 -20.625 1 95.56 351 LYS B N 1
ATOM 6027 C CA . LYS B 1 351 ? -9.18 -36.031 -21.359 1 95.56 351 LYS B CA 1
ATOM 6028 C C . LYS B 1 351 ? -8 -35.625 -20.469 1 95.56 351 LYS B C 1
ATOM 6030 O O . LYS B 1 351 ? -6.973 -35.188 -20.969 1 95.56 351 LYS B O 1
ATOM 6035 N N . LEU B 1 352 ? -8.148 -35.844 -19.188 1 96.31 352 LEU B N 1
ATOM 6036 C CA . LEU B 1 352 ? -7.094 -35.438 -18.25 1 96.31 352 LEU B CA 1
ATOM 6037 C C . LEU B 1 352 ? -6.406 -36.688 -17.672 1 96.31 352 LEU B C 1
ATOM 6039 O O . LEU B 1 352 ? -5.656 -36.562 -16.688 1 96.31 352 LEU B O 1
ATOM 6043 N N . LYS B 1 353 ? -6.637 -37.844 -18.188 1 89.62 353 LYS B N 1
ATOM 6044 C CA . LYS B 1 353 ? -5.984 -39.062 -17.75 1 89.62 353 LYS B CA 1
ATOM 6045 C C . LYS B 1 353 ? -4.699 -39.312 -18.531 1 89.62 353 LYS B C 1
ATOM 6047 O O . LYS B 1 353 ? -4.66 -39.125 -19.75 1 89.62 353 LYS B O 1
ATOM 6052 N N . THR B 1 354 ? -3.59 -39.281 -17.875 1 75.88 354 THR B N 1
ATOM 6053 C CA . THR B 1 354 ? -2.307 -39.562 -18.5 1 75.88 354 THR B CA 1
ATOM 6054 C C . THR B 1 354 ? -2.225 -41 -18.938 1 75.88 354 THR B C 1
ATOM 6056 O O . THR B 1 354 ? -2.762 -41.906 -18.266 1 75.88 354 THR B O 1
ATOM 6059 N N . ALA B 1 355 ? -1.953 -41.344 -20.25 1 55.94 355 ALA B N 1
ATOM 6060 C CA . ALA B 1 355 ? -1.784 -42.688 -20.75 1 55.94 355 ALA B CA 1
ATOM 6061 C C . ALA B 1 355 ? -0.867 -43.5 -19.828 1 55.94 355 ALA B C 1
ATOM 6063 O O . ALA B 1 355 ? 0.232 -43.062 -19.5 1 55.94 355 ALA B O 1
ATOM 6064 N N . THR B 1 356 ? -1.385 -44.094 -18.875 1 49.44 356 THR B N 1
ATOM 6065 C CA . THR B 1 356 ? -0.564 -45.031 -18.141 1 49.44 356 THR B CA 1
ATOM 6066 C C . THR B 1 356 ? 0.262 -45.906 -19.109 1 49.44 356 THR B C 1
ATOM 6068 O O . THR B 1 356 ? -0.291 -46.594 -19.969 1 49.44 356 THR B O 1
ATOM 6071 N N . THR B 1 357 ? 1.493 -45.531 -19.547 1 41.62 357 THR B N 1
ATOM 6072 C CA . THR B 1 357 ? 2.334 -46.531 -20.156 1 41.62 357 THR B CA 1
ATOM 6073 C C . THR B 1 357 ? 2.357 -47.812 -19.297 1 41.62 357 THR B C 1
ATOM 6075 O O . THR B 1 357 ? 2.832 -47.781 -18.156 1 41.62 357 THR B O 1
ATOM 6078 N N . THR B 1 358 ? 1.488 -48.688 -19.391 1 38.03 358 THR B N 1
ATOM 6079 C CA . THR B 1 358 ? 1.474 -50.031 -18.797 1 38.03 358 THR B CA 1
ATOM 6080 C C . THR B 1 358 ? 2.756 -50.781 -19.141 1 38.03 358 THR B C 1
ATOM 6082 O O . THR B 1 358 ? 2.795 -51.531 -20.109 1 38.03 358 THR B O 1
ATOM 6085 N N . GLN B 1 359 ? 3.982 -50.219 -19.469 1 34.59 359 GLN B N 1
ATOM 6086 C CA . GLN B 1 359 ? 5 -51.281 -19.609 1 34.59 359 GLN B CA 1
ATOM 6087 C C . GLN B 1 359 ? 5.23 -52 -18.281 1 34.59 359 GLN B C 1
ATOM 6089 O O . GLN B 1 359 ? 5.832 -51.438 -17.359 1 34.59 359 GLN B O 1
ATOM 6094 N N . GLY B 1 360 ? 4.289 -52.75 -17.75 1 32.91 360 GLY B N 1
ATOM 6095 C CA . GLY B 1 360 ? 4.395 -53.656 -16.625 1 32.91 360 GLY B CA 1
ATOM 6096 C C . GLY B 1 360 ? 5.496 -54.688 -16.781 1 32.91 360 GLY B C 1
ATOM 6097 O O . GLY B 1 360 ? 5.293 -55.719 -17.422 1 32.91 360 GLY B O 1
ATOM 6098 N N . ARG B 1 361 ? 6.805 -54.375 -17.234 1 34.81 361 ARG B N 1
ATOM 6099 C CA . ARG B 1 361 ? 7.734 -55.5 -17.031 1 34.81 361 ARG B CA 1
ATOM 6100 C C . ARG B 1 361 ? 7.73 -55.969 -15.586 1 34.81 361 ARG B C 1
ATOM 6102 O O . ARG B 1 361 ? 7.914 -55.156 -14.672 1 34.81 361 ARG B O 1
ATOM 6109 N N . LYS B 1 362 ? 7.211 -57.188 -15.336 1 34.5 362 LYS B N 1
ATOM 6110 C CA . LYS B 1 362 ? 7.137 -58.094 -14.18 1 34.5 362 LYS B CA 1
ATOM 6111 C C . LYS B 1 362 ? 8.523 -58.375 -13.625 1 34.5 362 LYS B C 1
ATOM 6113 O O . LYS B 1 362 ? 9.25 -59.219 -14.18 1 34.5 362 LYS B O 1
ATOM 6118 N N . SER B 1 363 ? 9.43 -57.5 -13.328 1 27.42 363 SER B N 1
ATOM 6119 C CA . SER B 1 363 ? 10.586 -58.031 -12.617 1 27.42 363 SER B CA 1
ATOM 6120 C C . SER B 1 363 ? 10.172 -58.656 -11.289 1 27.42 363 SER B C 1
ATOM 6122 O O . SER B 1 363 ? 9.516 -58 -10.469 1 27.42 363 SER B O 1
ATOM 6124 N N . SER B 1 364 ? 10.078 -60.031 -11.141 1 27.69 364 SER B N 1
ATOM 6125 C CA . SER B 1 364 ? 9.703 -61.031 -10.141 1 27.69 364 SER B CA 1
ATOM 6126 C C . SER B 1 364 ? 10.547 -60.875 -8.883 1 27.69 364 SER B C 1
ATOM 6128 O O . SER B 1 364 ? 10.477 -61.75 -7.992 1 27.69 364 SER B O 1
ATOM 6130 N N . PHE B 1 365 ? 11.539 -60.094 -8.859 1 26.73 365 PHE B N 1
ATOM 6131 C CA . PHE B 1 365 ? 12.328 -60.531 -7.707 1 26.73 365 PHE B CA 1
ATOM 6132 C C . PHE B 1 365 ? 11.547 -60.344 -6.414 1 26.73 365 PHE B C 1
ATOM 6134 O O . PHE B 1 365 ? 10.953 -59.281 -6.191 1 26.73 365 PHE B O 1
ATOM 6141 N N . PRO B 1 366 ? 11.203 -61.469 -5.754 1 25.89 366 PRO B N 1
ATOM 6142 C CA . PRO B 1 366 ? 10.43 -61.562 -4.512 1 25.89 366 PRO B CA 1
ATOM 6143 C C . PRO B 1 366 ? 11.062 -60.75 -3.369 1 25.89 366 PRO B C 1
ATOM 6145 O O . PRO B 1 366 ? 12.18 -61.062 -2.951 1 25.89 366 PRO B O 1
ATOM 6148 N N . ILE B 1 367 ? 11.312 -59.531 -3.525 1 22.41 367 ILE B N 1
ATOM 6149 C CA . ILE B 1 367 ? 11.992 -59 -2.338 1 22.41 367 ILE B CA 1
ATOM 6150 C C . ILE B 1 367 ? 11.117 -59.219 -1.108 1 22.41 367 ILE B C 1
ATOM 6152 O O . ILE B 1 367 ? 9.914 -58.938 -1.135 1 22.41 367 ILE B O 1
ATOM 6156 N N . LYS B 1 368 ? 11.609 -60.031 -0.205 1 25.16 368 LYS B N 1
ATOM 6157 C CA . LYS B 1 368 ? 11.102 -60.375 1.121 1 25.16 368 LYS B CA 1
ATOM 6158 C C . LYS B 1 368 ? 10.633 -59.156 1.868 1 25.16 368 LYS B C 1
ATOM 6160 O O . LYS B 1 368 ? 11.352 -58.156 1.93 1 25.16 368 LYS B O 1
ATOM 6165 N N . SER B 1 369 ? 9.25 -58.875 1.977 1 21.25 369 SER B N 1
ATOM 6166 C CA . SER B 1 369 ? 8.445 -57.844 2.623 1 21.25 369 SER B CA 1
ATOM 6167 C C . SER B 1 369 ? 8.914 -57.594 4.051 1 21.25 369 SER B C 1
ATOM 6169 O O . SER B 1 369 ? 8.633 -58.375 4.953 1 21.25 369 SER B O 1
ATOM 6171 N N . THR B 1 370 ? 10.281 -57.469 4.184 1 23.83 370 THR B N 1
ATOM 6172 C CA . THR B 1 370 ? 10.484 -57.281 5.617 1 23.83 370 THR B CA 1
ATOM 6173 C C . THR B 1 370 ? 9.594 -56.156 6.156 1 23.83 370 THR B C 1
ATOM 6175 O O . THR B 1 370 ? 9.523 -55.094 5.566 1 23.83 370 THR B O 1
ATOM 6178 N N . THR B 1 371 ? 8.664 -56.531 7.012 1 22.91 371 THR B N 1
ATOM 6179 C CA . THR B 1 371 ? 7.625 -55.844 7.773 1 22.91 371 THR B CA 1
ATOM 6180 C C . THR B 1 371 ? 8.203 -54.625 8.5 1 22.91 371 THR B C 1
ATOM 6182 O O . THR B 1 371 ? 8.945 -54.781 9.469 1 22.91 371 THR B O 1
ATOM 6185 N N . ILE B 1 372 ? 8.984 -53.812 7.73 1 24.19 372 ILE B N 1
ATOM 6186 C CA . ILE B 1 372 ? 9.516 -52.781 8.617 1 24.19 372 ILE B CA 1
ATOM 6187 C C . ILE B 1 372 ? 8.367 -52 9.242 1 24.19 372 ILE B C 1
ATOM 6189 O O . ILE B 1 372 ? 7.391 -51.656 8.562 1 24.19 372 ILE B O 1
ATOM 6193 N N . SER B 1 373 ? 8.25 -52.125 10.547 1 22.83 373 SER B N 1
ATOM 6194 C CA . SER B 1 373 ? 7.359 -51.438 11.492 1 22.83 373 SER B CA 1
ATOM 6195 C C . SER B 1 373 ? 7.281 -49.938 11.203 1 22.83 373 SER B C 1
ATOM 6197 O O . SER B 1 373 ? 8.305 -49.281 11.008 1 22.83 373 SER B O 1
ATOM 6199 N N . THR B 1 374 ? 6.219 -49.562 10.523 1 22.33 374 THR B N 1
ATOM 6200 C CA . THR B 1 374 ? 5.832 -48.25 10.023 1 22.33 374 THR B CA 1
ATOM 6201 C C . THR B 1 374 ? 5.918 -47.188 11.133 1 22.33 374 THR B C 1
ATOM 6203 O O . THR B 1 374 ? 5.141 -47.219 12.086 1 22.33 374 THR B O 1
ATOM 6206 N N . SER B 1 375 ? 7.133 -46.969 11.555 1 21.28 375 SER B N 1
ATOM 6207 C CA . SER B 1 375 ? 7.156 -45.938 12.586 1 21.28 375 SER B CA 1
ATOM 6208 C C . SER B 1 375 ? 6.383 -44.688 12.148 1 21.28 375 SER B C 1
ATOM 6210 O O . SER B 1 375 ? 6.312 -44.375 10.953 1 21.28 375 SER B O 1
ATOM 6212 N N . LYS B 1 376 ? 5.512 -44.219 13.102 1 25.72 376 LYS B N 1
ATOM 6213 C CA . LYS B 1 376 ? 4.562 -43.094 13.141 1 25.72 376 LYS B CA 1
ATOM 6214 C C . LYS B 1 376 ? 5.195 -41.812 12.609 1 25.72 376 LYS B C 1
ATOM 6216 O O . LYS B 1 376 ? 6.168 -41.312 13.18 1 25.72 376 LYS B O 1
ATOM 6221 N N . GLY B 1 377 ? 5.391 -41.656 11.273 1 22.62 377 GLY B N 1
ATOM 6222 C CA . GLY B 1 377 ? 5.949 -40.438 10.68 1 22.62 377 GLY B CA 1
ATOM 6223 C C . GLY B 1 377 ? 5.34 -39.156 11.234 1 22.62 377 GLY B C 1
ATOM 6224 O O . GLY B 1 377 ? 4.164 -39.156 11.602 1 22.62 377 GLY B O 1
ATOM 6225 N N . SER B 1 378 ? 6.164 -38.344 11.797 1 26.12 378 SER B N 1
ATOM 6226 C CA . SER B 1 378 ? 5.84 -37.094 12.477 1 26.12 378 SER B CA 1
ATOM 6227 C C . SER B 1 378 ? 5 -36.188 11.578 1 26.12 378 SER B C 1
ATOM 6229 O O . SER B 1 378 ? 5.219 -36.125 10.367 1 26.12 378 SER B O 1
ATOM 6231 N N . PRO B 1 379 ? 3.744 -35.875 11.961 1 27.64 379 PRO B N 1
ATOM 6232 C CA . PRO B 1 379 ? 2.785 -35.031 11.258 1 27.64 379 PRO B CA 1
ATOM 6233 C C . PRO B 1 379 ? 3.428 -33.75 10.695 1 27.64 379 PRO B C 1
ATOM 6235 O O . PRO B 1 379 ? 4.285 -33.156 11.336 1 27.64 379 PRO B O 1
ATOM 6238 N N . ILE B 1 380 ? 3.57 -33.75 9.398 1 29.73 380 ILE B N 1
ATOM 6239 C CA . ILE B 1 380 ? 4.043 -32.562 8.672 1 29.73 380 ILE B CA 1
ATOM 6240 C C . ILE B 1 380 ? 3.365 -31.312 9.211 1 29.73 380 ILE B C 1
ATOM 6242 O O . ILE B 1 380 ? 2.137 -31.234 9.25 1 29.73 380 ILE B O 1
ATOM 6246 N N . LYS B 1 381 ? 3.979 -30.578 9.938 1 30.45 381 LYS B N 1
ATOM 6247 C CA . LYS B 1 381 ? 3.527 -29.328 10.531 1 30.45 381 LYS B CA 1
ATOM 6248 C C . LYS B 1 381 ? 2.998 -28.375 9.461 1 30.45 381 LYS B C 1
ATOM 6250 O O . LYS B 1 381 ? 3.625 -28.203 8.414 1 30.45 381 LYS B O 1
ATOM 6255 N N . PRO B 1 382 ? 1.78 -28.109 9.484 1 31.83 382 PRO B N 1
ATOM 6256 C CA . PRO B 1 382 ? 1.211 -27.156 8.539 1 31.83 382 PRO B CA 1
ATOM 6257 C C . PRO B 1 382 ? 2.053 -25.891 8.414 1 31.83 382 PRO B C 1
ATOM 6259 O O . PRO B 1 382 ? 2.613 -25.406 9.398 1 31.83 382 PRO B O 1
ATOM 6262 N N . LEU B 1 383 ? 2.553 -25.688 7.289 1 33.5 383 LEU B N 1
ATOM 6263 C CA . LEU B 1 383 ? 3.385 -24.531 6.965 1 33.5 383 LEU B CA 1
ATOM 6264 C C . LEU B 1 383 ? 2.771 -23.25 7.516 1 33.5 383 LEU B C 1
ATOM 6266 O O . LEU B 1 383 ? 1.666 -22.859 7.121 1 33.5 383 LEU B O 1
ATOM 6270 N N . GLU B 1 384 ? 3.035 -23.062 8.727 1 34.56 384 GLU B N 1
ATOM 6271 C CA . GLU B 1 384 ? 2.529 -21.797 9.219 1 34.56 384 GLU B CA 1
ATOM 6272 C C . GLU B 1 384 ? 3.115 -20.625 8.438 1 34.56 384 GLU B C 1
ATOM 6274 O O . GLU B 1 384 ? 4.32 -20.578 8.18 1 34.56 384 GLU B O 1
ATOM 6279 N N . LYS B 1 385 ? 2.354 -20.109 7.629 1 38.5 385 LYS B N 1
ATOM 6280 C CA . LYS B 1 385 ? 2.818 -18.891 6.984 1 38.5 385 LYS B CA 1
ATOM 6281 C C . LYS B 1 385 ? 3.652 -18.047 7.945 1 38.5 385 LYS B C 1
ATOM 6283 O O . LYS B 1 385 ? 3.295 -17.891 9.109 1 38.5 385 LYS B O 1
ATOM 6288 N N . PRO B 1 386 ? 4.98 -17.938 7.691 1 29.16 386 PRO B N 1
ATOM 6289 C CA . PRO B 1 386 ? 5.875 -17.188 8.578 1 29.16 386 PRO B CA 1
ATOM 6290 C C . PRO B 1 386 ? 5.191 -15.992 9.227 1 29.16 386 PRO B C 1
ATOM 6292 O O . PRO B 1 386 ? 4.574 -15.18 8.531 1 29.16 386 PRO B O 1
ATOM 6295 N N . ARG B 1 387 ? 4.789 -16.297 10.508 1 28.58 387 ARG B N 1
ATOM 6296 C CA . ARG B 1 387 ? 4.227 -15.242 11.336 1 28.58 387 ARG B CA 1
ATOM 6297 C C . ARG B 1 387 ? 5.195 -14.078 11.469 1 28.58 387 ARG B C 1
ATOM 6299 O O . ARG B 1 387 ? 6.367 -14.273 11.805 1 28.58 387 ARG B O 1
ATOM 6306 N N . THR B 1 388 ? 5.062 -13.117 10.875 1 23.91 388 THR B N 1
ATOM 6307 C CA . THR B 1 388 ? 5.859 -11.906 11.016 1 23.91 388 THR B CA 1
ATOM 6308 C C . THR B 1 388 ? 5.973 -11.508 12.484 1 23.91 388 THR B C 1
ATOM 6310 O O . THR B 1 388 ? 4.965 -11.438 13.195 1 23.91 388 THR B O 1
ATOM 6313 N N . ARG B 1 389 ? 7.121 -11.898 13.117 1 26.19 389 ARG B N 1
ATOM 6314 C CA . ARG B 1 389 ? 7.531 -11.648 14.492 1 26.19 389 ARG B CA 1
ATOM 6315 C C . ARG B 1 389 ? 7.133 -10.25 14.945 1 26.19 389 ARG B C 1
ATOM 6317 O O . ARG B 1 389 ? 7.504 -9.258 14.312 1 26.19 389 ARG B O 1
ATOM 6324 N N . LEU B 1 390 ? 6.18 -10.297 15.773 1 24.55 390 LEU B N 1
ATOM 6325 C CA . LEU B 1 390 ? 5.668 -9.102 16.438 1 24.55 390 LEU B CA 1
ATOM 6326 C C . LEU B 1 390 ? 6.652 -8.586 17.469 1 24.55 390 LEU B C 1
ATOM 6328 O O . LEU B 1 390 ? 7.363 -9.375 18.109 1 24.55 390 LEU B O 1
ATOM 6332 N N . ARG B 1 391 ? 6.977 -7.289 17.609 1 22.41 391 ARG B N 1
ATOM 6333 C CA . ARG B 1 391 ? 7.848 -6.555 18.531 1 22.41 391 ARG B CA 1
ATOM 6334 C C . ARG B 1 391 ? 7.512 -6.875 19.984 1 22.41 391 ARG B C 1
ATOM 6336 O O . ARG B 1 391 ? 6.379 -6.68 20.422 1 22.41 391 ARG B O 1
ATOM 6343 N N . LYS B 1 392 ? 8.281 -7.828 20.656 1 22.56 392 LYS B N 1
ATOM 6344 C CA . LYS B 1 392 ? 8.188 -7.93 22.109 1 22.56 392 LYS B CA 1
ATOM 6345 C C . LYS B 1 392 ? 8.531 -6.602 22.781 1 22.56 392 LYS B C 1
ATOM 6347 O O . LYS B 1 392 ? 9.555 -5.992 22.469 1 22.56 392 LYS B O 1
ATOM 6352 N N . ALA B 1 393 ? 7.645 -6.07 23.625 1 21.67 393 ALA B N 1
ATOM 6353 C CA . ALA B 1 393 ? 7.746 -4.914 24.516 1 21.67 393 ALA B CA 1
ATOM 6354 C C . ALA B 1 393 ? 8.766 -5.164 25.625 1 21.67 393 ALA B C 1
ATOM 6356 O O . ALA B 1 393 ? 8.664 -6.152 26.359 1 21.67 393 ALA B O 1
ATOM 6357 N N . LYS B 1 394 ? 10.07 -4.836 25.531 1 22.23 394 LYS B N 1
ATOM 6358 C CA . LYS B 1 394 ? 11.055 -4.883 26.609 1 22.23 394 LYS B CA 1
ATOM 6359 C C . LYS B 1 394 ? 10.469 -4.348 27.906 1 22.23 394 LYS B C 1
ATOM 6361 O O . LYS B 1 394 ? 9.836 -3.287 27.922 1 22.23 394 LYS B O 1
ATOM 6366 N N . ASN B 1 395 ? 10.422 -5.25 28.938 1 20.42 395 ASN B N 1
ATOM 6367 C CA . ASN B 1 395 ? 10.18 -5.023 30.359 1 20.42 395 ASN B CA 1
ATOM 6368 C C . ASN B 1 395 ? 11.195 -4.043 30.953 1 20.42 395 ASN B C 1
ATOM 6370 O O . ASN B 1 395 ? 12.406 -4.262 30.844 1 20.42 395 ASN B O 1
ATOM 6374 N N . ALA B 1 396 ? 10.938 -2.781 31.031 1 20.25 396 ALA B N 1
ATOM 6375 C CA . ALA B 1 396 ? 11.727 -1.827 31.812 1 20.25 396 ALA B CA 1
ATOM 6376 C C . ALA B 1 396 ? 11.812 -2.254 33.281 1 20.25 396 ALA B C 1
ATOM 6378 O O . ALA B 1 396 ? 10.797 -2.365 33.969 1 20.25 396 ALA B O 1
ATOM 6379 N N . SER B 1 397 ? 12.734 -3.283 33.594 1 19.64 397 SER B N 1
ATOM 6380 C CA . SER B 1 397 ? 13.125 -3.287 35 1 19.64 397 SER B CA 1
ATOM 6381 C C . SER B 1 397 ? 13.43 -1.876 35.469 1 19.64 397 SER B C 1
ATOM 6383 O O . SER B 1 397 ? 14.234 -1.161 34.875 1 19.64 397 SER B O 1
ATOM 6385 N N . ILE B 1 398 ? 12.539 -1.214 36.281 1 22.36 398 ILE B N 1
ATOM 6386 C CA . ILE B 1 398 ? 12.508 -0.038 37.156 1 22.36 398 ILE B CA 1
ATOM 6387 C C . ILE B 1 398 ? 13.602 -0.148 38.219 1 22.36 398 ILE B C 1
ATOM 6389 O O . ILE B 1 398 ? 13.531 0.505 39.25 1 22.36 398 ILE B O 1
ATOM 6393 N N . GLY B 1 399 ? 14.805 -0.845 37.938 1 18.62 399 GLY B N 1
ATOM 6394 C CA . GLY B 1 399 ? 15.617 -0.78 39.156 1 18.62 399 GLY B CA 1
ATOM 6395 C C . GLY B 1 399 ? 15.828 0.635 39.656 1 18.62 399 GLY B C 1
ATOM 6396 O O . GLY B 1 399 ? 15.57 1.602 38.938 1 18.62 399 GLY B O 1
ATOM 6397 N N . SER B 1 400 ? 16.781 0.836 40.875 1 20.45 400 SER B N 1
ATOM 6398 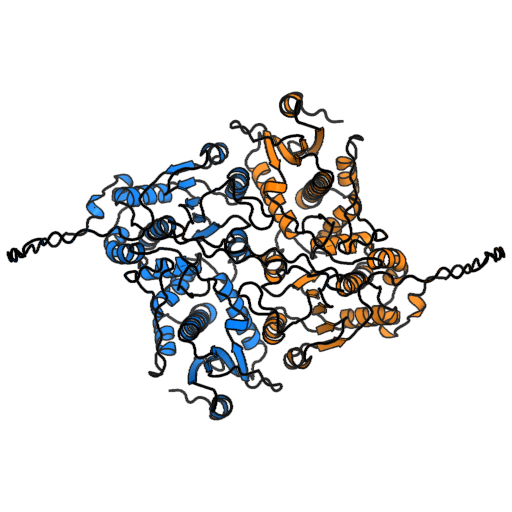C CA . SER B 1 400 ? 17.359 1.836 41.75 1 20.45 400 SER B CA 1
ATOM 6399 C C . SER B 1 400 ? 18.141 2.883 41 1 20.45 400 SER B C 1
ATOM 6401 O O . SER B 1 400 ? 18.781 2.568 39.969 1 20.45 400 SER B O 1
#

Sequence (800 aa):
MRHLPKRITEVTNQAVHEVITLMPRLYFSVFGTKITTDSKLKYIFLFINDHTQYVPFADDFGPIDITGTIKFLQIVKAMYNKFTNSHLFICCLNSEKERLNTAVLAGAYLILYERMNIDDVYNILTNSGTINYINFLDASNDSGAWKMDLKSALSGFVVGFQYQFFSLSSFNIYEHDHYGLVQYGDLNWIIPDKLMAFAKPSEETFIDHYPPNSPARLAPLFVTFGVTAIVQTNERDYDTLDFTKFGIKHYTLTFEDMTEPPSEYVLQFLKICNEEKSIAVHCKSGLGRTGTLIVCYMIWKFKIKAEACIAWLRLARPGSVLTVQAAWLIKMYPLIAALTLEDIENNNVGKLKTATTTQGRKSSFPIKSTTISTSKGSPIKPLEKPRTRLRKAKNASIGSMRHLPKRITEVTNQAVHEVITLMPRLYFSVFGTKITTDSKLKYIFLFINDHTQYVPFADDFGPIDITGTIKFLQIVKAMYNKFTNSHLFICCLNSEKERLNTAVLAGAYLILYERMNIDDVYNILTNSGTINYINFLDASNDSGAWKMDLKSALSGFVVGFQYQFFSLSSFNIYEHDHYGLVQYGDLNWIIPDKLMAFAKPSEETFIDHYPPNSPARLAPLFVTFGVTAIVQTNERDYDTLDFTKFGIKHYTLTFEDMTEPPSEYVLQFLKICNEEKSIAVHCKSGLGRTGTLIVCYMIWKFKIKAEACIAWLRLARPGSVLTVQAAWLIKMYPLIAALTLEDIENNNVGKLKTATTTQGRKSSFPIKSTTISTSKGSPIKPLEKPRTRLRKAKNASIGS

Nearest PDB structures (foldseek):
  1ohe-assembly1_A  TM=9.147E-01  e=4.034E-30  Homo sapiens
  1ohd-assembly1_A  TM=9.096E-01  e=5.884E-30  Homo sapiens
  6g85-assembly1_B  TM=9.042E-01  e=1.266E-25  Saccharomyces cerevisiae S288C
  6g85-assembly1_A  TM=9.052E-01  e=1.847E-25  Saccharomyces cerevisiae S288C
  2c46-assembly5_D  TM=8.285E-01  e=1.228E-07  Homo sapiens

Foldseek 3Di:
DPDDPPVVCVVCPPFWPDWFDLDPLEIETEGQDDDDQDPVQQEHEDELVVQFADDALAPFGDQTAPLSLLRVLVVVVVSCVVCVNHRYYQYYYPDLSSSLNSLLSSLLNCCAVVVDDLVVSVCRSCVVVSDDHDFGDFRQPFPPDDTFDSSLLNLLSVCCDVVPQDHSPDGPSPVLVQCCDQLNFVKFRLRQQQEMFGADFDQPDDDPNGGGNHLLRVQVVCVVSVAQEEEEADDDDDDCCSNVVSRYHYHYNYDDPLDEGALLSLLQLLVCSVVTRHYYYYYHNRAAHVLLSVLLNCCQPVVDQLSNSNSNCCSSRNNHHGDCSSVLSNVQSVLSNPDDPVCSVVSVSVSRDDPPPPPPPCPPPPPDPPVPDPPDPDPSPPSPRPDPDDDDDDDPPPDD/DPDDPPVVCVVQPPFWPDWFDLDVLEIETEGADDDDQDPVQQEHEDELVVQFADDALAPFGDQTAPLSLLRVLVVVVVSCVVCVNHRYYQYYYPDLSSSLNSLLSSLLNCCAVVVDDLVVSVCRSCVVVSDDHDFGDFRQPFPPDDTFDSSLLNLLSVVCDVVPQDHSPDGPSPVLVQCCDQLNFVKFRLRQQQEMFGADFDQPDDDPNGGGNHLLRVQVVCVVSVAQEEEEADDDDHDCCSNVVSRYHYHYNYDDPLDAGALLSLLQLLVCSVVTRHYYYYYHNRAAHVLLSVLLNCCQPVVDQLSNSVSNCCSSRNNHHGDCSSVLSNVQSVLSNPDDPVCSVVSVSVSRDDPPPPPPPCPPPPPDPPVPDPPPPDPSPPSDRPDPDDDDDDDPPPDD